Protein AF-0000000083440819 (afdb_homodimer)

Organism: NCBI:txid156630

InterPro domains:
  IPR015590 Aldehyde dehydrogenase domain [PF00171] (24-472)
  IPR016161 Aldehyde/histidinol dehydrogenase [SSF53720] (9-475)
  IPR016162 Aldehyde dehydrogenase, N-terminal [G3DSA:3.40.605.10] (25-472)
  IPR016163 Aldehyde dehydrogenase, C-terminal [G3DSA:3.40.309.10] (253-444)
  IPR029510 Aldehyde dehydrogenase, glutamic acid active site [PS00687] (247-254)
  IPR044086 Aldehyde dehydrogenase LUC3-like [cd07106] (29-475)

pLDDT: mean 97.22, std 5.3, range [25.78, 99.0]

Foldseek 3Di:
DPPPLDLQDAQAWFAQLDRDAAPDWDFAAQQQFRHTGHTYHADDLVSVVRLLVFQQVVLVVLLVDDLLLLLVLLLVLLVLCVVCLVVLLVLLCRLQQAASVVSVVLNVQQSVLSNVLSVDDDDWDFPDDDPFWTKIKDWGFQEEEEEEAESLSRRNRQSLQLSLLSSRRYAYEYEYDSSRQRSVRSSSNSSSVRDGTSRYIYHYHDPVVLLSQLQPLSHQEYEYEEALVVQVVSVVNNVVNVRYYWYQYAFQAEEEEEPAFPLVVQLLQLLLQLQAQQLQDRFGHQEYEYEPVCQVVNLLVSLVSCVVQAAEHGSHDPSHRYTARRDDVLLVLLVVLLVVCVVVVFAWSASWDFDPDPTRSTIGATETEADDLPRCSNQDRSSGRYHYYHYDHDLVVVQCSSQVHQWAFEYEYEHPPQVVRVVSQVSHAHPYYYYSHTDDDDQQDWGHTDGSSIDFTGHHPRNSSSSTDTDMDMGGDPPPD/DPPPLDLQDAQAWQAQLDRDAAPDWDFAAQQQFRHTGHTYHADDLVSVVRLLVFQQVVLVVLLVPDLLLLLVLLLVLLVLCVVCLVVLLVLLCRLQQAASVVSVVLNVQQSVLSNVLSVDDDDWDFPDDDPFWTKIKDWGFQEEEEEEAESLSRRNRQSLQLSLLSSRRYAYEYEYDSSRQRSVRSSSNSSSVRDGTSRYIYHYHDPVVLLSQLQPLSHQEYEYEEALVVQVVSVVNNVVNVRYYWYFYAFQAEEEEEPAFPLVVQLLQLLLQLQAQQLQDRFGHQEYEYEPNCQVVNLLVSLVSCVVQAAEHGSHDPSHRYTFRRDDVLLVLLVVLLVVCVVVVFAWSASWDFDPDPTRRTIGATETEADDLPDCSNQDRSSGRYHYYHYDHDLVVVQCSSQVHQWAFEYEYEHPPQVVRVVSQVSHAHPYYYYSHTDDDDQQDWGHTPGSSIDFTGHHPRNSSSSTDTDMDMGGDPPPD

Secondary structure (DSSP, 8-state):
------TT---SEEETTEEE--S-EE--EETTTTEE---EE---HHHHHHHHHHHHHHHHHHTTS-HHHHHHHHHHHHHHHHTTHHHHHHHHHHHH---HHHHHHHHHHHHHHHHHHTT-----EEEEE-SSEEEEEE--B-SEEEEE--SSSHHHHHHHHHHHHHHTT-EEEEE--TTS-HHHHHHHHHHHTTSPTTTEEE---STTHHHHHHH-TT--EEEEES-HHHHHHHHHHHTTTT-EEEEE----EEEEE-TTS-HHHHHHHHHHHHHGGGG--TTSEEEEEEEGGGHHHHHHHHHHHHHHH-EES-TTSTTEEE---SSHHHHHHHHHHHHHHHHTT--EEE---B---SSS--B--EEEES--TTSHHHHS---SSEEEEEEE--HHHHHHHHH-SSEESEEEEE-S-HHHHHHHHTT--SSEEEES------TTS-B--EETTEES-BSHHHHHHTTB--EEEEEES-TT-/------TT---SEEETTEEE--S-EE--EETTTTEE---EE---HHHHHHHHHHHHHHHHHHTTS-HHHHHHHHHHHHHHHHTTHHHHHHHHHHHH---HHHHHHHHHHHHHHHHHHTT-----EEEEE-SSEEEEEE--B-SEEEEE--SSSHHHHHHHHHHHHHHTT-EEEEE--TTS-HHHHHHHHHHHTTSPTTTEEE---STTHHHHHHH-TT--EEEEES-HHHHHHHHHHHTTTT-EEEEE----EEEEE-TTS-HHHHHHHHHHHHHGGGG--TTSEEEEEEEGGGHHHHHHHHHHHHHHH-EES-TTSTTEEE---SSHHHHHHHHHHHHHHHHTT--EEE---B---SSS--B--EEEES--TTSHHHHS---SSEEEEEEE--HHHHHHHHH-SSEESEEEEE-S-HHHHHHHHTT--SSEEEES------TTS-B--EETTEES-BSHHHHHHTTB--EEEEEES-TT-

Solvent-accessible surface area (backbone atoms only — not comparable to full-atom values): 46918 Å² total; per-residue (Å²): 126,81,79,73,94,55,93,70,65,46,79,29,29,34,43,48,60,35,72,46,62,48,95,47,66,45,60,31,43,19,12,52,57,59,41,72,55,53,58,34,32,35,57,49,73,66,52,53,52,50,39,42,52,34,16,56,60,28,29,67,59,47,50,68,49,53,60,70,59,41,20,50,43,42,44,49,42,39,50,56,47,60,76,44,39,69,63,48,26,53,49,40,19,46,32,34,7,33,15,41,71,53,30,47,48,44,50,52,50,36,46,51,33,37,53,50,42,44,70,62,75,90,69,76,38,79,77,44,74,61,96,53,33,38,31,32,41,39,66,52,45,60,43,31,31,33,35,42,25,38,47,74,50,35,62,36,56,37,47,61,49,46,40,43,31,42,52,50,22,22,12,36,38,36,29,43,21,62,57,30,40,61,63,48,48,53,52,33,57,56,42,47,78,58,48,63,56,12,36,60,28,22,47,37,32,60,86,64,47,59,60,52,58,48,55,36,87,75,44,41,30,39,40,39,40,46,50,45,72,58,44,30,50,48,43,34,40,20,18,78,63,44,36,46,67,34,31,39,30,40,22,60,8,29,30,40,35,46,69,68,45,57,58,85,70,51,42,64,59,55,53,46,40,28,29,44,52,21,16,45,47,54,55,30,48,34,32,39,35,28,22,58,89,40,33,66,62,52,52,53,49,45,45,51,48,41,74,72,62,56,36,65,39,48,20,87,44,84,74,33,43,18,12,20,36,45,43,69,69,60,36,52,54,35,49,50,53,56,50,44,39,62,74,69,62,50,51,56,71,34,73,46,51,71,58,83,52,82,58,22,37,40,53,40,61,24,33,32,49,51,56,61,75,86,34,63,68,64,71,43,62,62,64,24,28,53,32,39,37,35,72,36,88,47,71,68,58,47,49,50,60,60,45,64,54,66,40,8,22,28,33,26,19,33,40,62,52,57,69,61,20,48,58,56,44,73,68,54,63,30,5,33,32,19,22,55,49,70,75,82,82,49,59,74,42,50,40,32,16,28,61,48,2,20,41,59,45,46,33,12,67,66,19,38,50,69,40,29,40,70,23,31,38,37,39,46,72,53,70,82,107,126,84,80,73,92,55,96,71,65,46,77,29,29,35,43,49,61,34,74,45,62,46,97,46,66,46,61,31,44,21,13,52,58,57,41,72,55,52,58,32,33,35,60,49,74,65,52,51,51,51,37,44,53,34,15,57,61,29,29,67,59,46,48,68,51,53,60,70,57,42,20,51,43,42,43,49,42,41,51,56,49,59,76,44,37,69,62,47,26,53,48,42,20,46,34,35,8,33,16,41,70,54,30,48,47,43,50,52,51,37,46,53,34,37,51,49,42,44,69,63,76,90,69,74,40,78,76,46,75,60,94,54,34,39,30,32,42,39,64,52,44,60,45,31,33,34,35,41,24,38,48,72,51,35,63,38,56,37,48,59,48,46,42,43,30,43,52,52,22,22,12,36,39,36,30,42,20,64,59,29,38,61,63,48,47,53,51,33,57,58,41,46,76,57,48,63,56,12,36,59,26,25,48,39,33,60,86,64,47,60,60,52,58,47,54,36,86,75,44,41,31,39,40,37,41,47,52,46,72,57,46,32,50,48,44,34,39,20,18,79,64,45,35,47,67,34,30,38,30,40,21,61,9,30,30,39,35,45,70,66,44,57,60,87,69,50,44,63,58,54,54,48,39,26,30,42,53,21,15,44,48,54,57,30,49,35,34,38,35,28,23,58,89,39,33,67,62,52,51,55,51,46,44,51,48,41,73,72,63,55,35,66,40,49,19,85,43,86,74,33,42,19,11,20,37,45,45,69,69,60,37,51,54,36,48,51,52,56,50,44,39,61,74,69,62,50,52,56,70,33,72,44,50,72,58,82,52,82,58,21,38,43,52,41,61,24,33,32,48,51,57,61,77,86,35,65,67,65,72,43,62,62,62,25,27,53,32,37,38,34,73,36,89,47,71,69,58,49,50,50,60,60,45,65,52,66,43,8,22,25,33,25,19,33,39,61,52,56,70,60,20,49,59,55,41,73,69,54,62,29,6,33,33,19,23,54,49,70,76,82,82,50,60,75,42,49,42,33,16,28,59,47,2,20,41,58,44,44,34,13,69,66,19,40,49,69,42,28,41,69,23,32,39,37,40,46,71,54,70,83,108

Structure (mmCIF, N/CA/C/O backbone):
data_AF-0000000083440819-model_v1
#
loop_
_entity.id
_entity.type
_entity.pdbx_description
1 polymer 'aldehyde dehydrogenase (NAD(+))'
#
loop_
_atom_site.group_PDB
_atom_site.id
_atom_site.type_symbol
_atom_site.label_atom_id
_atom_site.label_alt_id
_atom_site.label_comp_id
_atom_site.label_asym_id
_atom_site.label_entity_id
_atom_site.label_seq_id
_atom_site.pdbx_PDB_ins_code
_atom_site.Cartn_x
_atom_site.Cartn_y
_atom_site.Cartn_z
_atom_site.occupancy
_atom_site.B_iso_or_equiv
_atom_site.auth_seq_id
_atom_site.auth_comp_id
_atom_site.auth_asym_id
_atom_site.auth_atom_id
_atom_site.pdbx_PDB_model_num
ATOM 1 N N . MET A 1 1 ? -37.562 -28.797 -2.783 1 25.78 1 MET A N 1
ATOM 2 C CA . MET A 1 1 ? -36.469 -29.594 -3.307 1 25.78 1 MET A CA 1
ATOM 3 C C . MET A 1 1 ? -35.219 -28.734 -3.58 1 25.78 1 MET A C 1
ATOM 5 O O . MET A 1 1 ? -35.312 -27.734 -4.281 1 25.78 1 MET A O 1
ATOM 9 N N . ALA A 1 2 ? -34.344 -28.656 -2.744 1 42.03 2 ALA A N 1
ATOM 10 C CA . ALA A 1 2 ? -33.094 -27.891 -2.898 1 42.03 2 ALA A CA 1
ATOM 11 C C . ALA A 1 2 ? -32.562 -27.984 -4.324 1 42.03 2 ALA A C 1
ATOM 13 O O . ALA A 1 2 ? -32.406 -29.078 -4.855 1 42.03 2 ALA A O 1
ATOM 14 N N . SER A 1 3 ? -32.719 -27 -5.23 1 50.78 3 SER A N 1
ATOM 15 C CA . SER A 1 3 ? -32.281 -26.953 -6.621 1 50.78 3 SER A CA 1
ATOM 16 C C . SER A 1 3 ? -30.906 -27.578 -6.797 1 50.78 3 SER A C 1
ATOM 18 O O . SER A 1 3 ? -30 -27.344 -5.988 1 50.78 3 SER A O 1
ATOM 20 N N . LYS A 1 4 ? -30.75 -28.734 -7.465 1 65.69 4 LYS A N 1
ATOM 21 C CA . LYS A 1 4 ? -29.562 -29.531 -7.742 1 65.69 4 LYS A CA 1
ATOM 22 C C . LYS A 1 4 ? -28.422 -28.672 -8.266 1 65.69 4 LYS A C 1
ATOM 24 O O . LYS A 1 4 ? -28.625 -27.812 -9.125 1 65.69 4 LYS A O 1
ATOM 29 N N . PHE A 1 5 ? -27.312 -28.672 -7.539 1 85.5 5 PHE A N 1
ATOM 30 C CA . PHE A 1 5 ? -26.078 -28.047 -7.996 1 85.5 5 PHE A CA 1
ATOM 31 C C . PHE A 1 5 ? -25.75 -28.484 -9.422 1 85.5 5 PHE A C 1
ATOM 33 O O . PHE A 1 5 ? -25.406 -29.641 -9.656 1 85.5 5 PHE A O 1
ATOM 40 N N . ASP A 1 6 ? -26.156 -27.625 -10.445 1 93.12 6 ASP A N 1
ATOM 41 C CA . ASP A 1 6 ? -26 -27.906 -11.867 1 93.12 6 ASP A CA 1
ATOM 42 C C . ASP A 1 6 ? -24.812 -27.125 -12.453 1 93.12 6 ASP A C 1
ATOM 44 O O . ASP A 1 6 ? -24.875 -25.906 -12.555 1 93.12 6 ASP A O 1
ATOM 48 N N . THR A 1 7 ? -23.812 -27.859 -12.891 1 96.12 7 THR A N 1
ATOM 49 C CA . THR A 1 7 ? -22.594 -27.188 -13.352 1 96.12 7 THR A CA 1
ATOM 50 C C . THR A 1 7 ? -22.703 -26.828 -14.828 1 96.12 7 THR A C 1
ATOM 52 O O . THR A 1 7 ? -21.766 -26.312 -15.43 1 96.12 7 THR A O 1
ATOM 55 N N . GLU A 1 8 ? -23.859 -27.031 -15.43 1 96.69 8 GLU A N 1
ATOM 56 C CA . GLU A 1 8 ? -23.984 -26.75 -16.859 1 96.69 8 GLU A CA 1
ATOM 57 C C . GLU A 1 8 ? -24.844 -25.516 -17.109 1 96.69 8 GLU A C 1
ATOM 59 O O . GLU A 1 8 ? -24.891 -25 -18.219 1 96.69 8 GLU A O 1
ATOM 64 N N . ILE A 1 9 ? -25.484 -25.031 -16.062 1 96.94 9 ILE A N 1
ATOM 65 C CA . ILE A 1 9 ? -26.438 -23.938 -16.25 1 96.94 9 ILE A CA 1
ATOM 66 C C . ILE A 1 9 ? -25.984 -22.734 -15.43 1 96.94 9 ILE A C 1
ATOM 68 O O . ILE A 1 9 ? -25.703 -22.859 -14.227 1 96.94 9 ILE A O 1
ATOM 72 N N . TYR A 1 10 ? -25.953 -21.609 -16.047 1 97.75 10 TYR A N 1
ATOM 73 C CA . TYR A 1 10 ? -25.562 -20.344 -15.43 1 97.75 10 TYR A CA 1
ATOM 74 C C . TYR A 1 10 ? -26.578 -19.25 -15.766 1 97.75 10 TYR A C 1
ATOM 76 O O . TYR A 1 10 ? -26.344 -18.422 -16.656 1 97.75 10 TYR A O 1
ATOM 84 N N . PRO A 1 11 ? -27.625 -19.188 -15 1 95.56 11 PRO A N 1
ATOM 85 C CA . PRO A 1 11 ? -28.781 -18.359 -15.359 1 95.56 11 PRO A CA 1
ATOM 86 C C . PRO A 1 11 ? -28.5 -16.859 -15.211 1 95.56 11 PRO A C 1
ATOM 88 O O . PRO A 1 11 ? -29.281 -16.031 -15.688 1 95.56 11 PRO A O 1
ATOM 91 N N . GLY A 1 12 ? -27.438 -16.5 -14.461 1 97.69 12 GLY A N 1
ATOM 92 C CA . GLY A 1 12 ? -27.141 -15.078 -14.289 1 97.69 12 GLY A CA 1
ATOM 93 C C . GLY A 1 12 ? -25.969 -14.828 -13.367 1 97.69 12 GLY A C 1
ATOM 94 O O . GLY A 1 12 ? -25.344 -15.773 -12.875 1 97.69 12 GLY A O 1
ATOM 95 N N . ASN A 1 13 ? -25.625 -13.508 -13.188 1 98.5 13 ASN A N 1
ATOM 96 C CA . ASN A 1 13 ? -24.672 -13.086 -12.172 1 98.5 13 ASN A CA 1
ATOM 97 C C . ASN A 1 13 ? -25.234 -13.242 -10.766 1 98.5 13 ASN A C 1
ATOM 99 O O . ASN A 1 13 ? -26.453 -13.336 -10.594 1 98.5 13 ASN A O 1
ATOM 103 N N . ILE A 1 14 ? -24.391 -13.359 -9.82 1 98.75 14 ILE A N 1
ATOM 104 C CA . ILE A 1 14 ? -24.812 -13.406 -8.422 1 98.75 14 ILE A CA 1
ATOM 105 C C . ILE A 1 14 ? -24.828 -11.992 -7.84 1 98.75 14 ILE A C 1
ATOM 107 O O . ILE A 1 14 ? -23.766 -11.422 -7.57 1 98.75 14 ILE A O 1
ATOM 111 N N . ILE A 1 15 ? -25.969 -11.383 -7.652 1 98.81 15 ILE A N 1
ATOM 112 C CA . ILE A 1 15 ? -26.141 -10.039 -7.113 1 98.81 15 ILE A CA 1
ATOM 113 C C . ILE A 1 15 ? -27.156 -10.062 -5.98 1 98.81 15 ILE A C 1
ATOM 115 O O . ILE A 1 15 ? -28.328 -10.391 -6.195 1 98.81 15 ILE A O 1
ATOM 119 N N . ASN A 1 16 ? -26.719 -9.812 -4.777 1 98.75 16 ASN A N 1
ATOM 120 C CA . ASN A 1 16 ? -27.609 -9.695 -3.619 1 98.75 16 ASN A CA 1
ATOM 121 C C . ASN A 1 16 ? -28.375 -10.984 -3.367 1 98.75 16 ASN A C 1
ATOM 123 O O . ASN A 1 16 ? -29.578 -10.953 -3.111 1 98.75 16 ASN A O 1
ATOM 127 N N . ASN A 1 17 ? -27.703 -12.094 -3.484 1 98.56 17 ASN A N 1
ATOM 128 C CA . ASN A 1 17 ? -28.219 -13.438 -3.275 1 98.56 17 ASN A CA 1
ATOM 129 C C . ASN A 1 17 ? -29.344 -13.773 -4.266 1 98.56 17 ASN A C 1
ATOM 131 O O . ASN A 1 17 ? -30.297 -14.469 -3.922 1 98.56 17 ASN A O 1
ATOM 135 N N . GLN A 1 18 ? -29.219 -13.203 -5.465 1 98.38 18 GLN A N 1
ATOM 136 C CA . GLN A 1 18 ? -30.094 -13.516 -6.59 1 98.38 18 GLN A CA 1
ATOM 137 C C . GLN A 1 18 ? -29.281 -13.812 -7.852 1 98.38 18 GLN A C 1
ATOM 139 O O . GLN A 1 18 ? -28.203 -13.25 -8.047 1 98.38 18 GLN A O 1
ATOM 144 N N . LEU A 1 19 ? -29.828 -14.734 -8.602 1 98.19 19 LEU A N 1
ATOM 145 C CA . LEU A 1 19 ? -29.312 -14.938 -9.953 1 98.19 19 LEU A CA 1
ATOM 146 C C . LEU A 1 19 ? -29.922 -13.938 -10.922 1 98.19 19 LEU A C 1
ATOM 148 O O . LEU A 1 19 ? -31.125 -14 -11.211 1 98.19 19 LEU A O 1
ATOM 152 N N . VAL A 1 20 ? -29.094 -12.984 -11.422 1 98.44 20 VAL A N 1
ATOM 153 C CA . VAL A 1 20 ? -29.594 -11.898 -12.258 1 98.44 20 VAL A CA 1
ATOM 154 C C . VAL A 1 20 ? -29.188 -12.133 -13.711 1 98.44 20 VAL A C 1
ATOM 156 O O . VAL A 1 20 ? -28.016 -11.961 -14.062 1 98.44 20 VAL A O 1
ATOM 159 N N . PRO A 1 21 ? -30.109 -12.477 -14.555 1 97.75 21 PRO A N 1
ATOM 160 C CA . PRO A 1 21 ? -29.781 -12.727 -15.961 1 97.75 21 PRO A CA 1
ATOM 161 C C . PRO A 1 21 ? -29.328 -11.461 -16.688 1 97.75 21 PRO A C 1
ATOM 163 O O . PRO A 1 21 ? -29.625 -10.352 -16.25 1 97.75 21 PRO A O 1
ATOM 166 N N . THR A 1 22 ? -28.578 -11.625 -17.656 1 97.69 22 THR A N 1
ATOM 167 C CA . THR A 1 22 ? -28.141 -10.539 -18.547 1 97.69 22 THR A CA 1
ATOM 168 C C . THR A 1 22 ? -28.609 -10.789 -19.969 1 97.69 22 THR A C 1
ATOM 170 O O . THR A 1 22 ? -28.828 -11.938 -20.359 1 97.69 22 THR A O 1
ATOM 173 N N . PRO A 1 23 ? -28.797 -9.734 -20.781 1 96.81 23 PRO A N 1
ATOM 174 C CA . PRO A 1 23 ? -29.25 -9.914 -22.172 1 96.81 23 PRO A CA 1
ATOM 175 C C . PRO A 1 23 ? -28.219 -10.633 -23.047 1 96.81 23 PRO A C 1
ATOM 177 O O . PRO A 1 23 ? -28.578 -11.312 -24 1 96.81 23 PRO A O 1
ATOM 180 N N . GLU A 1 24 ? -26.984 -10.438 -22.781 1 97.56 24 GLU A N 1
ATOM 181 C CA . GLU A 1 24 ? -25.922 -11.039 -23.562 1 97.56 24 GLU A CA 1
ATOM 182 C C . GLU A 1 24 ? -25.172 -12.102 -22.766 1 97.56 24 GLU A C 1
ATOM 184 O O . GLU A 1 24 ? -25.078 -11.992 -21.531 1 97.56 24 GLU A O 1
ATOM 189 N N . THR A 1 25 ? -24.75 -13.172 -23.438 1 97.62 25 THR A N 1
ATOM 190 C CA . THR A 1 25 ? -23.953 -14.227 -22.844 1 97.62 25 THR A CA 1
ATOM 191 C C . THR A 1 25 ? -22.688 -14.484 -23.656 1 97.62 25 THR A C 1
ATOM 193 O O . THR A 1 25 ? -22.547 -13.953 -24.766 1 97.62 25 THR A O 1
ATOM 196 N N . ARG A 1 26 ? -21.812 -15.227 -23.094 1 97.25 26 ARG A N 1
ATOM 197 C CA . ARG A 1 26 ? -20.594 -15.695 -23.75 1 97.25 26 ARG A CA 1
ATOM 198 C C . ARG A 1 26 ? -20.219 -17.094 -23.266 1 97.25 26 ARG A C 1
ATOM 200 O O . ARG A 1 26 ? -20.828 -17.609 -22.328 1 97.25 26 ARG A O 1
ATOM 207 N N . HIS A 1 27 ? -19.281 -17.656 -23.922 1 96.62 27 HIS A N 1
ATOM 208 C CA . HIS A 1 27 ? -18.766 -18.938 -23.469 1 96.62 27 HIS A CA 1
ATOM 209 C C . HIS A 1 27 ? -17.234 -18.969 -23.516 1 96.62 27 HIS A C 1
ATOM 211 O O . HIS A 1 27 ? -16.625 -18.266 -24.328 1 96.62 27 HIS A O 1
ATOM 217 N N . SER A 1 28 ? -16.641 -19.688 -22.641 1 96.62 28 SER A N 1
ATOM 218 C CA . SER A 1 28 ? -15.227 -20.047 -22.75 1 96.62 28 SER A CA 1
ATOM 219 C C . SER A 1 28 ? -15.047 -21.328 -23.562 1 96.62 28 SER A C 1
ATOM 221 O O . SER A 1 28 ? -16.031 -21.984 -23.922 1 96.62 28 SER A O 1
ATOM 223 N N . ILE A 1 29 ? -13.82 -21.578 -23.906 1 97 29 ILE A N 1
ATOM 224 C CA . ILE A 1 29 ? -13.477 -22.75 -24.719 1 97 29 ILE A CA 1
ATOM 225 C C . ILE A 1 29 ? -12.766 -23.781 -23.844 1 97 29 ILE A C 1
ATOM 227 O O . ILE A 1 29 ? -11.891 -23.438 -23.047 1 97 29 ILE A O 1
ATOM 231 N N . ASN A 1 30 ? -13.242 -25.078 -23.875 1 97.5 30 ASN A N 1
ATOM 232 C CA . ASN A 1 30 ? -12.453 -26.156 -23.297 1 97.5 30 ASN A CA 1
ATOM 233 C C . ASN A 1 30 ? -11.117 -26.328 -24.016 1 97.5 30 ASN A C 1
ATOM 235 O O . ASN A 1 30 ? -11.078 -26.719 -25.188 1 97.5 30 ASN A O 1
ATOM 239 N N . PRO A 1 31 ? -10.031 -26.047 -23.312 1 97.25 31 PRO A N 1
ATOM 240 C CA . PRO A 1 31 ? -8.758 -26 -24.016 1 97.25 31 PRO A CA 1
ATOM 241 C C . PRO A 1 31 ? -8.281 -27.375 -24.469 1 97.25 31 PRO A C 1
ATOM 243 O O . PRO A 1 31 ? -7.363 -27.484 -25.281 1 97.25 31 PRO A O 1
ATOM 246 N N . ALA A 1 32 ? -8.836 -28.469 -23.906 1 96.12 32 ALA A N 1
ATOM 247 C CA . ALA A 1 32 ? -8.445 -29.828 -24.281 1 96.12 32 ALA A CA 1
ATOM 248 C C . ALA A 1 32 ? -9.156 -30.266 -25.547 1 96.12 32 ALA A C 1
ATOM 250 O O . ALA A 1 32 ? -8.672 -31.156 -26.266 1 96.12 32 ALA A O 1
ATOM 251 N N . THR A 1 33 ? -10.367 -29.609 -25.875 1 95.19 33 THR A N 1
ATOM 252 C CA . THR A 1 33 ? -11.172 -30.094 -26.984 1 95.19 33 THR A CA 1
ATOM 253 C C . THR A 1 33 ? -11.43 -28.984 -28 1 95.19 33 THR A C 1
ATOM 255 O O . THR A 1 33 ? -11.875 -29.25 -29.125 1 95.19 33 THR A O 1
ATOM 258 N N . SER A 1 34 ? -11.195 -27.781 -27.641 1 95 34 SER A N 1
ATOM 259 C CA . SER A 1 34 ? -11.461 -26.578 -28.453 1 95 34 SER A CA 1
ATOM 260 C C . SER A 1 34 ? -12.953 -26.375 -28.672 1 95 34 SER A C 1
ATOM 262 O O . SER A 1 34 ? -13.359 -25.703 -29.625 1 95 34 SER A O 1
ATOM 264 N N . GLN A 1 35 ? -13.773 -26.969 -27.844 1 96.25 35 GLN A N 1
ATOM 265 C CA . GLN A 1 35 ? -15.227 -26.828 -27.922 1 96.25 35 GLN A CA 1
ATOM 266 C C . GLN A 1 35 ? -15.734 -25.812 -26.922 1 96.25 35 GLN A C 1
ATOM 268 O O . GLN A 1 35 ? -15.203 -25.703 -25.812 1 96.25 35 GLN A O 1
ATOM 273 N N . PRO A 1 36 ? -16.766 -25.109 -27.312 1 97.19 36 PRO A N 1
ATOM 274 C CA . PRO A 1 36 ? -17.344 -24.156 -26.359 1 97.19 36 PRO A CA 1
ATOM 275 C C . PRO A 1 36 ? -17.953 -24.844 -25.141 1 97.19 36 PRO A C 1
ATOM 277 O O . PRO A 1 36 ? -18.531 -25.938 -25.266 1 97.19 36 PRO A O 1
ATOM 280 N N . LEU A 1 37 ? -17.812 -24.203 -24.031 1 97.81 37 LEU A N 1
ATOM 281 C CA . LEU A 1 37 ? -18.516 -24.641 -22.828 1 97.81 37 LEU A CA 1
ATOM 282 C C . LEU A 1 37 ? -19.875 -23.938 -22.719 1 97.81 37 LEU A C 1
ATOM 284 O O . LEU A 1 37 ? -20.516 -23.672 -23.734 1 97.81 37 LEU A O 1
ATOM 288 N N . TYR A 1 38 ? -20.359 -23.781 -21.594 1 97.88 38 TYR A N 1
ATOM 289 C CA . TYR A 1 38 ? -21.734 -23.312 -21.375 1 97.88 38 TYR A CA 1
ATOM 290 C C . TYR A 1 38 ? -21.797 -21.781 -21.469 1 97.88 38 TYR A C 1
ATOM 292 O O . TYR A 1 38 ? -20.781 -21.109 -21.328 1 97.88 38 TYR A O 1
ATOM 300 N N . GLU A 1 39 ? -22.922 -21.297 -21.703 1 97.69 39 GLU A N 1
ATOM 301 C CA . GLU A 1 39 ? -23.125 -19.859 -21.734 1 97.69 39 GLU A CA 1
ATOM 302 C C . GLU A 1 39 ? -23.125 -19.266 -20.328 1 97.69 39 GLU A C 1
ATOM 304 O O . GLU A 1 39 ? -23.734 -19.812 -19.422 1 97.69 39 GLU A O 1
ATOM 309 N N . VAL A 1 40 ? -22.438 -18.172 -20.172 1 98.19 40 VAL A N 1
ATOM 310 C CA . VAL A 1 40 ? -22.406 -17.453 -18.906 1 98.19 40 VAL A CA 1
ATOM 311 C C . VAL A 1 40 ? -22.781 -15.992 -19.141 1 98.19 40 VAL A C 1
ATOM 313 O O . VAL A 1 40 ? -22.609 -15.469 -20.234 1 98.19 40 VAL A O 1
ATOM 316 N N . PRO A 1 41 ? -23.25 -15.266 -18.141 1 98.31 41 PRO A N 1
ATOM 317 C CA . PRO A 1 41 ? -23.719 -13.891 -18.312 1 98.31 41 PRO A CA 1
ATOM 318 C C . PRO A 1 41 ? -22.578 -12.906 -18.594 1 98.31 41 PRO A C 1
ATOM 320 O O . PRO A 1 41 ? -21.453 -13.117 -18.141 1 98.31 41 PRO A O 1
ATOM 323 N N . ILE A 1 42 ? -22.844 -11.859 -19.328 1 98.5 42 ILE A N 1
ATOM 324 C CA . ILE A 1 42 ? -22 -10.68 -19.5 1 98.5 42 ILE A CA 1
ATOM 325 C C . ILE A 1 42 ? -22.594 -9.508 -18.719 1 98.5 42 ILE A C 1
ATOM 327 O O . ILE A 1 42 ? -23.625 -8.961 -19.109 1 98.5 42 ILE A O 1
ATOM 331 N N . ALA A 1 43 ? -21.953 -9.125 -17.641 1 98.62 43 ALA A N 1
ATOM 332 C CA . ALA A 1 43 ? -22.453 -8.062 -16.766 1 98.62 43 ALA A CA 1
ATOM 333 C C . ALA A 1 43 ? -22.5 -6.727 -17.5 1 98.62 43 ALA A C 1
ATOM 335 O O . ALA A 1 43 ? -21.609 -6.418 -18.297 1 98.62 43 ALA A O 1
ATOM 336 N N . ARG A 1 44 ? -23.609 -5.898 -17.234 1 97.38 44 ARG A N 1
ATOM 337 C CA . ARG A 1 44 ? -23.719 -4.504 -17.656 1 97.38 44 ARG A CA 1
ATOM 338 C C . ARG A 1 44 ? -23.266 -3.559 -16.562 1 97.38 44 ARG A C 1
ATOM 340 O O . ARG A 1 44 ? -23.109 -3.969 -15.406 1 97.38 44 ARG A O 1
ATOM 347 N N . GLU A 1 45 ? -22.984 -2.35 -16.906 1 98.06 45 GLU A N 1
ATOM 348 C CA . GLU A 1 45 ? -22.625 -1.337 -15.922 1 98.06 45 GLU A CA 1
ATOM 349 C C . GLU A 1 45 ? -23.672 -1.258 -14.82 1 98.06 45 GLU A C 1
ATOM 351 O O . GLU A 1 45 ? -23.328 -1.056 -13.648 1 98.06 45 GLU A O 1
ATOM 356 N N . GLU A 1 46 ? -24.938 -1.384 -15.211 1 98.25 46 GLU A N 1
ATOM 357 C CA . GLU A 1 46 ? -26.016 -1.311 -14.242 1 98.25 46 GLU A CA 1
ATOM 358 C C . GLU A 1 46 ? -25.969 -2.486 -13.266 1 98.25 46 GLU A C 1
ATOM 360 O O . GLU A 1 46 ? -26.359 -2.352 -12.102 1 98.25 46 GLU A O 1
ATOM 365 N N . ASP A 1 47 ? -25.531 -3.678 -13.75 1 98.75 47 ASP A N 1
ATOM 366 C CA . ASP A 1 47 ? -25.359 -4.824 -12.867 1 98.75 47 ASP A CA 1
ATOM 367 C C . ASP A 1 47 ? -24.281 -4.547 -11.812 1 98.75 47 ASP A C 1
ATOM 369 O O . ASP A 1 47 ? -24.453 -4.898 -10.641 1 98.75 47 ASP A O 1
ATOM 373 N N . LEU A 1 48 ? -23.219 -3.939 -12.242 1 98.81 48 LEU A N 1
ATOM 374 C CA . LEU A 1 48 ? -22.156 -3.543 -11.312 1 98.81 48 LEU A CA 1
ATOM 375 C C . LEU A 1 48 ? -22.688 -2.537 -10.297 1 98.81 48 LEU A C 1
ATOM 377 O O . LEU A 1 48 ? -22.422 -2.664 -9.094 1 98.81 48 LEU A O 1
ATOM 381 N N . ASP A 1 49 ? -23.422 -1.558 -10.758 1 98.81 49 ASP A N 1
ATOM 382 C CA . ASP A 1 49 ? -23.984 -0.561 -9.859 1 98.81 49 ASP A CA 1
ATOM 383 C C . ASP A 1 49 ? -24.891 -1.218 -8.812 1 98.81 49 ASP A C 1
ATOM 385 O O . ASP A 1 49 ? -24.828 -0.859 -7.629 1 98.81 49 ASP A O 1
ATOM 389 N N . ALA A 1 50 ? -25.688 -2.141 -9.281 1 98.88 50 ALA A N 1
ATOM 390 C CA . ALA A 1 50 ? -26.578 -2.859 -8.375 1 98.88 50 ALA A CA 1
ATOM 391 C C . ALA A 1 50 ? -25.797 -3.662 -7.344 1 98.88 50 ALA A C 1
ATOM 393 O O . ALA A 1 50 ? -26.141 -3.68 -6.16 1 98.88 50 ALA A O 1
ATOM 394 N N . ALA A 1 51 ? -24.766 -4.344 -7.801 1 98.94 51 ALA A N 1
ATOM 395 C CA . ALA A 1 51 ? -23.922 -5.141 -6.91 1 98.94 51 ALA A CA 1
ATOM 396 C C . ALA A 1 51 ? -23.25 -4.262 -5.863 1 98.94 51 ALA A C 1
ATOM 398 O O . ALA A 1 51 ? -23.203 -4.609 -4.68 1 98.94 51 ALA A O 1
ATOM 399 N N . VAL A 1 52 ? -22.719 -3.107 -6.285 1 98.94 52 VAL A N 1
ATOM 400 C CA . VAL A 1 52 ? -22.016 -2.199 -5.379 1 98.94 52 VAL A CA 1
ATOM 401 C C . VAL A 1 52 ? -23 -1.628 -4.359 1 98.94 52 VAL A C 1
ATOM 403 O O . VAL A 1 52 ? -22.688 -1.541 -3.17 1 98.94 52 VAL A O 1
ATOM 406 N N . THR A 1 53 ? -24.172 -1.23 -4.812 1 98.81 53 THR A N 1
ATOM 407 C CA . THR A 1 53 ? -25.188 -0.716 -3.914 1 98.81 53 THR A CA 1
ATOM 408 C C . THR A 1 53 ? -25.547 -1.75 -2.85 1 98.81 53 THR A C 1
ATOM 410 O O . THR A 1 53 ? -25.641 -1.424 -1.664 1 98.81 53 THR A O 1
ATOM 413 N N . ALA A 1 54 ? -25.75 -2.971 -3.287 1 98.94 54 ALA A N 1
ATOM 414 C CA . ALA A 1 54 ? -26.078 -4.059 -2.367 1 98.94 54 ALA A CA 1
ATOM 415 C C . ALA A 1 54 ? -24.938 -4.305 -1.387 1 98.94 54 ALA A C 1
ATOM 417 O O . ALA A 1 54 ? -25.172 -4.527 -0.196 1 98.94 54 ALA A O 1
ATOM 418 N N . ALA A 1 55 ? -23.734 -4.324 -1.888 1 98.94 55 ALA A N 1
ATOM 419 C CA . ALA A 1 55 ? -22.562 -4.559 -1.054 1 98.94 55 ALA A CA 1
ATOM 420 C C . ALA A 1 55 ? -22.406 -3.473 0.009 1 98.94 55 ALA A C 1
ATOM 422 O O . ALA A 1 55 ? -22.109 -3.766 1.167 1 98.94 55 ALA A O 1
ATOM 423 N N . ARG A 1 56 ? -22.578 -2.219 -0.365 1 98.56 56 ARG A N 1
ATOM 424 C CA . ARG A 1 56 ? -22.469 -1.095 0.56 1 98.56 56 ARG A CA 1
ATOM 425 C C . ARG A 1 56 ? -23.531 -1.183 1.651 1 98.56 56 ARG A C 1
ATOM 427 O O . ARG A 1 56 ? -23.25 -0.904 2.82 1 98.56 56 ARG A O 1
ATOM 434 N N . LYS A 1 57 ? -24.734 -1.538 1.225 1 98.44 57 LYS A N 1
ATOM 435 C CA . LYS A 1 57 ? -25.797 -1.721 2.201 1 98.44 57 LYS A CA 1
ATOM 436 C C . LYS A 1 57 ? -25.469 -2.85 3.174 1 98.44 57 LYS A C 1
ATOM 438 O O . LYS A 1 57 ? -25.625 -2.695 4.387 1 98.44 57 LYS A O 1
ATOM 443 N N . ALA A 1 58 ? -24.969 -3.951 2.672 1 98.88 58 ALA A N 1
ATOM 444 C CA . ALA A 1 58 ? -24.641 -5.121 3.482 1 98.88 58 ALA A CA 1
ATOM 445 C C . ALA A 1 58 ? -23.469 -4.828 4.426 1 98.88 58 ALA A C 1
ATOM 447 O O . ALA A 1 58 ? -23.406 -5.367 5.531 1 98.88 58 ALA A O 1
ATOM 448 N N . PHE A 1 59 ? -22.594 -3.967 3.986 1 98.62 59 PHE A N 1
ATOM 449 C CA . PHE A 1 59 ? -21.406 -3.654 4.754 1 98.62 59 PHE A CA 1
ATOM 450 C C . PHE A 1 59 ? -21.766 -3.1 6.129 1 98.62 59 PHE A C 1
ATOM 452 O O . PHE A 1 59 ? -21.078 -3.371 7.113 1 98.62 59 PHE A O 1
ATOM 459 N N . LYS A 1 60 ? -22.797 -2.365 6.219 1 96.19 60 LYS A N 1
ATOM 460 C CA . LYS A 1 60 ? -23.203 -1.7 7.453 1 96.19 60 LYS A CA 1
ATOM 461 C C . LYS A 1 60 ? -23.391 -2.705 8.586 1 96.19 60 LYS A C 1
ATOM 463 O O . LYS A 1 60 ? -22.859 -2.514 9.688 1 96.19 60 LYS A O 1
ATOM 468 N N . SER A 1 61 ? -24.031 -3.775 8.289 1 97.19 61 SER A N 1
ATOM 469 C CA . SER A 1 61 ? -24.281 -4.797 9.305 1 97.19 61 SER A CA 1
ATOM 470 C C . SER A 1 61 ? -23.141 -5.82 9.336 1 97.19 61 SER A C 1
ATOM 472 O O . SER A 1 61 ? -22.734 -6.266 10.414 1 97.19 61 SER A O 1
ATOM 474 N N . TRP A 1 62 ? -22.594 -6.18 8.211 1 98.62 62 TRP A N 1
ATOM 475 C CA . TRP A 1 62 ? -21.578 -7.211 8.109 1 98.62 62 TRP A CA 1
ATOM 476 C C . TRP A 1 62 ? -20.297 -6.789 8.844 1 98.62 62 TRP A C 1
ATOM 478 O O . TRP A 1 62 ? -19.672 -7.605 9.523 1 98.62 62 TRP A O 1
ATOM 488 N N . SER A 1 63 ? -19.906 -5.512 8.758 1 97.81 63 SER A N 1
ATOM 489 C CA . SER A 1 63 ? -18.672 -5 9.359 1 97.81 63 SER A CA 1
ATOM 490 C C . SER A 1 63 ? -18.75 -5.047 10.883 1 97.81 63 SER A C 1
ATOM 492 O O . SER A 1 63 ? -17.719 -5.062 11.555 1 97.81 63 SER A O 1
ATOM 494 N N . SER A 1 64 ? -19.953 -5.055 11.383 1 95.75 64 SER A N 1
ATOM 495 C CA . SER A 1 64 ? -20.141 -5.062 12.828 1 95.75 64 SER A CA 1
ATOM 496 C C . SER A 1 64 ? -20.406 -6.473 13.344 1 95.75 64 SER A C 1
ATOM 498 O O . SER A 1 64 ? -20.531 -6.68 14.555 1 95.75 64 SER A O 1
ATOM 500 N N . THR A 1 65 ? -20.547 -7.461 12.414 1 98.12 65 THR A N 1
ATOM 501 C CA . THR A 1 65 ? -20.688 -8.852 12.82 1 98.12 65 THR A CA 1
ATOM 502 C C . THR A 1 65 ? -19.438 -9.336 13.547 1 98.12 65 THR A C 1
ATOM 504 O O . THR A 1 65 ? -18.328 -9.109 13.078 1 98.12 65 THR A O 1
ATOM 507 N N . PRO A 1 66 ? -19.578 -9.984 14.719 1 98 66 PRO A N 1
ATOM 508 C CA . PRO A 1 66 ? -18.422 -10.438 15.469 1 98 66 PRO A CA 1
ATOM 509 C C . PRO A 1 66 ? -17.547 -11.422 14.68 1 98 66 PRO A C 1
ATOM 511 O O . PRO A 1 66 ? -18.062 -12.188 13.867 1 98 66 PRO A O 1
ATOM 514 N N . PHE A 1 67 ? -16.312 -11.461 15.008 1 98.31 67 PHE A N 1
ATOM 515 C CA . PHE A 1 67 ? -15.344 -12.328 14.352 1 98.31 67 PHE A CA 1
ATOM 516 C C . PHE A 1 67 ? -15.805 -13.781 14.375 1 98.31 67 PHE A C 1
ATOM 518 O O . PHE A 1 67 ? -15.727 -14.484 13.367 1 98.31 67 PHE A O 1
ATOM 525 N N . SER A 1 68 ? -16.297 -14.211 15.523 1 98.69 68 SER A N 1
ATOM 526 C CA . SER A 1 68 ? -16.688 -15.602 15.695 1 98.69 68 SER A CA 1
ATOM 527 C C . SER A 1 68 ? -17.812 -15.984 14.734 1 98.69 68 SER A C 1
ATOM 529 O O . SER A 1 68 ? -17.828 -17.109 14.219 1 98.69 68 SER A O 1
ATOM 531 N N . GLU A 1 69 ? -18.719 -15.062 14.469 1 98.75 69 GLU A N 1
ATOM 532 C CA . GLU A 1 69 ? -19.812 -15.336 13.539 1 98.75 69 GLU A CA 1
ATOM 533 C C . GLU A 1 69 ? -19.312 -15.344 12.094 1 98.75 69 GLU A C 1
ATOM 535 O O . GLU A 1 69 ? -19.719 -16.203 11.305 1 98.75 69 GLU A O 1
ATOM 540 N N . ARG A 1 70 ? -18.469 -14.422 11.734 1 98.88 70 ARG A N 1
ATOM 541 C CA . ARG A 1 70 ? -17.891 -14.43 10.398 1 98.88 70 ARG A CA 1
ATOM 542 C C . ARG A 1 70 ? -17.078 -15.703 10.156 1 98.88 70 ARG A C 1
ATOM 544 O O . ARG A 1 70 ? -17.172 -16.297 9.078 1 98.88 70 ARG A O 1
ATOM 551 N N . ALA A 1 71 ? -16.328 -16.109 11.188 1 98.88 71 ALA A N 1
ATOM 552 C CA . ALA A 1 71 ? -15.547 -17.328 11.102 1 98.88 71 ALA A CA 1
ATOM 553 C C . ALA A 1 71 ? -16.438 -18.547 10.898 1 98.88 71 ALA A C 1
ATOM 555 O O . ALA A 1 71 ? -16.141 -19.406 10.07 1 98.88 71 ALA A O 1
ATOM 556 N N . SER A 1 72 ? -17.516 -18.594 11.633 1 98.88 72 SER A N 1
ATOM 557 C CA . SER A 1 72 ? -18.453 -19.703 11.516 1 98.88 72 SER A CA 1
ATOM 558 C C . SER A 1 72 ? -19.047 -19.781 10.109 1 98.88 72 SER A C 1
ATOM 560 O O . SER A 1 72 ? -19.203 -20.875 9.555 1 98.88 72 SER A O 1
ATOM 562 N N . LEU A 1 73 ? -19.391 -18.656 9.523 1 98.88 73 LEU A N 1
ATOM 563 C CA . LEU A 1 73 ? -19.938 -18.625 8.18 1 98.88 73 LEU A CA 1
ATOM 564 C C . LEU A 1 73 ? -18.906 -19.047 7.145 1 98.88 73 LEU A C 1
ATOM 566 O O . LEU A 1 73 ? -19.219 -19.719 6.168 1 98.88 73 LEU A O 1
ATOM 570 N N . LEU A 1 74 ? -17.672 -18.641 7.355 1 98.88 74 LEU A N 1
ATOM 571 C CA . LEU A 1 74 ? -16.594 -19.047 6.449 1 98.88 74 LEU A CA 1
ATOM 572 C C . LEU A 1 74 ? -16.391 -20.562 6.492 1 98.88 74 LEU A C 1
ATOM 574 O O . LEU A 1 74 ? -16.156 -21.188 5.461 1 98.88 74 LEU A O 1
ATOM 578 N N . LEU A 1 75 ? -16.438 -21.125 7.672 1 98.88 75 LEU A N 1
ATOM 579 C CA . LEU A 1 75 ? -16.312 -22.578 7.824 1 98.88 75 LEU A CA 1
ATOM 580 C C . LEU A 1 75 ? -17.5 -23.281 7.18 1 98.88 75 LEU A C 1
ATOM 582 O O . LEU A 1 75 ? -17.328 -24.328 6.535 1 98.88 75 LEU A O 1
ATOM 586 N N . LYS A 1 76 ? -18.703 -22.75 7.359 1 98.94 76 LYS A N 1
ATOM 587 C CA . LYS A 1 76 ? -19.875 -23.312 6.703 1 98.94 76 LYS A CA 1
ATOM 588 C C . LYS A 1 76 ? -19.734 -23.266 5.188 1 98.94 76 LYS A C 1
ATOM 590 O O . LYS A 1 76 ? -20.141 -24.203 4.496 1 98.94 76 LYS A O 1
ATOM 595 N N . TYR A 1 77 ? -19.25 -22.188 4.734 1 98.88 77 TYR A N 1
ATOM 596 C CA . TYR A 1 77 ? -18.984 -22.062 3.305 1 98.88 77 TYR A CA 1
ATOM 597 C C . TYR A 1 77 ? -18.016 -23.141 2.83 1 98.88 77 TYR A C 1
ATOM 599 O O . TYR A 1 77 ? -18.25 -23.781 1.801 1 98.88 77 TYR A O 1
ATOM 607 N N . ALA A 1 78 ? -16.875 -23.359 3.568 1 98.88 78 ALA A N 1
ATOM 608 C CA . ALA A 1 78 ? -15.93 -24.406 3.242 1 98.88 78 ALA A CA 1
ATOM 609 C C . ALA A 1 78 ? -16.609 -25.781 3.193 1 98.88 78 ALA A C 1
ATOM 611 O O . ALA A 1 78 ? -16.375 -26.562 2.277 1 98.88 78 ALA A O 1
ATOM 612 N N . GLU A 1 79 ? -17.469 -26.016 4.098 1 98.75 79 GLU A N 1
ATOM 613 C CA . GLU A 1 79 ? -18.188 -27.266 4.145 1 98.75 79 GLU A CA 1
ATOM 614 C C . GLU A 1 79 ? -19.141 -27.406 2.949 1 98.75 79 GLU A C 1
ATOM 616 O O . GLU A 1 79 ? -19.266 -28.484 2.375 1 98.75 79 GLU A O 1
ATOM 621 N N . THR A 1 80 ? -19.812 -26.312 2.658 1 98.75 80 THR A N 1
ATOM 622 C CA . THR A 1 80 ? -20.719 -26.297 1.518 1 98.75 80 THR A CA 1
ATOM 623 C C . THR A 1 80 ? -19.969 -26.594 0.223 1 98.75 80 THR A C 1
ATOM 625 O O . THR A 1 80 ? -20.422 -27.391 -0.597 1 98.75 80 THR A O 1
ATOM 628 N N . ILE A 1 81 ? -18.844 -26 0.046 1 98.81 81 ILE A N 1
ATOM 629 C CA . ILE A 1 81 ? -18.016 -26.234 -1.128 1 98.81 81 ILE A CA 1
ATOM 630 C C . ILE A 1 81 ? -17.547 -27.688 -1.146 1 98.81 81 ILE A C 1
ATOM 632 O O . ILE A 1 81 ? -17.609 -28.359 -2.184 1 98.81 81 ILE A O 1
ATOM 636 N N . GLU A 1 82 ? -17.094 -28.156 -0.011 1 98.69 82 GLU A N 1
ATOM 637 C CA . GLU A 1 82 ? -16.578 -29.516 0.099 1 98.69 82 GLU A CA 1
ATOM 638 C C . GLU A 1 82 ? -17.641 -30.547 -0.292 1 98.69 82 GLU A C 1
ATOM 640 O O . GLU A 1 82 ? -17.328 -31.578 -0.886 1 98.69 82 GLU A O 1
ATOM 645 N N . SER A 1 83 ? -18.859 -30.281 -0.018 1 98.25 83 SER A N 1
ATOM 646 C CA . SER A 1 83 ? -19.953 -31.188 -0.343 1 98.25 83 SER A CA 1
ATOM 647 C C . SER A 1 83 ? -20.203 -31.234 -1.847 1 98.25 83 SER A C 1
ATOM 649 O O . SER A 1 83 ? -20.859 -32.156 -2.342 1 98.25 83 SER A O 1
ATOM 651 N N . HIS A 1 84 ? -19.656 -30.297 -2.574 1 98 84 HIS A N 1
ATOM 652 C CA . HIS A 1 84 ? -19.828 -30.266 -4.023 1 98 84 HIS A CA 1
ATOM 653 C C . HIS A 1 84 ? -18.5 -30.391 -4.742 1 98 84 HIS A C 1
ATOM 655 O O . HIS A 1 84 ? -18.391 -30.062 -5.926 1 98 84 HIS A O 1
ATOM 661 N N . ARG A 1 85 ? -17.438 -30.781 -4.078 1 97.94 85 ARG A N 1
ATOM 662 C CA . ARG A 1 85 ? -16.078 -30.688 -4.578 1 97.94 85 ARG A CA 1
ATOM 663 C C . ARG A 1 85 ? -15.891 -31.531 -5.836 1 97.94 85 ARG A C 1
ATOM 665 O O . ARG A 1 85 ? -15.172 -31.125 -6.754 1 97.94 85 ARG A O 1
ATOM 672 N N . ASN A 1 86 ? -16.547 -32.719 -5.945 1 97.62 86 ASN A N 1
ATOM 673 C CA . ASN A 1 86 ? -16.344 -33.594 -7.109 1 97.62 86 ASN A CA 1
ATOM 674 C C . ASN A 1 86 ? -16.781 -32.906 -8.398 1 97.62 86 ASN A C 1
ATOM 676 O O . ASN A 1 86 ? -16.062 -32.906 -9.391 1 97.62 86 ASN A O 1
ATOM 680 N N . ASP A 1 87 ? -17.953 -32.312 -8.359 1 97.88 87 ASP A N 1
ATOM 681 C CA . ASP A 1 87 ? -18.469 -31.578 -9.516 1 97.88 87 ASP A CA 1
ATOM 682 C C . ASP A 1 87 ? -17.562 -30.391 -9.859 1 97.88 87 ASP A C 1
ATOM 684 O O . ASP A 1 87 ? -17.297 -30.141 -11.031 1 97.88 87 ASP A O 1
ATOM 688 N N . LEU A 1 88 ? -17.156 -29.734 -8.875 1 98.62 88 LEU A N 1
ATOM 689 C CA . LEU A 1 88 ? -16.344 -28.531 -9.078 1 98.62 88 LEU A CA 1
ATOM 690 C C . LEU A 1 88 ? -14.969 -28.906 -9.641 1 98.62 88 LEU A C 1
ATOM 692 O O . LEU A 1 88 ? -14.445 -28.203 -10.508 1 98.62 88 LEU A O 1
ATOM 696 N N . GLU A 1 89 ? -14.383 -29.984 -9.141 1 98.38 89 GLU A N 1
ATOM 697 C CA . GLU A 1 89 ? -13.078 -30.438 -9.609 1 98.38 89 GLU A CA 1
ATOM 698 C C . GLU A 1 89 ? -13.133 -30.859 -11.078 1 98.38 89 GLU A C 1
ATOM 700 O O . GLU A 1 89 ? -12.234 -30.516 -11.859 1 98.38 89 GLU A O 1
ATOM 705 N N . GLN A 1 90 ? -14.188 -31.531 -11.445 1 98 90 GLN A N 1
ATOM 706 C CA . GLN A 1 90 ? -14.383 -31.891 -12.844 1 98 90 GLN A CA 1
ATOM 707 C C . GLN A 1 90 ? -14.578 -30.656 -13.711 1 98 90 GLN A C 1
ATOM 709 O O . GLN A 1 90 ? -14.016 -30.562 -14.805 1 98 90 GLN A O 1
ATOM 714 N N . LEU A 1 91 ? -15.383 -29.766 -13.227 1 98.44 91 LEU A N 1
ATOM 715 C CA . LEU A 1 91 ? -15.641 -28.516 -13.938 1 98.44 91 LEU A CA 1
ATOM 716 C C . LEU A 1 91 ? -14.352 -27.719 -14.133 1 98.44 91 LEU A C 1
ATOM 718 O O . LEU A 1 91 ? -14.117 -27.141 -15.195 1 98.44 91 LEU A O 1
ATOM 722 N N . LEU A 1 92 ? -13.531 -27.688 -13.086 1 98.69 92 LEU A N 1
ATOM 723 C CA . LEU A 1 92 ? -12.266 -26.953 -13.133 1 98.69 92 LEU A CA 1
ATOM 724 C C . LEU A 1 92 ? -11.359 -27.531 -14.227 1 98.69 92 LEU A C 1
ATOM 726 O O . LEU A 1 92 ? -10.742 -26.766 -14.977 1 98.69 92 LEU A O 1
ATOM 730 N N . THR A 1 93 ? -11.266 -28.828 -14.312 1 98.31 93 THR A N 1
ATOM 731 C CA . THR A 1 93 ? -10.469 -29.453 -15.359 1 98.31 93 THR A CA 1
ATOM 732 C C . THR A 1 93 ? -11.039 -29.125 -16.734 1 98.31 93 THR A C 1
ATOM 734 O O . THR A 1 93 ? -10.289 -28.891 -17.688 1 98.31 93 THR A O 1
ATOM 737 N N . LYS A 1 94 ? -12.312 -29.062 -16.828 1 97.69 94 LYS A N 1
ATOM 738 C CA . LYS A 1 94 ? -12.961 -28.766 -18.094 1 97.69 94 LYS A CA 1
ATOM 739 C C . LYS A 1 94 ? -12.672 -27.328 -18.547 1 97.69 94 LYS A C 1
ATOM 741 O O . LYS A 1 94 ? -12.391 -27.094 -19.719 1 97.69 94 LYS A O 1
ATOM 746 N N . GLU A 1 95 ? -12.75 -26.406 -17.656 1 98.12 95 GLU A N 1
ATOM 747 C CA . GLU A 1 95 ? -12.633 -25 -18.078 1 98.12 95 GLU A CA 1
ATOM 748 C C . GLU A 1 95 ? -11.172 -24.578 -18.141 1 98.12 95 GLU A C 1
ATOM 750 O O . GLU A 1 95 ? -10.797 -23.766 -19 1 98.12 95 GLU A O 1
ATOM 755 N N . GLN A 1 96 ? -10.336 -25.062 -17.234 1 98.19 96 GLN A N 1
ATOM 756 C CA . GLN A 1 96 ? -8.953 -24.609 -17.172 1 98.19 96 GLN A CA 1
ATOM 757 C C . GLN A 1 96 ? -8.031 -25.516 -17.984 1 98.19 96 GLN A C 1
ATOM 759 O O . GLN A 1 96 ? -7.008 -25.062 -18.5 1 98.19 96 GLN A O 1
ATOM 764 N N . GLY A 1 97 ? -8.32 -26.812 -18.047 1 97.5 97 GLY A N 1
ATOM 765 C CA . GLY A 1 97 ? -7.52 -27.75 -18.812 1 97.5 97 GLY A CA 1
ATOM 766 C C . GLY A 1 97 ? -6.535 -28.516 -17.953 1 97.5 97 GLY A C 1
ATOM 767 O O . GLY A 1 97 ? -6 -29.547 -18.375 1 97.5 97 GLY A O 1
ATOM 768 N N . LYS A 1 98 ? -6.305 -28.156 -16.672 1 98.06 98 LYS A N 1
ATOM 769 C CA . LYS A 1 98 ? -5.309 -28.797 -15.82 1 98.06 98 LYS A CA 1
ATOM 770 C C . LYS A 1 98 ? -5.688 -30.25 -15.523 1 98.06 98 LYS A C 1
ATOM 772 O O . LYS A 1 98 ? -6.863 -30.609 -15.578 1 98.06 98 LYS A O 1
ATOM 777 N N . PRO A 1 99 ? -4.715 -31.078 -15.156 1 97.75 99 PRO A N 1
ATOM 778 C CA . PRO A 1 99 ? -5.023 -32.438 -14.758 1 97.75 99 PRO A CA 1
ATOM 779 C C . PRO A 1 99 ? -5.984 -32.531 -13.57 1 97.75 99 PRO A C 1
ATOM 781 O O . PRO A 1 99 ? -5.887 -31.703 -12.648 1 97.75 99 PRO A O 1
ATOM 784 N N . LEU A 1 100 ? -6.879 -33.5 -13.625 1 97.75 100 LEU A N 1
ATOM 785 C CA . LEU A 1 100 ? -7.859 -33.656 -12.555 1 97.75 100 LEU A CA 1
ATOM 786 C C . LEU A 1 100 ? -7.172 -33.75 -11.195 1 97.75 100 LEU A C 1
ATOM 788 O O . LEU A 1 100 ? -7.691 -33.25 -10.195 1 97.75 100 LEU A O 1
ATOM 792 N N . SER A 1 101 ? -6.004 -34.406 -11.172 1 96.62 101 SER A N 1
ATOM 793 C CA . SER A 1 101 ? -5.242 -34.5 -9.93 1 96.62 101 SER A CA 1
ATOM 794 C C . SER A 1 101 ? -4.867 -33.125 -9.398 1 96.62 101 SER A C 1
ATOM 796 O O . SER A 1 101 ? -4.891 -32.875 -8.188 1 96.62 101 SER A O 1
ATOM 798 N N . LEU A 1 102 ? -4.531 -32.188 -10.25 1 97.62 102 LEU A N 1
ATOM 799 C CA . LEU A 1 102 ? -4.188 -30.844 -9.852 1 97.62 102 LEU A CA 1
ATOM 800 C C . LEU A 1 102 ? -5.434 -30.062 -9.461 1 97.62 102 LEU A C 1
ATOM 802 O O . LEU A 1 102 ? -5.379 -29.203 -8.57 1 97.62 102 LEU A O 1
ATOM 806 N N . SER A 1 103 ? -6.551 -30.281 -10.164 1 98.44 103 SER A N 1
ATOM 807 C CA . SER A 1 103 ? -7.816 -29.703 -9.742 1 98.44 103 SER A CA 1
ATOM 808 C C . SER A 1 103 ? -8.156 -30.094 -8.305 1 98.44 103 SER A C 1
ATOM 810 O O . SER A 1 103 ? -8.602 -29.266 -7.516 1 98.44 103 SER A O 1
ATOM 812 N N . LYS A 1 104 ? -7.949 -31.406 -8.023 1 98.12 104 LYS A N 1
ATOM 813 C CA . LYS A 1 104 ? -8.172 -31.891 -6.664 1 98.12 104 LYS A CA 1
ATOM 814 C C . LYS A 1 104 ? -7.242 -31.188 -5.676 1 98.12 104 LYS A C 1
ATOM 816 O O . LYS A 1 104 ? -7.664 -30.828 -4.578 1 98.12 104 LYS A O 1
ATOM 821 N N . SER A 1 105 ? -6 -30.969 -6.074 1 97.88 105 SER A N 1
ATOM 822 C CA . SER A 1 105 ? -5.031 -30.281 -5.227 1 97.88 105 SER A CA 1
ATOM 823 C C . SER A 1 105 ? -5.457 -28.828 -4.973 1 97.88 105 SER A C 1
ATOM 825 O O . SER A 1 105 ? -5.348 -28.344 -3.846 1 97.88 105 SER A O 1
ATOM 827 N N . GLU A 1 106 ? -5.895 -28.141 -6.016 1 98.44 106 GLU A N 1
ATOM 828 C CA . GLU A 1 106 ? -6.363 -26.766 -5.855 1 98.44 106 GLU A CA 1
ATOM 829 C C . GLU A 1 106 ? -7.535 -26.703 -4.879 1 98.44 106 GLU A C 1
ATOM 831 O O . GLU A 1 106 ? -7.582 -25.812 -4.02 1 98.44 106 GLU A O 1
ATOM 836 N N . MET A 1 107 ? -8.453 -27.656 -5.031 1 98.81 107 MET A N 1
ATOM 837 C CA . MET A 1 107 ? -9.602 -27.719 -4.137 1 98.81 107 MET A CA 1
ATOM 838 C C . MET A 1 107 ? -9.156 -27.969 -2.699 1 98.81 107 MET A C 1
ATOM 840 O O . MET A 1 107 ? -9.609 -27.297 -1.775 1 98.81 107 MET A O 1
ATOM 844 N N . ASP A 1 108 ? -8.234 -28.938 -2.525 1 98.69 108 ASP A N 1
ATOM 845 C CA . ASP A 1 108 ? -7.715 -29.234 -1.195 1 98.69 108 ASP A CA 1
ATOM 846 C C . ASP A 1 108 ? -7.094 -28 -0.551 1 98.69 108 ASP A C 1
ATOM 848 O O . ASP A 1 108 ? -7.367 -27.688 0.611 1 98.69 108 ASP A O 1
ATOM 852 N N . MET A 1 109 ? -6.273 -27.344 -1.302 1 98.5 109 MET A N 1
ATOM 853 C CA . MET A 1 109 ? -5.609 -26.141 -0.801 1 98.5 109 MET A CA 1
ATOM 854 C C . MET A 1 109 ? -6.633 -25.078 -0.437 1 98.5 109 MET A C 1
ATOM 856 O O . MET A 1 109 ? -6.523 -24.438 0.612 1 98.5 109 MET A O 1
ATOM 860 N N . THR A 1 110 ? -7.582 -24.891 -1.282 1 98.75 110 THR A N 1
ATOM 861 C CA . THR A 1 110 ? -8.594 -23.859 -1.086 1 98.75 110 THR A CA 1
ATOM 862 C C . THR A 1 110 ? -9.359 -24.094 0.209 1 98.75 110 THR A C 1
ATOM 864 O O . THR A 1 110 ? -9.562 -23.172 0.998 1 98.75 110 THR A O 1
ATOM 867 N N . LEU A 1 111 ? -9.805 -25.359 0.401 1 98.81 111 LEU A N 1
ATOM 868 C CA . LEU A 1 111 ? -10.555 -25.688 1.604 1 98.81 111 LEU A CA 1
ATOM 869 C C . LEU A 1 111 ? -9.695 -25.5 2.852 1 98.81 111 LEU A C 1
ATOM 871 O O . LEU A 1 111 ? -10.172 -24.953 3.854 1 98.81 111 LEU A O 1
ATOM 875 N N . THR A 1 112 ? -8.453 -25.875 2.775 1 98.81 112 THR A N 1
ATOM 876 C CA . THR A 1 112 ? -7.512 -25.672 3.873 1 98.81 112 THR A CA 1
ATOM 877 C C . THR A 1 112 ? -7.344 -24.188 4.176 1 98.81 112 THR A C 1
ATOM 879 O O . THR A 1 112 ? -7.301 -23.781 5.344 1 98.81 112 THR A O 1
ATOM 882 N N . TRP A 1 113 ? -7.27 -23.375 3.174 1 98.69 113 TRP A N 1
ATOM 883 C CA . TRP A 1 113 ? -7.055 -21.938 3.324 1 98.69 113 TRP A CA 1
ATOM 884 C C . TRP A 1 113 ? -8.273 -21.281 3.961 1 98.69 113 TRP A C 1
ATOM 886 O O . TRP A 1 113 ? -8.133 -20.438 4.855 1 98.69 113 TRP A O 1
ATOM 896 N N . LEU A 1 114 ? -9.461 -21.609 3.461 1 98.88 114 LEU A N 1
ATOM 897 C CA . LEU A 1 114 ? -10.664 -21.047 4.055 1 98.88 114 LEU A CA 1
ATOM 898 C C . LEU A 1 114 ? -10.719 -21.344 5.551 1 98.88 114 LEU A C 1
ATOM 900 O O . LEU A 1 114 ? -11.055 -20.469 6.348 1 98.88 114 LEU A O 1
ATOM 904 N N . ARG A 1 115 ? -10.398 -22.547 5.914 1 98.88 115 ARG A N 1
ATOM 905 C CA . ARG A 1 115 ? -10.406 -22.938 7.32 1 98.88 115 ARG A CA 1
ATOM 906 C C . ARG A 1 115 ? -9.336 -22.188 8.102 1 98.88 115 ARG A C 1
ATOM 908 O O . ARG A 1 115 ? -9.547 -21.812 9.258 1 98.88 115 ARG A O 1
ATOM 915 N N . ALA A 1 116 ? -8.164 -21.969 7.508 1 98.81 116 ALA A N 1
ATOM 916 C CA . ALA A 1 116 ? -7.105 -21.188 8.148 1 98.81 116 ALA A CA 1
ATOM 917 C C . ALA A 1 116 ? -7.531 -19.734 8.344 1 98.81 116 ALA A C 1
ATOM 919 O O . ALA A 1 116 ? -7.355 -19.172 9.43 1 98.81 116 ALA A O 1
ATOM 920 N N . PHE A 1 117 ? -8.102 -19.141 7.34 1 98.81 117 PHE A N 1
ATOM 921 C CA . PHE A 1 117 ? -8.539 -17.75 7.426 1 98.81 117 PHE A CA 1
ATOM 922 C C . PHE A 1 117 ? -9.531 -17.562 8.562 1 98.81 117 PHE A C 1
ATOM 924 O O . PHE A 1 117 ? -9.531 -16.516 9.234 1 98.81 117 PHE A O 1
ATOM 931 N N . ALA A 1 118 ? -10.367 -18.531 8.758 1 98.81 118 ALA A N 1
ATOM 932 C CA . ALA A 1 118 ? -11.406 -18.469 9.789 1 98.81 118 ALA A CA 1
ATOM 933 C C . ALA A 1 118 ? -10.797 -18.359 11.18 1 98.81 118 ALA A C 1
ATOM 935 O O . ALA A 1 118 ? -11.484 -18.031 12.141 1 98.81 118 ALA A O 1
ATOM 936 N N . THR A 1 119 ? -9.5 -18.656 11.297 1 98.62 119 THR A N 1
ATOM 937 C CA . THR A 1 119 ? -8.844 -18.609 12.602 1 98.62 119 THR A CA 1
ATOM 938 C C . THR A 1 119 ? -8 -17.344 12.734 1 98.62 119 THR A C 1
ATOM 940 O O . THR A 1 119 ? -7.445 -17.078 13.797 1 98.62 119 THR A O 1
ATOM 943 N N . MET A 1 120 ? -7.812 -16.594 11.719 1 98.5 120 MET A N 1
ATOM 944 C CA . MET A 1 120 ? -6.906 -15.453 11.695 1 98.5 120 MET A CA 1
ATOM 945 C C . MET A 1 120 ? -7.641 -14.172 12.078 1 98.5 120 MET A C 1
ATOM 947 O O . MET A 1 120 ? -8.422 -13.641 11.289 1 98.5 120 MET A O 1
ATOM 951 N N . GLU A 1 121 ? -7.344 -13.734 13.266 1 98.25 121 GLU A N 1
ATOM 952 C CA . GLU A 1 121 ? -8 -12.539 13.781 1 98.25 121 GLU A CA 1
ATOM 953 C C . GLU A 1 121 ? -7 -11.414 14.016 1 98.25 121 GLU A C 1
ATOM 955 O O . GLU A 1 121 ? -5.922 -11.641 14.562 1 98.25 121 GLU A O 1
ATOM 960 N N . ILE A 1 122 ? -7.336 -10.203 13.586 1 97.88 122 ILE A N 1
ATOM 961 C CA . ILE A 1 122 ? -6.551 -9.016 13.883 1 97.88 122 ILE A CA 1
ATOM 962 C C . ILE A 1 122 ? -7.055 -8.375 15.18 1 97.88 122 ILE A C 1
ATOM 964 O O . ILE A 1 122 ? -8.234 -8.023 15.281 1 97.88 122 ILE A O 1
ATOM 968 N N . LYS A 1 123 ? -6.223 -8.25 16.062 1 97.25 123 LYS A N 1
ATOM 969 C CA . LYS A 1 123 ? -6.582 -7.648 17.344 1 97.25 123 LYS A CA 1
ATOM 970 C C . LYS A 1 123 ? -5.934 -6.277 17.516 1 97.25 123 LYS A C 1
ATOM 972 O O . LYS A 1 123 ? -4.906 -5.992 16.891 1 97.25 123 LYS A O 1
ATOM 977 N N . ASP A 1 124 ? -6.559 -5.426 18.328 1 97.38 124 ASP A N 1
ATOM 978 C CA . ASP A 1 124 ? -5.941 -4.156 18.703 1 97.38 124 ASP A CA 1
ATOM 979 C C . ASP A 1 124 ? -4.582 -4.375 19.359 1 97.38 124 ASP A C 1
ATOM 981 O O . ASP A 1 124 ? -4.41 -5.312 20.141 1 97.38 124 ASP A O 1
ATOM 985 N N . GLU A 1 125 ? -3.691 -3.58 18.969 1 97.75 125 GLU A N 1
ATOM 986 C CA . GLU A 1 125 ? -2.375 -3.584 19.609 1 97.75 125 GLU A CA 1
ATOM 987 C C . GLU A 1 125 ? -2.162 -2.322 20.438 1 97.75 125 GLU A C 1
ATOM 989 O O . GLU A 1 125 ? -2.516 -1.222 20.016 1 97.75 125 GLU A O 1
ATOM 994 N N . ILE A 1 126 ? -1.671 -2.479 21.656 1 98.44 126 ILE A N 1
ATOM 995 C CA . ILE A 1 126 ? -1.283 -1.326 22.469 1 98.44 126 ILE A CA 1
ATOM 996 C C . ILE A 1 126 ? 0.106 -0.848 22.047 1 98.44 126 ILE A C 1
ATOM 998 O O . ILE A 1 126 ? 1.092 -1.571 22.203 1 98.44 126 ILE A O 1
ATOM 1002 N N . LEU A 1 127 ? 0.173 0.28 21.484 1 98 127 LEU A N 1
ATOM 1003 C CA . LEU A 1 127 ? 1.448 0.848 21.062 1 98 127 LEU A CA 1
ATOM 1004 C C . LEU A 1 127 ? 2.176 1.49 22.234 1 98 127 LEU A C 1
ATOM 1006 O O . LEU A 1 127 ? 3.398 1.387 22.344 1 98 127 LEU A O 1
ATOM 1010 N N . GLN A 1 128 ? 1.44 2.201 23.031 1 97.62 128 GLN A N 1
ATOM 1011 C CA . GLN A 1 128 ? 1.94 2.885 24.219 1 97.62 128 GLN A CA 1
ATOM 1012 C C . GLN A 1 128 ? 0.861 2.979 25.297 1 97.62 128 GLN A C 1
ATOM 1014 O O . GLN A 1 128 ? -0.319 3.15 24.984 1 97.62 128 GLN A O 1
ATOM 1019 N N . GLU A 1 129 ? 1.328 2.867 26.562 1 97.81 129 GLU A N 1
ATOM 1020 C CA . GLU A 1 129 ? 0.416 3.043 27.688 1 97.81 129 GLU A CA 1
ATOM 1021 C C . GLU A 1 129 ? 1.139 3.629 28.906 1 97.81 129 GLU A C 1
ATOM 1023 O O . GLU A 1 129 ? 2.242 3.193 29.234 1 97.81 129 GLU A O 1
ATOM 1028 N N . ASP A 1 130 ? 0.653 4.656 29.438 1 97.38 130 ASP A N 1
ATOM 1029 C CA . ASP A 1 130 ? 1.079 5.207 30.719 1 97.38 130 ASP A CA 1
ATOM 1030 C C . ASP A 1 130 ? -0.114 5.734 31.516 1 97.38 130 ASP A C 1
ATOM 1032 O O . ASP A 1 130 ? -1.261 5.391 31.234 1 97.38 130 ASP A O 1
ATOM 1036 N N . ASP A 1 131 ? 0.156 6.438 32.625 1 96.81 131 ASP A N 1
ATOM 1037 C CA . ASP A 1 131 ? -0.913 6.879 33.5 1 96.81 131 ASP A CA 1
ATOM 1038 C C . ASP A 1 131 ? -1.795 7.926 32.812 1 96.81 131 ASP A C 1
ATOM 1040 O O . ASP A 1 131 ? -2.969 8.07 33.156 1 96.81 131 ASP A O 1
ATOM 1044 N N . GLU A 1 132 ? -1.365 8.508 31.766 1 97.25 132 GLU A N 1
ATOM 1045 C CA . GLU A 1 132 ? -2.057 9.633 31.141 1 97.25 132 GLU A CA 1
ATOM 1046 C C . GLU A 1 132 ? -2.85 9.195 29.922 1 97.25 132 GLU A C 1
ATOM 1048 O O . GLU A 1 132 ? -3.895 9.773 29.609 1 97.25 132 GLU A O 1
ATOM 1053 N N . LYS A 1 133 ? -2.297 8.156 29.234 1 98.38 133 LYS A N 1
ATOM 1054 C CA . LYS A 1 133 ? -2.949 7.824 27.969 1 98.38 133 LYS A CA 1
ATOM 1055 C C . LYS A 1 133 ? -2.648 6.387 27.562 1 98.38 133 LYS A C 1
ATOM 1057 O O . LYS A 1 133 ? -1.737 5.758 28.094 1 98.38 133 LYS A O 1
ATOM 1062 N N . ILE A 1 134 ? -3.451 5.883 26.766 1 98.56 134 ILE A N 1
ATOM 1063 C CA . ILE A 1 134 ? -3.215 4.641 26.031 1 98.56 134 ILE A CA 1
ATOM 1064 C C . ILE A 1 134 ? -3.373 4.891 24.531 1 98.56 134 ILE A C 1
ATOM 1066 O O . ILE A 1 134 ? -4.277 5.613 24.109 1 98.56 134 ILE A O 1
ATOM 1070 N N . ILE A 1 135 ? -2.453 4.402 23.703 1 98.81 135 ILE A N 1
ATOM 1071 C CA . ILE A 1 135 ? -2.512 4.5 22.25 1 98.81 135 ILE A CA 1
ATOM 1072 C C . ILE A 1 135 ? -2.68 3.105 21.641 1 98.81 135 ILE A C 1
ATOM 1074 O O . ILE A 1 135 ? -1.862 2.215 21.875 1 98.81 135 ILE A O 1
ATOM 1078 N N . TYR A 1 136 ? -3.738 2.928 20.859 1 98.69 136 TYR A N 1
ATOM 1079 C CA . TYR A 1 136 ? -4.008 1.663 20.188 1 98.69 136 TYR A CA 1
ATOM 1080 C C . TYR A 1 136 ? -3.711 1.765 18.703 1 98.69 136 TYR A C 1
ATOM 1082 O O . TYR A 1 136 ? -3.939 2.811 18.094 1 98.69 136 TYR A O 1
ATOM 1090 N N . SER A 1 137 ? -3.178 0.72 18.141 1 98.56 137 SER A N 1
ATOM 1091 C CA . SER A 1 137 ? -3.295 0.452 16.719 1 98.56 137 SER A CA 1
ATOM 1092 C C . SER A 1 137 ? -4.52 -0.406 16.406 1 98.56 137 SER A C 1
ATOM 1094 O O . SER A 1 137 ? -4.629 -1.533 16.906 1 98.56 137 SER A O 1
ATOM 1096 N N . THR A 1 138 ? -5.465 0.111 15.719 1 98.31 138 THR A N 1
ATOM 1097 C CA . THR A 1 138 ? -6.676 -0.621 15.367 1 98.31 138 THR A CA 1
ATOM 1098 C C . THR A 1 138 ? -6.785 -0.794 13.852 1 98.31 138 THR A C 1
ATOM 1100 O O . THR A 1 138 ? -6.148 -0.064 13.094 1 98.31 138 THR A O 1
ATOM 1103 N N . HIS A 1 139 ? -7.605 -1.788 13.406 1 98 139 HIS A N 1
ATOM 1104 C CA . HIS A 1 139 ? -7.656 -2.172 12 1 98 139 HIS A CA 1
ATOM 1105 C C . HIS A 1 139 ? -9.086 -2.48 11.562 1 98 139 HIS A C 1
ATOM 1107 O O . HIS A 1 139 ? -9.391 -3.617 11.203 1 98 139 HIS A O 1
ATOM 1113 N N . PRO A 1 140 ? -9.938 -1.48 11.469 1 97.94 140 PRO A N 1
ATOM 1114 C CA . PRO A 1 140 ? -11.289 -1.732 10.969 1 97.94 140 PRO A CA 1
ATOM 1115 C C . PRO A 1 140 ? -11.312 -2.051 9.477 1 97.94 140 PRO A C 1
ATOM 1117 O O . PRO A 1 140 ? -10.398 -1.67 8.742 1 97.94 140 PRO A O 1
ATOM 1120 N N . PRO A 1 141 ? -12.367 -2.758 9.016 1 98.38 141 PRO A N 1
ATOM 1121 C CA . PRO A 1 141 ? -12.438 -3.139 7.605 1 98.38 141 PRO A CA 1
ATOM 1122 C C . PRO A 1 141 ? -12.5 -1.933 6.672 1 98.38 141 PRO A C 1
ATOM 1124 O O . PRO A 1 141 ? -12.938 -0.854 7.074 1 98.38 141 PRO A O 1
ATOM 1127 N N . ILE A 1 142 ? -12.141 -2.082 5.457 1 97.75 142 ILE A N 1
ATOM 1128 C CA . ILE A 1 142 ? -11.984 -1.001 4.492 1 97.75 142 ILE A CA 1
ATOM 1129 C C . ILE A 1 142 ? -13.336 -0.667 3.863 1 97.75 142 ILE A C 1
ATOM 1131 O O . ILE A 1 142 ? -13.586 0.484 3.5 1 97.75 142 ILE A O 1
ATOM 1135 N N . GLY A 1 143 ? -14.18 -1.671 3.58 1 98.5 143 GLY A N 1
ATOM 1136 C CA . GLY A 1 143 ? -15.469 -1.428 2.951 1 98.5 143 GLY A CA 1
ATOM 1137 C C . GLY A 1 143 ? -15.836 -2.477 1.918 1 98.5 143 GLY A C 1
ATOM 1138 O O . GLY A 1 143 ? -15.844 -3.672 2.215 1 98.5 143 GLY A O 1
ATOM 1139 N N . VAL A 1 144 ? -16.141 -2.029 0.668 1 98.88 144 VAL A N 1
ATOM 1140 C CA . VAL A 1 144 ? -16.453 -2.902 -0.457 1 98.88 144 VAL A CA 1
ATOM 1141 C C . VAL A 1 144 ? -15.18 -3.238 -1.225 1 98.88 144 VAL A C 1
ATOM 1143 O O . VAL A 1 144 ? -14.492 -2.342 -1.728 1 98.88 144 VAL A O 1
ATOM 1146 N N . CYS A 1 145 ? -14.867 -4.52 -1.276 1 98.94 145 CYS A N 1
ATOM 1147 C CA . CYS A 1 145 ? -13.688 -4.992 -1.99 1 98.94 145 CYS A CA 1
ATOM 1148 C C . CYS A 1 145 ? -14.078 -5.746 -3.256 1 98.94 145 CYS A C 1
ATOM 1150 O O . CYS A 1 145 ? -15.148 -6.344 -3.318 1 98.94 145 CYS A O 1
ATOM 1152 N N . ALA A 1 146 ? -13.242 -5.66 -4.238 1 98.94 146 ALA A N 1
ATOM 1153 C CA . ALA A 1 146 ? -13.414 -6.449 -5.453 1 98.94 146 ALA A CA 1
ATOM 1154 C C . ALA A 1 146 ? -12.156 -7.242 -5.781 1 98.94 146 ALA A C 1
ATOM 1156 O O . ALA A 1 146 ? -11.039 -6.758 -5.566 1 98.94 146 ALA A O 1
ATOM 1157 N N . GLY A 1 147 ? -12.344 -8.445 -6.195 1 98.88 147 GLY A N 1
ATOM 1158 C CA . GLY A 1 147 ? -11.258 -9.305 -6.637 1 98.88 147 GLY A CA 1
ATOM 1159 C C . GLY A 1 147 ? -11.328 -9.648 -8.109 1 98.88 147 GLY A C 1
ATOM 1160 O O . GLY A 1 147 ? -12.359 -10.109 -8.594 1 98.88 147 GLY A O 1
ATOM 1161 N N . ILE A 1 148 ? -10.297 -9.391 -8.828 1 98.88 148 ILE A N 1
ATOM 1162 C CA . ILE A 1 148 ? -10.156 -9.773 -10.227 1 98.88 148 ILE A CA 1
ATOM 1163 C C . ILE A 1 148 ? -9.242 -10.992 -10.336 1 98.88 148 ILE A C 1
ATOM 1165 O O . ILE A 1 148 ? -8.047 -10.906 -10.047 1 98.88 148 ILE A O 1
ATOM 1169 N N . VAL A 1 149 ? -9.812 -12.094 -10.758 1 98.62 149 VAL A N 1
ATOM 1170 C CA . VAL A 1 149 ? -9.227 -13.422 -10.578 1 98.62 149 VAL A CA 1
ATOM 1171 C C . VAL A 1 149 ? -8.664 -13.922 -11.906 1 98.62 149 VAL A C 1
ATOM 1173 O O . VAL A 1 149 ? -9.297 -13.789 -12.953 1 98.62 149 VAL A O 1
ATOM 1176 N N . PRO A 1 150 ? -7.473 -14.461 -11.938 1 98.31 150 PRO A N 1
ATOM 1177 C CA . PRO A 1 150 ? -6.871 -15 -13.164 1 98.31 150 PRO A CA 1
ATOM 1178 C C . PRO A 1 150 ? -7.426 -16.375 -13.531 1 98.31 150 PRO A C 1
ATOM 1180 O O . PRO A 1 150 ? -8.18 -16.969 -12.758 1 98.31 150 PRO A O 1
ATOM 1183 N N . TRP A 1 151 ? -7 -16.891 -14.672 1 98.38 151 TRP A N 1
ATOM 1184 C CA . TRP A 1 151 ? -7.617 -18.094 -15.211 1 98.38 151 TRP A CA 1
ATOM 1185 C C . TRP A 1 151 ? -6.84 -19.344 -14.797 1 98.38 151 TRP A C 1
ATOM 1187 O O . TRP A 1 151 ? -7.324 -20.469 -14.953 1 98.38 151 TRP A O 1
ATOM 1197 N N . ASN A 1 152 ? -5.664 -19.172 -14.234 1 97.88 152 ASN A N 1
ATOM 1198 C CA . ASN A 1 152 ? -4.816 -20.344 -14.102 1 97.88 152 ASN A CA 1
ATOM 1199 C C . ASN A 1 152 ? -5.145 -21.141 -12.836 1 97.88 152 ASN A C 1
ATOM 1201 O O . ASN A 1 152 ? -4.996 -22.359 -12.805 1 97.88 152 ASN A O 1
ATOM 1205 N N . TRP A 1 153 ? -5.504 -20.469 -11.758 1 98.31 153 TRP A N 1
ATOM 1206 C CA . TRP A 1 153 ? -5.988 -21.062 -10.523 1 98.31 153 TRP A CA 1
ATOM 1207 C C . TRP A 1 153 ? -7.223 -20.328 -10.008 1 98.31 153 TRP A C 1
ATOM 1209 O O . TRP A 1 153 ? -7.188 -19.719 -8.938 1 98.31 153 TRP A O 1
ATOM 1219 N N . PRO A 1 154 ? -8.305 -20.453 -10.734 1 98.5 154 PRO A N 1
ATOM 1220 C CA . PRO A 1 154 ? -9.453 -19.578 -10.492 1 98.5 154 PRO A CA 1
ATOM 1221 C C . PRO A 1 154 ? -10.086 -19.797 -9.117 1 98.5 154 PRO A C 1
ATOM 1223 O O . PRO A 1 154 ? -10.539 -18.844 -8.477 1 98.5 154 PRO A O 1
ATOM 1226 N N . ILE A 1 155 ? -10.109 -21.047 -8.617 1 98.81 155 ILE A N 1
ATOM 1227 C CA . ILE A 1 155 ? -10.766 -21.328 -7.348 1 98.81 155 ILE A CA 1
ATOM 1228 C C . ILE A 1 155 ? -9.922 -20.797 -6.191 1 98.81 155 ILE A C 1
ATOM 1230 O O . ILE A 1 155 ? -10.383 -19.969 -5.402 1 98.81 155 ILE A O 1
ATOM 1234 N N . LEU A 1 156 ? -8.672 -21.172 -6.164 1 98.75 156 LEU A N 1
ATOM 1235 C CA . LEU A 1 156 ? -7.797 -20.828 -5.047 1 98.75 156 LEU A CA 1
ATOM 1236 C C . LEU A 1 156 ? -7.559 -19.328 -4.984 1 98.75 156 LEU A C 1
ATOM 1238 O O . LEU A 1 156 ? -7.641 -18.719 -3.908 1 98.75 156 LEU A O 1
ATOM 1242 N N . LEU A 1 157 ? -7.27 -18.734 -6.125 1 98.69 157 LEU A N 1
ATOM 1243 C CA . LEU A 1 157 ? -6.918 -17.312 -6.129 1 98.69 157 LEU A CA 1
ATOM 1244 C C . LEU A 1 157 ? -8.156 -16.438 -5.934 1 98.69 157 LEU A C 1
ATOM 1246 O O . LEU A 1 157 ? -8.07 -15.344 -5.391 1 98.69 157 LEU A O 1
ATOM 1250 N N . GLY A 1 158 ? -9.312 -16.953 -6.324 1 98.81 158 GLY A N 1
ATOM 1251 C CA . GLY A 1 158 ? -10.562 -16.266 -6.008 1 98.81 158 GLY A CA 1
ATOM 1252 C C . GLY A 1 158 ? -10.891 -16.297 -4.527 1 98.81 158 GLY A C 1
ATOM 1253 O O . GLY A 1 158 ? -11.109 -15.242 -3.92 1 98.81 158 GLY A O 1
ATOM 1254 N N . LEU A 1 159 ? -10.852 -17.5 -3.988 1 98.88 159 LEU A N 1
ATOM 1255 C CA . LEU A 1 159 ? -11.227 -17.656 -2.588 1 98.88 159 LEU A CA 1
ATOM 1256 C C . LEU A 1 159 ? -10.102 -17.188 -1.671 1 98.88 159 LEU A C 1
ATOM 1258 O O . LEU A 1 159 ? -10.344 -16.812 -0.521 1 98.88 159 LEU A O 1
ATOM 1262 N N . GLY A 1 160 ? -8.875 -17.172 -2.209 1 98.75 160 GLY A N 1
ATOM 1263 C CA . GLY A 1 160 ? -7.758 -16.594 -1.479 1 98.75 160 GLY A CA 1
ATOM 1264 C C . GLY A 1 160 ? -7.891 -15.094 -1.288 1 98.75 160 GLY A C 1
ATOM 1265 O O . GLY A 1 160 ? -7.223 -14.516 -0.43 1 98.75 160 GLY A O 1
ATOM 1266 N N . LYS A 1 161 ? -8.711 -14.445 -2.084 1 98.88 161 LYS A N 1
ATOM 1267 C CA . LYS A 1 161 ? -9.047 -13.031 -1.939 1 98.88 161 LYS A CA 1
ATOM 1268 C C . LYS A 1 161 ? -10.32 -12.852 -1.12 1 98.88 161 LYS A C 1
ATOM 1270 O O . LYS A 1 161 ? -10.406 -11.953 -0.281 1 98.88 161 LYS A O 1
ATOM 1275 N N . LEU A 1 162 ? -11.281 -13.695 -1.393 1 98.94 162 LEU A N 1
ATOM 1276 C CA . LEU A 1 162 ? -12.586 -13.602 -0.751 1 98.94 162 LEU A CA 1
ATOM 1277 C C . LEU A 1 162 ? -12.477 -13.875 0.746 1 98.94 162 LEU A C 1
ATOM 1279 O O . LEU A 1 162 ? -13.039 -13.133 1.557 1 98.94 162 LEU A O 1
ATOM 1283 N N . GLY A 1 163 ? -11.797 -14.93 1.14 1 98.88 163 GLY A N 1
ATOM 1284 C CA . GLY A 1 163 ? -11.672 -15.336 2.531 1 98.88 163 GLY A CA 1
ATOM 1285 C C . GLY A 1 163 ? -11.195 -14.211 3.436 1 98.88 163 GLY A C 1
ATOM 1286 O O . GLY A 1 163 ? -11.883 -13.828 4.379 1 98.88 163 GLY A O 1
ATOM 1287 N N . PRO A 1 164 ? -9.992 -13.617 3.084 1 98.88 164 PRO A N 1
ATOM 1288 C CA . PRO A 1 164 ? -9.461 -12.516 3.889 1 98.88 164 PRO A CA 1
ATOM 1289 C C . PRO A 1 164 ? -10.398 -11.305 3.92 1 98.88 164 PRO A C 1
ATOM 1291 O O . PRO A 1 164 ? -10.539 -10.656 4.961 1 98.88 164 PRO A O 1
ATOM 1294 N N . ALA A 1 165 ? -11.047 -11.016 2.809 1 98.94 165 ALA A N 1
ATOM 1295 C CA . ALA A 1 165 ? -11.984 -9.891 2.768 1 98.94 165 ALA A CA 1
ATOM 1296 C C . ALA A 1 165 ? -13.141 -10.102 3.738 1 98.94 165 ALA A C 1
ATOM 1298 O O . ALA A 1 165 ? -13.469 -9.211 4.523 1 98.94 165 ALA A O 1
ATOM 1299 N N . LEU A 1 166 ? -13.703 -11.305 3.738 1 98.94 166 LEU A N 1
ATOM 1300 C CA . LEU A 1 166 ? -14.891 -11.586 4.543 1 98.94 166 LEU A CA 1
ATOM 1301 C C . LEU A 1 166 ? -14.539 -11.648 6.027 1 98.94 166 LEU A C 1
ATOM 1303 O O . LEU A 1 166 ? -15.258 -11.102 6.863 1 98.94 166 LEU A O 1
ATOM 1307 N N . ILE A 1 167 ? -13.422 -12.297 6.375 1 98.94 167 ILE A N 1
ATOM 1308 C CA . ILE A 1 167 ? -13.094 -12.539 7.777 1 98.94 167 ILE A CA 1
ATOM 1309 C C . ILE A 1 167 ? -12.773 -11.211 8.469 1 98.94 167 ILE A C 1
ATOM 1311 O O . ILE A 1 167 ? -12.945 -11.078 9.68 1 98.94 167 ILE A O 1
ATOM 1315 N N . THR A 1 168 ? -12.344 -10.18 7.688 1 98.81 168 THR A N 1
ATOM 1316 C CA . THR A 1 168 ? -12.008 -8.875 8.25 1 98.81 168 THR A CA 1
ATOM 1317 C C . THR A 1 168 ? -13.227 -7.957 8.25 1 98.81 168 THR A C 1
ATOM 1319 O O . THR A 1 168 ? -13.148 -6.805 8.68 1 98.81 168 THR A O 1
ATOM 1322 N N . GLY A 1 169 ? -14.336 -8.414 7.699 1 98.81 169 GLY A N 1
ATOM 1323 C CA . GLY A 1 169 ? -15.586 -7.691 7.824 1 98.81 169 GLY A CA 1
ATOM 1324 C C . GLY A 1 169 ? -15.945 -6.906 6.582 1 98.81 169 GLY A C 1
ATOM 1325 O O . GLY A 1 169 ? -16.844 -6.055 6.613 1 98.81 169 GLY A O 1
ATOM 1326 N N . ASN A 1 170 ? -15.297 -7.113 5.477 1 98.94 170 ASN A N 1
ATOM 1327 C CA . ASN A 1 170 ? -15.602 -6.461 4.211 1 98.94 170 ASN A CA 1
ATOM 1328 C C . ASN A 1 170 ? -16.609 -7.266 3.396 1 98.94 170 ASN A C 1
ATOM 1330 O O . ASN A 1 170 ? -16.781 -8.461 3.621 1 98.94 170 ASN A O 1
ATOM 1334 N N . THR A 1 171 ? -17.25 -6.586 2.482 1 98.94 171 THR A N 1
ATOM 1335 C CA . THR A 1 171 ? -18 -7.289 1.438 1 98.94 171 THR A CA 1
ATOM 1336 C C . THR A 1 171 ? -17.125 -7.48 0.199 1 98.94 171 THR A C 1
ATOM 1338 O O . THR A 1 171 ? -16.062 -6.863 0.075 1 98.94 171 THR A O 1
ATOM 1341 N N . PHE A 1 172 ? -17.594 -8.391 -0.674 1 98.94 172 PHE A N 1
ATOM 1342 C CA . PHE A 1 172 ? -16.672 -8.789 -1.729 1 98.94 172 PHE A CA 1
ATOM 1343 C C . PHE A 1 172 ? -17.422 -9.047 -3.033 1 98.94 172 PHE A C 1
ATOM 1345 O O . PHE A 1 172 ? -18.406 -9.781 -3.053 1 98.94 172 PHE A O 1
ATOM 1352 N N . ILE A 1 173 ? -16.953 -8.445 -4.121 1 98.94 173 ILE A N 1
ATOM 1353 C CA . ILE A 1 173 ? -17.422 -8.695 -5.48 1 98.94 173 ILE A CA 1
ATOM 1354 C C . ILE A 1 173 ? -16.312 -9.359 -6.297 1 98.94 173 ILE A C 1
ATOM 1356 O O . ILE A 1 173 ? -15.258 -8.758 -6.535 1 98.94 173 ILE A O 1
ATOM 1360 N N . MET A 1 174 ? -16.562 -10.531 -6.723 1 98.88 174 MET A N 1
ATOM 1361 C CA . MET A 1 174 ? -15.586 -11.297 -7.484 1 98.88 174 MET A CA 1
ATOM 1362 C C . MET A 1 174 ? -15.82 -11.148 -8.984 1 98.88 174 MET A C 1
ATOM 1364 O O . MET A 1 174 ? -16.953 -11.258 -9.445 1 98.88 174 MET A O 1
ATOM 1368 N N . LYS A 1 175 ? -14.82 -10.828 -9.711 1 98.88 175 LYS A N 1
ATOM 1369 C CA . LYS A 1 175 ? -14.812 -10.883 -11.164 1 98.88 175 LYS A CA 1
ATOM 1370 C C . LYS A 1 175 ? -13.906 -12 -11.672 1 98.88 175 LYS A C 1
ATOM 1372 O O . LYS A 1 175 ? -12.68 -11.836 -11.719 1 98.88 175 LYS A O 1
ATOM 1377 N N . PRO A 1 176 ? -14.406 -13.117 -12.102 1 98.62 176 PRO A N 1
ATOM 1378 C CA . PRO A 1 176 ? -13.578 -14.188 -12.664 1 98.62 176 PRO A CA 1
ATOM 1379 C C . PRO A 1 176 ? -13 -13.828 -14.031 1 98.62 176 PRO A C 1
ATOM 1381 O O . PRO A 1 176 ? -13.492 -12.906 -14.688 1 98.62 176 PRO A O 1
ATOM 1384 N N . SER A 1 177 ? -11.961 -14.523 -14.398 1 98.44 177 SER A N 1
ATOM 1385 C CA . SER A 1 177 ? -11.453 -14.406 -15.758 1 98.44 177 SER A CA 1
ATOM 1386 C C . SER A 1 177 ? -12.492 -14.852 -16.781 1 98.44 177 SER A C 1
ATOM 1388 O O . SER A 1 177 ? -13.211 -15.828 -16.562 1 98.44 177 SER A O 1
ATOM 1390 N N . PRO A 1 178 ? -12.539 -14.148 -17.922 1 97.44 178 PRO A N 1
ATOM 1391 C CA . PRO A 1 178 ? -13.461 -14.602 -18.969 1 97.44 178 PRO A CA 1
ATOM 1392 C C . PRO A 1 178 ? -13.07 -15.961 -19.547 1 97.44 178 PRO A C 1
ATOM 1394 O O . PRO A 1 178 ? -13.875 -16.609 -20.219 1 97.44 178 PRO A O 1
ATOM 1397 N N . TYR A 1 179 ? -11.891 -16.453 -19.266 1 97.81 179 TYR A N 1
ATOM 1398 C CA . TYR A 1 179 ? -11.43 -17.734 -19.781 1 97.81 179 TYR A CA 1
ATOM 1399 C C . TYR A 1 179 ? -11.828 -18.875 -18.844 1 97.81 179 TYR A C 1
ATOM 1401 O O . TYR A 1 179 ? -11.875 -20.031 -19.266 1 97.81 179 TYR A O 1
ATOM 1409 N N . THR A 1 180 ? -12.055 -18.547 -17.578 1 98.38 180 THR A N 1
ATOM 1410 C CA . THR A 1 180 ? -12.445 -19.562 -16.594 1 98.38 180 THR A CA 1
ATOM 1411 C C . THR A 1 180 ? -13.492 -19 -15.641 1 98.38 180 THR A C 1
ATOM 1413 O O . THR A 1 180 ? -13.281 -18.984 -14.422 1 98.38 180 THR A O 1
ATOM 1416 N N . PRO A 1 181 ? -14.625 -18.641 -16.062 1 98.62 181 PRO A N 1
ATOM 1417 C CA . PRO A 1 181 ? -15.625 -17.984 -15.227 1 98.62 181 PRO A CA 1
ATOM 1418 C C . PRO A 1 181 ? -16.469 -18.984 -14.438 1 98.62 181 PRO A C 1
ATOM 1420 O O . PRO A 1 181 ? -17.188 -18.594 -13.508 1 98.62 181 PRO A O 1
ATOM 1423 N N . TYR A 1 182 ? -16.453 -20.25 -14.773 1 98.69 182 TYR A N 1
ATOM 1424 C CA . TYR A 1 182 ? -17.484 -21.219 -14.414 1 98.69 182 TYR A CA 1
ATOM 1425 C C . TYR A 1 182 ? -17.406 -21.578 -12.938 1 98.69 182 TYR A C 1
ATOM 1427 O O . TYR A 1 182 ? -18.391 -21.422 -12.203 1 98.69 182 TYR A O 1
ATOM 1435 N N . CYS A 1 183 ? -16.219 -22.016 -12.508 1 98.75 183 CYS A N 1
ATOM 1436 C CA . CYS A 1 183 ? -16.094 -22.406 -11.102 1 98.75 183 CYS A CA 1
ATOM 1437 C C . CYS A 1 183 ? -16.406 -21.234 -10.188 1 98.75 183 CYS A C 1
ATOM 1439 O O . CYS A 1 183 ? -17.094 -21.391 -9.18 1 98.75 183 CYS A O 1
ATOM 1441 N N . ASP A 1 184 ? -15.961 -20.047 -10.5 1 98.75 184 ASP A N 1
ATOM 1442 C CA . ASP A 1 184 ? -16.172 -18.875 -9.648 1 98.75 184 ASP A CA 1
ATOM 1443 C C . ASP A 1 184 ? -17.641 -18.5 -9.578 1 98.75 184 ASP A C 1
ATOM 1445 O O . ASP A 1 184 ? -18.141 -18.109 -8.523 1 98.75 184 ASP A O 1
ATOM 1449 N N . LEU A 1 185 ? -18.344 -18.641 -10.688 1 98.75 185 LEU A N 1
ATOM 1450 C CA . LEU A 1 185 ? -19.781 -18.391 -10.68 1 98.75 185 LEU A CA 1
ATOM 1451 C C . LEU A 1 185 ? -20.484 -19.406 -9.789 1 98.75 185 LEU A C 1
ATOM 1453 O O . LEU A 1 185 ? -21.391 -19.031 -9.023 1 98.75 185 LEU A O 1
ATOM 1457 N N . LYS A 1 186 ? -20.109 -20.656 -9.891 1 98.69 186 LYS A N 1
ATOM 1458 C CA . LYS A 1 186 ? -20.734 -21.688 -9.062 1 98.69 186 LYS A CA 1
ATOM 1459 C C . LYS A 1 186 ? -20.391 -21.484 -7.59 1 98.69 186 LYS A C 1
ATOM 1461 O O . LYS A 1 186 ? -21.234 -21.734 -6.719 1 98.69 186 LYS A O 1
ATOM 1466 N N . LEU A 1 187 ? -19.156 -21.031 -7.309 1 98.75 187 LEU A N 1
ATOM 1467 C CA . LEU A 1 187 ? -18.797 -20.703 -5.938 1 98.75 187 LEU A CA 1
ATOM 1468 C C . LEU A 1 187 ? -19.672 -19.562 -5.402 1 98.75 187 LEU A C 1
ATOM 1470 O O . LEU A 1 187 ? -20 -19.547 -4.215 1 98.75 187 LEU A O 1
ATOM 1474 N N . GLY A 1 188 ? -19.984 -18.609 -6.262 1 98.56 188 GLY A N 1
ATOM 1475 C CA . GLY A 1 188 ? -20.922 -17.547 -5.891 1 98.56 188 GLY A CA 1
ATOM 1476 C C . GLY A 1 188 ? -22.297 -18.078 -5.559 1 98.56 188 GLY A C 1
ATOM 1477 O O . GLY A 1 188 ? -22.938 -17.625 -4.602 1 98.56 188 GLY A O 1
ATOM 1478 N N . GLU A 1 189 ? -22.781 -19.031 -6.367 1 98.31 189 GLU A N 1
ATOM 1479 C CA . GLU A 1 189 ? -24.062 -19.656 -6.094 1 98.31 189 GLU A CA 1
ATOM 1480 C C . GLU A 1 189 ? -24.094 -20.328 -4.719 1 98.31 189 GLU A C 1
ATOM 1482 O O . GLU A 1 189 ? -25.047 -20.172 -3.967 1 98.31 189 GLU A O 1
ATOM 1487 N N . LEU A 1 190 ? -23.031 -21.031 -4.434 1 98.56 190 LEU A N 1
ATOM 1488 C CA . LEU A 1 190 ? -22.922 -21.688 -3.137 1 98.56 190 LEU A CA 1
ATOM 1489 C C . LEU A 1 190 ? -22.859 -20.656 -2.012 1 98.56 190 LEU A C 1
ATOM 1491 O O . LEU A 1 190 ? -23.375 -20.891 -0.918 1 98.56 190 LEU A O 1
ATOM 1495 N N . ALA A 1 191 ? -22.234 -19.516 -2.248 1 98.75 191 ALA A N 1
ATOM 1496 C CA . ALA A 1 191 ? -22.125 -18.469 -1.244 1 98.75 191 ALA A CA 1
ATOM 1497 C C . ALA A 1 191 ? -23.5 -17.906 -0.879 1 98.75 191 ALA A C 1
ATOM 1499 O O . ALA A 1 191 ? -23.719 -17.484 0.26 1 98.75 191 ALA A O 1
ATOM 1500 N N . MET A 1 192 ? -24.469 -17.938 -1.794 1 97.88 192 MET A N 1
ATOM 1501 C CA . MET A 1 192 ? -25.812 -17.422 -1.56 1 97.88 192 MET A CA 1
ATOM 1502 C C . MET A 1 192 ? -26.5 -18.203 -0.436 1 97.88 192 MET A C 1
ATOM 1504 O O . MET A 1 192 ? -27.375 -17.656 0.253 1 97.88 192 MET A O 1
ATOM 1508 N N . GLU A 1 193 ? -26.047 -19.391 -0.261 1 96.69 193 GLU A N 1
ATOM 1509 C CA . GLU A 1 193 ? -26.656 -20.25 0.74 1 96.69 193 GLU A CA 1
ATOM 1510 C C . GLU A 1 193 ? -26.094 -19.969 2.133 1 96.69 193 GLU A C 1
ATOM 1512 O O . GLU A 1 193 ? -26.688 -20.391 3.135 1 96.69 193 GLU A O 1
ATOM 1517 N N . VAL A 1 194 ? -25.031 -19.266 2.174 1 98.69 194 VAL A N 1
ATOM 1518 C CA . VAL A 1 194 ? -24.281 -19.219 3.422 1 98.69 194 VAL A CA 1
ATOM 1519 C C . VAL A 1 194 ? -24.25 -17.781 3.951 1 98.69 194 VAL A C 1
ATOM 1521 O O . VAL A 1 194 ? -24.531 -17.547 5.129 1 98.69 194 VAL A O 1
ATOM 1524 N N . PHE A 1 195 ? -23.953 -16.812 3.137 1 98.88 195 PHE A N 1
ATOM 1525 C CA . PHE A 1 195 ? -23.703 -15.438 3.584 1 98.88 195 PHE A CA 1
ATOM 1526 C C . PHE A 1 195 ? -24.938 -14.57 3.385 1 98.88 195 PHE A C 1
ATOM 1528 O O . PHE A 1 195 ? -25.719 -14.805 2.469 1 98.88 195 PHE A O 1
ATOM 1535 N N . PRO A 1 196 ? -25.109 -13.484 4.152 1 98.81 196 PRO A N 1
ATOM 1536 C CA . PRO A 1 196 ? -26.219 -12.547 3.936 1 98.81 196 PRO A CA 1
ATOM 1537 C C . PRO A 1 196 ? -26.172 -11.898 2.553 1 98.81 196 PRO A C 1
ATOM 1539 O O . PRO A 1 196 ? -25.094 -11.789 1.947 1 98.81 196 PRO A O 1
ATOM 1542 N N . PRO A 1 197 ? -27.344 -11.445 2.025 1 98.75 197 PRO A N 1
ATOM 1543 C CA . PRO A 1 197 ? -27.391 -10.789 0.718 1 98.75 197 PRO A CA 1
ATOM 1544 C C . PRO A 1 197 ? -26.438 -9.602 0.621 1 98.75 197 PRO A C 1
ATOM 1546 O O . PRO A 1 197 ? -26.328 -8.805 1.556 1 98.75 197 PRO A O 1
ATOM 1549 N N . GLY A 1 198 ? -25.688 -9.562 -0.439 1 98.81 198 GLY A N 1
ATOM 1550 C CA . GLY A 1 198 ? -24.797 -8.438 -0.715 1 98.81 198 GLY A CA 1
ATOM 1551 C C . GLY A 1 198 ? -23.391 -8.656 -0.214 1 98.81 198 GLY A C 1
ATOM 1552 O O . GLY A 1 198 ? -22.469 -7.922 -0.594 1 98.81 198 GLY A O 1
ATOM 1553 N N . VAL A 1 199 ? -23.078 -9.617 0.657 1 98.94 199 VAL A N 1
ATOM 1554 C CA . VAL A 1 199 ? -21.766 -9.828 1.276 1 98.94 199 VAL A CA 1
ATOM 1555 C C . VAL A 1 199 ? -20.812 -10.453 0.266 1 98.94 199 VAL A C 1
ATOM 1557 O O . VAL A 1 199 ? -19.641 -10.078 0.195 1 98.94 199 VAL A O 1
ATOM 1560 N N . VAL A 1 200 ? -21.312 -11.445 -0.508 1 98.94 200 VAL A N 1
ATOM 1561 C CA . VAL A 1 200 ? -20.547 -12.078 -1.573 1 98.94 200 VAL A CA 1
ATOM 1562 C C . VAL A 1 200 ? -21.312 -11.992 -2.891 1 98.94 200 VAL A C 1
ATOM 1564 O O . VAL A 1 200 ? -22.484 -12.383 -2.961 1 98.94 200 VAL A O 1
ATOM 1567 N N . GLN A 1 201 ? -20.703 -11.453 -3.887 1 98.94 201 GLN A N 1
ATOM 1568 C CA . GLN A 1 201 ? -21.297 -11.328 -5.215 1 98.94 201 GLN A CA 1
ATOM 1569 C C . GLN A 1 201 ? -20.281 -11.68 -6.301 1 98.94 201 GLN A C 1
ATOM 1571 O O . GLN A 1 201 ? -19.062 -11.609 -6.07 1 98.94 201 GLN A O 1
ATOM 1576 N N . VAL A 1 202 ? -20.75 -12.164 -7.441 1 98.94 202 VAL A N 1
ATOM 1577 C CA . VAL A 1 202 ? -19.891 -12.531 -8.562 1 98.94 202 VAL A CA 1
ATOM 1578 C C . VAL A 1 202 ? -20.469 -11.961 -9.859 1 98.94 202 VAL A C 1
ATOM 1580 O O . VAL A 1 202 ? -21.641 -12.18 -10.18 1 98.94 202 VAL A O 1
ATOM 1583 N N . LEU A 1 203 ? -19.656 -11.188 -10.578 1 98.88 203 LEU A N 1
ATOM 1584 C CA . LEU A 1 203 ? -20.016 -10.633 -11.883 1 98.88 203 LEU A CA 1
ATOM 1585 C C . LEU A 1 203 ? -19.062 -11.141 -12.969 1 98.88 203 LEU A C 1
ATOM 1587 O O . LEU A 1 203 ? -17.875 -10.867 -12.922 1 98.88 203 LEU A O 1
ATOM 1591 N N . SER A 1 204 ? -19.578 -11.891 -13.875 1 98.5 204 SER A N 1
ATOM 1592 C CA . SER A 1 204 ? -18.797 -12.258 -15.055 1 98.5 204 SER A CA 1
ATOM 1593 C C . SER A 1 204 ? -19.016 -11.258 -16.188 1 98.5 204 SER A C 1
ATOM 1595 O O . SER A 1 204 ? -20.047 -10.594 -16.25 1 98.5 204 SER A O 1
ATOM 1597 N N . GLY A 1 205 ? -18.016 -11.125 -17.031 1 97.19 205 GLY A N 1
ATOM 1598 C CA . GLY A 1 205 ? -18.156 -10.172 -18.125 1 97.19 205 GLY A CA 1
ATOM 1599 C C . GLY A 1 205 ? -17.016 -10.234 -19.109 1 97.19 205 GLY A C 1
ATOM 1600 O O . GLY A 1 205 ? -16.25 -11.203 -19.125 1 97.19 205 GLY A O 1
ATOM 1601 N N . ASP A 1 206 ? -17.031 -9.312 -20.031 1 94.69 206 ASP A N 1
ATOM 1602 C CA . ASP A 1 206 ? -15.961 -9.188 -21.031 1 94.69 206 ASP A CA 1
ATOM 1603 C C . ASP A 1 206 ? -14.938 -8.133 -20.594 1 94.69 206 ASP A C 1
ATOM 1605 O O . ASP A 1 206 ? -14.758 -7.875 -19.406 1 94.69 206 ASP A O 1
ATOM 1609 N N . TYR A 1 207 ? -14.188 -7.688 -21.562 1 93.31 207 TYR A N 1
ATOM 1610 C CA . TYR A 1 207 ? -13.023 -6.844 -21.297 1 93.31 207 TYR A CA 1
ATOM 1611 C C . TYR A 1 207 ? -13.445 -5.52 -20.688 1 93.31 207 TYR A C 1
ATOM 1613 O O . TYR A 1 207 ? -12.609 -4.793 -20.125 1 93.31 207 TYR A O 1
ATOM 1621 N N . ARG A 1 208 ? -14.789 -5.137 -20.688 1 96.25 208 ARG A N 1
ATOM 1622 C CA . ARG A 1 208 ? -15.266 -3.855 -20.172 1 96.25 208 ARG A CA 1
ATOM 1623 C C . ARG A 1 208 ? -15.414 -3.9 -18.641 1 96.25 208 ARG A C 1
ATOM 1625 O O . ARG A 1 208 ? -15.297 -2.873 -17.984 1 96.25 208 ARG A O 1
ATOM 1632 N N . LEU A 1 209 ? -15.633 -4.996 -18.062 1 98.44 209 LEU A N 1
ATOM 1633 C CA . LEU A 1 209 ? -16.016 -5.117 -16.656 1 98.44 209 LEU A CA 1
ATOM 1634 C C . LEU A 1 209 ? -14.844 -4.75 -15.742 1 98.44 209 LEU A C 1
ATOM 1636 O O . LEU A 1 209 ? -15.039 -4.098 -14.711 1 98.44 209 LEU A O 1
ATOM 1640 N N . GLY A 1 210 ? -13.609 -5.168 -16.125 1 98 210 GLY A N 1
ATOM 1641 C CA . GLY A 1 210 ? -12.43 -4.848 -15.336 1 98 210 GLY A CA 1
ATOM 1642 C C . GLY A 1 210 ? -12.266 -3.361 -15.086 1 98 210 GLY A C 1
ATOM 1643 O O . GLY A 1 210 ? -12.266 -2.92 -13.93 1 98 210 GLY A O 1
ATOM 1644 N N . PRO A 1 211 ? -12.211 -2.562 -16.125 1 97.75 211 PRO A N 1
ATOM 1645 C CA . PRO A 1 211 ? -12.102 -1.109 -15.992 1 97.75 211 PRO A CA 1
ATOM 1646 C C . PRO A 1 211 ? -13.281 -0.503 -15.227 1 97.75 211 PRO A C 1
ATOM 1648 O O . PRO A 1 211 ? -13.086 0.388 -14.391 1 97.75 211 PRO A O 1
ATOM 1651 N N . TRP A 1 212 ? -14.539 -1.04 -15.453 1 98.44 212 TRP A N 1
ATOM 1652 C CA . TRP A 1 212 ? -15.695 -0.53 -14.719 1 98.44 212 TRP A CA 1
ATOM 1653 C C . TRP A 1 212 ? -15.523 -0.736 -13.219 1 98.44 212 TRP A C 1
ATOM 1655 O O . TRP A 1 212 ? -15.789 0.172 -12.43 1 98.44 212 TRP A O 1
ATOM 1665 N N . ILE A 1 213 ? -15.047 -1.891 -12.836 1 98.75 213 ILE A N 1
ATOM 1666 C CA . ILE A 1 213 ? -14.875 -2.256 -11.438 1 98.75 213 ILE A CA 1
ATOM 1667 C C . ILE A 1 213 ? -13.797 -1.381 -10.805 1 98.75 213 ILE A C 1
ATOM 1669 O O . ILE A 1 213 ? -14 -0.813 -9.727 1 98.75 213 ILE A O 1
ATOM 1673 N N . THR A 1 214 ? -12.633 -1.192 -11.453 1 98.44 214 THR A N 1
ATOM 1674 C CA . THR A 1 214 ? -11.484 -0.516 -10.867 1 98.44 214 THR A CA 1
ATOM 1675 C C . THR A 1 214 ? -11.703 0.994 -10.836 1 98.44 214 THR A C 1
ATOM 1677 O O . THR A 1 214 ? -11.047 1.706 -10.07 1 98.44 214 THR A O 1
ATOM 1680 N N . GLU A 1 215 ? -12.609 1.468 -11.578 1 97.31 215 GLU A N 1
ATOM 1681 C CA . GLU A 1 215 ? -12.883 2.9 -11.617 1 97.31 215 GLU A CA 1
ATOM 1682 C C . GLU A 1 215 ? -14.07 3.26 -10.727 1 97.31 215 GLU A C 1
ATOM 1684 O O . GLU A 1 215 ? -14.297 4.434 -10.422 1 97.31 215 GLU A O 1
ATOM 1689 N N . HIS A 1 216 ? -14.883 2.301 -10.391 1 98.31 216 HIS A N 1
ATOM 1690 C CA . HIS A 1 216 ? -16.141 2.559 -9.703 1 98.31 216 HIS A CA 1
ATOM 1691 C C . HIS A 1 216 ? -15.906 3.266 -8.367 1 98.31 216 HIS A C 1
ATOM 1693 O O . HIS A 1 216 ? -15.141 2.783 -7.531 1 98.31 216 HIS A O 1
ATOM 1699 N N . PRO A 1 217 ? -16.547 4.32 -8.07 1 96.94 217 PRO A N 1
ATOM 1700 C CA . PRO A 1 217 ? -16.281 5.09 -6.852 1 96.94 217 PRO A CA 1
ATOM 1701 C C . PRO A 1 217 ? -16.781 4.391 -5.59 1 96.94 217 PRO A C 1
ATOM 1703 O O . PRO A 1 217 ? -16.375 4.754 -4.477 1 96.94 217 PRO A O 1
ATOM 1706 N N . GLY A 1 218 ? -17.656 3.393 -5.762 1 97.81 218 GLY A N 1
ATOM 1707 C CA . GLY A 1 218 ? -18.219 2.729 -4.602 1 97.81 218 GLY A CA 1
ATOM 1708 C C . GLY A 1 218 ? -17.406 1.548 -4.125 1 97.81 218 GLY A C 1
ATOM 1709 O O . GLY A 1 218 ? -17.766 0.889 -3.146 1 97.81 218 GLY A O 1
ATOM 1710 N N . ILE A 1 219 ? -16.328 1.219 -4.777 1 98.75 219 ILE A N 1
ATOM 1711 C CA . ILE A 1 219 ? -15.43 0.133 -4.391 1 98.75 219 ILE A CA 1
ATOM 1712 C C . ILE A 1 219 ? -14.188 0.704 -3.713 1 98.75 219 ILE A C 1
ATOM 1714 O O . ILE A 1 219 ? -13.562 1.637 -4.227 1 98.75 219 ILE A O 1
ATOM 1718 N N . ASN A 1 220 ? -13.797 0.109 -2.604 1 98.56 220 ASN A N 1
ATOM 1719 C CA . ASN A 1 220 ? -12.758 0.696 -1.765 1 98.56 220 ASN A CA 1
ATOM 1720 C C . ASN A 1 220 ? -11.414 0.01 -1.979 1 98.56 220 ASN A C 1
ATOM 1722 O O . ASN A 1 220 ? -10.367 0.566 -1.639 1 98.56 220 ASN A O 1
ATOM 1726 N N . LYS A 1 221 ? -11.422 -1.204 -2.479 1 98.81 221 LYS A N 1
ATOM 1727 C CA . LYS A 1 221 ? -10.18 -1.957 -2.646 1 98.81 221 LYS A CA 1
ATOM 1728 C C . LYS A 1 221 ? -10.281 -2.924 -3.822 1 98.81 221 LYS A C 1
ATOM 1730 O O . LYS A 1 221 ? -11.328 -3.531 -4.047 1 98.81 221 LYS A O 1
ATOM 1735 N N . ILE A 1 222 ? -9.172 -3.041 -4.539 1 98.94 222 ILE A N 1
ATOM 1736 C CA . ILE A 1 222 ? -9.047 -4.02 -5.609 1 98.94 222 ILE A CA 1
ATOM 1737 C C . ILE A 1 222 ? -7.941 -5.016 -5.27 1 98.94 222 ILE A C 1
ATOM 1739 O O . ILE A 1 222 ? -6.84 -4.625 -4.871 1 98.94 222 ILE A O 1
ATOM 1743 N N . ALA A 1 223 ? -8.227 -6.277 -5.277 1 98.88 223 ALA A N 1
ATOM 1744 C CA . ALA A 1 223 ? -7.219 -7.336 -5.305 1 98.88 223 ALA A CA 1
ATOM 1745 C C . ALA A 1 223 ? -7.117 -7.957 -6.695 1 98.88 223 ALA A C 1
ATOM 1747 O O . ALA A 1 223 ? -8.086 -8.523 -7.199 1 98.88 223 ALA A O 1
ATOM 1748 N N . PHE A 1 224 ? -5.969 -7.805 -7.301 1 98.88 224 PHE A N 1
ATOM 1749 C CA . PHE A 1 224 ? -5.797 -8.25 -8.68 1 98.88 224 PHE A CA 1
ATOM 1750 C C . PHE A 1 224 ? -4.66 -9.258 -8.789 1 98.88 224 PHE A C 1
ATOM 1752 O O . PHE A 1 224 ? -3.586 -9.055 -8.219 1 98.88 224 PHE A O 1
ATOM 1759 N N . THR A 1 225 ? -4.867 -10.32 -9.445 1 98.75 225 THR A N 1
ATOM 1760 C CA . THR A 1 225 ? -3.82 -11.227 -9.898 1 98.75 225 THR A CA 1
ATOM 1761 C C . THR A 1 225 ? -3.848 -11.375 -11.414 1 98.75 225 THR A C 1
ATOM 1763 O O . THR A 1 225 ? -4.898 -11.648 -12 1 98.75 225 THR A O 1
ATOM 1766 N N . GLY A 1 226 ? -2.736 -11.141 -12.078 1 97.88 226 GLY A N 1
ATOM 1767 C CA . GLY A 1 226 ? -2.67 -11.25 -13.523 1 97.88 226 GLY A CA 1
ATOM 1768 C C . GLY A 1 226 ? -1.369 -10.719 -14.102 1 97.88 226 GLY A C 1
ATOM 1769 O O . GLY A 1 226 ? -0.317 -10.82 -13.469 1 97.88 226 GLY A O 1
ATOM 1770 N N . SER A 1 227 ? -1.393 -10.258 -15.32 1 97.12 227 SER A N 1
ATOM 1771 C CA . SER A 1 227 ? -0.191 -9.82 -16.016 1 97.12 227 SER A CA 1
ATOM 1772 C C . SER A 1 227 ? 0.294 -8.469 -15.5 1 97.12 227 SER A C 1
ATOM 1774 O O . SER A 1 227 ? -0.487 -7.695 -14.938 1 97.12 227 SER A O 1
ATOM 1776 N N . ILE A 1 228 ? 1.556 -8.203 -15.688 1 97.75 228 ILE A N 1
ATOM 1777 C CA . ILE A 1 228 ? 2.166 -6.938 -15.289 1 97.75 228 ILE A CA 1
ATOM 1778 C C . ILE A 1 228 ? 1.518 -5.785 -16.047 1 97.75 228 ILE A C 1
ATOM 1780 O O . ILE A 1 228 ? 1.17 -4.758 -15.453 1 97.75 228 ILE A O 1
ATOM 1784 N N . ALA A 1 229 ? 1.282 -5.957 -17.297 1 97.5 229 ALA A N 1
ATOM 1785 C CA . ALA A 1 229 ? 0.685 -4.91 -18.125 1 97.5 229 ALA A CA 1
ATOM 1786 C C . ALA A 1 229 ? -0.694 -4.52 -17.609 1 97.5 229 ALA A C 1
ATOM 1788 O O . ALA A 1 229 ? -0.996 -3.332 -17.453 1 97.5 229 ALA A O 1
ATOM 1789 N N . THR A 1 230 ? -1.514 -5.52 -17.344 1 97.94 230 THR A N 1
ATOM 1790 C CA . THR A 1 230 ? -2.85 -5.246 -16.828 1 97.94 230 THR A CA 1
ATOM 1791 C C . THR A 1 230 ? -2.771 -4.656 -15.422 1 97.94 230 THR A C 1
ATOM 1793 O O . THR A 1 230 ? -3.564 -3.781 -15.062 1 97.94 230 THR A O 1
ATOM 1796 N N . GLY A 1 231 ? -1.824 -5.188 -14.617 1 98.44 231 GLY A N 1
ATOM 1797 C CA . GLY A 1 231 ? -1.627 -4.637 -13.281 1 98.44 231 GLY A CA 1
ATOM 1798 C C . GLY A 1 231 ? -1.354 -3.145 -13.289 1 98.44 231 GLY A C 1
ATOM 1799 O O . GLY A 1 231 ? -1.879 -2.408 -12.453 1 98.44 231 GLY A O 1
ATOM 1800 N N . LYS A 1 232 ? -0.533 -2.68 -14.211 1 98.31 232 LYS A N 1
ATOM 1801 C CA . LYS A 1 232 ? -0.232 -1.258 -14.344 1 98.31 232 LYS A CA 1
ATOM 1802 C C . LYS A 1 232 ? -1.487 -0.459 -14.68 1 98.31 232 LYS A C 1
ATOM 1804 O O . LYS A 1 232 ? -1.688 0.642 -14.164 1 98.31 232 LYS A O 1
ATOM 1809 N N . LEU A 1 233 ? -2.34 -1.005 -15.469 1 98.31 233 LEU A N 1
ATOM 1810 C CA . LEU A 1 233 ? -3.596 -0.35 -15.82 1 98.31 233 LEU A CA 1
ATOM 1811 C C . LEU A 1 233 ? -4.523 -0.271 -14.609 1 98.31 233 LEU A C 1
ATOM 1813 O O . LEU A 1 233 ? -5.188 0.748 -14.398 1 98.31 233 LEU A O 1
ATOM 1817 N N . VAL A 1 234 ? -4.605 -1.378 -13.875 1 98.62 234 VAL A N 1
ATOM 1818 C CA . VAL A 1 234 ? -5.422 -1.412 -12.664 1 98.62 234 VAL A CA 1
ATOM 1819 C C . VAL A 1 234 ? -4.953 -0.333 -11.688 1 98.62 234 VAL A C 1
ATOM 1821 O O . VAL A 1 234 ? -5.766 0.433 -11.164 1 98.62 234 VAL A O 1
ATOM 1824 N N . ALA A 1 235 ? -3.633 -0.247 -11.477 1 98.56 235 ALA A N 1
ATOM 1825 C CA . ALA A 1 235 ? -3.062 0.75 -10.578 1 98.56 235 ALA A CA 1
ATOM 1826 C C . ALA A 1 235 ? -3.424 2.164 -11.023 1 98.56 235 ALA A C 1
ATOM 1828 O O . ALA A 1 235 ? -3.84 2.992 -10.203 1 98.56 235 ALA A O 1
ATOM 1829 N N . ALA A 1 236 ? -3.252 2.432 -12.258 1 98.25 236 ALA A N 1
ATOM 1830 C CA . ALA A 1 236 ? -3.559 3.752 -12.805 1 98.25 236 ALA A CA 1
ATOM 1831 C C . ALA A 1 236 ? -5.035 4.09 -12.617 1 98.25 236 ALA A C 1
ATOM 1833 O O . ALA A 1 236 ? -5.379 5.23 -12.289 1 98.25 236 ALA A O 1
ATOM 1834 N N . SER A 1 237 ? -5.863 3.1 -12.859 1 97.94 237 SER A N 1
ATOM 1835 C CA . SER A 1 237 ? -7.301 3.287 -12.711 1 97.94 237 SER A CA 1
ATOM 1836 C C . SER A 1 237 ? -7.672 3.594 -11.258 1 97.94 237 SER A C 1
ATOM 1838 O O . SER A 1 237 ? -8.516 4.457 -11 1 97.94 237 SER A O 1
ATOM 1840 N N . CYS A 1 238 ? -7.078 2.914 -10.32 1 98.12 238 CYS A N 1
ATOM 1841 C CA . CYS A 1 238 ? -7.363 3.059 -8.898 1 98.12 238 CYS A CA 1
ATOM 1842 C C . CYS A 1 238 ? -6.961 4.441 -8.398 1 98.12 238 CYS A C 1
ATOM 1844 O O . CYS A 1 238 ? -7.496 4.926 -7.406 1 98.12 238 CYS A O 1
ATOM 1846 N N . ALA A 1 239 ? -5.996 5.117 -9.086 1 97.62 239 ALA A N 1
ATOM 1847 C CA . ALA A 1 239 ? -5.473 6.414 -8.672 1 97.62 239 ALA A CA 1
ATOM 1848 C C . ALA A 1 239 ? -6.574 7.473 -8.664 1 97.62 239 ALA A C 1
ATOM 1850 O O . ALA A 1 239 ? -6.52 8.43 -7.891 1 97.62 239 ALA A O 1
ATOM 1851 N N . LYS A 1 240 ? -7.602 7.289 -9.391 1 95.75 240 LYS A N 1
ATOM 1852 C CA . LYS A 1 240 ? -8.664 8.281 -9.555 1 95.75 240 LYS A CA 1
ATOM 1853 C C . LYS A 1 240 ? -9.422 8.492 -8.242 1 95.75 240 LYS A C 1
ATOM 1855 O O . LYS A 1 240 ? -9.914 9.586 -7.977 1 95.75 240 LYS A O 1
ATOM 1860 N N . THR A 1 241 ? -9.562 7.438 -7.484 1 96 241 THR A N 1
ATOM 1861 C CA . THR A 1 241 ? -10.312 7.52 -6.234 1 96 241 THR A CA 1
ATOM 1862 C C . THR A 1 241 ? -9.414 7.168 -5.047 1 96 241 THR A C 1
ATOM 1864 O O . THR A 1 241 ? -9.891 7.043 -3.918 1 96 241 THR A O 1
ATOM 1867 N N . LEU A 1 242 ? -8.203 6.891 -5.32 1 97.75 242 LEU A N 1
ATOM 1868 C CA . LEU A 1 242 ? -7.203 6.496 -4.336 1 97.75 242 LEU A CA 1
ATOM 1869 C C . LEU A 1 242 ? -7.645 5.246 -3.58 1 97.75 242 LEU A C 1
ATOM 1871 O O . LEU A 1 242 ? -7.363 5.105 -2.389 1 97.75 242 LEU A O 1
ATOM 1875 N N . LYS A 1 243 ? -8.539 4.414 -4.254 1 97.94 243 LYS A N 1
ATOM 1876 C CA . LYS A 1 243 ? -8.828 3.129 -3.629 1 97.94 243 LYS A CA 1
ATOM 1877 C C . LYS A 1 243 ? -7.566 2.279 -3.512 1 97.94 243 LYS A C 1
ATOM 1879 O O . LYS A 1 243 ? -6.656 2.391 -4.336 1 97.94 243 LYS A O 1
ATOM 1884 N N . ARG A 1 244 ? -7.566 1.436 -2.492 1 97.88 244 ARG A N 1
ATOM 1885 C CA . ARG A 1 244 ? -6.414 0.576 -2.236 1 97.88 244 ARG A CA 1
ATOM 1886 C C . ARG A 1 244 ? -6.371 -0.591 -3.215 1 97.88 244 ARG A C 1
ATOM 1888 O O . ARG A 1 244 ? -7.406 -0.997 -3.75 1 97.88 244 ARG A O 1
ATOM 1895 N N . TYR A 1 245 ? -5.172 -1.053 -3.449 1 98.56 245 TYR A N 1
ATOM 1896 C CA . TYR A 1 245 ? -5.078 -2.256 -4.27 1 98.56 245 TYR A CA 1
ATOM 1897 C C . TYR A 1 245 ? -3.912 -3.129 -3.82 1 98.56 245 TYR A C 1
ATOM 1899 O O . TYR A 1 245 ? -2.977 -2.645 -3.18 1 98.56 245 TYR A O 1
ATOM 1907 N N . VAL A 1 246 ? -4.031 -4.398 -4.023 1 98.69 246 VAL A N 1
ATOM 1908 C CA . VAL A 1 246 ? -2.955 -5.383 -4.039 1 98.69 246 VAL A CA 1
ATOM 1909 C C . VAL A 1 246 ? -2.84 -6.004 -5.43 1 98.69 246 VAL A C 1
ATOM 1911 O O . VAL A 1 246 ? -3.846 -6.391 -6.027 1 98.69 246 VAL A O 1
ATOM 1914 N N . LEU A 1 247 ? -1.64 -5.961 -5.934 1 98.81 247 LEU A N 1
ATOM 1915 C CA . LEU A 1 247 ? -1.347 -6.531 -7.242 1 98.81 247 LEU A CA 1
ATOM 1916 C C . LEU A 1 247 ? -0.412 -7.73 -7.117 1 98.81 247 LEU A C 1
ATOM 1918 O O . LEU A 1 247 ? 0.729 -7.586 -6.672 1 98.81 247 LEU A O 1
ATOM 1922 N N . GLU A 1 248 ? -0.916 -8.852 -7.367 1 98.56 248 GLU A N 1
ATOM 1923 C CA . GLU A 1 248 ? -0.094 -10.047 -7.551 1 98.56 248 GLU A CA 1
ATOM 1924 C C . GLU A 1 248 ? 0.143 -10.328 -9.031 1 98.56 248 GLU A C 1
ATOM 1926 O O . GLU A 1 248 ? -0.787 -10.695 -9.75 1 98.56 248 GLU A O 1
ATOM 1931 N N . LEU A 1 249 ? 1.381 -10.156 -9.469 1 98.44 249 LEU A N 1
ATOM 1932 C CA . LEU A 1 249 ? 1.642 -10.164 -10.898 1 98.44 249 LEU A CA 1
ATOM 1933 C C . LEU A 1 249 ? 2.676 -11.227 -11.258 1 98.44 249 LEU A C 1
ATOM 1935 O O . LEU A 1 249 ? 3.008 -12.078 -10.438 1 98.44 249 LEU A O 1
ATOM 1939 N N . GLY A 1 250 ? 3.047 -11.281 -12.477 1 96.69 250 GLY A N 1
ATOM 1940 C CA . GLY A 1 250 ? 3.885 -12.352 -12.992 1 96.69 250 GLY A CA 1
ATOM 1941 C C . GLY A 1 250 ? 5.281 -12.352 -12.391 1 96.69 250 GLY A C 1
ATOM 1942 O O . GLY A 1 250 ? 5.723 -11.344 -11.828 1 96.69 250 GLY A O 1
ATOM 1943 N N . GLY A 1 251 ? 5.902 -13.484 -12.445 1 96.12 251 GLY A N 1
ATOM 1944 C CA . GLY A 1 251 ? 7.285 -13.695 -12.047 1 96.12 251 GLY A CA 1
ATOM 1945 C C . GLY A 1 251 ? 8.102 -14.422 -13.102 1 96.12 251 GLY A C 1
ATOM 1946 O O . GLY A 1 251 ? 7.543 -14.945 -14.07 1 96.12 251 GLY A O 1
ATOM 1947 N N . ASN A 1 252 ? 9.336 -14.32 -13.078 1 98.06 252 ASN A N 1
ATOM 1948 C CA . ASN A 1 252 ? 10.328 -15.117 -13.789 1 98.06 252 ASN A CA 1
ATOM 1949 C C . ASN A 1 252 ? 11.391 -15.672 -12.836 1 98.06 252 ASN A C 1
ATOM 1951 O O . ASN A 1 252 ? 12.547 -15.258 -12.875 1 98.06 252 ASN A O 1
ATOM 1955 N N . ASP A 1 253 ? 10.922 -16.656 -12.102 1 98.62 253 ASP A N 1
ATOM 1956 C CA . ASP A 1 253 ? 11.547 -17.047 -10.844 1 98.62 253 ASP A CA 1
ATOM 1957 C C . ASP A 1 253 ? 12.82 -17.859 -11.086 1 98.62 253 ASP A C 1
ATOM 1959 O O . ASP A 1 253 ? 12.812 -18.828 -11.844 1 98.62 253 ASP A O 1
ATOM 1963 N N . ALA A 1 254 ? 13.906 -17.484 -10.391 1 98.81 254 ALA A N 1
ATOM 1964 C CA . ALA A 1 254 ? 15.203 -18.141 -10.516 1 98.81 254 ALA A CA 1
ATOM 1965 C C . ALA A 1 254 ? 15.359 -19.25 -9.477 1 98.81 254 ALA A C 1
ATOM 1967 O O . ALA A 1 254 ? 14.938 -19.094 -8.328 1 98.81 254 ALA A O 1
ATOM 1968 N N . ALA A 1 255 ? 15.859 -20.359 -9.891 1 98.94 255 ALA A N 1
ATOM 1969 C CA . ALA A 1 255 ? 16.359 -21.406 -9 1 98.94 255 ALA A CA 1
ATOM 1970 C C . ALA A 1 255 ? 17.859 -21.594 -9.156 1 98.94 255 ALA A C 1
ATOM 1972 O O . ALA A 1 255 ? 18.359 -21.859 -10.25 1 98.94 255 ALA A O 1
ATOM 1973 N N . ILE A 1 256 ? 18.578 -21.375 -8.117 1 98.94 256 ILE A N 1
ATOM 1974 C CA . ILE A 1 256 ? 20.031 -21.531 -8.133 1 98.94 256 ILE A CA 1
ATOM 1975 C C . ILE A 1 256 ? 20.406 -22.859 -7.484 1 98.94 256 ILE A C 1
ATOM 1977 O O . ILE A 1 256 ? 20.109 -23.094 -6.312 1 98.94 256 ILE A O 1
ATOM 1981 N N . VAL A 1 257 ? 21.094 -23.734 -8.234 1 98.94 257 VAL A N 1
ATOM 1982 C CA . VAL A 1 257 ? 21.484 -25.047 -7.766 1 98.94 257 VAL A CA 1
ATOM 1983 C C . VAL A 1 257 ? 23 -25.109 -7.609 1 98.94 257 VAL A C 1
ATOM 1985 O O . VAL A 1 257 ? 23.734 -25.016 -8.594 1 98.94 257 VAL A O 1
ATOM 1988 N N . CYS A 1 258 ? 23.469 -25.312 -6.41 1 98.88 258 CYS A N 1
ATOM 1989 C CA . CYS A 1 258 ? 24.906 -25.375 -6.113 1 98.88 258 CYS A CA 1
ATOM 1990 C C . CYS A 1 258 ? 25.469 -26.766 -6.414 1 98.88 258 CYS A C 1
ATOM 1992 O O . CYS A 1 258 ? 24.703 -27.719 -6.617 1 98.88 258 CYS A O 1
ATOM 1994 N N . GLU A 1 259 ? 26.812 -26.875 -6.383 1 98.69 259 GLU A N 1
ATOM 1995 C CA . GLU A 1 259 ? 27.484 -28.094 -6.824 1 98.69 259 GLU A CA 1
ATOM 1996 C C . GLU A 1 259 ? 27.422 -29.188 -5.762 1 98.69 259 GLU A C 1
ATOM 1998 O O . GLU A 1 259 ? 27.703 -30.344 -6.047 1 98.69 259 GLU A O 1
ATOM 2003 N N . ASP A 1 260 ? 27.062 -28.844 -4.574 1 98.56 260 ASP A N 1
ATOM 2004 C CA . ASP A 1 260 ? 27.156 -29.812 -3.48 1 98.56 260 ASP A CA 1
ATOM 2005 C C . ASP A 1 260 ? 25.812 -30.516 -3.268 1 98.56 260 ASP A C 1
ATOM 2007 O O . ASP A 1 260 ? 25.688 -31.344 -2.357 1 98.56 260 ASP A O 1
ATOM 2011 N N . VAL A 1 261 ? 24.828 -30.281 -4.129 1 98.69 261 VAL A N 1
ATOM 2012 C CA . VAL A 1 261 ? 23.516 -30.875 -3.936 1 98.69 261 VAL A CA 1
ATOM 2013 C C . VAL A 1 261 ? 23.578 -32.375 -4.207 1 98.69 261 VAL A C 1
ATOM 2015 O O . VAL A 1 261 ? 24.5 -32.844 -4.875 1 98.69 261 VAL A O 1
ATOM 2018 N N . ASP A 1 262 ? 22.641 -33.094 -3.568 1 98.62 262 ASP A N 1
ATOM 2019 C CA . ASP A 1 262 ? 22.266 -34.406 -4.043 1 98.62 262 ASP A CA 1
ATOM 2020 C C . ASP A 1 262 ? 21.234 -34.312 -5.172 1 98.62 262 ASP A C 1
ATOM 2022 O O . ASP A 1 262 ? 20.047 -34.094 -4.922 1 98.62 262 ASP A O 1
ATOM 2026 N N . ILE A 1 263 ? 21.672 -34.5 -6.371 1 98.69 263 ILE A N 1
ATOM 2027 C CA . ILE A 1 263 ? 20.859 -34.25 -7.555 1 98.69 263 ILE A CA 1
ATOM 2028 C C . ILE A 1 263 ? 19.594 -35.094 -7.516 1 98.69 263 ILE A C 1
ATOM 2030 O O . ILE A 1 263 ? 18.484 -34.594 -7.773 1 98.69 263 ILE A O 1
ATOM 2034 N N . ASP A 1 264 ? 19.703 -36.344 -7.172 1 97.94 264 ASP A N 1
ATOM 2035 C CA . ASP A 1 264 ? 18.562 -37.281 -7.195 1 97.94 264 ASP A CA 1
ATOM 2036 C C . ASP A 1 264 ? 17.5 -36.844 -6.195 1 97.94 264 ASP A C 1
ATOM 2038 O O . ASP A 1 264 ? 16.312 -37.188 -6.363 1 97.94 264 ASP A O 1
ATOM 2042 N N . LYS A 1 265 ? 17.891 -36.125 -5.191 1 98.06 265 LYS A N 1
ATOM 2043 C CA . LYS A 1 265 ? 16.938 -35.719 -4.152 1 98.06 265 LYS A CA 1
ATOM 2044 C C . LYS A 1 265 ? 16.234 -34.406 -4.52 1 98.06 265 LYS A C 1
ATOM 2046 O O . LYS A 1 265 ? 15.078 -34.219 -4.137 1 98.06 265 LYS A O 1
ATOM 2051 N N . CYS A 1 266 ? 16.891 -33.5 -5.203 1 98.12 266 CYS A N 1
ATOM 2052 C CA . CYS A 1 266 ? 16.281 -32.188 -5.445 1 98.12 266 CYS A CA 1
ATOM 2053 C C . CYS A 1 266 ? 15.68 -32.125 -6.848 1 98.12 266 CYS A C 1
ATOM 2055 O O . CYS A 1 266 ? 14.703 -31.406 -7.074 1 98.12 266 CYS A O 1
ATOM 2057 N N . LEU A 1 267 ? 16.141 -32.906 -7.781 1 98.44 267 LEU A N 1
ATOM 2058 C CA . LEU A 1 267 ? 15.828 -32.812 -9.195 1 98.44 267 LEU A CA 1
ATOM 2059 C C . LEU A 1 267 ? 14.344 -33.062 -9.445 1 98.44 267 LEU A C 1
ATOM 2061 O O . LEU A 1 267 ? 13.695 -32.344 -10.195 1 98.44 267 LEU A O 1
ATOM 2065 N N . PRO A 1 268 ? 13.742 -34.125 -8.852 1 98.19 268 PRO A N 1
ATOM 2066 C CA . PRO A 1 268 ? 12.336 -34.406 -9.148 1 98.19 268 PRO A CA 1
ATOM 2067 C C . PRO A 1 268 ? 11.43 -33.188 -8.859 1 98.19 268 PRO A C 1
ATOM 2069 O O . PRO A 1 268 ? 10.539 -32.875 -9.648 1 98.19 268 PRO A O 1
ATOM 2072 N N . LYS A 1 269 ? 11.648 -32.531 -7.758 1 98.19 269 LYS A N 1
ATOM 2073 C CA . LYS A 1 269 ? 10.828 -31.359 -7.426 1 98.19 269 LYS A CA 1
ATOM 2074 C C . LYS A 1 269 ? 11.078 -30.203 -8.398 1 98.19 269 LYS A C 1
ATOM 2076 O O . LYS A 1 269 ? 10.141 -29.609 -8.906 1 98.19 269 LYS A O 1
ATOM 2081 N N . ILE A 1 270 ? 12.336 -29.922 -8.695 1 98.62 270 ILE A N 1
ATOM 2082 C CA . ILE A 1 270 ? 12.703 -28.828 -9.586 1 98.62 270 ILE A CA 1
ATOM 2083 C C . ILE A 1 270 ? 12.117 -29.062 -10.977 1 98.62 270 ILE A C 1
ATOM 2085 O O . ILE A 1 270 ? 11.5 -28.172 -11.562 1 98.62 270 ILE A O 1
ATOM 2089 N N . ALA A 1 271 ? 12.258 -30.328 -11.438 1 98.31 271 ALA A N 1
ATOM 2090 C CA . ALA A 1 271 ? 11.75 -30.672 -12.766 1 98.31 271 ALA A CA 1
ATOM 2091 C C . ALA A 1 271 ? 10.234 -30.578 -12.812 1 98.31 271 ALA A C 1
ATOM 2093 O O . ALA A 1 271 ? 9.664 -30.016 -13.75 1 98.31 271 ALA A O 1
ATOM 2094 N N . THR A 1 272 ? 9.617 -31.141 -11.836 1 97.94 272 THR A N 1
ATOM 2095 C CA . THR A 1 272 ? 8.164 -31.109 -11.789 1 97.94 272 THR A CA 1
ATOM 2096 C C . THR A 1 272 ? 7.648 -29.672 -11.766 1 97.94 272 THR A C 1
ATOM 2098 O O . THR A 1 272 ? 6.715 -29.328 -12.492 1 97.94 272 THR A O 1
ATOM 2101 N N . LEU A 1 273 ? 8.273 -28.797 -10.984 1 98 273 LEU A N 1
ATOM 2102 C CA . LEU A 1 273 ? 7.84 -27.422 -10.812 1 98 273 LEU A CA 1
ATOM 2103 C C . LEU A 1 273 ? 8.195 -26.578 -12.039 1 98 273 LEU A C 1
ATOM 2105 O O . LEU A 1 273 ? 7.785 -25.422 -12.148 1 98 273 LEU A O 1
ATOM 2109 N N . SER A 1 274 ? 8.859 -27.094 -12.945 1 97.81 274 SER A N 1
ATOM 2110 C CA . SER A 1 274 ? 9.133 -26.391 -14.195 1 97.81 274 SER A CA 1
ATOM 2111 C C . SER A 1 274 ? 7.969 -26.531 -15.172 1 97.81 274 SER A C 1
ATOM 2113 O O . SER A 1 274 ? 7.824 -25.719 -16.078 1 97.81 274 SER A O 1
ATOM 2115 N N . PHE A 1 275 ? 7.133 -27.578 -14.922 1 98 275 PHE A N 1
ATOM 2116 C CA . PHE A 1 275 ? 6.18 -27.906 -15.977 1 98 275 PHE A CA 1
ATOM 2117 C C . PHE A 1 275 ? 4.773 -28.078 -15.406 1 98 275 PHE A C 1
ATOM 2119 O O . PHE A 1 275 ? 3.807 -28.203 -16.156 1 98 275 PHE A O 1
ATOM 2126 N N . LEU A 1 276 ? 4.691 -28 -14.039 1 96.44 276 LEU A N 1
ATOM 2127 C CA . LEU A 1 276 ? 3.4 -28.172 -13.383 1 96.44 276 LEU A CA 1
ATOM 2128 C C . LEU A 1 276 ? 2.359 -27.234 -13.969 1 96.44 276 LEU A C 1
ATOM 2130 O O . LEU A 1 276 ? 2.645 -26.047 -14.203 1 96.44 276 LEU A O 1
ATOM 2134 N N . ASN A 1 277 ? 1.132 -27.75 -14.297 1 95.69 277 ASN A N 1
ATOM 2135 C CA . ASN A 1 277 ? 0.047 -26.984 -14.906 1 95.69 277 ASN A CA 1
ATOM 2136 C C . ASN A 1 277 ? 0.474 -26.375 -16.234 1 95.69 277 ASN A C 1
ATOM 2138 O O . ASN A 1 277 ? 0.111 -25.234 -16.547 1 95.69 277 ASN A O 1
ATOM 2142 N N . SER A 1 278 ? 1.304 -27.094 -17 1 96.88 278 SER A N 1
ATOM 2143 C CA . SER A 1 278 ? 1.826 -26.641 -18.281 1 96.88 278 SER A CA 1
ATOM 2144 C C . SER A 1 278 ? 2.633 -25.359 -18.125 1 96.88 278 SER A C 1
ATOM 2146 O O . SER A 1 278 ? 2.598 -24.484 -19 1 96.88 278 SER A O 1
ATOM 2148 N N . GLY A 1 279 ? 3.221 -25.188 -16.938 1 97.19 279 GLY A N 1
ATOM 2149 C CA . GLY A 1 279 ? 4.02 -24 -16.672 1 97.19 279 GLY A CA 1
ATOM 2150 C C . GLY A 1 279 ? 3.186 -22.781 -16.359 1 97.19 279 GLY A C 1
ATOM 2151 O O . GLY A 1 279 ? 3.721 -21.672 -16.203 1 97.19 279 GLY A O 1
ATOM 2152 N N . GLN A 1 280 ? 1.859 -22.938 -16.203 1 97.75 280 GLN A N 1
ATOM 2153 C CA . GLN A 1 280 ? 0.945 -21.812 -16.047 1 97.75 280 GLN A CA 1
ATOM 2154 C C . GLN A 1 280 ? 0.707 -21.5 -14.57 1 97.75 280 GLN A C 1
ATOM 2156 O O . GLN A 1 280 ? -0.44 -21.375 -14.133 1 97.75 280 GLN A O 1
ATOM 2161 N N . ILE A 1 281 ? 1.748 -21.391 -13.812 1 97.5 281 ILE A N 1
ATOM 2162 C CA . ILE A 1 281 ? 1.803 -20.922 -12.438 1 97.5 281 ILE A CA 1
ATOM 2163 C C . ILE A 1 281 ? 2.896 -19.859 -12.289 1 97.5 281 ILE A C 1
ATOM 2165 O O . ILE A 1 281 ? 4.035 -20.078 -12.711 1 97.5 281 ILE A O 1
ATOM 2169 N N . CYS A 1 282 ? 2.613 -18.781 -11.75 1 96.69 282 CYS A N 1
ATOM 2170 C CA . CYS A 1 282 ? 3.506 -17.625 -11.734 1 96.69 282 CYS A CA 1
ATOM 2171 C C . CYS A 1 282 ? 4.766 -17.922 -10.93 1 96.69 282 CYS A C 1
ATOM 2173 O O . CYS A 1 282 ? 5.84 -17.406 -11.234 1 96.69 282 CYS A O 1
ATOM 2175 N N . MET A 1 283 ? 4.688 -18.844 -9.922 1 96.88 283 MET A N 1
ATOM 2176 C CA . MET A 1 283 ? 5.785 -19.031 -8.977 1 96.88 283 MET A CA 1
ATOM 2177 C C . MET A 1 283 ? 6.625 -20.25 -9.352 1 96.88 283 MET A C 1
ATOM 2179 O O . MET A 1 283 ? 7.418 -20.734 -8.539 1 96.88 283 MET A O 1
ATOM 2183 N N . LEU A 1 284 ? 6.516 -20.766 -10.445 1 97.88 284 LEU A N 1
ATOM 2184 C CA . LEU A 1 284 ? 7.281 -21.953 -10.82 1 97.88 284 LEU A CA 1
ATOM 2185 C C . LEU A 1 284 ? 8.727 -21.578 -11.133 1 97.88 284 LEU A C 1
ATOM 2187 O O . LEU A 1 284 ? 9.055 -20.406 -11.289 1 97.88 284 LEU A O 1
ATOM 2191 N N . THR A 1 285 ? 9.602 -22.625 -11.141 1 97.81 285 THR A N 1
ATOM 2192 C CA . THR A 1 285 ? 10.969 -22.438 -11.609 1 97.81 285 THR A CA 1
ATOM 2193 C C . THR A 1 285 ? 10.992 -22.078 -13.094 1 97.81 285 THR A C 1
ATOM 2195 O O . THR A 1 285 ? 10.625 -22.906 -13.938 1 97.81 285 THR A O 1
ATOM 2198 N N . LYS A 1 286 ? 11.453 -20.859 -13.383 1 98 286 LYS A N 1
ATOM 2199 C CA . LYS A 1 286 ? 11.406 -20.359 -14.758 1 98 286 LYS A CA 1
ATOM 2200 C C . LYS A 1 286 ? 12.805 -20.25 -15.352 1 98 286 LYS A C 1
ATOM 2202 O O . LYS A 1 286 ? 12.977 -20.312 -16.562 1 98 286 LYS A O 1
ATOM 2207 N N . ARG A 1 287 ? 13.773 -19.969 -14.555 1 98.56 287 ARG A N 1
ATOM 2208 C CA . ARG A 1 287 ? 15.195 -19.938 -14.883 1 98.56 287 ARG A CA 1
ATOM 2209 C C . ARG A 1 287 ? 16 -20.781 -13.891 1 98.56 287 ARG A C 1
ATOM 2211 O O . ARG A 1 287 ? 16.109 -20.422 -12.719 1 98.56 287 ARG A O 1
ATOM 2218 N N . ILE A 1 288 ? 16.609 -21.844 -14.398 1 98.94 288 ILE A N 1
ATOM 2219 C CA . ILE A 1 288 ? 17.344 -22.719 -13.492 1 98.94 288 ILE A CA 1
ATOM 2220 C C . ILE A 1 288 ? 18.844 -22.547 -13.719 1 98.94 288 ILE A C 1
ATOM 2222 O O . ILE A 1 288 ? 19.375 -22.906 -14.781 1 98.94 288 ILE A O 1
ATOM 2226 N N . TYR A 1 289 ? 19.484 -21.938 -12.75 1 98.94 289 TYR A N 1
ATOM 2227 C CA . TYR A 1 289 ? 20.938 -21.781 -12.758 1 98.94 289 TYR A CA 1
ATOM 2228 C C . TYR A 1 289 ? 21.625 -22.953 -12.07 1 98.94 289 TYR A C 1
ATOM 2230 O O . TYR A 1 289 ? 21.484 -23.141 -10.859 1 98.94 289 TYR A O 1
ATOM 2238 N N . ILE A 1 290 ? 22.406 -23.719 -12.789 1 98.94 290 ILE A N 1
ATOM 2239 C CA . ILE A 1 290 ? 23.078 -24.906 -12.273 1 98.94 290 ILE A CA 1
ATOM 2240 C C . ILE A 1 290 ? 24.594 -24.688 -12.289 1 98.94 290 ILE A C 1
ATOM 2242 O O . ILE A 1 290 ? 25.156 -24.25 -13.297 1 98.94 290 ILE A O 1
ATOM 2246 N N . HIS A 1 291 ? 25.234 -24.984 -11.172 1 98.88 291 HIS A N 1
ATOM 2247 C CA . HIS A 1 291 ? 26.688 -24.844 -11.125 1 98.88 291 HIS A CA 1
ATOM 2248 C C . HIS A 1 291 ? 27.359 -25.641 -12.227 1 98.88 291 HIS A C 1
ATOM 2250 O O . HIS A 1 291 ? 26.969 -26.781 -12.492 1 98.88 291 HIS A O 1
ATOM 2256 N N . GLU A 1 292 ? 28.406 -25.156 -12.789 1 98.69 292 GLU A N 1
ATOM 2257 C CA . GLU A 1 292 ? 29.047 -25.719 -13.977 1 98.69 292 GLU A CA 1
ATOM 2258 C C . GLU A 1 292 ? 29.594 -27.125 -13.695 1 98.69 292 GLU A C 1
ATOM 2260 O O . GLU A 1 292 ? 29.594 -27.984 -14.586 1 98.69 292 GLU A O 1
ATOM 2265 N N . LYS A 1 293 ? 29.938 -27.406 -12.5 1 98.75 293 LYS A N 1
ATOM 2266 C CA . LYS A 1 293 ? 30.562 -28.672 -12.133 1 98.75 293 LYS A CA 1
ATOM 2267 C C . LYS A 1 293 ? 29.562 -29.828 -12.219 1 98.75 293 LYS A C 1
ATOM 2269 O O . LYS A 1 293 ? 29.953 -30.984 -12.344 1 98.75 293 LYS A O 1
ATOM 2274 N N . ILE A 1 294 ? 28.312 -29.516 -12.109 1 98.81 294 ILE A N 1
ATOM 2275 C CA . ILE A 1 294 ? 27.328 -30.578 -12.117 1 98.81 294 ILE A CA 1
ATOM 2276 C C . ILE A 1 294 ? 26.328 -30.344 -13.25 1 98.81 294 ILE A C 1
ATOM 2278 O O . ILE A 1 294 ? 25.312 -31.047 -13.344 1 98.81 294 ILE A O 1
ATOM 2282 N N . TYR A 1 295 ? 26.531 -29.406 -14.117 1 98.81 295 TYR A N 1
ATOM 2283 C CA . TYR A 1 295 ? 25.562 -28.938 -15.109 1 98.81 295 TYR A CA 1
ATOM 2284 C C . TYR A 1 295 ? 25.125 -30.078 -16.031 1 98.81 295 TYR A C 1
ATOM 2286 O O . TYR A 1 295 ? 23.938 -30.328 -16.188 1 98.81 295 TYR A O 1
ATOM 2294 N N . ASP A 1 296 ? 26.125 -30.797 -16.609 1 98.75 296 ASP A N 1
ATOM 2295 C CA . ASP A 1 296 ? 25.812 -31.812 -17.609 1 98.75 296 ASP A CA 1
ATOM 2296 C C . ASP A 1 296 ? 25.016 -32.969 -16.984 1 98.75 296 ASP A C 1
ATOM 2298 O O . ASP A 1 296 ? 24.031 -33.438 -17.562 1 98.75 296 ASP A O 1
ATOM 2302 N N . THR A 1 297 ? 25.469 -33.375 -15.844 1 98.81 297 THR A N 1
ATOM 2303 C CA . THR A 1 297 ? 24.781 -34.469 -15.156 1 98.81 297 THR A CA 1
ATOM 2304 C C . THR A 1 297 ? 23.359 -34.062 -14.789 1 98.81 297 THR A C 1
ATOM 2306 O O . THR A 1 297 ? 22.422 -34.844 -15 1 98.81 297 THR A O 1
ATOM 2309 N N . PHE A 1 298 ? 23.188 -32.875 -14.219 1 98.88 298 PHE A N 1
ATOM 2310 C CA . PHE A 1 298 ? 21.875 -32.375 -13.828 1 98.88 298 PHE A CA 1
ATOM 2311 C C . PHE A 1 298 ? 20.953 -32.281 -15.039 1 98.88 298 PHE A C 1
ATOM 2313 O O . PHE A 1 298 ? 19.812 -32.75 -15 1 98.88 298 PHE A O 1
ATOM 2320 N N . ARG A 1 299 ? 21.438 -31.641 -16.125 1 98.81 299 ARG A N 1
ATOM 2321 C CA . ARG A 1 299 ? 20.688 -31.484 -17.359 1 98.81 299 ARG A CA 1
ATOM 2322 C C . ARG A 1 299 ? 20.188 -32.844 -17.891 1 98.81 299 ARG A C 1
ATOM 2324 O O . ARG A 1 299 ? 19 -33 -18.156 1 98.81 299 ARG A O 1
ATOM 2331 N N . ASP A 1 300 ? 21.125 -33.844 -18.016 1 98.81 300 ASP A N 1
ATOM 2332 C CA . ASP A 1 300 ? 20.781 -35.125 -18.594 1 98.81 300 ASP A CA 1
ATOM 2333 C C . ASP A 1 300 ? 19.766 -35.875 -17.719 1 98.81 300 ASP A C 1
ATOM 2335 O O . ASP A 1 300 ? 18.812 -36.469 -18.234 1 98.81 300 ASP A O 1
ATOM 2339 N N . LYS A 1 301 ? 19.938 -35.75 -16.438 1 98.81 301 LYS A N 1
ATOM 2340 C CA . LYS A 1 301 ? 19 -36.406 -15.508 1 98.81 301 LYS A CA 1
ATOM 2341 C C . LYS A 1 301 ? 17.625 -35.719 -15.555 1 98.81 301 LYS A C 1
ATOM 2343 O O . LYS A 1 301 ? 16.594 -36.375 -15.414 1 98.81 301 LYS A O 1
ATOM 2348 N N . MET A 1 302 ? 17.594 -34.406 -15.719 1 98.81 302 MET A N 1
ATOM 2349 C CA . MET A 1 302 ? 16.328 -33.688 -15.805 1 98.81 302 MET A CA 1
ATOM 2350 C C . MET A 1 302 ? 15.57 -34.094 -17.062 1 98.81 302 MET A C 1
ATOM 2352 O O . MET A 1 302 ? 14.352 -34.25 -17.031 1 98.81 302 MET A O 1
ATOM 2356 N N . VAL A 1 303 ? 16.328 -34.219 -18.172 1 98.75 303 VAL A N 1
ATOM 2357 C CA . VAL A 1 303 ? 15.727 -34.656 -19.422 1 98.75 303 VAL A CA 1
ATOM 2358 C C . VAL A 1 303 ? 15.117 -36.062 -19.234 1 98.75 303 VAL A C 1
ATOM 2360 O O . VAL A 1 303 ? 13.961 -36.281 -19.609 1 98.75 303 VAL A O 1
ATOM 2363 N N . GLU A 1 304 ? 15.914 -36.906 -18.641 1 98.69 304 GLU A N 1
ATOM 2364 C CA . GLU A 1 304 ? 15.453 -38.281 -18.422 1 98.69 304 GLU A CA 1
ATOM 2365 C C . GLU A 1 304 ? 14.227 -38.281 -17.516 1 98.69 304 GLU A C 1
ATOM 2367 O O . GLU A 1 304 ? 13.242 -38.969 -17.812 1 98.69 304 GLU A O 1
ATOM 2372 N N . PHE A 1 305 ? 14.289 -37.594 -16.453 1 98.62 305 PHE A N 1
ATOM 2373 C CA . PHE A 1 305 ? 13.164 -37.531 -15.539 1 98.62 305 PHE A CA 1
ATOM 2374 C C . PHE A 1 305 ? 11.922 -37 -16.234 1 98.62 305 PHE A C 1
ATOM 2376 O O . PHE A 1 305 ? 10.828 -37.531 -16.078 1 98.62 305 PHE A O 1
ATOM 2383 N N . THR A 1 306 ? 12.062 -35.938 -17.016 1 98.38 306 THR A N 1
ATOM 2384 C CA . THR A 1 306 ? 10.945 -35.281 -17.703 1 98.38 306 THR A CA 1
ATOM 2385 C C . THR A 1 306 ? 10.297 -36.25 -18.688 1 98.38 306 THR A C 1
ATOM 2387 O O . THR A 1 306 ? 9.078 -36.406 -18.703 1 98.38 306 THR A O 1
ATOM 2390 N N . LYS A 1 307 ? 11.094 -37 -19.453 1 97.56 307 LYS A N 1
ATOM 2391 C CA . LYS A 1 307 ? 10.594 -37.938 -20.438 1 97.56 307 LYS A CA 1
ATOM 2392 C C . LYS A 1 307 ? 9.805 -39.062 -19.75 1 97.56 307 LYS A C 1
ATOM 2394 O O . LYS A 1 307 ? 8.781 -39.531 -20.281 1 97.56 307 LYS A O 1
ATOM 2399 N N . ASN A 1 308 ? 10.242 -39.375 -18.578 1 97.44 308 ASN A N 1
ATOM 2400 C CA . ASN A 1 308 ? 9.703 -40.562 -17.938 1 97.44 308 ASN A CA 1
ATOM 2401 C C . ASN A 1 308 ? 8.523 -40.219 -17.031 1 97.44 308 ASN A C 1
ATOM 2403 O O . ASN A 1 308 ? 7.695 -41.094 -16.75 1 97.44 308 ASN A O 1
ATOM 2407 N N . ASN A 1 309 ? 8.453 -38.969 -16.594 1 96.81 309 ASN A N 1
ATOM 2408 C CA . ASN A 1 309 ? 7.52 -38.719 -15.5 1 96.81 309 ASN A CA 1
ATOM 2409 C C . ASN A 1 309 ? 6.559 -37.594 -15.836 1 96.81 309 ASN A C 1
ATOM 2411 O O . ASN A 1 309 ? 5.574 -37.375 -15.125 1 96.81 309 ASN A O 1
ATOM 2415 N N . ILE A 1 310 ? 6.789 -36.844 -16.828 1 96.81 310 ILE A N 1
ATOM 2416 C CA . ILE A 1 310 ? 5.973 -35.656 -17.156 1 96.81 310 ILE A CA 1
ATOM 2417 C C . ILE A 1 310 ? 5.23 -35.906 -18.469 1 96.81 310 ILE A C 1
ATOM 2419 O O . ILE A 1 310 ? 5.719 -35.531 -19.531 1 96.81 310 ILE A O 1
ATOM 2423 N N . LYS A 1 311 ? 4.035 -36.438 -18.312 1 95.56 311 LYS A N 1
ATOM 2424 C CA . LYS A 1 311 ? 3.203 -36.781 -19.469 1 95.56 311 LYS A CA 1
ATOM 2425 C C . LYS A 1 311 ? 2.26 -35.625 -19.828 1 95.56 311 LYS A C 1
ATOM 2427 O O . LYS A 1 311 ? 1.646 -35.031 -18.938 1 95.56 311 LYS A O 1
ATOM 2432 N N . THR A 1 312 ? 2.16 -35.281 -21.141 1 96 312 THR A N 1
ATOM 2433 C CA . THR A 1 312 ? 1.229 -34.281 -21.656 1 96 312 THR A CA 1
ATOM 2434 C C . THR A 1 312 ? -0.038 -34.969 -22.188 1 96 312 THR A C 1
ATOM 2436 O O . THR A 1 312 ? 0.029 -36 -22.859 1 96 312 THR A O 1
ATOM 2439 N N . GLY A 1 313 ? -1.154 -34.438 -21.828 1 95.19 313 GLY A N 1
ATOM 2440 C CA . GLY A 1 313 ? -2.424 -34.938 -22.312 1 95.19 313 GLY A CA 1
ATOM 2441 C C . GLY A 1 313 ? -3.623 -34.219 -21.734 1 95.19 313 GLY A C 1
ATOM 2442 O O . GLY A 1 313 ? -3.475 -33.156 -21.094 1 95.19 313 GLY A O 1
ATOM 2443 N N . ALA A 1 314 ? -4.773 -34.75 -22.078 1 94.5 314 ALA A N 1
ATOM 2444 C CA . ALA A 1 314 ? -5.992 -34.188 -21.5 1 94.5 314 ALA A CA 1
ATOM 2445 C C . ALA A 1 314 ? -6.031 -34.375 -19.984 1 94.5 314 ALA A C 1
ATOM 2447 O O . ALA A 1 314 ? -5.559 -35.375 -19.469 1 94.5 314 ALA A O 1
ATOM 2448 N N . GLY A 1 315 ? -6.566 -33.469 -19.312 1 93.75 315 GLY A N 1
ATOM 2449 C CA . GLY A 1 315 ? -6.574 -33.438 -17.859 1 93.75 315 GLY A CA 1
ATOM 2450 C C . GLY A 1 315 ? -7.266 -34.656 -17.25 1 93.75 315 GLY A C 1
ATOM 2451 O O . GLY A 1 315 ? -7 -35.031 -16.109 1 93.75 315 GLY A O 1
ATOM 2452 N N . THR A 1 316 ? -8.094 -35.281 -17.984 1 92.88 316 THR A N 1
ATOM 2453 C CA . THR A 1 316 ? -8.875 -36.406 -17.469 1 92.88 316 THR A CA 1
ATOM 2454 C C . THR A 1 316 ? -8.133 -37.719 -17.688 1 92.88 316 THR A C 1
ATOM 2456 O O . THR A 1 316 ? -8.57 -38.781 -17.203 1 92.88 316 THR A O 1
ATOM 2459 N N . GLU A 1 317 ? -7.039 -37.625 -18.359 1 93 317 GLU A N 1
ATOM 2460 C CA . GLU A 1 317 ? -6.266 -38.812 -18.625 1 93 317 GLU A CA 1
ATOM 2461 C C . GLU A 1 317 ? -5.375 -39.156 -17.422 1 93 317 GLU A C 1
ATOM 2463 O O . GLU A 1 317 ? -4.871 -38.281 -16.734 1 93 317 GLU A O 1
ATOM 2468 N N . ASP A 1 318 ? -5.164 -40.406 -17.25 1 91.62 318 ASP A N 1
ATOM 2469 C CA . ASP A 1 318 ? -4.367 -40.875 -16.141 1 91.62 318 ASP A CA 1
ATOM 2470 C C . ASP A 1 318 ? -2.898 -40.5 -16.297 1 91.62 318 ASP A C 1
ATOM 2472 O O . ASP A 1 318 ? -2.338 -40.594 -17.391 1 91.62 318 ASP A O 1
ATOM 2476 N N . GLY A 1 319 ? -2.383 -40.031 -15.219 1 92.12 319 GLY A N 1
ATOM 2477 C CA . GLY A 1 319 ? -0.944 -39.812 -15.148 1 92.12 319 GLY A CA 1
ATOM 2478 C C . GLY A 1 319 ? -0.495 -38.531 -15.797 1 92.12 319 GLY A C 1
ATOM 2479 O O . GLY A 1 319 ? 0.699 -38.219 -15.82 1 92.12 319 GLY A O 1
ATOM 2480 N N . VAL A 1 320 ? -1.398 -37.781 -16.359 1 94.94 320 VAL A N 1
ATOM 2481 C CA . VAL A 1 320 ? -1.063 -36.531 -17.031 1 94.94 320 VAL A CA 1
ATOM 2482 C C . VAL A 1 320 ? -0.608 -35.5 -16 1 94.94 320 VAL A C 1
ATOM 2484 O O . VAL A 1 320 ? -1.225 -35.344 -14.938 1 94.94 320 VAL A O 1
ATOM 2487 N N . VAL A 1 321 ? 0.532 -34.812 -16.297 1 93.94 321 VAL A N 1
ATOM 2488 C CA . VAL A 1 321 ? 1.097 -33.75 -15.461 1 93.94 321 VAL A CA 1
ATOM 2489 C C . VAL A 1 321 ? 0.939 -32.406 -16.156 1 93.94 321 VAL A C 1
ATOM 2491 O O . VAL A 1 321 ? 0.732 -31.391 -15.5 1 93.94 321 VAL A O 1
ATOM 2494 N N . VAL A 1 322 ? 1.007 -32.438 -17.453 1 96.31 322 VAL A N 1
ATOM 2495 C CA . VAL A 1 322 ? 0.917 -31.25 -18.281 1 96.31 322 VAL A CA 1
ATOM 2496 C C . VAL A 1 322 ? -0.353 -31.312 -19.141 1 96.31 322 VAL A C 1
ATOM 2498 O O . VAL A 1 322 ? -0.493 -32.188 -20 1 96.31 322 VAL A O 1
ATOM 2501 N N . GLY A 1 323 ? -1.304 -30.438 -18.781 1 96.94 323 GLY A N 1
ATOM 2502 C CA . GLY A 1 323 ? -2.502 -30.281 -19.594 1 96.94 323 GLY A CA 1
ATOM 2503 C C . GLY A 1 323 ? -2.33 -29.312 -20.75 1 96.94 323 GLY A C 1
ATOM 2504 O O . GLY A 1 323 ? -1.206 -28.953 -21.094 1 96.94 323 GLY A O 1
ATOM 2505 N N . PRO A 1 324 ? -3.41 -29 -21.391 1 97.5 324 PRO A N 1
ATOM 2506 C CA . PRO A 1 324 ? -3.336 -27.984 -22.438 1 97.5 324 PRO A CA 1
ATOM 2507 C C . PRO A 1 324 ? -3.074 -26.594 -21.891 1 97.5 324 PRO A C 1
ATOM 2509 O O . PRO A 1 324 ? -3.287 -26.328 -20.703 1 97.5 324 PRO A O 1
ATOM 2512 N N . ILE A 1 325 ? -2.535 -25.75 -22.766 1 97.56 325 ILE A N 1
ATOM 2513 C CA . ILE A 1 325 ? -2.525 -24.312 -22.469 1 97.56 325 ILE A CA 1
ATOM 2514 C C . ILE A 1 325 ? -3.957 -23.781 -22.453 1 97.56 325 ILE A C 1
ATOM 2516 O O . ILE A 1 325 ? -4.785 -24.172 -23.281 1 97.56 325 ILE A O 1
ATOM 2520 N N . GLN A 1 326 ? -4.34 -22.969 -21.531 1 97.12 326 GLN A N 1
ATOM 2521 C CA . GLN A 1 326 ? -5.723 -22.688 -21.172 1 97.12 326 GLN A CA 1
ATOM 2522 C C . GLN A 1 326 ? -6.438 -21.906 -22.266 1 97.12 326 GLN A C 1
ATOM 2524 O O . GLN A 1 326 ? -7.621 -22.141 -22.516 1 97.12 326 GLN A O 1
ATOM 2529 N N . ASN A 1 327 ? -5.805 -21.016 -22.984 1 96.5 327 ASN A N 1
ATOM 2530 C CA . ASN A 1 327 ? -6.512 -20.25 -24 1 96.5 327 ASN A CA 1
ATOM 2531 C C . ASN A 1 327 ? -5.652 -20.047 -25.25 1 96.5 327 ASN A C 1
ATOM 2533 O O . ASN A 1 327 ? -4.438 -20.234 -25.203 1 96.5 327 ASN A O 1
ATOM 2537 N N . LYS A 1 328 ? -6.332 -19.594 -26.281 1 95.44 328 LYS A N 1
ATOM 2538 C CA . LYS A 1 328 ? -5.711 -19.469 -27.594 1 95.44 328 LYS A CA 1
ATOM 2539 C C . LYS A 1 328 ? -4.617 -18.406 -27.594 1 95.44 328 LYS A C 1
ATOM 2541 O O . LYS A 1 328 ? -3.564 -18.594 -28.219 1 95.44 328 LYS A O 1
ATOM 2546 N N . MET A 1 329 ? -4.883 -17.359 -26.969 1 95 329 MET A N 1
ATOM 2547 C CA . MET A 1 329 ? -3.92 -16.266 -26.922 1 95 329 MET A CA 1
ATOM 2548 C C . MET A 1 329 ? -2.611 -16.719 -26.281 1 95 329 MET A C 1
ATOM 2550 O O . MET A 1 329 ? -1.536 -16.516 -26.844 1 95 329 MET A O 1
ATOM 2554 N N . GLN A 1 330 ? -2.695 -17.328 -25.109 1 96.94 330 GLN A N 1
ATOM 2555 C CA . GLN A 1 330 ? -1.51 -17.812 -24.422 1 96.94 330 GLN A CA 1
ATOM 2556 C C . GLN A 1 330 ? -0.829 -18.922 -25.203 1 96.94 330 GLN A C 1
ATOM 2558 O O . GLN A 1 330 ? 0.401 -19 -25.25 1 96.94 330 GLN A O 1
ATOM 2563 N N . PHE A 1 331 ? -1.635 -19.766 -25.844 1 96.94 331 PHE A N 1
ATOM 2564 C CA . PHE A 1 331 ? -1.102 -20.828 -26.688 1 96.94 331 PHE A CA 1
ATOM 2565 C C . PHE A 1 331 ? -0.214 -20.25 -27.781 1 96.94 331 PHE A C 1
ATOM 2567 O O . PHE A 1 331 ? 0.899 -20.734 -28 1 96.94 331 PHE A O 1
ATOM 2574 N N . HIS A 1 332 ? -0.653 -19.234 -28.391 1 96.38 332 HIS A N 1
ATOM 2575 C CA . HIS A 1 332 ? 0.095 -18.625 -29.484 1 96.38 332 HIS A CA 1
ATOM 2576 C C . HIS A 1 332 ? 1.358 -17.953 -28.984 1 96.38 332 HIS A C 1
ATOM 2578 O O . HIS A 1 332 ? 2.393 -17.969 -29.656 1 96.38 332 HIS A O 1
ATOM 2584 N N . LYS A 1 333 ? 1.264 -17.391 -27.828 1 95.81 333 LYS A N 1
ATOM 2585 C CA . LYS A 1 333 ? 2.449 -16.781 -27.219 1 95.81 333 LYS A CA 1
ATOM 2586 C C . LYS A 1 333 ? 3.527 -17.828 -26.969 1 95.81 333 LYS A C 1
ATOM 2588 O O . LYS A 1 333 ? 4.699 -17.625 -27.281 1 95.81 333 LYS A O 1
ATOM 2593 N N . VAL A 1 334 ? 3.135 -18.953 -26.375 1 97.06 334 VAL A N 1
ATOM 2594 C CA . VAL A 1 334 ? 4.074 -20.016 -26.047 1 97.06 334 VAL A CA 1
ATOM 2595 C C . VAL A 1 334 ? 4.605 -20.641 -27.344 1 97.06 334 VAL A C 1
ATOM 2597 O O . VAL A 1 334 ? 5.805 -20.906 -27.453 1 97.06 334 VAL A O 1
ATOM 2600 N N . LYS A 1 335 ? 3.707 -20.828 -28.297 1 96.56 335 LYS A N 1
ATOM 2601 C CA . LYS A 1 335 ? 4.121 -21.344 -29.594 1 96.56 335 LYS A CA 1
ATOM 2602 C C . LYS A 1 335 ? 5.199 -20.469 -30.219 1 96.56 335 LYS A C 1
ATOM 2604 O O . LYS A 1 335 ? 6.168 -20.984 -30.797 1 96.56 335 LYS A O 1
ATOM 2609 N N . ASN A 1 336 ? 5.004 -19.219 -30.156 1 97 336 ASN A N 1
ATOM 2610 C CA . ASN A 1 336 ? 5.98 -18.281 -30.688 1 97 336 ASN A CA 1
ATOM 2611 C C . ASN A 1 336 ? 7.336 -18.438 -30.016 1 97 336 ASN A C 1
ATOM 2613 O O . ASN A 1 336 ? 8.375 -18.297 -30.656 1 97 336 ASN A O 1
ATOM 2617 N N . MET A 1 337 ? 7.371 -18.703 -28.734 1 95.69 337 MET A N 1
ATOM 2618 C CA . MET A 1 337 ? 8.625 -18.906 -28.016 1 95.69 337 MET A CA 1
ATOM 2619 C C . MET A 1 337 ? 9.32 -20.172 -28.5 1 95.69 337 MET A C 1
ATOM 2621 O O . MET A 1 337 ? 10.547 -20.203 -28.641 1 95.69 337 MET A O 1
ATOM 2625 N N . TYR A 1 338 ? 8.539 -21.188 -28.688 1 96 338 TYR A N 1
ATOM 2626 C CA . TYR A 1 338 ? 9.086 -22.422 -29.234 1 96 338 TYR A CA 1
ATOM 2627 C C . TYR A 1 338 ? 9.68 -22.188 -30.609 1 96 338 TYR A C 1
ATOM 2629 O O . TYR A 1 338 ? 10.773 -22.688 -30.922 1 96 338 TYR A O 1
ATOM 2637 N N . ASP A 1 339 ? 8.992 -21.438 -31.422 1 96 339 ASP A N 1
ATOM 2638 C CA . ASP A 1 339 ? 9.477 -21.094 -32.75 1 96 339 ASP A CA 1
ATOM 2639 C C . ASP A 1 339 ? 10.805 -20.344 -32.688 1 96 339 ASP A C 1
ATOM 2641 O O . ASP A 1 339 ? 11.688 -20.562 -33.5 1 96 339 ASP A O 1
ATOM 2645 N N . GLN A 1 340 ? 10.922 -19.531 -31.766 1 95.5 340 GLN A N 1
ATOM 2646 C CA . GLN A 1 340 ? 12.133 -18.719 -31.609 1 95.5 340 GLN A CA 1
ATOM 2647 C C . GLN A 1 340 ? 13.328 -19.609 -31.25 1 95.5 340 GLN A C 1
ATOM 2649 O O . GLN A 1 340 ? 14.461 -19.312 -31.656 1 95.5 340 GLN A O 1
ATOM 2654 N N . VAL A 1 341 ? 13.125 -20.625 -30.406 1 94.5 341 VAL A N 1
ATOM 2655 C CA . VAL A 1 341 ? 14.195 -21.547 -30.062 1 94.5 341 VAL A CA 1
ATOM 2656 C C . VAL A 1 341 ? 14.805 -22.141 -31.328 1 94.5 341 VAL A C 1
ATOM 2658 O O . VAL A 1 341 ? 16.031 -22.234 -31.469 1 94.5 341 VAL A O 1
ATOM 2661 N N . THR A 1 342 ? 13.953 -22.484 -32.219 1 93.31 342 THR A N 1
ATOM 2662 C CA . THR A 1 342 ? 14.375 -23.078 -33.5 1 93.31 342 THR A CA 1
ATOM 2663 C C . THR A 1 342 ? 15.039 -22.031 -34.375 1 93.31 342 THR A C 1
ATOM 2665 O O . THR A 1 342 ? 16.109 -22.266 -34.938 1 93.31 342 THR A O 1
ATOM 2668 N N . THR A 1 343 ? 14.383 -20.844 -34.5 1 96 343 THR A N 1
ATOM 2669 C CA . THR A 1 343 ? 14.844 -19.797 -35.375 1 96 343 THR A CA 1
ATOM 2670 C C . THR A 1 343 ? 16.203 -19.266 -34.938 1 96 343 THR A C 1
ATOM 2672 O O . THR A 1 343 ? 17.062 -18.953 -35.781 1 96 343 THR A O 1
ATOM 2675 N N . GLN A 1 344 ? 16.406 -19.203 -33.688 1 95.69 344 GLN A N 1
ATOM 2676 C CA . GLN A 1 344 ? 17.656 -18.656 -33.125 1 95.69 344 GLN A CA 1
ATOM 2677 C C . GLN A 1 344 ? 18.703 -19.766 -32.969 1 95.69 344 GLN A C 1
ATOM 2679 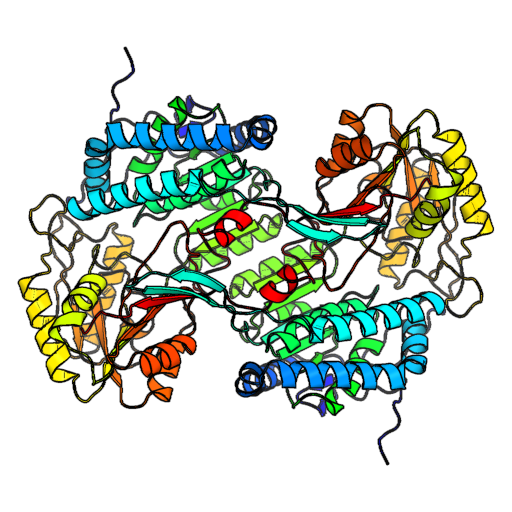O O . GLN A 1 344 ? 19.844 -19.484 -32.594 1 95.69 344 GLN A O 1
ATOM 2684 N N . GLN A 1 345 ? 18.328 -20.969 -33.188 1 95.06 345 GLN A N 1
ATOM 2685 C CA . GLN A 1 345 ? 19.188 -22.141 -33.125 1 95.06 345 GLN A CA 1
ATOM 2686 C C . GLN A 1 345 ? 19.781 -22.344 -31.734 1 95.06 345 GLN A C 1
ATOM 2688 O O . GLN A 1 345 ? 20.984 -22.578 -31.594 1 95.06 345 GLN A O 1
ATOM 2693 N N . TRP A 1 346 ? 18.969 -22.125 -30.781 1 95.88 346 TRP A N 1
ATOM 2694 C CA . TRP A 1 346 ? 19.391 -22.453 -29.422 1 95.88 346 TRP A CA 1
ATOM 2695 C C . TRP A 1 346 ? 19.469 -23.969 -29.234 1 95.88 346 TRP A C 1
ATOM 2697 O O . TRP A 1 346 ? 18.656 -24.719 -29.781 1 95.88 346 TRP A O 1
ATOM 2707 N N . THR A 1 347 ? 20.438 -24.375 -28.484 1 97 347 THR A N 1
ATOM 2708 C CA . THR A 1 347 ? 20.578 -25.797 -28.188 1 97 347 THR A CA 1
ATOM 2709 C C . THR A 1 347 ? 19.453 -26.281 -27.281 1 97 347 THR A C 1
ATOM 2711 O O . THR A 1 347 ? 19.188 -25.656 -26.25 1 97 347 THR A O 1
ATOM 2714 N N . THR A 1 348 ? 18.797 -27.391 -27.672 1 97.31 348 THR A N 1
ATOM 2715 C CA . THR A 1 348 ? 17.734 -27.969 -26.859 1 97.31 348 THR A CA 1
ATOM 2716 C C . THR A 1 348 ? 18.188 -29.266 -26.219 1 97.31 348 THR A C 1
ATOM 2718 O O . THR A 1 348 ? 18.812 -30.109 -26.875 1 97.31 348 THR A O 1
ATOM 2721 N N . ALA A 1 349 ? 18 -29.375 -24.953 1 98.31 349 ALA A N 1
ATOM 2722 C CA . ALA A 1 349 ? 18.203 -30.656 -24.281 1 98.31 349 ALA A CA 1
ATOM 2723 C C . ALA A 1 349 ? 16.984 -31.562 -24.453 1 98.31 349 ALA A C 1
ATOM 2725 O O . ALA A 1 349 ? 17.109 -32.781 -24.5 1 98.31 349 ALA A O 1
ATOM 2726 N N . LEU A 1 350 ? 15.891 -30.969 -24.422 1 97.88 350 LEU A N 1
ATOM 2727 C CA . LEU A 1 350 ? 14.609 -31.578 -24.75 1 97.88 350 LEU A CA 1
ATOM 2728 C C . LEU A 1 350 ? 13.766 -30.656 -25.609 1 97.88 350 LEU A C 1
ATOM 2730 O O . LEU A 1 350 ? 13.383 -29.562 -25.172 1 97.88 350 LEU A O 1
ATOM 2734 N N . ALA A 1 351 ? 13.492 -30.828 -26.859 1 93.38 351 ALA A N 1
ATOM 2735 C CA . ALA A 1 351 ? 12.945 -29.906 -27.844 1 93.38 351 ALA A CA 1
ATOM 2736 C C . ALA A 1 351 ? 11.461 -29.656 -27.594 1 93.38 351 ALA A C 1
ATOM 2738 O O . ALA A 1 351 ? 10.953 -28.578 -27.891 1 93.38 351 ALA A O 1
ATOM 2739 N N . GLY A 1 352 ? 10.664 -30.484 -26.953 1 93.25 352 GLY A N 1
ATOM 2740 C CA . GLY A 1 352 ? 9.211 -30.375 -26.859 1 93.25 352 GLY A CA 1
ATOM 2741 C C . GLY A 1 352 ? 8.539 -30.203 -28.203 1 93.25 352 GLY A C 1
ATOM 2742 O O . GLY A 1 352 ? 9.211 -30.016 -29.219 1 93.25 352 GLY A O 1
ATOM 2743 N N . THR A 1 353 ? 7.203 -30.25 -28.297 1 93.88 353 THR A N 1
ATOM 2744 C CA . THR A 1 353 ? 6.441 -30.125 -29.531 1 93.88 353 THR A CA 1
ATOM 2745 C C . THR A 1 353 ? 5.129 -29.375 -29.297 1 93.88 353 THR A C 1
ATOM 2747 O O . THR A 1 353 ? 4.527 -29.5 -28.234 1 93.88 353 THR A O 1
ATOM 2750 N N . VAL A 1 354 ? 4.809 -28.562 -30.25 1 93.69 354 VAL A N 1
ATOM 2751 C CA . VAL A 1 354 ? 3.5 -27.922 -30.266 1 93.69 354 VAL A CA 1
ATOM 2752 C C . VAL A 1 354 ? 2.539 -28.734 -31.141 1 93.69 354 VAL A C 1
ATOM 2754 O O . VAL A 1 354 ? 2.814 -28.984 -32.312 1 93.69 354 VAL A O 1
ATOM 2757 N N . SER A 1 355 ? 1.483 -29.094 -30.484 1 88.06 355 SER A N 1
ATOM 2758 C CA . SER A 1 355 ? 0.52 -29.906 -31.219 1 88.06 355 SER A CA 1
ATOM 2759 C C . SER A 1 355 ? -0.054 -29.156 -32.406 1 88.06 355 SER A C 1
ATOM 2761 O O . SER A 1 355 ? -0.325 -27.953 -32.312 1 88.06 355 SER A O 1
ATOM 2763 N N . SER A 1 356 ? -0.242 -29.859 -33.469 1 81.38 356 SER A N 1
ATOM 2764 C CA . SER A 1 356 ? -0.873 -29.297 -34.656 1 81.38 356 SER A CA 1
ATOM 2765 C C . SER A 1 356 ? -2.365 -29.609 -34.688 1 81.38 356 SER A C 1
ATOM 2767 O O . SER A 1 356 ? -3.082 -29.125 -35.562 1 81.38 356 SER A O 1
ATOM 2769 N N . SER A 1 357 ? -2.732 -30.359 -33.75 1 79.25 357 SER A N 1
ATOM 2770 C CA . SER A 1 357 ? -4.137 -30.75 -33.688 1 79.25 357 SER A CA 1
ATOM 2771 C C . SER A 1 357 ? -5.043 -29.547 -33.438 1 79.25 357 SER A C 1
ATOM 2773 O O . SER A 1 357 ? -4.738 -28.703 -32.625 1 79.25 357 SER A O 1
ATOM 2775 N N . PRO A 1 358 ? -6.051 -29.516 -34.312 1 79.25 358 PRO A N 1
ATOM 2776 C CA . PRO A 1 358 ? -7.027 -28.453 -34.031 1 79.25 358 PRO A CA 1
ATOM 2777 C C . PRO A 1 358 ? -7.805 -28.672 -32.75 1 79.25 358 PRO A C 1
ATOM 2779 O O . PRO A 1 358 ? -8.5 -27.75 -32.281 1 79.25 358 PRO A O 1
ATOM 2782 N N . ASN A 1 359 ? -7.613 -29.891 -32.375 1 85.75 359 ASN A N 1
ATOM 2783 C CA . ASN A 1 359 ? -8.367 -30.203 -31.156 1 85.75 359 ASN A CA 1
ATOM 2784 C C . ASN A 1 359 ? -7.496 -30.109 -29.906 1 85.75 359 ASN A C 1
ATOM 2786 O O . ASN A 1 359 ? -6.797 -31.062 -29.562 1 85.75 359 ASN A O 1
ATOM 2790 N N . GLY A 1 360 ? -7.465 -28.844 -29.297 1 93 360 GLY A N 1
ATOM 2791 C CA . GLY A 1 360 ? -6.832 -28.656 -28 1 93 360 GLY A CA 1
ATOM 2792 C C . GLY A 1 360 ? -5.527 -27.875 -28.078 1 93 360 GLY A C 1
ATOM 2793 O O . GLY A 1 360 ? -4.816 -27.953 -29.094 1 93 360 GLY A O 1
ATOM 2794 N N . TYR A 1 361 ? -5.121 -27.234 -27.125 1 96.19 361 TYR A N 1
ATOM 2795 C CA . TYR A 1 361 ? -3.943 -26.375 -27.047 1 96.19 361 TYR A CA 1
ATOM 2796 C C . TYR A 1 361 ? -2.799 -27.078 -26.328 1 96.19 361 TYR A C 1
ATOM 2798 O O . TYR A 1 361 ? -2.35 -26.625 -25.281 1 96.19 361 TYR A O 1
ATOM 2806 N N . PHE A 1 362 ? -2.293 -28.188 -26.938 1 97.12 362 PHE A N 1
ATOM 2807 C CA . PHE A 1 362 ? -1.297 -29 -26.266 1 97.12 362 PHE A CA 1
ATOM 2808 C C . PHE A 1 362 ? 0.109 -28.641 -26.719 1 97.12 362 PHE A C 1
ATOM 2810 O O . PHE A 1 362 ? 0.352 -28.469 -27.922 1 97.12 362 PHE A O 1
ATOM 2817 N N . ILE A 1 363 ? 0.974 -28.453 -25.797 1 97.06 363 ILE A N 1
ATOM 2818 C CA . ILE A 1 363 ? 2.404 -28.25 -26 1 97.06 363 ILE A CA 1
ATOM 2819 C C . ILE A 1 363 ? 3.189 -29.125 -25.016 1 97.06 363 ILE A C 1
ATOM 2821 O O . ILE A 1 363 ? 2.859 -29.188 -23.828 1 97.06 363 ILE A O 1
ATOM 2825 N N . THR A 1 364 ? 4.184 -29.891 -25.453 1 97.38 364 THR A N 1
ATOM 2826 C CA . THR A 1 364 ? 4.953 -30.766 -24.578 1 97.38 364 THR A CA 1
ATOM 2827 C C . THR A 1 364 ? 6.16 -30.031 -24 1 97.38 364 THR A C 1
ATOM 2829 O O . THR A 1 364 ? 6.59 -29.016 -24.547 1 97.38 364 THR A O 1
ATOM 2832 N N . PRO A 1 365 ? 6.773 -30.5 -22.906 1 98.12 365 PRO A N 1
ATOM 2833 C CA . PRO A 1 365 ? 7.875 -29.844 -22.203 1 98.12 365 PRO A CA 1
ATOM 2834 C C . PRO A 1 365 ? 9.117 -29.656 -23.078 1 98.12 365 PRO A C 1
ATOM 2836 O O . PRO A 1 365 ? 9.469 -30.547 -23.844 1 98.12 365 PRO A O 1
ATOM 2839 N N . ALA A 1 366 ? 9.695 -28.516 -22.969 1 98.38 366 ALA A N 1
ATOM 2840 C CA . ALA A 1 366 ? 10.984 -28.234 -23.594 1 98.38 366 ALA A CA 1
ATOM 2841 C C . ALA A 1 366 ? 12.008 -27.75 -22.578 1 98.38 366 ALA A C 1
ATOM 2843 O O . ALA A 1 366 ? 11.664 -27.016 -21.656 1 98.38 366 ALA A O 1
ATOM 2844 N N . ILE A 1 367 ? 13.219 -28.219 -22.688 1 98.75 367 ILE A N 1
ATOM 2845 C CA . ILE A 1 367 ? 14.359 -27.797 -21.875 1 98.75 367 ILE A CA 1
ATOM 2846 C C . ILE A 1 367 ? 15.445 -27.234 -22.781 1 98.75 367 ILE A C 1
ATOM 2848 O O . ILE A 1 367 ? 15.977 -27.938 -23.641 1 98.75 367 ILE A O 1
ATOM 2852 N N . ILE A 1 368 ? 15.727 -25.938 -22.656 1 98.69 368 ILE A N 1
ATOM 2853 C CA . ILE A 1 368 ? 16.703 -25.266 -23.5 1 98.69 368 ILE A CA 1
ATOM 2854 C C . ILE A 1 368 ? 18.062 -25.234 -22.797 1 98.69 368 ILE A C 1
ATOM 2856 O O . ILE A 1 368 ? 18.156 -24.797 -21.641 1 98.69 368 ILE A O 1
ATOM 2860 N N . ASP A 1 369 ? 19.062 -25.688 -23.484 1 98.62 369 ASP A N 1
ATOM 2861 C CA . ASP A 1 369 ? 20.391 -25.906 -22.938 1 98.62 369 ASP A CA 1
ATOM 2862 C C . ASP A 1 369 ? 21.25 -24.641 -23.047 1 98.62 369 ASP A C 1
ATOM 2864 O O . ASP A 1 369 ? 21.828 -24.375 -24.109 1 98.62 369 ASP A O 1
ATOM 2868 N N . ASN A 1 370 ? 21.312 -23.906 -21.938 1 98.38 370 ASN A N 1
ATOM 2869 C CA . ASN A 1 370 ? 22.203 -22.766 -21.703 1 98.38 370 ASN A CA 1
ATOM 2870 C C . ASN A 1 370 ? 22.062 -21.719 -22.797 1 98.38 370 ASN A C 1
ATOM 2872 O O . ASN A 1 370 ? 23.047 -21.312 -23.422 1 98.38 370 ASN A O 1
ATOM 2876 N N . PRO A 1 371 ? 20.875 -21.234 -23.062 1 98.12 371 PRO A N 1
ATOM 2877 C CA . PRO A 1 371 ? 20.688 -20.141 -24.031 1 98.12 371 PRO A CA 1
ATOM 2878 C C . PRO A 1 371 ? 21.359 -18.844 -23.578 1 98.12 371 PRO A C 1
ATOM 2880 O O . PRO A 1 371 ? 21.75 -18.719 -22.422 1 98.12 371 PRO A O 1
ATOM 2883 N N . PRO A 1 372 ? 21.453 -17.875 -24.516 1 97.38 372 PRO A N 1
ATOM 2884 C CA . PRO A 1 372 ? 22 -16.578 -24.125 1 97.38 372 PRO A CA 1
ATOM 2885 C C . PRO A 1 372 ? 21.156 -15.898 -23.047 1 97.38 372 PRO A C 1
ATOM 2887 O O . PRO A 1 372 ? 19.922 -15.992 -23.062 1 97.38 372 PRO A O 1
ATOM 2890 N N . GLU A 1 373 ? 21.875 -15.188 -22.203 1 97.19 373 GLU A N 1
ATOM 2891 C CA . GLU A 1 373 ? 21.234 -14.531 -21.078 1 97.19 373 GLU A CA 1
ATOM 2892 C C . GLU A 1 373 ? 20.172 -13.539 -21.547 1 97.19 373 GLU A C 1
ATOM 2894 O O . GLU A 1 373 ? 19.172 -13.328 -20.859 1 97.19 373 GLU A O 1
ATOM 2899 N N . ASP A 1 374 ? 20.328 -12.938 -22.641 1 96.62 374 ASP A N 1
ATOM 2900 C CA . ASP A 1 374 ? 19.438 -11.891 -23.125 1 96.62 374 ASP A CA 1
ATOM 2901 C C . ASP A 1 374 ? 18.344 -12.477 -24.016 1 96.62 374 ASP A C 1
ATOM 2903 O O . ASP A 1 374 ? 17.578 -11.742 -24.641 1 96.62 374 ASP A O 1
ATOM 2907 N N . SER A 1 375 ? 18.328 -13.836 -24.156 1 97 375 SER A N 1
ATOM 2908 C CA . SER A 1 375 ? 17.297 -14.492 -24.938 1 97 375 SER A CA 1
ATOM 2909 C C . SER A 1 375 ? 15.914 -14.281 -24.312 1 97 375 SER A C 1
ATOM 2911 O O . SER A 1 375 ? 15.797 -14.117 -23.094 1 97 375 SER A O 1
ATOM 2913 N N . ARG A 1 376 ? 14.867 -14.336 -25.125 1 95.69 376 ARG A N 1
ATOM 2914 C CA . ARG A 1 376 ? 13.492 -14.117 -24.688 1 95.69 376 ARG A CA 1
ATOM 2915 C C . ARG A 1 376 ? 13.086 -15.133 -23.641 1 95.69 376 ARG A C 1
ATOM 2917 O O . ARG A 1 376 ? 12.406 -14.797 -22.672 1 95.69 376 ARG A O 1
ATOM 2924 N N . ILE A 1 377 ? 13.547 -16.344 -23.766 1 96.19 377 ILE A N 1
ATOM 2925 C CA . ILE A 1 377 ? 13.141 -17.422 -22.875 1 96.19 377 ILE A CA 1
ATOM 2926 C C . ILE A 1 377 ? 13.75 -17.219 -21.484 1 96.19 377 ILE A C 1
ATOM 2928 O O . ILE A 1 377 ? 13.266 -17.766 -20.5 1 96.19 377 ILE A O 1
ATOM 2932 N N . VAL A 1 378 ? 14.812 -16.422 -21.406 1 97.88 378 VAL A N 1
ATOM 2933 C CA . VAL A 1 378 ? 15.43 -16.109 -20.125 1 97.88 378 VAL A CA 1
ATOM 2934 C C . VAL A 1 378 ? 14.828 -14.812 -19.562 1 97.88 378 VAL A C 1
ATOM 2936 O O . VAL A 1 378 ? 14.641 -14.688 -18.359 1 97.88 378 VAL A O 1
ATOM 2939 N N . GLN A 1 379 ? 14.414 -13.906 -20.422 1 97.44 379 GLN A N 1
ATOM 2940 C CA . GLN A 1 379 ? 14.055 -12.547 -20.016 1 97.44 379 GLN A CA 1
ATOM 2941 C C . GLN A 1 379 ? 12.562 -12.438 -19.719 1 97.44 379 GLN A C 1
ATOM 2943 O O . GLN A 1 379 ? 12.133 -11.586 -18.938 1 97.44 379 GLN A O 1
ATOM 2948 N N . GLU A 1 380 ? 11.75 -13.289 -20.312 1 96.88 380 GLU A N 1
ATOM 2949 C CA . GLU A 1 380 ? 10.297 -13.18 -20.203 1 96.88 380 GLU A CA 1
ATOM 2950 C C . GLU A 1 380 ? 9.695 -14.414 -19.547 1 96.88 380 GLU A C 1
ATOM 2952 O O . GLU A 1 380 ? 10.242 -15.516 -19.656 1 96.88 380 GLU A O 1
ATOM 2957 N N . GLU A 1 381 ? 8.633 -14.211 -18.828 1 96.88 381 GLU A N 1
ATOM 2958 C CA . GLU A 1 381 ? 7.867 -15.352 -18.328 1 96.88 381 GLU A CA 1
ATOM 2959 C C . GLU A 1 381 ? 7.133 -16.062 -19.469 1 96.88 381 GLU A C 1
ATOM 2961 O O . GLU A 1 381 ? 6.266 -15.477 -20.109 1 96.88 381 GLU A O 1
ATOM 2966 N N . PRO A 1 382 ? 7.445 -17.281 -19.641 1 96.19 382 PRO A N 1
ATOM 2967 C CA . PRO A 1 382 ? 6.766 -18 -20.734 1 96.19 382 PRO A CA 1
ATOM 2968 C C . PRO A 1 382 ? 5.312 -18.328 -20.391 1 96.19 382 PRO A C 1
ATOM 2970 O O . PRO A 1 382 ? 4.441 -18.25 -21.266 1 96.19 382 PRO A O 1
ATOM 2973 N N . PHE A 1 383 ? 5.094 -18.656 -19.125 1 97.5 383 PHE A N 1
ATOM 2974 C CA . PHE A 1 383 ? 3.797 -19.188 -18.719 1 97.5 383 PHE A CA 1
ATOM 2975 C C . PHE A 1 383 ? 3.367 -20.344 -19.609 1 97.5 383 PHE A C 1
ATOM 2977 O O . PHE A 1 383 ? 2.252 -20.344 -20.141 1 97.5 383 PHE A O 1
ATOM 2984 N N . GLY A 1 384 ? 4.25 -21.219 -19.891 1 97.75 384 GLY A N 1
ATOM 2985 C CA . GLY A 1 384 ? 4.23 -22.406 -20.719 1 97.75 384 GLY A CA 1
ATOM 2986 C C . GLY A 1 384 ? 5.273 -23.438 -20.312 1 97.75 384 GLY A C 1
ATOM 2987 O O . GLY A 1 384 ? 6.133 -23.156 -19.469 1 97.75 384 GLY A O 1
ATOM 2988 N N . PRO A 1 385 ? 5.164 -24.625 -20.875 1 98.12 385 PRO A N 1
ATOM 2989 C CA . PRO A 1 385 ? 6.023 -25.719 -20.391 1 98.12 385 PRO A CA 1
ATOM 2990 C C . PRO A 1 385 ? 7.398 -25.719 -21.047 1 98.12 385 PRO A C 1
ATOM 2992 O O . PRO A 1 385 ? 7.82 -26.734 -21.609 1 98.12 385 PRO A O 1
ATOM 2995 N N . ILE A 1 386 ? 8.125 -24.625 -20.938 1 98.19 386 ILE A N 1
ATOM 2996 C CA . ILE A 1 386 ? 9.469 -24.453 -21.484 1 98.19 386 ILE A CA 1
ATOM 2997 C C . ILE A 1 386 ? 10.367 -23.812 -20.422 1 98.19 386 ILE A C 1
ATOM 2999 O O . ILE A 1 386 ? 9.953 -22.875 -19.734 1 98.19 386 ILE A O 1
ATOM 3003 N N . VAL A 1 387 ? 11.602 -24.359 -20.203 1 98.44 387 VAL A N 1
ATOM 3004 C CA . VAL A 1 387 ? 12.461 -23.844 -19.156 1 98.44 387 VAL A CA 1
ATOM 3005 C C . VAL A 1 387 ? 13.906 -23.797 -19.641 1 98.44 387 VAL A C 1
ATOM 3007 O O . VAL A 1 387 ? 14.375 -24.719 -20.312 1 98.44 387 VAL A O 1
ATOM 3010 N N . PRO A 1 388 ? 14.594 -22.688 -19.484 1 98.75 388 PRO A N 1
ATOM 3011 C CA . PRO A 1 388 ? 16.031 -22.641 -19.75 1 98.75 388 PRO A CA 1
ATOM 3012 C C . PRO A 1 388 ? 16.875 -23.125 -18.578 1 98.75 388 PRO A C 1
ATOM 3014 O O . PRO A 1 388 ? 16.531 -22.859 -17.422 1 98.75 388 PRO A O 1
ATOM 3017 N N . LEU A 1 389 ? 17.859 -23.906 -18.844 1 98.81 389 LEU A N 1
ATOM 3018 C CA . LEU A 1 389 ? 18.953 -24.188 -17.922 1 98.81 389 LEU A CA 1
ATOM 3019 C C . LEU A 1 389 ? 20.156 -23.312 -18.219 1 98.81 389 LEU A C 1
ATOM 3021 O O . LEU A 1 389 ? 20.547 -23.141 -19.375 1 98.81 389 LEU A O 1
ATOM 3025 N N . LEU A 1 390 ? 20.688 -22.719 -17.203 1 98.88 390 LEU A N 1
ATOM 3026 C CA . LEU A 1 390 ? 21.828 -21.812 -17.344 1 98.88 390 LEU A CA 1
ATOM 3027 C C . LEU A 1 390 ? 22.984 -22.25 -16.453 1 98.88 390 LEU A C 1
ATOM 3029 O O . LEU A 1 390 ? 22.781 -22.75 -15.344 1 98.88 390 LEU A O 1
ATOM 3033 N N . LYS A 1 391 ? 24.188 -22.031 -16.922 1 98.62 391 LYS A N 1
ATOM 3034 C CA . LYS A 1 391 ? 25.406 -22.359 -16.172 1 98.62 391 LYS A CA 1
ATOM 3035 C C . LYS A 1 391 ? 25.844 -21.188 -15.305 1 98.62 391 LYS A C 1
ATOM 3037 O O . LYS A 1 391 ? 25.641 -20.031 -15.664 1 98.62 391 LYS A O 1
ATOM 3042 N N . TRP A 1 392 ? 26.422 -21.531 -14.164 1 98.69 392 TRP A N 1
ATOM 3043 C CA . TRP A 1 392 ? 27.078 -20.516 -13.359 1 98.69 392 TRP A CA 1
ATOM 3044 C C . TRP A 1 392 ? 28.25 -21.109 -12.594 1 98.69 392 TRP A C 1
ATOM 3046 O O . TRP A 1 392 ? 28.375 -22.328 -12.469 1 98.69 392 TRP A O 1
ATOM 3056 N N . SER A 1 393 ? 29.281 -20.266 -12.117 1 98.38 393 SER A N 1
ATOM 3057 C CA . SER A 1 393 ? 30.422 -20.75 -11.344 1 98.38 393 SER A CA 1
ATOM 3058 C C . SER A 1 393 ? 30.766 -19.797 -10.211 1 98.38 393 SER A C 1
ATOM 3060 O O . SER A 1 393 ? 31.469 -20.172 -9.266 1 98.38 393 SER A O 1
ATOM 3062 N N . ASP A 1 394 ? 30.25 -18.562 -10.336 1 98.38 394 ASP A N 1
ATOM 3063 C CA . ASP A 1 394 ? 30.547 -17.531 -9.344 1 98.38 394 ASP A CA 1
ATOM 3064 C C . ASP A 1 394 ? 29.281 -17.109 -8.609 1 98.38 394 ASP A C 1
ATOM 3066 O O . ASP A 1 394 ? 28.281 -16.766 -9.242 1 98.38 394 ASP A O 1
ATOM 3070 N N . GLU A 1 395 ? 29.328 -17.094 -7.301 1 98.25 395 GLU A N 1
ATOM 3071 C CA . GLU A 1 395 ? 28.141 -16.812 -6.484 1 98.25 395 GLU A CA 1
ATOM 3072 C C . GLU A 1 395 ? 27.625 -15.398 -6.707 1 98.25 395 GLU A C 1
ATOM 3074 O O . GLU A 1 395 ? 26.422 -15.18 -6.848 1 98.25 395 GLU A O 1
ATOM 3079 N N . ASP A 1 396 ? 28.5 -14.422 -6.73 1 98.06 396 ASP A N 1
ATOM 3080 C CA . ASP A 1 396 ? 28.078 -13.039 -6.914 1 98.06 396 ASP A CA 1
ATOM 3081 C C . ASP A 1 396 ? 27.453 -12.836 -8.289 1 98.06 396 ASP A C 1
ATOM 3083 O O . ASP A 1 396 ? 26.438 -12.141 -8.414 1 98.06 396 ASP A O 1
ATOM 3087 N N . ASP A 1 397 ? 28.062 -13.453 -9.211 1 98.44 397 ASP A N 1
ATOM 3088 C CA . ASP A 1 397 ? 27.578 -13.336 -10.586 1 98.44 397 ASP A CA 1
ATOM 3089 C C . ASP A 1 397 ? 26.172 -13.93 -10.719 1 98.44 397 ASP A C 1
ATOM 3091 O O . ASP A 1 397 ? 25.297 -13.32 -11.328 1 98.44 397 ASP A O 1
ATOM 3095 N N . VAL A 1 398 ? 25.906 -15.148 -10.203 1 98.81 398 VAL A N 1
ATOM 3096 C CA . VAL A 1 398 ? 24.609 -15.82 -10.383 1 98.81 398 VAL A CA 1
ATOM 3097 C C . VAL A 1 398 ? 23.531 -15.07 -9.625 1 98.81 398 VAL A C 1
ATOM 3099 O O . VAL A 1 398 ? 22.375 -15 -10.07 1 98.81 398 VAL A O 1
ATOM 3102 N N . ILE A 1 399 ? 23.891 -14.516 -8.5 1 98.56 399 ILE A N 1
ATOM 3103 C CA . ILE A 1 399 ? 22.922 -13.719 -7.742 1 98.56 399 ILE A CA 1
ATOM 3104 C C . ILE A 1 399 ? 22.547 -12.477 -8.539 1 98.56 399 ILE A C 1
ATOM 3106 O O . ILE A 1 399 ? 21.375 -12.117 -8.633 1 98.56 399 ILE A O 1
ATOM 3110 N N . ASP A 1 400 ? 23.578 -11.797 -9.133 1 98 400 ASP A N 1
ATOM 3111 C CA . ASP A 1 400 ? 23.312 -10.625 -9.961 1 98 400 ASP A CA 1
ATOM 3112 C C . ASP A 1 400 ? 22.406 -10.969 -11.133 1 98 400 ASP A C 1
ATOM 3114 O O . ASP A 1 400 ? 21.5 -10.211 -11.461 1 98 400 ASP A O 1
ATOM 3118 N N . ARG A 1 401 ? 22.641 -12.094 -11.742 1 98.5 401 ARG A N 1
ATOM 3119 C CA . ARG A 1 401 ? 21.844 -12.539 -12.875 1 98.5 401 ARG A CA 1
ATOM 3120 C C . ARG A 1 401 ? 20.422 -12.867 -12.438 1 98.5 401 ARG A C 1
ATOM 3122 O O . ARG A 1 401 ? 19.453 -12.508 -13.125 1 98.5 401 ARG A O 1
ATOM 3129 N N . ALA A 1 402 ? 20.266 -13.516 -11.305 1 98.69 402 ALA A N 1
ATOM 3130 C CA . ALA A 1 402 ? 18.953 -13.852 -10.766 1 98.69 402 ALA A CA 1
ATOM 3131 C C . ALA A 1 402 ? 18.141 -12.586 -10.461 1 98.69 402 ALA A C 1
ATOM 3133 O O . ALA A 1 402 ? 16.922 -12.562 -10.633 1 98.69 402 ALA A O 1
ATOM 3134 N N . ASN A 1 403 ? 18.812 -11.531 -10.047 1 97.62 403 ASN A N 1
ATOM 3135 C CA . ASN A 1 403 ? 18.172 -10.297 -9.609 1 97.62 403 ASN A CA 1
ATOM 3136 C C . ASN A 1 403 ? 18.016 -9.312 -10.758 1 97.62 403 ASN A C 1
ATOM 3138 O O . ASN A 1 403 ? 17.422 -8.242 -10.594 1 97.62 403 ASN A O 1
ATOM 3142 N N . ALA A 1 404 ? 18.469 -9.594 -11.922 1 97.06 404 ALA A N 1
ATOM 3143 C CA . ALA A 1 404 ? 18.688 -8.617 -12.992 1 97.06 404 ALA A CA 1
ATOM 3144 C C . ALA A 1 404 ? 17.375 -8.219 -13.656 1 97.06 404 ALA A C 1
ATOM 3146 O O . ALA A 1 404 ? 17.297 -7.172 -14.305 1 97.06 404 ALA A O 1
ATOM 3147 N N . LEU A 1 405 ? 16.344 -9 -13.492 1 97.19 405 LEU A N 1
ATOM 3148 C CA . LEU A 1 405 ? 15.109 -8.742 -14.219 1 97.19 405 LEU A CA 1
ATOM 3149 C C . LEU A 1 405 ? 14.242 -7.738 -13.477 1 97.19 405 LEU A C 1
ATOM 3151 O O . LEU A 1 405 ? 14.523 -7.391 -12.328 1 97.19 405 LEU A O 1
ATOM 3155 N N . LYS A 1 406 ? 13.156 -7.281 -14.164 1 95.88 406 LYS A N 1
ATOM 3156 C CA . LYS A 1 406 ? 12.203 -6.359 -13.562 1 95.88 406 LYS A CA 1
ATOM 3157 C C . LYS A 1 406 ? 11.195 -7.105 -12.688 1 95.88 406 LYS A C 1
ATOM 3159 O O . LYS A 1 406 ? 10.375 -6.484 -12.008 1 95.88 406 LYS A O 1
ATOM 3164 N N . THR A 1 407 ? 11.281 -8.352 -12.672 1 97.5 407 THR A N 1
ATOM 3165 C CA . THR A 1 407 ? 10.383 -9.172 -11.867 1 97.5 407 THR A CA 1
ATOM 3166 C C . THR A 1 407 ? 11.086 -9.656 -10.602 1 97.5 407 THR A C 1
ATOM 3168 O O . THR A 1 407 ? 12.312 -9.727 -10.547 1 97.5 407 THR A O 1
ATOM 3171 N N . GLY A 1 408 ? 10.375 -9.906 -9.555 1 98.19 408 GLY A N 1
ATOM 3172 C CA . GLY A 1 408 ? 10.852 -10.422 -8.281 1 98.19 408 GLY A CA 1
ATOM 3173 C C . GLY A 1 408 ? 9.766 -11.102 -7.469 1 98.19 408 GLY A C 1
ATOM 3174 O O . GLY A 1 408 ? 9.484 -10.711 -6.336 1 98.19 408 GLY A O 1
ATOM 3175 N N . LEU A 1 409 ? 9.18 -12.195 -8.031 1 98.44 409 LEU A N 1
ATOM 3176 C CA . LEU A 1 409 ? 8.094 -12.891 -7.352 1 98.44 409 LEU A CA 1
ATOM 3177 C C . LEU A 1 409 ? 8.641 -13.992 -6.445 1 98.44 409 LEU A C 1
ATOM 3179 O O . LEU A 1 409 ? 8.422 -13.961 -5.23 1 98.44 409 LEU A O 1
ATOM 3183 N N . GLY A 1 410 ? 9.312 -14.898 -7.023 1 98.5 410 GLY A N 1
ATOM 3184 C CA . GLY A 1 410 ? 9.914 -16 -6.277 1 98.5 410 GLY A CA 1
ATOM 3185 C C . GLY A 1 410 ? 11.336 -16.297 -6.703 1 98.5 410 GLY A C 1
ATOM 3186 O O . GLY A 1 410 ? 11.773 -15.883 -7.781 1 98.5 410 GLY A O 1
ATOM 3187 N N . ALA A 1 411 ? 12.062 -16.953 -5.883 1 98.81 411 ALA A N 1
ATOM 3188 C CA . ALA A 1 411 ? 13.406 -17.469 -6.176 1 98.81 411 ALA A CA 1
ATOM 3189 C C . ALA A 1 411 ? 13.812 -18.547 -5.176 1 98.81 411 ALA A C 1
ATOM 3191 O O . ALA A 1 411 ? 13.219 -18.656 -4.098 1 98.81 411 ALA A O 1
ATOM 3192 N N . SER A 1 412 ? 14.789 -19.359 -5.512 1 98.94 412 SER A N 1
ATOM 3193 C CA . SER A 1 412 ? 15.227 -20.391 -4.574 1 98.94 412 SER A CA 1
ATOM 3194 C C . SER A 1 412 ? 16.719 -20.672 -4.719 1 98.94 412 SER A C 1
ATOM 3196 O O . SER A 1 412 ? 17.312 -20.391 -5.758 1 98.94 412 SER A O 1
ATOM 3198 N N . VAL A 1 413 ? 17.266 -21.156 -3.674 1 98.94 413 VAL A N 1
ATOM 3199 C CA . VAL A 1 413 ? 18.641 -21.656 -3.635 1 98.94 413 VAL A CA 1
ATOM 3200 C C . VAL A 1 413 ? 18.656 -23.078 -3.105 1 98.94 413 VAL A C 1
ATOM 3202 O O . VAL A 1 413 ? 17.984 -23.391 -2.117 1 98.94 413 VAL A O 1
ATOM 3205 N N . TRP A 1 414 ? 19.406 -23.922 -3.773 1 98.94 414 TRP A N 1
ATOM 3206 C CA . TRP A 1 414 ? 19.562 -25.328 -3.387 1 98.94 414 TRP A CA 1
ATOM 3207 C C . TRP A 1 414 ? 21.016 -25.656 -3.082 1 98.94 414 TRP A C 1
ATOM 3209 O O . TRP A 1 414 ? 21.891 -25.484 -3.938 1 98.94 414 TRP A O 1
ATOM 3219 N N . SER A 1 415 ? 21.312 -26.094 -1.901 1 98.81 415 SER A N 1
ATOM 3220 C CA . SER A 1 415 ? 22.656 -26.469 -1.455 1 98.81 415 SER A CA 1
ATOM 3221 C C . SER A 1 415 ? 22.594 -27.375 -0.223 1 98.81 415 SER A C 1
ATOM 3223 O O . SER A 1 415 ? 21.703 -27.219 0.618 1 98.81 415 SER A O 1
ATOM 3225 N N . LYS A 1 416 ? 23.5 -28.328 -0.092 1 98.25 416 LYS A N 1
ATOM 3226 C CA . LYS A 1 416 ? 23.641 -29.125 1.119 1 98.25 416 LYS A CA 1
ATOM 3227 C C . LYS A 1 416 ? 24.141 -28.266 2.287 1 98.25 416 LYS A C 1
ATOM 3229 O O . LYS A 1 416 ? 23.781 -28.531 3.439 1 98.25 416 LYS A O 1
ATOM 3234 N N . ASP A 1 417 ? 25 -27.359 2.004 1 98.38 417 ASP A N 1
ATOM 3235 C CA . ASP A 1 417 ? 25.453 -26.391 3.002 1 98.38 417 ASP A CA 1
ATOM 3236 C C . ASP A 1 417 ? 24.359 -25.375 3.316 1 98.38 417 ASP A C 1
ATOM 3238 O O . ASP A 1 417 ? 24.234 -24.344 2.637 1 98.38 417 ASP A O 1
ATOM 3242 N N . LEU A 1 418 ? 23.672 -25.625 4.371 1 98.19 418 LEU A N 1
ATOM 3243 C CA . LEU A 1 418 ? 22.5 -24.828 4.719 1 98.19 418 LEU A CA 1
ATOM 3244 C C . LEU A 1 418 ? 22.891 -23.375 4.965 1 98.19 418 LEU A C 1
ATOM 3246 O O . LEU A 1 418 ? 22.156 -22.453 4.586 1 98.19 418 LEU A O 1
ATOM 3250 N N . GLY A 1 419 ? 24 -23.141 5.652 1 98.38 419 GLY A N 1
ATOM 3251 C CA . GLY A 1 419 ? 24.469 -21.781 5.883 1 98.38 419 GLY A CA 1
ATOM 3252 C C . GLY A 1 419 ? 24.75 -21.031 4.602 1 98.38 419 GLY A C 1
ATOM 3253 O O . GLY A 1 419 ? 24.375 -19.859 4.48 1 98.38 419 GLY A O 1
ATOM 3254 N N . ARG A 1 420 ? 25.406 -21.703 3.629 1 98.38 420 ARG A N 1
ATOM 3255 C CA . ARG A 1 420 ? 25.672 -21.125 2.318 1 98.38 420 ARG A CA 1
ATOM 3256 C C . ARG A 1 420 ? 24.375 -20.812 1.586 1 98.38 420 ARG A C 1
ATOM 3258 O O . ARG A 1 420 ? 24.219 -19.719 1.037 1 98.38 420 ARG A O 1
ATOM 3265 N N . ALA A 1 421 ? 23.453 -21.781 1.614 1 98.69 421 ALA A N 1
ATOM 3266 C CA . ALA A 1 421 ? 22.188 -21.609 0.908 1 98.69 421 ALA A CA 1
ATOM 3267 C C . ALA A 1 421 ? 21.391 -20.422 1.447 1 98.69 421 ALA A C 1
ATOM 3269 O O . ALA A 1 421 ? 20.859 -19.625 0.676 1 98.69 421 ALA A O 1
ATOM 3270 N N . GLU A 1 422 ? 21.328 -20.297 2.713 1 98.69 422 GLU A N 1
ATOM 3271 C CA . GLU A 1 422 ? 20.562 -19.203 3.314 1 98.69 422 GLU A CA 1
ATOM 3272 C C . GLU A 1 422 ? 21.25 -17.859 3.057 1 98.69 422 GLU A C 1
ATOM 3274 O O . GLU A 1 422 ? 20.578 -16.859 2.807 1 98.69 422 GLU A O 1
ATOM 3279 N N . ARG A 1 423 ? 22.594 -17.844 3.189 1 98.38 423 ARG A N 1
ATOM 3280 C CA . ARG A 1 423 ? 23.328 -16.609 2.895 1 98.38 423 ARG A CA 1
ATOM 3281 C C . ARG A 1 423 ? 23.031 -16.125 1.479 1 98.38 423 ARG A C 1
ATOM 3283 O O . ARG A 1 423 ? 22.812 -14.938 1.261 1 98.38 423 ARG A O 1
ATOM 3290 N N . MET A 1 424 ? 23.031 -17.016 0.511 1 98.75 424 MET A N 1
ATOM 3291 C CA . MET A 1 424 ? 22.734 -16.672 -0.876 1 98.75 424 MET A CA 1
ATOM 3292 C C . MET A 1 424 ? 21.281 -16.25 -1.026 1 98.75 424 MET A C 1
ATOM 3294 O O . MET A 1 424 ? 20.984 -15.266 -1.71 1 98.75 424 MET A O 1
ATOM 3298 N N . ALA A 1 425 ? 20.391 -16.984 -0.383 1 98.88 425 ALA A N 1
ATOM 3299 C CA . ALA A 1 425 ? 18.953 -16.703 -0.466 1 98.88 425 ALA A CA 1
ATOM 3300 C C . ALA A 1 425 ? 18.625 -15.297 0.018 1 98.88 425 ALA A C 1
ATOM 3302 O O . ALA A 1 425 ? 17.781 -14.617 -0.563 1 98.88 425 ALA A O 1
ATOM 3303 N N . ARG A 1 426 ? 19.266 -14.844 1.013 1 98.25 426 ARG A N 1
ATOM 3304 C CA . ARG A 1 426 ? 19 -13.539 1.621 1 98.25 426 ARG A CA 1
ATOM 3305 C C . ARG A 1 426 ? 19.453 -12.414 0.704 1 98.25 426 ARG A C 1
ATOM 3307 O O . ARG A 1 426 ? 19.109 -11.25 0.924 1 98.25 426 ARG A O 1
ATOM 3314 N N . ARG A 1 427 ? 20.172 -12.742 -0.36 1 97.81 427 ARG A N 1
ATOM 3315 C CA . ARG A 1 427 ? 20.625 -11.742 -1.319 1 97.81 427 ARG A CA 1
ATOM 3316 C C . ARG A 1 427 ? 19.719 -11.695 -2.539 1 97.81 427 ARG A C 1
ATOM 3318 O O . ARG A 1 427 ? 19.875 -10.836 -3.406 1 97.81 427 ARG A O 1
ATOM 3325 N N . LEU A 1 428 ? 18.75 -12.586 -2.602 1 98.62 428 LEU A N 1
ATOM 3326 C CA . LEU A 1 428 ? 17.828 -12.633 -3.74 1 98.62 428 LEU A CA 1
ATOM 3327 C C . LEU A 1 428 ? 16.719 -11.602 -3.582 1 98.62 428 LEU A C 1
ATOM 3329 O O . LEU A 1 428 ? 16.203 -11.406 -2.48 1 98.62 428 LEU A O 1
ATOM 3333 N N . GLU A 1 429 ? 16.344 -10.93 -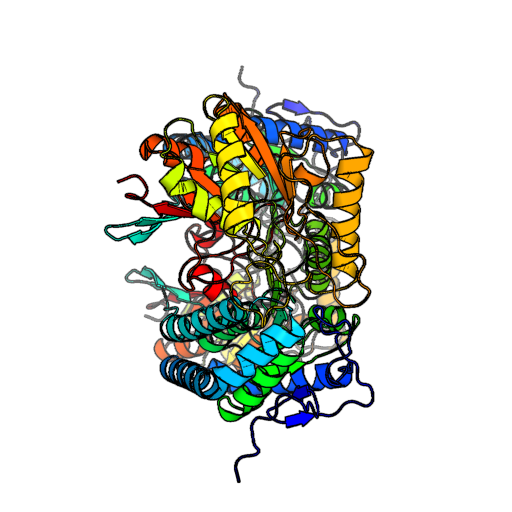4.664 1 97.88 429 GLU A N 1
ATOM 3334 C CA . GLU A 1 429 ? 15.32 -9.883 -4.68 1 97.88 429 GLU A CA 1
ATOM 3335 C C . GLU A 1 429 ? 13.977 -10.422 -5.168 1 97.88 429 GLU A C 1
ATOM 3337 O O . GLU A 1 429 ? 13.578 -10.164 -6.305 1 97.88 429 GLU A O 1
ATOM 3342 N N . ALA A 1 430 ? 13.234 -11.047 -4.273 1 98.56 430 ALA A N 1
ATOM 3343 C CA . ALA A 1 430 ? 11.922 -11.617 -4.559 1 98.56 430 ALA A CA 1
ATOM 3344 C C . ALA A 1 430 ? 11.055 -11.656 -3.307 1 98.56 430 ALA A C 1
ATOM 3346 O O . ALA A 1 430 ? 11.57 -11.609 -2.186 1 98.56 430 ALA A O 1
ATOM 3347 N N . GLY A 1 431 ? 9.766 -11.703 -3.549 1 98.44 431 GLY A N 1
ATOM 3348 C CA . GLY A 1 431 ? 8.836 -11.68 -2.428 1 98.44 431 GLY A CA 1
ATOM 3349 C C . GLY A 1 431 ? 8.781 -12.992 -1.674 1 98.44 431 GLY A C 1
ATOM 3350 O O . GLY A 1 431 ? 8.469 -13.016 -0.48 1 98.44 431 GLY A O 1
ATOM 3351 N N . SER A 1 432 ? 9.016 -14.086 -2.32 1 98.75 432 SER A N 1
ATOM 3352 C CA . SER A 1 432 ? 9.117 -15.414 -1.717 1 98.75 432 SER A CA 1
ATOM 3353 C C . SER A 1 432 ? 10.43 -16.094 -2.105 1 98.75 432 SER A C 1
ATOM 3355 O O . SER A 1 432 ? 10.711 -16.266 -3.293 1 98.75 432 SER A O 1
ATOM 3357 N N . VAL A 1 433 ? 11.172 -16.422 -1.139 1 98.88 433 VAL A N 1
ATOM 3358 C CA . VAL A 1 433 ? 12.453 -17.078 -1.384 1 98.88 433 VAL A CA 1
ATOM 3359 C C . VAL A 1 433 ? 12.523 -18.391 -0.612 1 98.88 433 VAL A C 1
ATOM 3361 O O . VAL A 1 433 ? 12.102 -18.469 0.545 1 98.88 433 VAL A O 1
ATOM 3364 N N . TRP A 1 434 ? 13.023 -19.438 -1.24 1 98.94 434 TRP A N 1
ATOM 3365 C CA . TRP A 1 434 ? 13.102 -20.766 -0.632 1 98.94 434 TRP A CA 1
ATOM 3366 C C . TRP A 1 434 ? 14.539 -21.281 -0.641 1 98.94 434 TRP A C 1
ATOM 3368 O O . TRP A 1 434 ? 15.266 -21.109 -1.62 1 98.94 434 TRP A O 1
ATOM 3378 N N . VAL A 1 435 ? 14.898 -21.828 0.439 1 98.94 435 VAL A N 1
ATOM 3379 C CA . VAL A 1 435 ? 16.109 -22.641 0.53 1 98.94 435 VAL A CA 1
ATOM 3380 C C . VAL A 1 435 ? 15.734 -24.125 0.502 1 98.94 435 VAL A C 1
ATOM 3382 O O . VAL A 1 435 ? 14.945 -24.578 1.327 1 98.94 435 VAL A O 1
ATOM 3385 N N . ASN A 1 436 ? 16.25 -24.828 -0.472 1 98.88 436 ASN A N 1
ATOM 3386 C CA . ASN A 1 436 ? 16.078 -26.266 -0.656 1 98.88 436 ASN A CA 1
ATOM 3387 C C . ASN A 1 436 ? 14.609 -26.641 -0.86 1 98.88 436 ASN A C 1
ATOM 3389 O O . ASN A 1 436 ? 14.141 -27.656 -0.358 1 98.88 436 ASN A O 1
ATOM 3393 N N . SER A 1 437 ? 13.961 -25.797 -1.472 1 98.75 437 SER A N 1
ATOM 3394 C CA . SER A 1 437 ? 12.594 -25.969 -1.97 1 98.75 437 SER A CA 1
ATOM 3395 C C . SER A 1 437 ? 12.227 -24.859 -2.961 1 98.75 437 SER A C 1
ATOM 3397 O O . SER A 1 437 ? 13.07 -24.031 -3.307 1 98.75 437 SER A O 1
ATOM 3399 N N . HIS A 1 438 ? 11.094 -24.938 -3.416 1 98.44 438 HIS A N 1
ATOM 3400 C CA . HIS A 1 438 ? 10.508 -23.922 -4.289 1 98.44 438 HIS A CA 1
ATOM 3401 C C . HIS A 1 438 ? 8.984 -24.016 -4.297 1 98.44 438 HIS A C 1
ATOM 3403 O O . HIS A 1 438 ? 8.43 -25.125 -4.223 1 98.44 438 HIS A O 1
ATOM 3409 N N . PHE A 1 439 ? 8.297 -22.891 -4.309 1 97.44 439 PHE A N 1
ATOM 3410 C CA . PHE A 1 439 ? 6.855 -22.797 -4.539 1 97.44 439 PHE A CA 1
ATOM 3411 C C . PHE A 1 439 ? 6.078 -23.328 -3.34 1 97.44 439 PHE A C 1
ATOM 3413 O O . PHE A 1 439 ? 5.105 -24.062 -3.5 1 97.44 439 PHE A O 1
ATOM 3420 N N . ASP A 1 440 ? 6.598 -23.234 -2.133 1 97.38 440 ASP A N 1
ATOM 3421 C CA . ASP A 1 440 ? 5.801 -23.469 -0.933 1 97.38 440 ASP A CA 1
ATOM 3422 C C . ASP A 1 440 ? 4.922 -22.266 -0.615 1 97.38 440 ASP A C 1
ATOM 3424 O O . ASP A 1 440 ? 5.398 -21.125 -0.602 1 97.38 440 ASP A O 1
ATOM 3428 N N . VAL A 1 441 ? 3.664 -22.5 -0.429 1 97.12 441 VAL A N 1
ATOM 3429 C CA . VAL A 1 441 ? 2.73 -21.438 -0.065 1 97.12 441 VAL A CA 1
ATOM 3430 C C . VAL A 1 441 ? 1.891 -21.875 1.133 1 97.12 441 VAL A C 1
ATOM 3432 O O . VAL A 1 441 ? 1.731 -23.078 1.383 1 97.12 441 VAL A O 1
ATOM 3435 N N . ASP A 1 442 ? 1.431 -21 1.846 1 97.75 442 ASP A N 1
ATOM 3436 C CA . ASP A 1 442 ? 0.572 -21.188 3.012 1 97.75 442 ASP A CA 1
ATOM 3437 C C . ASP A 1 442 ? -0.317 -19.969 3.242 1 97.75 442 ASP A C 1
ATOM 3439 O O . ASP A 1 442 ? 0.118 -18.828 3.049 1 97.75 442 ASP A O 1
ATOM 3443 N N . ALA A 1 443 ? -1.564 -20.219 3.688 1 98 443 ALA A N 1
ATOM 3444 C CA . ALA A 1 443 ? -2.512 -19.141 3.941 1 98 443 ALA A CA 1
ATOM 3445 C C . ALA A 1 443 ? -1.982 -18.188 5.008 1 98 443 ALA A C 1
ATOM 3447 O O . ALA A 1 443 ? -2.371 -17.016 5.055 1 98 443 ALA A O 1
ATOM 3448 N N . ARG A 1 444 ? -1.091 -18.656 5.863 1 98.06 444 ARG A N 1
ATOM 3449 C CA . ARG A 1 444 ? -0.616 -17.891 7.008 1 98.06 444 ARG A CA 1
ATOM 3450 C C . ARG A 1 444 ? 0.724 -17.219 6.699 1 98.06 444 ARG A C 1
ATOM 3452 O O . ARG A 1 444 ? 1.323 -16.594 7.57 1 98.06 444 ARG A O 1
ATOM 3459 N N . VAL A 1 445 ? 1.251 -17.328 5.512 1 98.62 445 VAL A N 1
ATOM 3460 C CA . VAL A 1 445 ? 2.525 -16.75 5.086 1 98.62 445 VAL A CA 1
ATOM 3461 C C . VAL A 1 445 ? 2.291 -15.75 3.961 1 98.62 445 VAL A C 1
ATOM 3463 O O . VAL A 1 445 ? 1.683 -16.078 2.941 1 98.62 445 VAL A O 1
ATOM 3466 N N . PRO A 1 446 ? 2.781 -14.539 4.168 1 98.38 446 PRO A N 1
ATOM 3467 C CA . PRO A 1 446 ? 2.572 -13.523 3.129 1 98.38 446 PRO A CA 1
ATOM 3468 C C . PRO A 1 446 ? 3.154 -13.938 1.778 1 98.38 446 PRO A C 1
ATOM 3470 O O . PRO A 1 446 ? 4.23 -14.539 1.722 1 98.38 446 PRO A O 1
ATOM 3473 N N . PHE A 1 447 ? 2.387 -13.594 0.767 1 97.75 447 PHE A N 1
ATOM 3474 C CA . PHE A 1 447 ? 2.754 -13.898 -0.611 1 97.75 447 PHE A CA 1
ATOM 3475 C C . PHE A 1 447 ? 2.557 -12.68 -1.506 1 97.75 447 PHE A C 1
ATOM 3477 O O . PHE A 1 447 ? 1.507 -12.039 -1.463 1 97.75 447 PHE A O 1
ATOM 3484 N N . GLY A 1 448 ? 3.555 -12.273 -2.283 1 96.69 448 GLY A N 1
ATOM 3485 C CA . GLY A 1 448 ? 3.512 -11.156 -3.215 1 96.69 448 GLY A CA 1
ATOM 3486 C C . GLY A 1 448 ? 4.855 -10.867 -3.861 1 96.69 448 GLY A C 1
ATOM 3487 O O . GLY A 1 448 ? 5.836 -11.562 -3.602 1 96.69 448 GLY A O 1
ATOM 3488 N N . GLY A 1 449 ? 4.898 -9.945 -4.758 1 96.69 449 GLY A N 1
ATOM 3489 C CA . GLY A 1 449 ? 6.094 -9.734 -5.559 1 96.69 449 GLY A CA 1
ATOM 3490 C C . GLY A 1 449 ? 6.777 -8.406 -5.277 1 96.69 449 GLY A C 1
ATOM 3491 O O . GLY A 1 449 ? 6.152 -7.477 -4.77 1 96.69 449 GLY A O 1
ATOM 3492 N N . TRP A 1 450 ? 8.086 -8.43 -5.57 1 97.5 450 TRP A N 1
ATOM 3493 C CA . TRP A 1 450 ? 8.906 -7.219 -5.602 1 97.5 450 TRP A CA 1
ATOM 3494 C C . TRP A 1 450 ? 8.914 -6.605 -7 1 97.5 450 TRP A C 1
ATOM 3496 O O . TRP A 1 450 ? 8.477 -7.234 -7.961 1 97.5 450 TRP A O 1
ATOM 3506 N N . LYS A 1 451 ? 9.461 -5.375 -7.141 1 97.5 451 LYS A N 1
ATOM 3507 C CA . LYS A 1 451 ? 9.625 -4.727 -8.438 1 97.5 451 LYS A CA 1
ATOM 3508 C C . LYS A 1 451 ? 8.32 -4.719 -9.227 1 97.5 451 LYS A C 1
ATOM 3510 O O . LYS A 1 451 ? 7.285 -4.277 -8.719 1 97.5 451 LYS A O 1
ATOM 3515 N N . GLU A 1 452 ? 8.289 -5.238 -10.453 1 97.81 452 GLU A N 1
ATOM 3516 C CA . GLU A 1 452 ? 7.062 -5.172 -11.242 1 97.81 452 GLU A CA 1
ATOM 3517 C C . GLU A 1 452 ? 6.227 -6.434 -11.062 1 97.81 452 GLU A C 1
ATOM 3519 O O . GLU A 1 452 ? 5.184 -6.59 -11.703 1 97.81 452 GLU A O 1
ATOM 3524 N N . SER A 1 453 ? 6.641 -7.312 -10.133 1 98.31 453 SER A N 1
ATOM 3525 C CA . SER A 1 453 ? 5.867 -8.523 -9.875 1 98.31 453 SER A CA 1
ATOM 3526 C C . SER A 1 453 ? 4.703 -8.234 -8.93 1 98.31 453 SER A C 1
ATOM 3528 O O . SER A 1 453 ? 3.895 -9.125 -8.648 1 98.31 453 SER A O 1
ATOM 3530 N N . GLY A 1 454 ? 4.68 -7.031 -8.43 1 97.5 454 GLY A N 1
ATOM 3531 C CA . GLY A 1 454 ? 3.449 -6.73 -7.715 1 97.5 454 GLY A CA 1
ATOM 3532 C C . GLY A 1 454 ? 3.607 -5.613 -6.699 1 97.5 454 GLY A C 1
ATOM 3533 O O . GLY A 1 454 ? 4.684 -5.023 -6.582 1 97.5 454 GLY A O 1
ATOM 3534 N N . VAL A 1 455 ? 2.521 -5.246 -6.051 1 98.12 455 VAL A N 1
ATOM 3535 C CA . VAL A 1 455 ? 2.42 -4.281 -4.961 1 98.12 455 VAL A CA 1
ATOM 3536 C C . VAL A 1 455 ? 1.569 -4.859 -3.834 1 98.12 455 VAL A C 1
ATOM 3538 O O . VAL A 1 455 ? 0.431 -5.277 -4.059 1 98.12 455 VAL A O 1
ATOM 3541 N N . GLY A 1 456 ? 2.127 -4.871 -2.625 1 97.44 456 GLY A N 1
ATOM 3542 C CA . GLY A 1 456 ? 1.429 -5.461 -1.496 1 97.44 456 GLY A CA 1
ATOM 3543 C C . GLY A 1 456 ? 1.568 -6.973 -1.433 1 97.44 456 GLY A C 1
ATOM 3544 O O . GLY A 1 456 ? 2.221 -7.574 -2.285 1 97.44 456 GLY A O 1
ATOM 3545 N N . MET A 1 457 ? 1.027 -7.543 -0.387 1 97.94 457 MET A N 1
ATOM 3546 C CA . MET A 1 457 ? 1.085 -8.984 -0.182 1 97.94 457 MET A CA 1
ATOM 3547 C C . MET A 1 457 ? -0.315 -9.57 -0.028 1 97.94 457 MET A C 1
ATOM 3549 O O . MET A 1 457 ? -1.204 -8.922 0.529 1 97.94 457 MET A O 1
ATOM 3553 N N . GLU A 1 458 ? -0.464 -10.734 -0.573 1 98.06 458 GLU A N 1
ATOM 3554 C CA . GLU A 1 458 ? -1.615 -11.578 -0.266 1 98.06 458 GLU A CA 1
ATOM 3555 C C . GLU A 1 458 ? -1.301 -12.547 0.866 1 98.06 458 GLU A C 1
ATOM 3557 O O . GLU A 1 458 ? -0.138 -12.891 1.098 1 98.06 458 GLU A O 1
ATOM 3562 N N . TRP A 1 459 ? -2.324 -12.891 1.642 1 98.25 459 TRP A N 1
ATOM 3563 C CA . TRP A 1 459 ? -2.307 -13.945 2.652 1 98.25 459 TRP A CA 1
ATOM 3564 C C . TRP A 1 459 ? -1.436 -13.547 3.838 1 98.25 459 TRP A C 1
ATOM 3566 O O . TRP A 1 459 ? -0.941 -12.422 3.904 1 98.25 459 TRP A O 1
ATOM 3576 N N . GLY A 1 460 ? -1.325 -14.477 4.82 1 98.06 460 GLY A N 1
ATOM 3577 C CA . GLY A 1 460 ? -0.684 -14.102 6.07 1 98.06 460 GLY A CA 1
ATOM 3578 C C . GLY A 1 460 ? -1.361 -12.938 6.766 1 98.06 460 GLY A C 1
ATOM 3579 O O . GLY A 1 460 ? -2.357 -12.406 6.266 1 98.06 460 GLY A O 1
ATOM 3580 N N . MET A 1 461 ? -0.833 -12.539 7.855 1 97.81 461 MET A N 1
ATOM 3581 C CA . MET A 1 461 ? -1.392 -11.406 8.586 1 97.81 461 MET A CA 1
ATOM 3582 C C . MET A 1 461 ? -1.221 -10.109 7.805 1 97.81 461 MET A C 1
ATOM 3584 O O . MET A 1 461 ? -2.08 -9.234 7.855 1 97.81 461 MET A O 1
ATOM 3588 N N . GLU A 1 462 ? -0.108 -10.047 7.078 1 97.19 462 GLU A N 1
ATOM 3589 C CA . GLU A 1 462 ? 0.129 -8.867 6.246 1 97.19 462 GLU A CA 1
ATOM 3590 C C . GLU A 1 462 ? -0.948 -8.727 5.176 1 97.19 462 GLU A C 1
ATOM 3592 O O . GLU A 1 462 ? -1.477 -7.633 4.961 1 97.19 462 GLU A O 1
ATOM 3597 N N . GLY A 1 463 ? -1.22 -9.859 4.496 1 98.06 463 GLY A N 1
ATOM 3598 C CA . GLY A 1 463 ? -2.283 -9.828 3.508 1 98.06 463 GLY A CA 1
ATOM 3599 C C . GLY A 1 463 ? -3.648 -9.539 4.105 1 98.06 463 GLY A C 1
ATOM 3600 O O . GLY A 1 463 ? -4.465 -8.844 3.5 1 98.06 463 GLY A O 1
ATOM 3601 N N . LEU A 1 464 ? -3.887 -10.055 5.305 1 98.5 464 LEU A N 1
ATOM 3602 C CA . LEU A 1 464 ? -5.148 -9.82 5.996 1 98.5 464 LEU A CA 1
ATOM 3603 C C . LEU A 1 464 ? -5.324 -8.344 6.32 1 98.5 464 LEU A C 1
ATOM 3605 O O . LEU A 1 464 ? -6.402 -7.781 6.113 1 98.5 464 LEU A O 1
ATOM 3609 N N . LYS A 1 465 ? -4.305 -7.719 6.773 1 98.12 465 LYS A N 1
ATOM 3610 C CA . LYS A 1 465 ? -4.352 -6.312 7.168 1 98.12 465 LYS A CA 1
ATOM 3611 C C . LYS A 1 465 ? -4.57 -5.41 5.961 1 98.12 465 LYS A C 1
ATOM 3613 O O . LYS A 1 465 ? -5.07 -4.289 6.098 1 98.12 465 LYS A O 1
ATOM 3618 N N . SER A 1 466 ? -4.211 -5.906 4.777 1 98 466 SER A N 1
ATOM 3619 C CA . SER A 1 466 ? -4.418 -5.109 3.57 1 98 466 SER A CA 1
ATOM 3620 C C . SER A 1 466 ? -5.902 -4.891 3.303 1 98 466 SER A C 1
ATOM 3622 O O . SER A 1 466 ? -6.273 -4.031 2.498 1 98 466 SER A O 1
ATOM 3624 N N . TYR A 1 467 ? -6.773 -5.598 4.012 1 98.75 467 TYR A N 1
ATOM 3625 C CA . TYR A 1 467 ? -8.219 -5.441 3.883 1 98.75 467 TYR A CA 1
ATOM 3626 C C . TYR A 1 467 ? -8.773 -4.559 4.996 1 98.75 467 TYR A C 1
ATOM 3628 O O . TYR A 1 467 ? -9.984 -4.523 5.219 1 98.75 467 TYR A O 1
ATOM 3636 N N . THR A 1 468 ? -7.891 -3.867 5.695 1 98.44 468 THR A N 1
ATOM 3637 C CA . THR A 1 468 ? -8.289 -3.008 6.805 1 98.44 468 THR A CA 1
ATOM 3638 C C . THR A 1 468 ? -7.652 -1.627 6.672 1 98.44 468 THR A C 1
ATOM 3640 O O . THR A 1 468 ? -6.727 -1.436 5.879 1 98.44 468 THR A O 1
ATOM 3643 N N . ASN A 1 469 ? -8.203 -0.646 7.391 1 97.75 469 ASN A N 1
ATOM 3644 C CA . ASN A 1 469 ? -7.602 0.669 7.566 1 97.75 469 ASN A CA 1
ATOM 3645 C C . ASN A 1 469 ? -6.777 0.74 8.852 1 97.75 469 ASN A C 1
ATOM 3647 O O . ASN A 1 469 ? -7.27 0.399 9.93 1 97.75 469 ASN A O 1
ATOM 3651 N N . SER A 1 470 ? -5.551 1.159 8.703 1 97.94 470 SER A N 1
ATOM 3652 C CA . SER A 1 470 ? -4.742 1.42 9.883 1 97.94 470 SER A CA 1
ATOM 3653 C C . SER A 1 470 ? -5.211 2.672 10.617 1 97.94 470 SER A C 1
ATOM 3655 O O . SER A 1 470 ? -5.402 3.723 10 1 97.94 470 SER A O 1
ATOM 3657 N N . ARG A 1 471 ? -5.434 2.547 11.906 1 98.5 471 ARG A N 1
ATOM 3658 C CA . ARG A 1 471 ? -5.859 3.697 12.695 1 98.5 471 ARG A CA 1
ATOM 3659 C C . ARG A 1 471 ? -5.113 3.75 14.031 1 98.5 471 ARG A C 1
ATOM 3661 O O . ARG A 1 471 ? -5.074 2.76 14.766 1 98.5 471 ARG A O 1
ATOM 3668 N N . SER A 1 472 ? -4.531 4.844 14.312 1 98.81 472 SER A N 1
ATOM 3669 C CA . SER A 1 472 ? -4.016 5.137 15.648 1 98.81 472 SER A CA 1
ATOM 3670 C C . SER A 1 472 ? -5.082 5.785 16.516 1 98.81 472 SER A C 1
ATOM 3672 O O . SER A 1 472 ? -5.613 6.844 16.172 1 98.81 472 SER A O 1
ATOM 3674 N N . LEU A 1 473 ? -5.457 5.172 17.594 1 98.88 473 LEU A N 1
ATOM 3675 C CA . LEU A 1 473 ? -6.449 5.668 18.531 1 98.88 473 LEU A CA 1
ATOM 3676 C C . LEU A 1 473 ? -5.793 6.082 19.844 1 98.88 473 LEU A C 1
ATOM 3678 O O . LEU A 1 473 ? -5.285 5.23 20.594 1 98.88 473 LEU A O 1
ATOM 3682 N N . TRP A 1 474 ? -5.746 7.348 20.094 1 98.88 474 T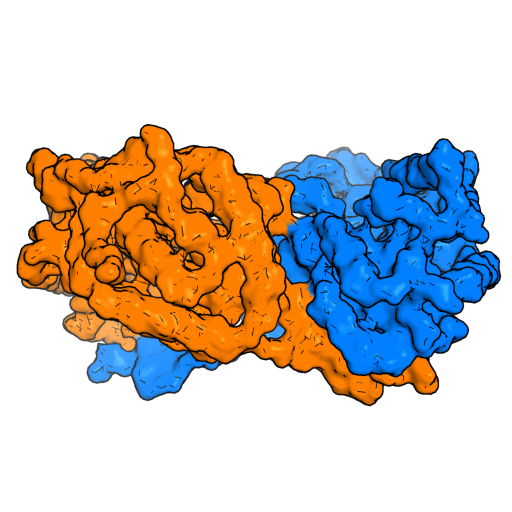RP A N 1
ATOM 3683 C CA . TRP A 1 474 ? -5.203 7.93 21.312 1 98.88 474 TRP A CA 1
ATOM 3684 C C . TRP A 1 474 ? -6.309 8.164 22.344 1 98.88 474 TRP A C 1
ATOM 3686 O O . TRP A 1 474 ? -7.281 8.867 22.062 1 98.88 474 TRP A O 1
ATOM 3696 N N . VAL A 1 475 ? -6.176 7.602 23.484 1 98.88 475 VAL A N 1
ATOM 3697 C CA . VAL A 1 475 ? -7.168 7.793 24.547 1 98.88 475 VAL A CA 1
ATOM 3698 C C . VAL A 1 475 ? -6.523 8.469 25.75 1 98.88 475 VAL A C 1
ATOM 3700 O O . VAL A 1 475 ? -5.793 7.832 26.516 1 98.88 475 VAL A O 1
ATOM 3703 N N . TRP A 1 476 ? -6.723 9.742 25.922 1 98.69 476 TRP A N 1
ATOM 3704 C CA . TRP A 1 476 ? -6.25 10.477 27.094 1 98.69 476 TRP A CA 1
ATOM 3705 C C . TRP A 1 476 ? -7.203 10.305 28.266 1 98.69 476 TRP A C 1
ATOM 3707 O O . TRP A 1 476 ? -8.375 10.68 28.188 1 98.69 476 TRP A O 1
ATOM 3717 N N . LYS A 1 477 ? -6.734 9.914 29.438 1 97.25 477 LYS A N 1
ATOM 3718 C CA . LYS A 1 477 ? -7.539 9.359 30.516 1 97.25 477 LYS A CA 1
ATOM 3719 C C . LYS A 1 477 ? -7.922 10.43 31.531 1 97.25 477 LYS A C 1
ATOM 3721 O O . LYS A 1 477 ? -8.93 10.312 32.219 1 97.25 477 LYS A O 1
ATOM 3726 N N . LYS A 1 478 ? -7.156 11.547 31.641 1 95.94 478 LYS A N 1
ATOM 3727 C CA . LYS A 1 478 ? -7.25 12.375 32.844 1 95.94 478 LYS A CA 1
ATOM 3728 C C . LYS A 1 478 ? -7.465 13.844 32.5 1 95.94 478 LYS A C 1
ATOM 3730 O O . LYS A 1 478 ? -7.125 14.734 33.281 1 95.94 478 LYS A O 1
ATOM 3735 N N . VAL A 1 479 ? -7.969 14.094 31.359 1 95.31 479 VAL A N 1
ATOM 3736 C CA . VAL A 1 479 ? -8.055 15.461 30.859 1 95.31 479 VAL A CA 1
ATOM 3737 C C . VAL A 1 479 ? -9.055 16.25 31.703 1 95.31 479 VAL A C 1
ATOM 3739 O O . VAL A 1 479 ? -8.883 17.453 31.906 1 95.31 479 VAL A O 1
ATOM 3742 N N . PHE A 1 480 ? -10.078 15.68 32.25 1 94.94 480 PHE A N 1
ATOM 3743 C CA . PHE A 1 480 ? -11.133 16.406 32.969 1 94.94 480 PHE A CA 1
ATOM 3744 C C . PHE A 1 480 ? -11.031 16.172 34.469 1 94.94 480 PHE A C 1
ATOM 3746 O O . PHE A 1 480 ? -11.945 16.516 35.219 1 94.94 480 PHE A O 1
ATOM 3753 N N . GLU A 1 481 ? -9.898 15.562 34.906 1 90.19 481 GLU A N 1
ATOM 3754 C CA . GLU A 1 481 ? -9.633 15.438 36.344 1 90.19 481 GLU A CA 1
ATOM 3755 C C . GLU A 1 481 ? -8.875 16.656 36.875 1 90.19 481 GLU A C 1
ATOM 3757 O O . GLU A 1 481 ? -8.148 17.312 36.125 1 90.19 481 GLU A O 1
ATOM 3762 N N . MET B 1 1 ? 39.219 26.25 6.73 1 25.81 1 MET B N 1
ATOM 3763 C CA . MET B 1 1 ? 38.188 26.969 7.477 1 25.81 1 MET B CA 1
ATOM 3764 C C . MET B 1 1 ? 36.812 26.438 7.121 1 25.81 1 MET B C 1
ATOM 3766 O O . MET B 1 1 ? 36.438 26.375 5.945 1 25.81 1 MET B O 1
ATOM 3770 N N . ALA B 1 2 ? 36.25 25.609 7.824 1 42.16 2 ALA B N 1
ATOM 3771 C CA . ALA B 1 2 ? 34.906 25.047 7.609 1 42.16 2 ALA B CA 1
ATOM 3772 C C . ALA B 1 2 ? 33.938 26.094 7.113 1 42.16 2 ALA B C 1
ATOM 3774 O O . ALA B 1 2 ? 33.781 27.156 7.746 1 42.16 2 ALA B O 1
ATOM 3775 N N . SER B 1 3 ? 33.594 26.219 5.816 1 51.19 3 SER B N 1
ATOM 3776 C CA . SER B 1 3 ? 32.719 27.188 5.195 1 51.19 3 SER B CA 1
ATOM 3777 C C . SER B 1 3 ? 31.5 27.469 6.078 1 51.19 3 SER B C 1
ATOM 3779 O O . SER B 1 3 ? 30.906 26.547 6.656 1 51.19 3 SER B O 1
ATOM 3781 N N . LYS B 1 4 ? 31.312 28.672 6.676 1 66.5 4 LYS B N 1
ATOM 3782 C CA . LYS B 1 4 ? 30.266 29.172 7.562 1 66.5 4 LYS B CA 1
ATOM 3783 C C . LYS B 1 4 ? 28.875 28.844 7.012 1 66.5 4 LYS B C 1
ATOM 3785 O O . LYS B 1 4 ? 28.609 29.031 5.82 1 66.5 4 LYS B O 1
ATOM 3790 N N . PHE B 1 5 ? 28.094 28.094 7.789 1 85.31 5 PHE B N 1
ATOM 3791 C CA . PHE B 1 5 ? 26.703 27.844 7.484 1 85.31 5 PHE B CA 1
ATOM 3792 C C . PHE B 1 5 ? 25.969 29.141 7.156 1 85.31 5 PHE B C 1
ATOM 3794 O O . PHE B 1 5 ? 25.797 30 8.031 1 85.31 5 PHE B O 1
ATOM 3801 N N . ASP B 1 6 ? 25.844 29.469 5.809 1 93.12 6 ASP B N 1
ATOM 3802 C CA . ASP B 1 6 ? 25.25 30.703 5.301 1 93.12 6 ASP B CA 1
ATOM 3803 C C . ASP B 1 6 ? 23.828 30.453 4.797 1 93.12 6 ASP B C 1
ATOM 3805 O O . ASP B 1 6 ? 23.625 29.781 3.785 1 93.12 6 ASP B O 1
ATOM 3809 N N . THR B 1 7 ? 22.859 31.062 5.461 1 96.06 7 THR B N 1
ATOM 3810 C CA . THR B 1 7 ? 21.469 30.797 5.117 1 96.06 7 THR B CA 1
ATOM 3811 C C . THR B 1 7 ? 21 31.703 3.988 1 96.06 7 THR B C 1
ATOM 3813 O O . THR B 1 7 ? 19.828 31.672 3.602 1 96.06 7 THR B O 1
ATOM 3816 N N . GLU B 1 8 ? 21.875 32.469 3.42 1 96.56 8 GLU B N 1
ATOM 3817 C CA . GLU B 1 8 ? 21.469 33.406 2.379 1 96.56 8 GLU B CA 1
ATOM 3818 C C . GLU B 1 8 ? 21.969 32.969 1.008 1 96.56 8 GLU B C 1
ATOM 3820 O O . GLU B 1 8 ? 21.547 33.5 -0.018 1 96.56 8 GLU B O 1
ATOM 3825 N N . ILE B 1 9 ? 22.828 32 0.993 1 96.81 9 ILE B N 1
ATOM 3826 C CA . ILE B 1 9 ? 23.469 31.594 -0.261 1 96.81 9 ILE B CA 1
ATOM 3827 C C . ILE B 1 9 ? 23.125 30.141 -0.572 1 96.81 9 ILE B C 1
ATOM 3829 O O . ILE B 1 9 ? 23.297 29.266 0.272 1 96.81 9 ILE B O 1
ATOM 3833 N N . TYR B 1 10 ? 22.688 29.891 -1.772 1 97.69 10 TYR B N 1
ATOM 3834 C CA . TYR B 1 10 ? 22.328 28.562 -2.264 1 97.69 10 TYR B CA 1
ATOM 3835 C C . TYR B 1 10 ? 22.953 28.297 -3.627 1 97.69 10 TYR B C 1
ATOM 3837 O O . TYR B 1 10 ? 22.281 28.422 -4.66 1 97.69 10 TYR B O 1
ATOM 3845 N N . PRO B 1 11 ? 24.188 27.859 -3.602 1 95.56 11 PRO B N 1
ATOM 3846 C CA . PRO B 1 11 ? 24.984 27.812 -4.828 1 95.56 11 PRO B CA 1
ATOM 3847 C C . PRO B 1 11 ? 24.516 26.703 -5.781 1 95.56 11 PRO B C 1
ATOM 3849 O O . PRO B 1 11 ? 24.922 26.688 -6.949 1 95.56 11 PRO B O 1
ATOM 3852 N N . GLY B 1 12 ? 23.734 25.734 -5.289 1 97.62 12 GLY B N 1
ATOM 3853 C CA . GLY B 1 12 ? 23.281 24.656 -6.16 1 97.62 12 GLY B CA 1
ATOM 3854 C C . GLY B 1 12 ? 22.469 23.594 -5.434 1 97.62 12 GLY B C 1
ATOM 3855 O O . GLY B 1 12 ? 22.234 23.719 -4.23 1 97.62 12 GLY B O 1
ATOM 3856 N N . ASN B 1 13 ? 22 22.562 -6.219 1 98.56 13 ASN B N 1
ATOM 3857 C CA . ASN B 1 13 ? 21.406 21.359 -5.648 1 98.56 13 ASN B CA 1
ATOM 3858 C C . ASN B 1 13 ? 22.438 20.5 -4.945 1 98.56 13 ASN B C 1
ATOM 3860 O O . ASN B 1 13 ? 23.641 20.625 -5.199 1 98.56 13 ASN B O 1
ATOM 3864 N N . ILE B 1 14 ? 22 19.703 -4.047 1 98.75 14 ILE B N 1
ATOM 3865 C CA . ILE B 1 14 ? 22.891 18.75 -3.389 1 98.75 14 ILE B CA 1
ATOM 3866 C C . ILE B 1 14 ? 22.859 17.422 -4.141 1 98.75 14 ILE B C 1
ATOM 3868 O O . ILE B 1 14 ? 21.875 16.688 -4.074 1 98.75 14 ILE B O 1
ATOM 3872 N N . ILE B 1 15 ? 23.875 17.094 -4.891 1 98.81 15 ILE B N 1
ATOM 3873 C CA . ILE B 1 15 ? 23.984 15.867 -5.676 1 98.81 15 ILE B CA 1
ATOM 3874 C C . ILE B 1 15 ? 25.328 15.195 -5.391 1 98.81 15 ILE B C 1
ATOM 3876 O O . ILE B 1 15 ? 26.391 15.766 -5.664 1 98.81 15 ILE B O 1
ATOM 3880 N N . ASN B 1 16 ? 25.297 14.055 -4.77 1 98.75 16 ASN B N 1
ATOM 3881 C CA . ASN B 1 16 ? 26.5 13.25 -4.523 1 98.75 16 ASN B CA 1
ATOM 3882 C C . ASN B 1 16 ? 27.516 14.008 -3.672 1 98.75 16 ASN B C 1
ATOM 3884 O O . ASN B 1 16 ? 28.703 13.992 -3.973 1 98.75 16 ASN B O 1
ATOM 3888 N N . ASN B 1 17 ? 27.047 14.672 -2.668 1 98.5 17 ASN B N 1
ATOM 3889 C CA . ASN B 1 17 ? 27.828 15.453 -1.71 1 98.5 17 ASN B CA 1
ATOM 3890 C C . ASN B 1 17 ? 28.562 16.594 -2.389 1 98.5 17 ASN B C 1
ATOM 3892 O O . ASN B 1 17 ? 29.688 16.938 -1.999 1 98.5 17 ASN B O 1
ATOM 3896 N N . GLN B 1 18 ? 27.938 17.125 -3.432 1 98.31 18 GLN B N 1
ATOM 3897 C CA . GLN B 1 18 ? 28.406 18.328 -4.121 1 98.31 18 GLN B CA 1
ATOM 3898 C C . GLN B 1 18 ? 27.281 19.328 -4.312 1 98.31 18 GLN B C 1
ATOM 3900 O O . GLN B 1 18 ? 26.125 18.953 -4.469 1 98.31 18 GLN B O 1
ATOM 3905 N N . LEU B 1 19 ? 27.672 20.578 -4.23 1 98.12 19 LEU B N 1
ATOM 3906 C CA . LEU B 1 19 ? 26.766 21.625 -4.641 1 98.12 19 LEU B CA 1
ATOM 3907 C C . LEU B 1 19 ? 26.812 21.844 -6.148 1 98.12 19 LEU B C 1
ATOM 3909 O O . LEU B 1 19 ? 27.828 22.312 -6.676 1 98.12 19 LEU B O 1
ATOM 3913 N N . VAL B 1 20 ? 25.719 21.484 -6.848 1 98.44 20 VAL B N 1
ATOM 3914 C CA . VAL B 1 20 ? 25.703 21.516 -8.305 1 98.44 20 VAL B CA 1
ATOM 3915 C C . VAL B 1 20 ? 24.859 22.703 -8.781 1 98.44 20 VAL B C 1
ATOM 3917 O O . VAL B 1 20 ? 23.625 22.672 -8.703 1 98.44 20 VAL B O 1
ATOM 3920 N N . PRO B 1 21 ? 25.469 23.703 -9.32 1 97.75 21 PRO B N 1
ATOM 3921 C CA . PRO B 1 21 ? 24.734 24.875 -9.789 1 97.75 21 PRO B CA 1
ATOM 3922 C C . PRO B 1 21 ? 23.844 24.562 -11 1 97.75 21 PRO B C 1
ATOM 3924 O O . PRO B 1 21 ? 24.078 23.578 -11.695 1 97.75 21 PRO B O 1
ATOM 3927 N N . THR B 1 22 ? 22.844 25.281 -11.156 1 97.69 22 THR B N 1
ATOM 3928 C CA . THR B 1 22 ? 21.969 25.188 -12.32 1 97.69 22 THR B CA 1
ATOM 3929 C C . THR B 1 22 ? 21.922 26.516 -13.07 1 97.69 22 THR B C 1
ATOM 3931 O O . THR B 1 22 ? 22.188 27.578 -12.484 1 97.69 22 THR B O 1
ATOM 3934 N N . PRO B 1 23 ? 21.656 26.516 -14.383 1 96.88 23 PRO B N 1
ATOM 3935 C CA . PRO B 1 23 ? 21.625 27.766 -15.164 1 96.88 23 PRO B CA 1
ATOM 3936 C C . PRO B 1 23 ? 20.484 28.688 -14.742 1 96.88 23 PRO B C 1
ATOM 3938 O O . PRO B 1 23 ? 20.594 29.906 -14.875 1 96.88 23 PRO B O 1
ATOM 3941 N N . GLU B 1 24 ? 19.406 28.156 -14.336 1 97.62 24 GLU B N 1
ATOM 3942 C CA . GLU B 1 24 ? 18.25 28.938 -13.938 1 97.62 24 GLU B CA 1
ATOM 3943 C C . GLU B 1 24 ? 18.016 28.859 -12.43 1 97.62 24 GLU B C 1
ATOM 3945 O O . GLU B 1 24 ? 18.328 27.844 -11.805 1 97.62 24 GLU B O 1
ATOM 3950 N N . THR B 1 25 ? 17.578 29.984 -11.836 1 97.62 25 THR B N 1
ATOM 3951 C CA . THR B 1 25 ? 17.234 30.047 -10.422 1 97.62 25 THR B CA 1
ATOM 3952 C C . THR B 1 25 ? 15.828 30.625 -10.242 1 97.62 25 THR B C 1
ATOM 3954 O O . THR B 1 25 ? 15.219 31.094 -11.203 1 97.62 25 THR B O 1
ATOM 3957 N N . ARG B 1 26 ? 15.344 30.5 -9.062 1 97.25 26 ARG B N 1
ATOM 3958 C CA . ARG B 1 26 ? 14.07 31.094 -8.641 1 97.25 26 ARG B CA 1
ATOM 3959 C C . ARG B 1 26 ? 14.125 31.531 -7.184 1 97.25 26 ARG B C 1
ATOM 3961 O O . ARG B 1 26 ? 15.102 31.25 -6.48 1 97.25 26 ARG B O 1
ATOM 3968 N N . HIS B 1 27 ? 13.141 32.219 -6.789 1 96.69 27 HIS B N 1
ATOM 3969 C CA . HIS B 1 27 ? 13.039 32.594 -5.387 1 96.69 27 HIS B CA 1
ATOM 3970 C C . HIS B 1 27 ? 11.617 32.438 -4.871 1 96.69 27 HIS B C 1
ATOM 3972 O O . HIS B 1 27 ? 10.656 32.5 -5.641 1 96.69 27 HIS B O 1
ATOM 3978 N N . SER B 1 28 ? 11.484 32.094 -3.631 1 96.62 28 SER B N 1
ATOM 3979 C CA . SER B 1 28 ? 10.203 32.188 -2.938 1 96.62 28 SER B CA 1
ATOM 3980 C C . SER B 1 28 ? 9.969 33.562 -2.35 1 96.62 28 SER B C 1
ATOM 3982 O O . SER B 1 28 ? 10.867 34.438 -2.393 1 96.62 28 SER B O 1
ATOM 3984 N N . ILE B 1 29 ? 8.758 33.781 -1.928 1 97 29 ILE B N 1
ATOM 3985 C CA . ILE B 1 29 ? 8.367 35.094 -1.368 1 97 29 ILE B CA 1
ATOM 3986 C C . ILE B 1 29 ? 8.188 34.969 0.143 1 97 29 ILE B C 1
ATOM 3988 O O . ILE B 1 29 ? 7.586 34 0.624 1 97 29 ILE B O 1
ATOM 3992 N N . ASN B 1 30 ? 8.828 35.875 0.938 1 97.5 30 ASN B N 1
ATOM 3993 C CA . ASN B 1 30 ? 8.484 35.969 2.352 1 97.5 30 ASN B CA 1
ATOM 3994 C C . ASN B 1 30 ? 7.031 36.406 2.545 1 97.5 30 ASN B C 1
ATOM 3996 O O . ASN B 1 30 ? 6.664 37.531 2.229 1 97.5 30 ASN B O 1
ATOM 4000 N N . PRO B 1 31 ? 6.238 35.5 3.105 1 97.25 31 PRO B N 1
ATOM 4001 C CA . PRO B 1 31 ? 4.805 35.812 3.121 1 97.25 31 PRO B CA 1
ATOM 4002 C C . PRO B 1 31 ? 4.445 36.938 4.094 1 97.25 31 PRO B C 1
ATOM 4004 O O . PRO B 1 31 ? 3.338 37.469 4.043 1 97.25 31 PRO B O 1
ATOM 4007 N N . ALA B 1 32 ? 5.328 37.281 5.023 1 96.12 32 ALA B N 1
ATOM 4008 C CA . ALA B 1 32 ? 5.078 38.344 5.988 1 96.12 32 ALA B CA 1
ATOM 4009 C C . ALA B 1 32 ? 5.367 39.719 5.383 1 96.12 32 ALA B C 1
ATOM 4011 O O . ALA B 1 32 ? 4.816 40.719 5.828 1 96.12 32 ALA B O 1
ATOM 4012 N N . THR B 1 33 ? 6.258 39.75 4.289 1 95.19 33 THR B N 1
ATOM 4013 C CA . THR B 1 33 ? 6.695 41.062 3.77 1 95.19 33 THR B CA 1
ATOM 4014 C C . THR B 1 33 ? 6.395 41.156 2.277 1 95.19 33 THR B C 1
ATOM 4016 O O . THR B 1 33 ? 6.469 42.25 1.703 1 95.19 33 THR B O 1
ATOM 4019 N N . SER B 1 34 ? 6.105 40.094 1.625 1 94.94 34 SER B N 1
ATOM 4020 C CA . SER B 1 34 ? 5.867 40 0.189 1 94.94 34 SER B CA 1
ATOM 4021 C C . SER B 1 34 ? 7.133 40.281 -0.604 1 94.94 34 SER B C 1
ATOM 4023 O O . SER B 1 34 ? 7.066 40.656 -1.778 1 94.94 34 SER B O 1
ATOM 4025 N N . GLN B 1 35 ? 8.273 40.188 0.019 1 96.25 35 GLN B N 1
ATOM 4026 C CA . GLN B 1 35 ? 9.562 40.375 -0.638 1 96.25 35 GLN B CA 1
ATOM 4027 C C . GLN B 1 35 ? 10.203 39.062 -1.035 1 96.25 35 GLN B C 1
ATOM 4029 O O . GLN B 1 35 ? 10.078 38.062 -0.322 1 96.25 35 GLN B O 1
ATOM 4034 N N . PRO B 1 36 ? 10.906 39.094 -2.141 1 97.19 36 PRO B N 1
ATOM 4035 C CA . PRO B 1 36 ? 11.609 37.875 -2.541 1 97.19 36 PRO B CA 1
ATOM 4036 C C . PRO B 1 36 ? 12.711 37.469 -1.564 1 97.19 36 PRO B C 1
ATOM 4038 O O . PRO B 1 36 ? 13.383 38.344 -1 1 97.19 36 PRO B O 1
ATOM 4041 N N . LEU B 1 37 ? 12.852 36.219 -1.391 1 97.81 37 LEU B N 1
ATOM 4042 C CA . LEU B 1 37 ? 13.992 35.688 -0.65 1 97.81 37 LEU B CA 1
ATOM 4043 C C . LEU B 1 37 ? 15.156 35.406 -1.586 1 97.81 37 LEU B C 1
ATOM 4045 O O . LEU B 1 37 ? 15.359 36.094 -2.58 1 97.81 37 LEU B O 1
ATOM 4049 N N . TYR B 1 38 ? 15.984 34.531 -1.251 1 97.81 38 TYR B N 1
ATOM 4050 C CA . TYR B 1 38 ? 17.234 34.281 -1.967 1 97.81 38 TYR B CA 1
ATOM 4051 C C . TYR B 1 38 ? 17 33.406 -3.188 1 97.81 38 TYR B C 1
ATOM 4053 O O . TYR B 1 38 ? 15.992 32.688 -3.275 1 97.81 38 TYR B O 1
ATOM 4061 N N . GLU B 1 39 ? 17.891 33.469 -4.086 1 97.69 39 GLU B N 1
ATOM 4062 C CA . GLU B 1 39 ? 17.812 32.625 -5.273 1 97.69 39 GLU B CA 1
ATOM 4063 C C . GLU B 1 39 ? 18.203 31.172 -4.949 1 97.69 39 GLU B C 1
ATOM 4065 O O . GLU B 1 39 ? 19.188 30.938 -4.234 1 97.69 39 GLU B O 1
ATOM 4070 N N . VAL B 1 40 ? 17.422 30.25 -5.441 1 98.19 40 VAL B N 1
ATOM 4071 C CA . VAL B 1 40 ? 17.719 28.828 -5.281 1 98.19 40 VAL B CA 1
ATOM 4072 C C . VAL B 1 40 ? 17.734 28.156 -6.645 1 98.19 40 VAL B C 1
ATOM 4074 O O . VAL B 1 40 ? 17.094 28.625 -7.59 1 98.19 40 VAL B O 1
ATOM 4077 N N . PRO B 1 41 ? 18.391 27.016 -6.812 1 98.31 41 PRO B N 1
ATOM 4078 C CA . PRO B 1 41 ? 18.531 26.359 -8.117 1 98.31 41 PRO B CA 1
ATOM 4079 C C . PRO B 1 41 ? 17.219 25.766 -8.617 1 98.31 41 PRO B C 1
ATOM 4081 O O . PRO B 1 41 ? 16.375 25.359 -7.816 1 98.31 41 PRO B O 1
ATOM 4084 N N . ILE B 1 42 ? 17.016 25.703 -9.906 1 98.5 42 ILE B N 1
ATOM 4085 C CA . ILE B 1 42 ? 15.984 24.953 -10.602 1 98.5 42 ILE B CA 1
ATOM 4086 C C . ILE B 1 42 ? 16.594 23.719 -11.266 1 98.5 42 ILE B C 1
ATOM 4088 O O . ILE B 1 42 ? 17.328 23.844 -12.258 1 98.5 42 ILE B O 1
ATOM 4092 N N . ALA B 1 43 ? 16.312 22.547 -10.727 1 98.62 43 ALA B N 1
ATOM 4093 C CA . ALA B 1 43 ? 16.906 21.312 -11.219 1 98.62 43 ALA B CA 1
ATOM 4094 C C . ALA B 1 43 ? 16.453 21.031 -12.656 1 98.62 43 ALA B C 1
ATOM 4096 O O . ALA B 1 43 ? 15.312 21.297 -13.023 1 98.62 43 ALA B O 1
ATOM 4097 N N . ARG B 1 44 ? 17.438 20.484 -13.531 1 97.44 44 ARG B N 1
ATOM 4098 C CA . ARG B 1 44 ? 17.156 19.953 -14.859 1 97.44 44 ARG B CA 1
ATOM 4099 C C . ARG B 1 44 ? 16.953 18.438 -14.812 1 97.44 44 ARG B C 1
ATOM 4101 O O . ARG B 1 44 ? 17.281 17.797 -13.812 1 97.44 44 ARG B O 1
ATOM 4108 N N . GLU B 1 45 ? 16.359 17.906 -15.828 1 98.06 45 GLU B N 1
ATOM 4109 C CA . GLU B 1 45 ? 16.219 16.453 -15.922 1 98.06 45 GLU B CA 1
ATOM 4110 C C . GLU B 1 45 ? 17.547 15.75 -15.734 1 98.06 45 GLU B C 1
ATOM 4112 O O . GLU B 1 45 ? 17.609 14.68 -15.125 1 98.06 45 GLU B O 1
ATOM 4117 N N . GLU B 1 46 ? 18.594 16.344 -16.297 1 98.25 46 GLU B N 1
ATOM 4118 C CA . GLU B 1 46 ? 19.922 15.75 -16.203 1 98.25 46 GLU B CA 1
ATOM 4119 C C . GLU B 1 46 ? 20.422 15.75 -14.75 1 98.25 46 GLU B C 1
ATOM 4121 O O . GLU B 1 46 ? 21.156 14.844 -14.344 1 98.25 46 GLU B O 1
ATOM 4126 N N . ASP B 1 47 ? 20.047 16.781 -13.953 1 98.75 47 ASP B N 1
ATOM 4127 C CA . ASP B 1 47 ? 20.391 16.812 -12.539 1 98.75 47 ASP B CA 1
ATOM 4128 C C . ASP B 1 47 ? 19.719 15.656 -11.789 1 98.75 47 ASP B C 1
ATOM 4130 O O . ASP B 1 47 ? 20.344 15.023 -10.938 1 98.75 47 ASP B O 1
ATOM 4134 N N . LEU B 1 48 ? 18.484 15.422 -12.125 1 98.88 48 LEU B N 1
ATOM 4135 C CA . LEU B 1 48 ? 17.766 14.289 -11.547 1 98.88 48 LEU B CA 1
ATOM 4136 C C . LEU B 1 48 ? 18.422 12.969 -11.922 1 98.88 48 LEU B C 1
ATOM 4138 O O . LEU B 1 48 ? 18.625 12.102 -11.07 1 98.88 48 LEU B O 1
ATOM 4142 N N . ASP B 1 49 ? 18.781 12.828 -13.172 1 98.81 49 ASP B N 1
ATOM 4143 C CA . ASP B 1 49 ? 19.453 11.617 -13.625 1 98.81 49 ASP B CA 1
ATOM 4144 C C . ASP B 1 49 ? 20.75 11.391 -12.859 1 98.81 49 ASP B C 1
ATOM 4146 O O . ASP B 1 49 ? 21.062 10.258 -12.461 1 98.81 49 ASP B O 1
ATOM 4150 N N . ALA B 1 50 ? 21.484 12.461 -12.703 1 98.88 50 ALA B N 1
ATOM 4151 C CA . ALA B 1 50 ? 22.75 12.383 -11.969 1 98.88 50 ALA B CA 1
ATOM 4152 C C . ALA B 1 50 ? 22.516 11.977 -10.516 1 98.88 50 ALA B C 1
ATOM 4154 O O . ALA B 1 50 ? 23.25 11.156 -9.969 1 98.88 50 ALA B O 1
ATOM 4155 N N . ALA B 1 51 ? 21.516 12.57 -9.891 1 98.94 51 ALA B N 1
ATOM 4156 C CA . ALA B 1 51 ? 21.188 12.258 -8.508 1 98.94 51 ALA B CA 1
ATOM 4157 C C . ALA B 1 51 ? 20.766 10.797 -8.359 1 98.94 51 ALA B C 1
ATOM 4159 O O . ALA B 1 51 ? 21.203 10.117 -7.426 1 98.94 51 ALA B O 1
ATOM 4160 N N . VAL B 1 52 ? 19.938 10.297 -9.281 1 98.94 52 VAL B N 1
ATOM 4161 C CA . VAL B 1 52 ? 19.453 8.922 -9.227 1 98.94 52 VAL B CA 1
ATOM 4162 C C . VAL B 1 52 ? 20.625 7.953 -9.438 1 98.94 52 VAL B C 1
ATOM 4164 O O . VAL B 1 52 ? 20.734 6.941 -8.742 1 98.94 52 VAL B O 1
ATOM 4167 N N . THR B 1 53 ? 21.469 8.242 -10.391 1 98.81 53 THR B N 1
ATOM 4168 C CA . THR B 1 53 ? 22.641 7.414 -10.641 1 98.81 53 THR B CA 1
ATOM 4169 C C . THR B 1 53 ? 23.516 7.32 -9.398 1 98.81 53 THR B C 1
ATOM 4171 O O . THR B 1 53 ? 23.953 6.23 -9.016 1 98.81 53 THR B O 1
ATOM 4174 N N . ALA B 1 54 ? 23.766 8.461 -8.781 1 98.94 54 ALA B N 1
ATOM 4175 C CA . ALA B 1 54 ? 24.578 8.5 -7.562 1 98.94 54 ALA B CA 1
ATOM 4176 C C . ALA B 1 54 ? 23.891 7.719 -6.438 1 98.94 54 ALA B C 1
ATOM 4178 O O . ALA B 1 54 ? 24.562 6.996 -5.691 1 98.94 54 ALA B O 1
ATOM 4179 N N . ALA B 1 55 ? 22.625 7.906 -6.281 1 98.94 55 ALA B N 1
ATOM 4180 C CA . ALA B 1 55 ? 21.859 7.219 -5.238 1 98.94 55 ALA B CA 1
ATOM 4181 C C . ALA B 1 55 ? 21.922 5.707 -5.426 1 98.94 55 ALA B C 1
ATOM 4183 O O . ALA B 1 55 ? 22.078 4.961 -4.461 1 98.94 55 ALA B O 1
ATOM 4184 N N . ARG B 1 56 ? 21.719 5.23 -6.641 1 98.56 56 ARG B N 1
ATOM 4185 C CA . ARG B 1 56 ? 21.75 3.805 -6.949 1 98.56 56 ARG B CA 1
ATOM 4186 C C . ARG B 1 56 ? 23.125 3.211 -6.645 1 98.56 56 ARG B C 1
ATOM 4188 O O . ARG B 1 56 ? 23.219 2.104 -6.113 1 98.56 56 ARG B O 1
ATOM 4195 N N . LYS B 1 57 ? 24.141 3.959 -7.023 1 98.44 57 LYS B N 1
ATOM 4196 C CA . LYS B 1 57 ? 25.5 3.516 -6.719 1 98.44 57 LYS B CA 1
ATOM 4197 C C . LYS B 1 57 ? 25.719 3.434 -5.211 1 98.44 57 LYS B C 1
ATOM 4199 O O . LYS B 1 57 ? 26.266 2.445 -4.711 1 98.44 57 LYS B O 1
ATOM 4204 N N . ALA B 1 58 ? 25.266 4.426 -4.48 1 98.88 58 ALA B N 1
ATOM 4205 C CA . ALA B 1 58 ? 25.453 4.496 -3.031 1 98.88 58 ALA B CA 1
ATOM 4206 C C . ALA B 1 58 ? 24.656 3.4 -2.328 1 98.88 58 ALA B C 1
ATOM 4208 O O . ALA B 1 58 ? 25.078 2.889 -1.287 1 98.88 58 ALA B O 1
ATOM 4209 N N . PHE B 1 59 ? 23.547 3.035 -2.92 1 98.62 59 PHE B N 1
ATOM 4210 C CA . PHE B 1 59 ? 22.656 2.055 -2.316 1 98.62 59 PHE B CA 1
ATOM 4211 C C . PHE B 1 59 ? 23.375 0.727 -2.102 1 98.62 59 PHE B C 1
ATOM 4213 O O . PHE B 1 59 ? 23.125 0.035 -1.111 1 98.62 59 PHE B O 1
ATOM 4220 N N . LYS B 1 60 ? 24.234 0.369 -2.967 1 96.19 60 LYS B N 1
ATOM 4221 C CA . LYS B 1 60 ? 24.922 -0.919 -2.928 1 96.19 60 LYS B CA 1
ATOM 4222 C C . LYS B 1 60 ? 25.656 -1.109 -1.604 1 96.19 60 LYS B C 1
ATOM 4224 O O . LYS B 1 60 ? 25.516 -2.15 -0.957 1 96.19 60 LYS B O 1
ATOM 4229 N N . SER B 1 61 ? 26.344 -0.101 -1.187 1 97.25 61 SER B N 1
ATOM 4230 C CA . SER B 1 61 ? 27.078 -0.185 0.065 1 97.25 61 SER B CA 1
ATOM 4231 C C . SER B 1 61 ? 26.219 0.238 1.251 1 97.25 61 SER B C 1
ATOM 4233 O O . SER B 1 61 ? 26.297 -0.364 2.324 1 97.25 61 SER B O 1
ATOM 4235 N N . TRP B 1 62 ? 25.391 1.219 1.096 1 98.62 62 TRP B N 1
ATOM 4236 C CA . TRP B 1 62 ? 24.578 1.769 2.178 1 98.62 62 TRP B CA 1
ATOM 4237 C C . TRP B 1 62 ? 23.594 0.729 2.707 1 98.62 62 TRP B C 1
ATOM 4239 O O . TRP B 1 62 ? 23.391 0.618 3.918 1 98.62 62 TRP B O 1
ATOM 4249 N N . SER B 1 63 ? 22.969 -0.072 1.823 1 97.81 63 SER B N 1
ATOM 4250 C CA . SER B 1 63 ? 21.969 -1.06 2.197 1 97.81 63 SER B CA 1
ATOM 4251 C C . SER B 1 63 ? 22.562 -2.172 3.045 1 97.81 63 SER B C 1
ATOM 4253 O O . SER B 1 63 ? 21.859 -2.85 3.789 1 97.81 63 SER B O 1
ATOM 4255 N N . SER B 1 64 ? 23.859 -2.342 2.914 1 95.81 64 SER B N 1
ATOM 4256 C CA . SER B 1 64 ? 24.531 -3.404 3.654 1 95.81 64 SER B CA 1
ATOM 4257 C C . SER B 1 64 ? 25.188 -2.865 4.922 1 95.81 64 SER B C 1
ATOM 4259 O O . SER B 1 64 ? 25.766 -3.627 5.703 1 95.81 64 SER B O 1
ATOM 4261 N N . THR B 1 65 ? 25.172 -1.506 5.102 1 98.12 65 THR B N 1
ATOM 4262 C CA . THR B 1 65 ? 25.672 -0.908 6.332 1 98.12 65 THR B CA 1
ATOM 4263 C C . THR B 1 65 ? 24.859 -1.367 7.531 1 98.12 65 THR B C 1
ATOM 4265 O O . THR B 1 65 ? 23.625 -1.35 7.492 1 98.12 65 THR B O 1
ATOM 4268 N N . PRO B 1 66 ? 25.5 -1.825 8.617 1 98 66 PRO B N 1
ATOM 4269 C CA . PRO B 1 66 ? 24.766 -2.309 9.789 1 98 66 PRO B CA 1
ATOM 4270 C C . PRO B 1 66 ? 23.859 -1.241 10.398 1 98 66 PRO B C 1
ATOM 4272 O O . PRO B 1 66 ? 24.188 -0.052 10.352 1 98 66 PRO B O 1
ATOM 4275 N N . PHE B 1 67 ? 22.844 -1.682 11.031 1 98.31 67 PHE B N 1
ATOM 4276 C CA . PHE B 1 67 ? 21.859 -0.8 11.656 1 98.31 67 PHE B CA 1
ATOM 4277 C C . PHE B 1 67 ? 22.547 0.171 12.617 1 98.31 67 PHE B C 1
ATOM 4279 O O . PHE B 1 67 ? 22.234 1.365 12.617 1 98.31 67 PHE B O 1
ATOM 4286 N N . SER B 1 68 ? 23.469 -0.334 13.414 1 98.69 68 SER B N 1
ATOM 4287 C CA . SER B 1 68 ? 24.125 0.477 14.43 1 98.69 68 SER B CA 1
ATOM 4288 C C . SER B 1 68 ? 24.891 1.639 13.797 1 98.69 68 SER B C 1
ATOM 4290 O O . SER B 1 68 ? 24.922 2.738 14.352 1 98.69 68 SER B O 1
ATOM 4292 N N . GLU B 1 69 ? 25.469 1.414 12.641 1 98.75 69 GLU B N 1
ATOM 4293 C CA . GLU B 1 69 ? 26.203 2.473 11.953 1 98.75 69 GLU B CA 1
ATOM 4294 C C . GLU B 1 69 ? 25.25 3.49 11.328 1 98.75 69 GLU B C 1
ATOM 4296 O O . GLU B 1 69 ? 25.5 4.699 11.406 1 98.75 69 GLU B O 1
ATOM 4301 N N . ARG B 1 70 ? 24.188 3.035 10.727 1 98.88 70 ARG B N 1
ATOM 4302 C CA . ARG B 1 70 ? 23.188 3.951 10.195 1 98.88 70 ARG B CA 1
ATOM 4303 C C . ARG B 1 70 ? 22.578 4.805 11.297 1 98.88 70 ARG B C 1
ATOM 4305 O O . ARG B 1 70 ? 22.406 6.012 11.133 1 98.88 70 ARG B O 1
ATOM 4312 N N . ALA B 1 71 ? 22.312 4.152 12.438 1 98.88 71 ALA B N 1
ATOM 4313 C CA . ALA B 1 71 ? 21.766 4.855 13.594 1 98.88 71 ALA B CA 1
ATOM 4314 C C . ALA B 1 71 ? 22.734 5.926 14.094 1 98.88 71 ALA B C 1
ATOM 4316 O O . ALA B 1 71 ? 22.328 7.051 14.398 1 98.88 71 ALA B O 1
ATOM 4317 N N . SER B 1 72 ? 23.984 5.586 14.164 1 98.88 72 SER B N 1
ATOM 4318 C CA . SER B 1 72 ? 25 6.531 14.609 1 98.88 72 SER B CA 1
ATOM 4319 C C . SER B 1 72 ? 25.078 7.746 13.695 1 98.88 72 SER B C 1
ATOM 4321 O O . SER B 1 72 ? 25.203 8.883 14.164 1 98.88 72 SER B O 1
ATOM 4323 N N . LEU B 1 73 ? 24.984 7.543 12.398 1 98.88 73 LEU B N 1
ATOM 4324 C CA . LEU B 1 73 ? 25.031 8.641 11.438 1 98.88 73 LEU B CA 1
ATOM 4325 C C . LEU B 1 73 ? 23.781 9.5 11.547 1 98.88 73 LEU B C 1
ATOM 4327 O O . LEU B 1 73 ? 23.859 10.727 11.406 1 98.88 73 LEU B O 1
ATOM 4331 N N . LEU B 1 74 ? 22.656 8.875 11.781 1 98.88 74 LEU B N 1
ATOM 4332 C CA . LEU B 1 74 ? 21.422 9.641 11.953 1 98.88 74 LEU B CA 1
ATOM 4333 C C . LEU B 1 74 ? 21.5 10.516 13.195 1 98.88 74 LEU B C 1
ATOM 4335 O O . LEU B 1 74 ? 21.031 11.656 13.188 1 98.88 74 LEU B O 1
ATOM 4339 N N . LEU B 1 75 ? 22.031 9.992 14.266 1 98.88 75 LEU B N 1
ATOM 4340 C CA . LEU B 1 75 ? 22.234 10.766 15.492 1 98.88 75 LEU B CA 1
ATOM 4341 C C . LEU B 1 75 ? 23.219 11.906 15.266 1 98.88 75 LEU B C 1
ATOM 4343 O O . LEU B 1 75 ? 23.016 13.016 15.758 1 98.88 75 LEU B O 1
ATOM 4347 N N . LYS B 1 76 ? 24.297 11.633 14.547 1 98.94 76 LYS B N 1
ATOM 4348 C CA . LYS B 1 76 ? 25.25 12.688 14.195 1 98.94 76 LYS B CA 1
ATOM 4349 C C . LYS B 1 76 ? 24.594 13.789 13.383 1 98.94 76 LYS B C 1
ATOM 4351 O O . LYS B 1 76 ? 24.891 14.969 13.57 1 98.94 76 LYS B O 1
ATOM 4356 N N . TYR B 1 77 ? 23.797 13.359 12.477 1 98.88 77 TYR B N 1
ATOM 4357 C CA . TYR B 1 77 ? 23.031 14.32 11.688 1 98.88 77 TYR B CA 1
ATOM 4358 C C . TYR B 1 77 ? 22.156 15.195 12.578 1 98.88 77 TYR B C 1
ATOM 4360 O O . TYR B 1 77 ? 22.125 16.422 12.414 1 98.88 77 TYR B O 1
ATOM 4368 N N . ALA B 1 78 ? 21.406 14.578 13.531 1 98.88 78 ALA B N 1
ATOM 4369 C CA . ALA B 1 78 ? 20.594 15.328 14.484 1 98.88 78 ALA B CA 1
ATOM 4370 C C . ALA B 1 78 ? 21.438 16.344 15.258 1 98.88 78 ALA B C 1
ATOM 4372 O O . ALA B 1 78 ? 21.031 17.5 15.43 1 98.88 78 ALA B O 1
ATOM 4373 N N . GLU B 1 79 ? 22.578 15.953 15.641 1 98.75 79 GLU B N 1
ATOM 4374 C CA . GLU B 1 79 ? 23.484 16.844 16.375 1 98.75 79 GLU B CA 1
ATOM 4375 C C . GLU B 1 79 ? 23.953 17.984 15.484 1 98.75 79 GLU B C 1
ATOM 4377 O O . GLU B 1 79 ? 24.062 19.125 15.945 1 98.75 79 GLU B O 1
ATOM 4382 N N . THR B 1 80 ? 24.297 17.641 14.258 1 98.75 80 THR B N 1
ATOM 4383 C CA . THR B 1 80 ? 24.734 18.641 13.305 1 98.75 80 THR B CA 1
ATOM 4384 C C . THR B 1 80 ? 23.641 19.688 13.07 1 98.75 80 THR B C 1
ATOM 4386 O O . THR B 1 80 ? 23.906 20.891 13.07 1 98.75 80 THR B O 1
ATOM 4389 N N . ILE B 1 81 ? 22.438 19.25 12.906 1 98.81 81 ILE B N 1
ATOM 4390 C CA . ILE B 1 81 ? 21.312 20.141 12.727 1 98.81 81 ILE B CA 1
ATOM 4391 C C . ILE B 1 81 ? 21.125 21 13.977 1 98.81 81 ILE B C 1
ATOM 4393 O O . ILE B 1 81 ? 20.938 22.219 13.883 1 98.81 81 ILE B O 1
ATOM 4397 N N . GLU B 1 82 ? 21.172 20.359 15.125 1 98.69 82 GLU B N 1
ATOM 4398 C CA . GLU B 1 82 ? 20.969 21.047 16.391 1 98.69 82 GLU B CA 1
ATOM 4399 C C . GLU B 1 82 ? 21.984 22.172 16.578 1 98.69 82 GLU B C 1
ATOM 4401 O O . GLU B 1 82 ? 21.656 23.219 17.156 1 98.69 82 GLU B O 1
ATOM 4406 N N . SER B 1 83 ? 23.156 22 16.125 1 98.25 83 SER B N 1
ATOM 4407 C CA . SER B 1 83 ? 24.203 23.016 16.25 1 98.25 83 SER B CA 1
ATOM 4408 C C . SER B 1 83 ? 23.922 24.219 15.375 1 98.25 83 SER B C 1
ATOM 4410 O O . SER B 1 83 ? 24.5 25.297 15.57 1 98.25 83 SER B O 1
ATOM 4412 N N . HIS B 1 84 ? 23.016 24.094 14.445 1 98 84 HIS B N 1
ATOM 4413 C CA . HIS B 1 84 ? 22.672 25.188 13.555 1 98 84 HIS B CA 1
ATOM 4414 C C . HIS B 1 84 ? 21.203 25.594 13.719 1 98 84 HIS B C 1
ATOM 4416 O O . HIS B 1 84 ? 20.641 26.25 12.844 1 98 84 HIS B O 1
ATOM 4422 N N . ARG B 1 85 ? 20.531 25.156 14.75 1 97.94 85 ARG B N 1
ATOM 4423 C CA . ARG B 1 85 ? 19.078 25.234 14.867 1 97.94 85 ARG B CA 1
ATOM 4424 C C . ARG B 1 85 ? 18.609 26.688 14.875 1 97.94 85 ARG B C 1
ATOM 4426 O O . ARG B 1 85 ? 17.562 27.016 14.305 1 97.94 85 ARG B O 1
ATOM 4433 N N . ASN B 1 86 ? 19.375 27.641 15.5 1 97.62 86 ASN B N 1
ATOM 4434 C CA . ASN B 1 86 ? 18.938 29.031 15.578 1 97.62 86 ASN B CA 1
ATOM 4435 C C . ASN B 1 86 ? 18.781 29.656 14.188 1 97.62 86 ASN B C 1
ATOM 4437 O O . ASN B 1 86 ? 17.766 30.281 13.898 1 97.62 86 ASN B O 1
ATOM 4441 N N . ASP B 1 87 ? 19.766 29.453 13.359 1 97.81 87 ASP B N 1
ATOM 4442 C CA . ASP B 1 87 ? 19.719 29.953 11.992 1 97.81 87 ASP B CA 1
ATOM 4443 C C . ASP B 1 87 ? 18.578 29.312 11.211 1 97.81 87 ASP B C 1
ATOM 4445 O O . ASP B 1 87 ? 17.875 30 10.469 1 97.81 87 ASP B O 1
ATOM 4449 N N . LEU B 1 88 ? 18.438 28.078 11.398 1 98.62 88 LEU B N 1
ATOM 4450 C CA . LEU B 1 88 ? 17.406 27.344 10.664 1 98.62 88 LEU B CA 1
ATOM 4451 C C . LEU B 1 88 ? 16.016 27.766 11.109 1 98.62 88 LEU B C 1
ATOM 4453 O O . LEU B 1 88 ? 15.109 27.906 10.281 1 98.62 88 LEU B O 1
ATOM 4457 N N . GLU B 1 89 ? 15.82 27.984 12.406 1 98.38 89 GLU B N 1
ATOM 4458 C CA . GLU B 1 89 ? 14.531 28.391 12.938 1 98.38 89 GLU B CA 1
ATOM 4459 C C . GLU B 1 89 ? 14.141 29.781 12.422 1 98.38 89 GLU B C 1
ATOM 4461 O O . GLU B 1 89 ? 12.984 30.016 12.047 1 98.38 89 GLU B O 1
ATOM 4466 N N . GLN B 1 90 ? 15.102 30.656 12.367 1 98 90 GLN B N 1
ATOM 4467 C CA . GLN B 1 90 ? 14.859 31.984 11.805 1 98 90 GLN B CA 1
ATOM 4468 C C . GLN B 1 90 ? 14.523 31.906 10.32 1 98 90 GLN B C 1
ATOM 4470 O O . GLN B 1 90 ? 13.609 32.562 9.844 1 98 90 GLN B O 1
ATOM 4475 N N . LEU B 1 91 ? 15.281 31.109 9.633 1 98.5 91 LEU B N 1
ATOM 4476 C CA . LEU B 1 91 ? 15.062 30.906 8.203 1 98.5 91 LEU B CA 1
ATOM 4477 C C . LEU B 1 91 ? 13.672 30.328 7.945 1 98.5 91 LEU B C 1
ATOM 4479 O O . LEU B 1 91 ? 13 30.734 6.996 1 98.5 91 LEU B O 1
ATOM 4483 N N . LEU B 1 92 ? 13.273 29.359 8.781 1 98.69 92 LEU B N 1
ATOM 4484 C CA . LEU B 1 92 ? 11.969 28.734 8.641 1 98.69 92 LEU B CA 1
ATOM 4485 C C . LEU B 1 92 ? 10.852 29.766 8.781 1 98.69 92 LEU B C 1
ATOM 4487 O O . LEU B 1 92 ? 9.891 29.75 8.008 1 98.69 92 LEU B O 1
ATOM 4491 N N . THR B 1 93 ? 10.945 30.625 9.75 1 98.31 93 THR B N 1
ATOM 4492 C CA . THR B 1 93 ? 9.961 31.688 9.922 1 98.31 93 THR B CA 1
ATOM 4493 C C . THR B 1 93 ? 9.945 32.625 8.719 1 98.31 93 THR B C 1
ATOM 4495 O O . THR B 1 93 ? 8.883 33.062 8.273 1 98.31 93 THR B O 1
ATOM 4498 N N . LYS B 1 94 ? 11.078 32.875 8.18 1 97.69 94 LYS B N 1
ATOM 4499 C CA . LYS B 1 94 ? 11.18 33.75 7.027 1 97.69 94 LYS B CA 1
ATOM 4500 C C . LYS B 1 94 ? 10.523 33.125 5.797 1 97.69 94 LYS B C 1
ATOM 4502 O O . LYS B 1 94 ? 9.82 33.812 5.055 1 97.69 94 LYS B O 1
ATOM 4507 N N . GLU B 1 95 ? 10.758 31.891 5.547 1 98.12 95 GLU B N 1
ATOM 4508 C CA . GLU B 1 95 ? 10.266 31.297 4.301 1 98.12 95 GLU B CA 1
ATOM 4509 C C . GLU B 1 95 ? 8.82 30.844 4.441 1 98.12 95 GLU B C 1
ATOM 4511 O O . GLU B 1 95 ? 8.047 30.906 3.484 1 98.12 95 GLU B O 1
ATOM 4516 N N . GLN B 1 96 ? 8.445 30.328 5.609 1 98.19 96 GLN B N 1
ATOM 4517 C CA . GLN B 1 96 ? 7.117 29.75 5.777 1 98.19 96 GLN B CA 1
ATOM 4518 C C . GLN B 1 96 ? 6.141 30.781 6.332 1 98.19 96 GLN B C 1
ATOM 4520 O O . GLN B 1 96 ? 4.938 30.719 6.059 1 98.19 96 GLN B O 1
ATOM 4525 N N . GLY B 1 97 ? 6.605 31.703 7.172 1 97.5 97 GLY B N 1
ATOM 4526 C CA . GLY B 1 97 ? 5.762 32.719 7.75 1 97.5 97 GLY B CA 1
ATOM 4527 C C . GLY B 1 97 ? 5.285 32.406 9.148 1 97.5 97 GLY B C 1
ATOM 4528 O O . GLY B 1 97 ? 4.82 33.281 9.883 1 97.5 97 GLY B O 1
ATOM 4529 N N . LYS B 1 98 ? 5.438 31.156 9.656 1 98.06 98 LYS B N 1
ATOM 4530 C CA . LYS B 1 98 ? 4.922 30.75 10.961 1 98.06 98 LYS B CA 1
ATOM 4531 C C . LYS B 1 98 ? 5.617 31.5 12.094 1 98.06 98 LYS B C 1
ATOM 4533 O O . LYS B 1 98 ? 6.75 31.953 11.93 1 98.06 98 LYS B O 1
ATOM 4538 N N . PRO B 1 99 ? 4.988 31.578 13.25 1 97.75 99 PRO B N 1
ATOM 4539 C CA . PRO B 1 99 ? 5.641 32.188 14.406 1 97.75 99 PRO B CA 1
ATOM 4540 C C . PRO B 1 99 ? 6.949 31.5 14.781 1 97.75 99 PRO B C 1
ATOM 4542 O O . PRO B 1 99 ? 7.043 30.266 14.711 1 97.75 99 PRO B O 1
ATOM 4545 N N . LEU B 1 100 ? 7.93 32.312 15.18 1 97.81 100 LEU B N 1
ATOM 4546 C CA . LEU B 1 100 ? 9.234 31.766 15.547 1 97.81 100 LEU B CA 1
ATOM 4547 C C . LEU B 1 100 ? 9.086 30.688 16.625 1 97.81 100 LEU B C 1
ATOM 4549 O O . LEU B 1 100 ? 9.836 29.703 16.625 1 97.81 100 LEU B O 1
ATOM 4553 N N . SER B 1 101 ? 8.125 30.875 17.531 1 96.62 101 SER B N 1
ATOM 4554 C CA . SER B 1 101 ? 7.875 29.859 18.547 1 96.62 101 SER B CA 1
ATOM 4555 C C . SER B 1 101 ? 7.477 28.531 17.922 1 96.62 101 SER B C 1
ATOM 4557 O O . SER B 1 101 ? 7.879 27.469 18.406 1 96.62 101 SER B O 1
ATOM 4559 N N . LEU B 1 102 ? 6.711 28.547 16.875 1 97.69 102 LEU B N 1
ATOM 4560 C CA . LEU B 1 102 ? 6.301 27.328 16.188 1 97.69 102 LEU B CA 1
ATOM 4561 C C . LEU B 1 102 ? 7.453 26.75 15.375 1 97.69 102 LEU B C 1
ATOM 4563 O O . LEU B 1 102 ? 7.566 25.531 15.234 1 97.69 102 LEU B O 1
ATOM 4567 N N . SER B 1 103 ? 8.281 27.609 14.773 1 98.5 103 SER B N 1
ATOM 4568 C CA . SER B 1 103 ? 9.492 27.141 14.117 1 98.5 103 SER B CA 1
ATOM 4569 C C . SER B 1 103 ? 10.375 26.359 15.094 1 98.5 103 SER B C 1
ATOM 4571 O O . SER B 1 103 ? 10.922 25.312 14.742 1 98.5 103 SER B O 1
ATOM 4573 N N . LYS B 1 104 ? 10.508 26.938 16.328 1 98.19 104 LYS B N 1
ATOM 4574 C CA . LYS B 1 104 ? 11.266 26.25 17.359 1 98.19 104 LYS B CA 1
ATOM 4575 C C . LYS B 1 104 ? 10.633 24.906 17.703 1 98.19 104 LYS B C 1
ATOM 4577 O O . LYS B 1 104 ? 11.336 23.906 17.891 1 98.19 104 LYS B O 1
ATOM 4582 N N . SER B 1 105 ? 9.305 24.844 17.75 1 97.94 105 SER B N 1
ATOM 4583 C CA . SER B 1 105 ? 8.586 23.609 18.031 1 97.94 105 SER B CA 1
ATOM 4584 C C . SER B 1 105 ? 8.828 22.578 16.922 1 97.94 105 SER B C 1
ATOM 4586 O O . SER B 1 105 ? 9.031 21.391 17.219 1 97.94 105 SER B O 1
ATOM 4588 N N . GLU B 1 106 ? 8.75 23 15.68 1 98.44 106 GLU B N 1
ATOM 4589 C CA . GLU B 1 106 ? 9.008 22.094 14.562 1 98.44 106 GLU B CA 1
ATOM 4590 C C . GLU B 1 106 ? 10.414 21.5 14.648 1 98.44 106 GLU B C 1
ATOM 4592 O O . GLU B 1 106 ? 10.602 20.312 14.43 1 98.44 106 GLU B O 1
ATOM 4597 N N . MET B 1 107 ? 11.367 22.391 14.969 1 98.81 107 ME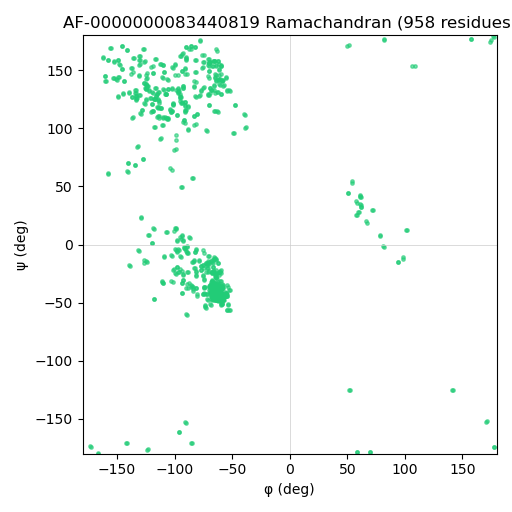T B N 1
ATOM 4598 C CA . MET B 1 107 ? 12.75 21.938 15.109 1 98.81 107 MET B CA 1
ATOM 4599 C C . MET B 1 107 ? 12.883 20.938 16.25 1 98.81 107 MET B C 1
ATOM 4601 O O . MET B 1 107 ? 13.5 19.891 16.094 1 98.81 107 MET B O 1
ATOM 4605 N N . ASP B 1 108 ? 12.25 21.25 17.391 1 98.69 108 ASP B N 1
ATOM 4606 C CA . ASP B 1 108 ? 12.281 20.344 18.531 1 98.69 108 ASP B CA 1
ATOM 4607 C C . ASP B 1 108 ? 11.719 18.969 18.172 1 98.69 108 ASP B C 1
ATOM 4609 O O . ASP B 1 108 ? 12.32 17.953 18.484 1 98.69 108 ASP B O 1
ATOM 4613 N N . MET B 1 109 ? 10.602 19 17.547 1 98.5 109 MET B N 1
ATOM 4614 C CA . MET B 1 109 ? 9.961 17.75 17.141 1 98.5 109 MET B CA 1
ATOM 4615 C C . MET B 1 109 ? 10.844 16.969 16.172 1 98.5 109 MET B C 1
ATOM 4617 O O . MET B 1 109 ? 11 15.758 16.312 1 98.5 109 MET B O 1
ATOM 4621 N N . THR B 1 110 ? 11.398 17.656 15.242 1 98.75 110 THR B N 1
ATOM 4622 C CA . THR B 1 110 ? 12.227 17.031 14.219 1 98.75 110 THR B CA 1
ATOM 4623 C C . THR B 1 110 ? 13.43 16.328 14.844 1 98.75 110 THR B C 1
ATOM 4625 O O . THR B 1 110 ? 13.727 15.18 14.508 1 98.75 110 THR B O 1
ATOM 4628 N N . LEU B 1 111 ? 14.117 17.047 15.75 1 98.81 111 LEU B N 1
ATOM 4629 C CA . LEU B 1 111 ? 15.281 16.469 16.406 1 98.81 111 LEU B CA 1
ATOM 4630 C C . LEU B 1 111 ? 14.891 15.258 17.25 1 98.81 111 LEU B C 1
ATOM 4632 O O . LEU B 1 111 ? 15.586 14.242 17.219 1 98.81 111 LEU B O 1
ATOM 4636 N N . THR B 1 112 ? 13.773 15.336 17.922 1 98.81 112 THR B N 1
ATOM 4637 C CA . THR B 1 112 ? 13.25 14.219 18.703 1 98.81 112 THR B CA 1
ATOM 4638 C C . THR B 1 112 ? 12.953 13.031 17.797 1 98.81 112 THR B C 1
ATOM 4640 O O . THR B 1 112 ? 13.242 11.883 18.156 1 98.81 112 THR B O 1
ATOM 4643 N N . TRP B 1 113 ? 12.398 13.266 16.656 1 98.69 113 TRP B N 1
ATOM 4644 C CA . TRP B 1 113 ? 12.016 12.211 15.719 1 98.69 113 TRP B CA 1
ATOM 4645 C C . TRP B 1 113 ? 13.25 11.516 15.156 1 98.69 113 TRP B C 1
ATOM 4647 O O . TRP B 1 113 ? 13.281 10.281 15.062 1 98.69 113 TRP B O 1
ATOM 4657 N N . LEU B 1 114 ? 14.227 12.312 14.719 1 98.88 114 LEU B N 1
ATOM 4658 C CA . LEU B 1 114 ? 15.445 11.703 14.203 1 98.88 114 LEU B CA 1
ATOM 4659 C C . LEU B 1 114 ? 16.062 10.766 15.227 1 98.88 114 LEU B C 1
ATOM 4661 O O . LEU B 1 114 ? 16.5 9.664 14.891 1 98.88 114 LEU B O 1
ATOM 4665 N N . ARG B 1 115 ? 16.109 11.203 16.469 1 98.88 115 ARG B N 1
ATOM 4666 C CA . ARG B 1 115 ? 16.656 10.383 17.531 1 98.88 115 ARG B CA 1
ATOM 4667 C C . ARG B 1 115 ? 15.82 9.133 17.766 1 98.88 115 ARG B C 1
ATOM 4669 O O . ARG B 1 115 ? 16.359 8.062 18.047 1 98.88 115 ARG B O 1
ATOM 4676 N N . ALA B 1 116 ? 14.5 9.25 17.672 1 98.81 116 ALA B N 1
ATOM 4677 C CA . ALA B 1 116 ? 13.617 8.094 17.797 1 98.81 116 ALA B CA 1
ATOM 4678 C C . ALA B 1 116 ? 13.836 7.102 16.672 1 98.81 116 ALA B C 1
ATOM 4680 O O . ALA B 1 116 ? 13.953 5.895 16.906 1 98.81 116 ALA B O 1
ATOM 4681 N N . PHE B 1 117 ? 13.906 7.574 15.461 1 98.81 117 PHE B N 1
ATOM 4682 C CA . PHE B 1 117 ? 14.102 6.707 14.305 1 98.81 117 PHE B CA 1
ATOM 4683 C C . PHE B 1 117 ? 15.391 5.895 14.445 1 98.81 117 PHE B C 1
ATOM 4685 O O . PHE B 1 117 ? 15.445 4.734 14.031 1 98.81 117 PHE B O 1
ATOM 4692 N N . ALA B 1 118 ? 16.391 6.512 15.008 1 98.81 118 ALA B N 1
ATOM 4693 C CA . ALA B 1 118 ? 17.688 5.871 15.164 1 98.81 118 ALA B CA 1
ATOM 4694 C C . ALA B 1 118 ? 17.594 4.641 16.062 1 98.81 118 ALA B C 1
ATOM 4696 O O . ALA B 1 118 ? 18.516 3.816 16.094 1 98.81 118 ALA B O 1
ATOM 4697 N N . THR B 1 119 ? 16.5 4.52 16.797 1 98.62 119 THR B N 1
ATOM 4698 C CA . THR B 1 119 ? 16.328 3.393 17.719 1 98.62 119 THR B CA 1
ATOM 4699 C C . THR B 1 119 ? 15.391 2.35 17.125 1 98.62 119 THR B C 1
ATOM 4701 O O . THR B 1 119 ? 15.195 1.28 17.703 1 98.62 119 THR B O 1
ATOM 4704 N N . MET B 1 120 ? 14.734 2.609 16.062 1 98.5 120 MET B N 1
ATOM 4705 C CA . MET B 1 120 ? 13.695 1.75 15.5 1 98.5 120 MET B CA 1
ATOM 4706 C C . MET B 1 120 ? 14.289 0.777 14.484 1 98.5 120 MET B C 1
ATOM 4708 O O . MET B 1 120 ? 14.648 1.175 13.375 1 98.5 120 MET B O 1
ATOM 4712 N N . GLU B 1 121 ? 14.344 -0.439 14.906 1 98.25 121 GLU B N 1
ATOM 4713 C CA . GLU B 1 121 ? 14.93 -1.473 14.055 1 98.25 121 GLU B CA 1
ATOM 4714 C C . GLU B 1 121 ? 13.898 -2.527 13.68 1 98.25 121 GLU B C 1
ATOM 4716 O O . GLU B 1 121 ? 13.133 -2.986 14.523 1 98.25 121 GLU B O 1
ATOM 4721 N N . ILE B 1 122 ? 13.852 -2.902 12.406 1 97.88 122 ILE B N 1
ATOM 4722 C CA . ILE B 1 122 ? 13.023 -4.012 11.945 1 97.88 122 ILE B CA 1
ATOM 4723 C C . ILE B 1 122 ? 13.828 -5.309 11.992 1 97.88 122 ILE B C 1
ATOM 4725 O O . ILE B 1 122 ? 14.891 -5.418 11.375 1 97.88 122 ILE B O 1
ATOM 4729 N N . LYS B 1 123 ? 13.344 -6.211 12.68 1 97.25 123 LYS B N 1
ATOM 4730 C CA . LYS B 1 123 ? 14.016 -7.5 12.812 1 97.25 123 LYS B CA 1
ATOM 4731 C C . LYS B 1 123 ? 13.25 -8.602 12.086 1 97.25 123 LYS B C 1
ATOM 4733 O O . LYS B 1 123 ? 12.039 -8.484 11.875 1 97.25 123 LYS B O 1
ATOM 4738 N N . ASP B 1 124 ? 13.969 -9.656 11.68 1 97.31 124 ASP B N 1
ATOM 4739 C CA . ASP B 1 124 ? 13.312 -10.836 11.133 1 97.31 124 ASP B CA 1
ATOM 4740 C C . ASP B 1 124 ? 12.32 -11.43 12.133 1 97.31 124 ASP B C 1
ATOM 4742 O O . ASP B 1 124 ? 12.594 -11.453 13.336 1 97.31 124 ASP B O 1
ATOM 4746 N N . GLU B 1 125 ? 11.234 -11.773 11.633 1 97.75 125 GLU B N 1
ATOM 4747 C CA . GLU B 1 125 ? 10.242 -12.477 12.445 1 97.75 125 GLU B CA 1
ATOM 4748 C C . GLU B 1 125 ? 10.117 -13.938 12.023 1 97.75 125 GLU B C 1
ATOM 4750 O O . GLU B 1 125 ? 10.102 -14.25 10.836 1 97.75 125 GLU B O 1
ATOM 4755 N N . ILE B 1 126 ? 10.117 -14.844 12.984 1 98.44 126 ILE B N 1
ATOM 4756 C CA . ILE B 1 126 ? 9.844 -16.25 12.695 1 98.44 126 ILE B CA 1
ATOM 4757 C C . ILE B 1 126 ? 8.336 -16.469 12.586 1 98.44 126 ILE B C 1
ATOM 4759 O O . ILE B 1 126 ? 7.602 -16.297 13.562 1 98.44 126 ILE B O 1
ATOM 4763 N N . LEU B 1 127 ? 7.891 -16.766 11.445 1 97.94 127 LEU B N 1
ATOM 4764 C CA . LEU B 1 127 ? 6.469 -17.016 11.219 1 97.94 127 LEU B CA 1
ATOM 4765 C C . LEU B 1 127 ? 6.098 -18.438 11.633 1 97.94 127 LEU B C 1
ATOM 4767 O O . LEU B 1 127 ? 5.027 -18.656 12.211 1 97.94 127 LEU B O 1
ATOM 4771 N N . GLN B 1 128 ? 6.918 -19.359 11.266 1 97.62 128 GLN B N 1
ATOM 4772 C CA . GLN B 1 128 ? 6.754 -20.781 11.57 1 97.62 128 GLN B CA 1
ATOM 4773 C C . GLN B 1 128 ? 8.109 -21.469 11.727 1 97.62 128 GLN B C 1
ATOM 4775 O O . GLN B 1 128 ? 9.062 -21.141 11.023 1 97.62 128 GLN B O 1
ATOM 4780 N N . GLU B 1 129 ? 8.133 -22.438 12.672 1 97.81 129 GLU B N 1
ATOM 4781 C CA . GLU B 1 129 ? 9.336 -23.25 12.852 1 97.81 129 GLU B CA 1
ATOM 4782 C C . GLU B 1 129 ? 8.984 -24.656 13.32 1 97.81 129 GLU B C 1
ATOM 4784 O O . GLU B 1 129 ? 8.148 -24.828 14.219 1 97.81 129 GLU B O 1
ATOM 4789 N N . ASP B 1 130 ? 9.453 -25.625 12.672 1 97.31 130 ASP B N 1
ATOM 4790 C CA . ASP B 1 130 ? 9.406 -27.016 13.102 1 97.31 130 ASP B CA 1
ATOM 4791 C C . ASP B 1 130 ? 10.695 -27.75 12.734 1 97.31 130 ASP B C 1
ATOM 4793 O O . ASP B 1 130 ? 11.711 -27.125 12.438 1 97.31 130 ASP B O 1
ATOM 4797 N N . ASP B 1 131 ? 10.695 -29.078 12.898 1 96.81 131 ASP B N 1
ATOM 4798 C CA . ASP B 1 131 ? 11.914 -29.844 12.688 1 96.81 131 ASP B CA 1
ATOM 4799 C C . ASP B 1 131 ? 12.328 -29.844 11.219 1 96.81 131 ASP B C 1
ATOM 4801 O O . ASP B 1 131 ? 13.508 -30 10.898 1 96.81 131 ASP B O 1
ATOM 4805 N N . GLU B 1 132 ? 11.469 -29.469 10.328 1 97.25 132 GLU B N 1
ATOM 4806 C CA . GLU B 1 132 ? 11.719 -29.594 8.898 1 97.25 132 GLU B CA 1
ATOM 4807 C C . GLU B 1 132 ? 12.094 -28.25 8.281 1 97.25 132 GLU B C 1
ATOM 4809 O O . GLU B 1 132 ? 12.859 -28.203 7.312 1 97.25 132 GLU B O 1
ATOM 4814 N N . LYS B 1 133 ? 11.523 -27.172 8.883 1 98.38 133 LYS B N 1
ATOM 4815 C CA . LYS B 1 133 ? 11.742 -25.906 8.219 1 98.38 133 LYS B CA 1
ATOM 4816 C C . LYS B 1 133 ? 11.562 -24.734 9.188 1 98.38 133 LYS B C 1
ATOM 4818 O O . LYS B 1 133 ? 11.023 -24.906 10.281 1 98.38 133 LYS B O 1
ATOM 4823 N N . ILE B 1 134 ? 12.117 -23.672 8.852 1 98.56 134 ILE B N 1
ATOM 4824 C CA . ILE B 1 134 ? 11.852 -22.391 9.469 1 98.56 134 ILE B CA 1
ATOM 4825 C C . ILE B 1 134 ? 11.438 -21.375 8.398 1 98.56 134 ILE B C 1
ATOM 4827 O O . ILE B 1 134 ? 12 -21.359 7.305 1 98.56 134 ILE B O 1
ATOM 4831 N N . ILE B 1 135 ? 10.375 -20.594 8.625 1 98.81 135 ILE B N 1
ATOM 4832 C CA . ILE B 1 135 ? 9.906 -19.547 7.73 1 98.81 135 ILE B CA 1
ATOM 4833 C C . ILE B 1 135 ? 10.086 -18.172 8.391 1 98.81 135 ILE B C 1
ATOM 4835 O O . ILE B 1 135 ? 9.57 -17.938 9.484 1 98.81 135 ILE B O 1
ATOM 4839 N N . TYR B 1 136 ? 10.836 -17.297 7.734 1 98.69 136 TYR B N 1
ATOM 4840 C CA . TYR B 1 136 ? 11.062 -15.953 8.227 1 98.69 136 TYR B CA 1
ATOM 4841 C C . TYR B 1 136 ? 10.258 -14.93 7.43 1 98.69 136 TYR B C 1
ATOM 4843 O O . TYR B 1 136 ? 10.078 -15.086 6.219 1 98.69 136 TYR B O 1
ATOM 4851 N N . SER B 1 137 ? 9.742 -13.945 8.094 1 98.5 137 SER B N 1
ATOM 4852 C CA . SER B 1 137 ? 9.398 -12.672 7.461 1 98.5 137 SER B CA 1
ATOM 4853 C C . SER B 1 137 ? 10.57 -11.695 7.52 1 98.5 137 SER B C 1
ATOM 4855 O O . SER B 1 137 ? 11.031 -11.336 8.602 1 98.5 137 SER B O 1
ATOM 4857 N N . THR B 1 138 ? 11.109 -11.328 6.418 1 98.31 138 THR B N 1
ATOM 4858 C CA . THR B 1 138 ? 12.234 -10.398 6.355 1 98.31 138 THR B CA 1
ATOM 4859 C C . THR B 1 138 ? 11.844 -9.125 5.613 1 98.31 138 THR B C 1
ATOM 4861 O O . THR B 1 138 ? 10.867 -9.117 4.863 1 98.31 138 THR B O 1
ATOM 4864 N N . HIS B 1 139 ? 12.609 -8.023 5.836 1 98 139 HIS B N 1
ATOM 4865 C CA . HIS B 1 139 ? 12.234 -6.711 5.328 1 98 139 HIS B CA 1
ATOM 4866 C C . HIS B 1 139 ? 13.453 -5.945 4.824 1 98 139 HIS B C 1
ATOM 4868 O O . HIS B 1 139 ? 13.805 -4.902 5.379 1 98 139 HIS B O 1
ATOM 4874 N N . PRO B 1 140 ? 14.039 -6.359 3.727 1 97.94 140 PRO B N 1
ATOM 4875 C CA . PRO B 1 140 ? 15.156 -5.594 3.166 1 97.94 140 PRO B CA 1
ATOM 4876 C C . PRO B 1 140 ? 14.719 -4.258 2.572 1 97.94 140 PRO B C 1
ATOM 4878 O O . PRO B 1 140 ? 13.555 -4.098 2.203 1 97.94 140 PRO B O 1
ATOM 4881 N N . PRO B 1 141 ? 15.648 -3.289 2.488 1 98.38 141 PRO B N 1
ATOM 4882 C CA . PRO B 1 141 ? 15.297 -1.967 1.969 1 98.38 141 PRO B CA 1
ATOM 4883 C C . PRO B 1 141 ? 14.82 -2.01 0.519 1 98.38 141 PRO B C 1
ATOM 4885 O O . PRO B 1 141 ? 15.18 -2.924 -0.227 1 98.38 141 PRO B O 1
ATOM 4888 N N . ILE B 1 142 ? 14.102 -1.051 0.091 1 97.81 142 ILE B N 1
ATOM 4889 C CA . ILE B 1 142 ? 13.438 -1.021 -1.207 1 97.81 142 ILE B CA 1
ATOM 4890 C C . ILE B 1 142 ? 14.414 -0.536 -2.275 1 97.81 142 ILE B C 1
ATOM 4892 O O . ILE B 1 142 ? 14.328 -0.945 -3.436 1 97.81 142 ILE B O 1
ATOM 4896 N N . GLY B 1 143 ? 15.258 0.469 -1.965 1 98.5 143 GLY B N 1
ATOM 4897 C CA . GLY B 1 143 ? 16.188 1.013 -2.941 1 98.5 143 GLY B CA 1
ATOM 4898 C C . GLY B 1 143 ? 16.344 2.52 -2.844 1 98.5 143 GLY B C 1
ATOM 4899 O O . GLY B 1 143 ? 16.641 3.049 -1.771 1 98.5 143 GLY B O 1
ATOM 4900 N N . VAL B 1 144 ? 16.125 3.229 -3.977 1 98.88 144 VAL B N 1
ATOM 4901 C CA . VAL B 1 144 ? 16.172 4.684 -4.043 1 98.88 144 VAL B CA 1
ATOM 4902 C C . VAL B 1 144 ? 14.773 5.258 -3.771 1 98.88 144 VAL B C 1
ATOM 4904 O O . VAL B 1 144 ? 13.82 4.957 -4.488 1 98.88 144 VAL B O 1
ATOM 4907 N N . CYS B 1 145 ? 14.688 6.055 -2.721 1 98.94 145 CYS B N 1
ATOM 4908 C CA . CYS B 1 145 ? 13.43 6.695 -2.348 1 98.94 145 CYS B CA 1
ATOM 4909 C C . CYS B 1 145 ? 13.484 8.195 -2.611 1 98.94 145 CYS B C 1
ATOM 4911 O O . CYS B 1 145 ? 14.555 8.805 -2.566 1 98.94 145 CYS B O 1
ATOM 4913 N N . ALA B 1 146 ? 12.359 8.742 -2.928 1 98.94 146 ALA B N 1
ATOM 4914 C CA . ALA B 1 146 ? 12.234 10.188 -3.061 1 98.94 146 ALA B CA 1
ATOM 4915 C C . ALA B 1 146 ? 11.086 10.727 -2.203 1 98.94 146 ALA B C 1
ATOM 4917 O O . ALA B 1 146 ? 10.055 10.07 -2.061 1 98.94 146 ALA B O 1
ATOM 4918 N N . GLY B 1 147 ? 11.312 11.82 -1.589 1 98.88 147 GLY B N 1
ATOM 4919 C CA . GLY B 1 147 ? 10.305 12.516 -0.804 1 98.88 147 GLY B CA 1
ATOM 4920 C C . GLY B 1 147 ? 9.914 13.859 -1.384 1 98.88 147 GLY B C 1
ATOM 4921 O O . GLY B 1 147 ? 10.781 14.703 -1.653 1 98.88 147 GLY B O 1
ATOM 4922 N N . ILE B 1 148 ? 8.68 14.07 -1.624 1 98.88 148 ILE B N 1
ATOM 4923 C CA . ILE B 1 148 ? 8.133 15.352 -2.055 1 98.88 148 ILE B CA 1
ATOM 4924 C C . ILE B 1 148 ? 7.449 16.047 -0.875 1 98.88 148 ILE B C 1
ATOM 4926 O O . ILE B 1 148 ? 6.43 15.57 -0.371 1 98.88 148 ILE B O 1
ATOM 4930 N N . VAL B 1 149 ? 8.008 17.156 -0.466 1 98.62 149 VAL B N 1
ATOM 4931 C CA . VAL B 1 149 ? 7.762 17.75 0.84 1 98.62 149 VAL B CA 1
ATOM 4932 C C . VAL B 1 149 ? 6.859 18.969 0.683 1 98.62 149 VAL B C 1
ATOM 4934 O O . VAL B 1 149 ? 7.066 19.797 -0.215 1 98.62 149 VAL B O 1
ATOM 4937 N N . PRO B 1 150 ? 5.84 19.141 1.48 1 98.31 150 PRO B N 1
ATOM 4938 C CA . PRO B 1 150 ? 4.953 20.312 1.423 1 98.31 150 PRO B CA 1
ATOM 4939 C C . PRO B 1 150 ? 5.566 21.547 2.068 1 98.31 150 PRO B C 1
ATOM 4941 O O . PRO B 1 150 ? 6.633 21.469 2.688 1 98.31 150 PRO B O 1
ATOM 4944 N N . TRP B 1 151 ? 4.871 22.672 1.977 1 98.38 151 TRP B N 1
ATOM 4945 C CA . TRP B 1 151 ? 5.461 23.938 2.379 1 98.38 151 TRP B CA 1
ATOM 4946 C C . TRP B 1 151 ? 5.094 24.281 3.822 1 98.38 151 TRP B C 1
ATOM 4948 O O . TRP B 1 151 ? 5.68 25.172 4.422 1 98.38 151 TRP B O 1
ATOM 4958 N N . ASN B 1 152 ? 4.176 23.531 4.414 1 97.94 152 ASN B N 1
ATOM 4959 C CA . ASN B 1 152 ? 3.641 24.031 5.676 1 97.94 152 ASN B CA 1
ATOM 4960 C C . ASN B 1 152 ? 4.512 23.625 6.855 1 97.94 152 ASN B C 1
ATOM 4962 O O . ASN B 1 152 ? 4.594 24.344 7.855 1 97.94 152 ASN B O 1
ATOM 4966 N N . TRP B 1 153 ? 5.105 22.453 6.82 1 98.31 153 TRP B N 1
ATOM 4967 C CA . TRP B 1 153 ? 6.086 21.969 7.793 1 98.31 153 TRP B CA 1
ATOM 4968 C C . TRP B 1 153 ? 7.277 21.328 7.094 1 98.31 153 TRP B C 1
ATOM 4970 O O . TRP B 1 153 ? 7.516 20.125 7.23 1 98.31 153 TRP B O 1
ATOM 4980 N N . PRO B 1 154 ? 8.047 22.141 6.414 1 98.5 154 PRO B N 1
ATOM 4981 C CA . PRO B 1 154 ? 9.039 21.594 5.484 1 98.5 154 PRO B CA 1
ATOM 4982 C C . PRO B 1 154 ? 10.141 20.812 6.191 1 98.5 154 PRO B C 1
ATOM 4984 O O . PRO B 1 154 ? 10.617 19.797 5.668 1 98.5 154 PRO B O 1
ATOM 4987 N N . ILE B 1 155 ? 10.547 21.219 7.402 1 98.81 155 ILE B N 1
ATOM 4988 C CA . ILE B 1 155 ? 11.641 20.547 8.094 1 98.81 155 ILE B CA 1
ATOM 4989 C C . ILE B 1 155 ? 11.172 19.188 8.625 1 98.81 155 ILE B C 1
ATOM 4991 O O . ILE B 1 155 ? 11.727 18.156 8.266 1 98.81 155 ILE B O 1
ATOM 4995 N N . LEU B 1 156 ? 10.086 19.188 9.352 1 98.75 156 LEU B N 1
ATOM 4996 C CA . LEU B 1 156 ? 9.609 17.984 10.016 1 98.75 156 LEU B CA 1
ATOM 4997 C C . LEU B 1 156 ? 9.164 16.938 8.992 1 98.75 156 LEU B C 1
ATOM 4999 O O . LEU B 1 156 ? 9.5 15.766 9.102 1 98.75 156 LEU B O 1
ATOM 5003 N N . LEU B 1 157 ? 8.398 17.375 8 1 98.69 157 LEU B N 1
ATOM 5004 C CA . LEU B 1 157 ? 7.836 16.438 7.051 1 98.69 157 LEU B CA 1
ATOM 5005 C C . LEU B 1 157 ? 8.898 15.953 6.066 1 98.69 157 LEU B C 1
ATOM 5007 O O . LEU B 1 157 ? 8.82 14.828 5.562 1 98.69 157 LEU B O 1
ATOM 5011 N N . GLY B 1 158 ? 9.914 16.766 5.832 1 98.81 158 GLY B N 1
ATOM 5012 C CA . GLY B 1 158 ? 11.055 16.312 5.059 1 98.81 158 GLY B CA 1
ATOM 5013 C C . GLY B 1 158 ? 11.883 15.266 5.773 1 98.81 158 GLY B C 1
ATOM 5014 O O . GLY B 1 158 ? 12.117 14.18 5.234 1 98.81 158 GLY B O 1
ATOM 5015 N N . LEU B 1 159 ? 12.25 15.617 7.004 1 98.88 159 LEU B N 1
ATOM 5016 C CA . LEU B 1 159 ? 13.109 14.703 7.754 1 98.88 159 LEU B CA 1
ATOM 5017 C C . LEU B 1 159 ? 12.305 13.531 8.305 1 98.88 159 LEU B C 1
ATOM 5019 O O . LEU B 1 159 ? 12.859 12.461 8.57 1 98.88 159 LEU B O 1
ATOM 5023 N N . GLY B 1 160 ? 10.984 13.719 8.43 1 98.75 160 GLY B N 1
ATOM 5024 C CA . GLY B 1 160 ? 10.117 12.609 8.781 1 98.75 160 GLY B CA 1
ATOM 5025 C C . GLY B 1 160 ? 10.047 11.547 7.703 1 98.75 160 GLY B C 1
ATOM 5026 O O . GLY B 1 160 ? 9.633 10.414 7.969 1 98.75 160 GLY B O 1
ATOM 5027 N N . LYS B 1 161 ? 10.406 11.875 6.492 1 98.88 161 LYS B N 1
ATOM 5028 C CA . LYS B 1 161 ? 10.523 10.93 5.383 1 98.88 161 LYS B CA 1
ATOM 5029 C C . LYS B 1 161 ? 11.953 10.414 5.258 1 98.88 161 LYS B C 1
ATOM 5031 O O . LYS B 1 161 ? 12.172 9.227 5.004 1 98.88 161 LYS B O 1
ATOM 5036 N N . LEU B 1 162 ? 12.898 11.312 5.406 1 98.94 162 LEU B N 1
ATOM 5037 C CA . LEU B 1 162 ? 14.305 10.992 5.238 1 98.94 162 LEU B CA 1
ATOM 5038 C C . LEU B 1 162 ? 14.766 10.008 6.309 1 98.94 162 LEU B C 1
ATOM 5040 O O . LEU B 1 162 ? 15.445 9.023 6 1 98.94 162 LEU B O 1
ATOM 5044 N N . GLY B 1 163 ? 14.453 10.25 7.562 1 98.88 163 GLY B N 1
ATOM 5045 C CA . GLY B 1 163 ? 14.891 9.43 8.68 1 98.88 163 GLY B CA 1
ATOM 5046 C C . GLY B 1 163 ? 14.562 7.957 8.492 1 98.88 163 GLY B C 1
ATOM 5047 O O . GLY B 1 163 ? 15.469 7.113 8.484 1 98.88 163 GLY B O 1
ATOM 5048 N N . PRO B 1 164 ? 13.234 7.648 8.266 1 98.88 164 PRO B N 1
ATOM 5049 C CA . PRO B 1 164 ? 12.836 6.254 8.047 1 98.88 164 PRO B CA 1
ATOM 5050 C C . PRO B 1 164 ? 13.516 5.625 6.832 1 98.88 164 PRO B C 1
ATOM 5052 O O . PRO B 1 164 ? 13.891 4.453 6.863 1 98.88 164 PRO B O 1
ATOM 5055 N N . ALA B 1 165 ? 13.672 6.395 5.773 1 98.94 165 ALA B N 1
ATOM 5056 C CA . ALA B 1 165 ? 14.336 5.875 4.574 1 98.94 165 ALA B CA 1
ATOM 5057 C C . ALA B 1 165 ? 15.773 5.469 4.875 1 98.94 165 ALA B C 1
ATOM 5059 O O . ALA B 1 165 ? 16.203 4.367 4.52 1 98.94 165 ALA B O 1
ATOM 5060 N N . LEU B 1 166 ? 16.5 6.324 5.586 1 98.94 166 LEU B N 1
ATOM 5061 C CA . LEU B 1 166 ? 17.922 6.09 5.828 1 98.94 166 LEU B CA 1
ATOM 5062 C C . LEU B 1 166 ? 18.125 4.945 6.82 1 98.94 166 LEU B C 1
ATOM 5064 O O . LEU B 1 166 ? 18.984 4.09 6.621 1 98.94 166 LEU B O 1
ATOM 5068 N N . ILE B 1 167 ? 17.328 4.902 7.898 1 98.94 167 ILE B N 1
ATOM 5069 C CA . ILE B 1 167 ? 17.547 3.934 8.969 1 98.94 167 ILE B CA 1
ATOM 5070 C C . ILE B 1 167 ? 17.266 2.523 8.453 1 98.94 167 ILE B C 1
ATOM 5072 O O . ILE B 1 167 ? 17.828 1.547 8.961 1 98.94 167 ILE B O 1
ATOM 5076 N N . THR B 1 168 ? 16.422 2.389 7.391 1 98.81 168 THR B N 1
ATOM 5077 C CA . THR B 1 168 ? 16.094 1.085 6.828 1 98.81 168 THR B CA 1
ATOM 5078 C C . THR B 1 168 ? 17.062 0.717 5.707 1 98.81 168 THR B C 1
ATOM 5080 O O . THR B 1 168 ? 16.938 -0.347 5.098 1 98.81 168 THR B O 1
ATOM 5083 N N . GLY B 1 169 ? 17.969 1.606 5.371 1 98.81 169 GLY B N 1
ATOM 5084 C CA . GLY B 1 169 ? 19.047 1.265 4.453 1 98.81 169 GLY B CA 1
ATOM 5085 C C . GLY B 1 169 ? 18.812 1.772 3.043 1 98.81 169 GLY B C 1
ATOM 5086 O O . GLY B 1 169 ? 19.5 1.357 2.107 1 98.81 169 GLY B O 1
ATOM 5087 N N . ASN B 1 170 ? 17.859 2.635 2.822 1 98.94 170 ASN B N 1
ATOM 5088 C CA . ASN B 1 170 ? 17.594 3.236 1.521 1 98.94 170 ASN B CA 1
ATOM 5089 C C . ASN B 1 170 ? 18.375 4.535 1.33 1 98.94 170 ASN B C 1
ATOM 5091 O O . ASN B 1 170 ? 18.828 5.145 2.305 1 98.94 170 ASN B O 1
ATOM 5095 N N . THR B 1 171 ? 18.547 4.914 0.092 1 98.94 171 THR B N 1
ATOM 5096 C CA . THR B 1 171 ? 18.984 6.273 -0.208 1 98.94 171 THR B CA 1
ATOM 5097 C C . THR B 1 171 ? 17.781 7.188 -0.444 1 98.94 171 THR B C 1
ATOM 5099 O O . THR B 1 171 ? 16.656 6.711 -0.614 1 98.94 171 THR B O 1
ATOM 5102 N N . PHE B 1 172 ? 18.062 8.5 -0.409 1 98.94 172 PHE B N 1
ATOM 5103 C CA . PHE B 1 172 ? 16.922 9.391 -0.368 1 98.94 172 PHE B CA 1
ATOM 5104 C C . PHE B 1 172 ? 17.203 10.672 -1.151 1 98.94 172 PHE B C 1
ATOM 5106 O O . PHE B 1 172 ? 18.219 11.312 -0.949 1 98.94 172 PHE B O 1
ATOM 5113 N N . ILE B 1 173 ? 16.281 11.047 -2.033 1 99 173 ILE B N 1
ATOM 5114 C CA . ILE B 1 173 ? 16.297 12.312 -2.762 1 99 173 ILE B CA 1
ATOM 5115 C C . ILE B 1 173 ? 15.102 13.156 -2.324 1 99 173 ILE B C 1
ATOM 5117 O O . ILE B 1 173 ? 13.945 12.789 -2.551 1 99 173 ILE B O 1
ATOM 5121 N N . MET B 1 174 ? 15.383 14.266 -1.767 1 98.94 174 MET B N 1
ATOM 5122 C CA . MET B 1 174 ? 14.336 15.156 -1.268 1 98.94 174 MET B CA 1
ATOM 5123 C C . MET B 1 174 ? 14.016 16.234 -2.289 1 98.94 174 MET B C 1
ATOM 5125 O O . MET B 1 174 ? 14.922 16.859 -2.857 1 98.94 174 MET B O 1
ATOM 5129 N N . LYS B 1 175 ? 12.789 16.422 -2.582 1 98.88 175 LYS B N 1
ATOM 5130 C CA . LYS B 1 175 ? 12.289 17.562 -3.34 1 98.88 175 LYS B CA 1
ATOM 5131 C C . LYS B 1 175 ? 11.461 18.484 -2.457 1 98.88 175 LYS B C 1
ATOM 5133 O O . LYS B 1 175 ? 10.289 18.219 -2.193 1 98.88 175 LYS B O 1
ATOM 5138 N N . PRO B 1 176 ? 11.961 19.609 -2.016 1 98.62 176 PRO B N 1
ATOM 5139 C CA . PRO B 1 176 ? 11.18 20.562 -1.229 1 98.62 176 PRO B CA 1
ATOM 5140 C C . PRO B 1 176 ? 10.117 21.281 -2.059 1 98.62 176 PRO B C 1
ATOM 5142 O O . PRO B 1 176 ? 10.18 21.281 -3.291 1 98.62 176 PRO B O 1
ATOM 5145 N N . SER B 1 177 ? 9.141 21.812 -1.381 1 98.44 177 SER B N 1
ATOM 5146 C CA . SER B 1 177 ? 8.18 22.688 -2.045 1 98.44 177 SER B CA 1
ATOM 5147 C C . SER B 1 177 ? 8.859 23.922 -2.639 1 98.44 177 SER B C 1
ATOM 5149 O O . SER B 1 177 ? 9.758 24.484 -2.023 1 98.44 177 SER B O 1
ATOM 5151 N N . PRO B 1 178 ? 8.391 24.344 -3.811 1 97.44 178 PRO B N 1
ATOM 5152 C CA . PRO B 1 178 ? 8.953 25.578 -4.363 1 97.44 178 PRO B CA 1
ATOM 5153 C C . PRO B 1 178 ? 8.625 26.812 -3.52 1 97.44 178 PRO B C 1
ATOM 5155 O O . PRO B 1 178 ? 9.25 27.859 -3.682 1 97.44 178 PRO B O 1
ATOM 5158 N N . TYR B 1 179 ? 7.719 26.703 -2.586 1 97.81 179 TYR B N 1
ATOM 5159 C CA . TYR B 1 179 ? 7.332 27.812 -1.738 1 97.81 179 TYR B CA 1
ATOM 5160 C C . TYR B 1 179 ? 8.211 27.891 -0.498 1 97.81 179 TYR B C 1
ATOM 5162 O O . TYR B 1 179 ? 8.305 28.953 0.144 1 97.81 179 TYR B O 1
ATOM 5170 N N . THR B 1 180 ? 8.805 26.766 -0.123 1 98.38 180 THR B N 1
ATOM 5171 C CA . THR B 1 180 ? 9.672 26.719 1.047 1 98.38 180 THR B CA 1
ATOM 5172 C C . THR B 1 180 ? 10.883 25.828 0.787 1 98.38 180 THR B C 1
ATOM 5174 O O . THR B 1 180 ? 11.109 24.859 1.514 1 98.38 180 THR B O 1
ATOM 5177 N N . PRO B 1 181 ? 11.711 26.125 -0.117 1 98.62 181 PRO B N 1
ATOM 5178 C CA . PRO B 1 181 ? 12.82 25.25 -0.493 1 98.62 181 PRO B CA 1
ATOM 5179 C C . PRO B 1 181 ? 14.039 25.422 0.408 1 98.62 181 PRO B C 1
ATOM 5181 O O . PRO B 1 181 ? 14.961 24.594 0.375 1 98.62 181 PRO B O 1
ATOM 5184 N N . TYR B 1 182 ? 14.117 26.484 1.196 1 98.69 182 TYR B N 1
ATOM 5185 C CA . TYR B 1 182 ? 15.367 26.984 1.758 1 98.69 182 TYR B CA 1
ATOM 5186 C C . TYR B 1 182 ? 15.867 26.078 2.877 1 98.69 182 TYR B C 1
ATOM 5188 O O . TYR B 1 182 ? 17 25.594 2.832 1 98.69 182 TYR B O 1
ATOM 5196 N N . CYS B 1 183 ? 15.008 25.828 3.869 1 98.75 183 CYS B N 1
ATOM 5197 C CA . CYS B 1 183 ? 15.43 24.984 4.98 1 98.75 183 CYS B CA 1
ATOM 5198 C C . CYS B 1 183 ? 15.836 23.594 4.488 1 98.75 183 CYS B C 1
ATOM 5200 O O . CYS B 1 183 ? 16.844 23.047 4.934 1 98.75 183 CYS B O 1
ATOM 5202 N N . ASP B 1 184 ? 15.117 23.016 3.572 1 98.75 184 ASP B N 1
ATOM 5203 C CA . ASP B 1 184 ? 15.406 21.672 3.08 1 98.75 184 ASP B CA 1
ATOM 5204 C C . ASP B 1 184 ? 16.734 21.625 2.326 1 98.75 184 ASP B C 1
ATOM 5206 O O . ASP B 1 184 ? 17.484 20.656 2.439 1 98.75 184 ASP B O 1
ATOM 5210 N N . LEU B 1 185 ? 17 22.672 1.569 1 98.75 185 LEU B N 1
ATOM 5211 C CA . LEU B 1 185 ? 18.297 22.75 0.894 1 98.75 185 LEU B CA 1
ATOM 5212 C C . LEU B 1 185 ? 19.438 22.828 1.905 1 98.75 185 LEU B C 1
ATOM 5214 O O . LEU B 1 185 ? 20.469 22.172 1.739 1 98.75 185 LEU B O 1
ATOM 5218 N N . LYS B 1 186 ? 19.266 23.641 2.939 1 98.69 186 LYS B N 1
ATOM 5219 C CA . LYS B 1 186 ? 20.297 23.766 3.963 1 98.69 186 LYS B CA 1
ATOM 5220 C C . LYS B 1 186 ? 20.453 22.469 4.738 1 98.69 186 LYS B C 1
ATOM 5222 O O . LYS B 1 186 ? 21.578 22.109 5.121 1 98.69 186 LYS B O 1
ATOM 5227 N N . LEU B 1 187 ? 19.344 21.75 4.977 1 98.75 187 LEU B N 1
ATOM 5228 C CA . LEU B 1 187 ? 19.422 20.438 5.609 1 98.75 187 LEU B CA 1
ATOM 5229 C C . LEU B 1 187 ? 20.219 19.469 4.746 1 98.75 187 LEU B C 1
ATOM 5231 O O . LEU B 1 187 ? 20.938 18.609 5.266 1 98.75 187 LEU B O 1
ATOM 5235 N N . GLY B 1 188 ? 20.047 19.578 3.43 1 98.56 188 GLY B N 1
ATOM 5236 C CA . GLY B 1 188 ? 20.859 18.797 2.518 1 98.56 188 GLY B CA 1
ATOM 5237 C C . GLY B 1 188 ? 22.344 19.109 2.621 1 98.56 188 GLY B C 1
ATOM 5238 O O . GLY B 1 188 ? 23.188 18.203 2.588 1 98.56 188 GLY B O 1
ATOM 5239 N N . GLU B 1 189 ? 22.672 20.391 2.729 1 98.31 189 GLU B N 1
ATOM 5240 C CA . GLU B 1 189 ? 24.062 20.797 2.906 1 98.31 189 GLU B CA 1
ATOM 5241 C C . GLU B 1 189 ? 24.672 20.172 4.16 1 98.31 189 GLU B C 1
ATOM 5243 O O . GLU B 1 189 ? 25.797 19.672 4.133 1 98.31 189 GLU B O 1
ATOM 5248 N N . LEU B 1 190 ? 23.906 20.234 5.219 1 98.56 190 LEU B N 1
ATOM 5249 C CA . LEU B 1 190 ? 24.375 19.641 6.469 1 98.56 190 LEU B CA 1
ATOM 5250 C C . LEU B 1 190 ? 24.531 18.125 6.332 1 98.56 190 LEU B C 1
ATOM 5252 O O . LEU B 1 190 ? 25.422 17.531 6.934 1 98.56 190 LEU B O 1
ATOM 5256 N N . ALA B 1 191 ? 23.672 17.484 5.562 1 98.75 191 ALA B N 1
ATOM 5257 C CA . ALA B 1 191 ? 23.734 16.031 5.355 1 98.75 191 ALA B CA 1
ATOM 5258 C C . ALA B 1 191 ? 25.031 15.641 4.656 1 98.75 191 ALA B C 1
ATOM 5260 O O . ALA B 1 191 ? 25.562 14.547 4.895 1 98.75 191 ALA B O 1
ATOM 5261 N N . MET B 1 192 ? 25.609 16.516 3.828 1 97.81 192 MET B N 1
ATOM 5262 C CA . MET B 1 192 ? 26.859 16.25 3.104 1 97.81 192 MET B CA 1
ATOM 5263 C C . MET B 1 192 ? 28 16 4.07 1 97.81 192 MET B C 1
ATOM 5265 O O . MET B 1 192 ? 28.953 15.297 3.74 1 97.81 192 MET B O 1
ATOM 5269 N N . GLU B 1 193 ? 27.859 16.547 5.23 1 96.62 193 GLU B N 1
ATOM 5270 C CA . GLU B 1 193 ? 28.922 16.438 6.223 1 96.62 193 GLU B CA 1
ATOM 5271 C C . GLU B 1 193 ? 28.844 15.117 6.977 1 96.62 193 GLU B C 1
ATOM 5273 O O . GLU B 1 193 ? 29.797 14.719 7.648 1 96.62 193 GLU B O 1
ATOM 5278 N N . VAL B 1 194 ? 27.75 14.445 6.836 1 98.69 194 VAL B N 1
ATOM 5279 C CA . VAL B 1 194 ? 27.484 13.344 7.75 1 98.69 19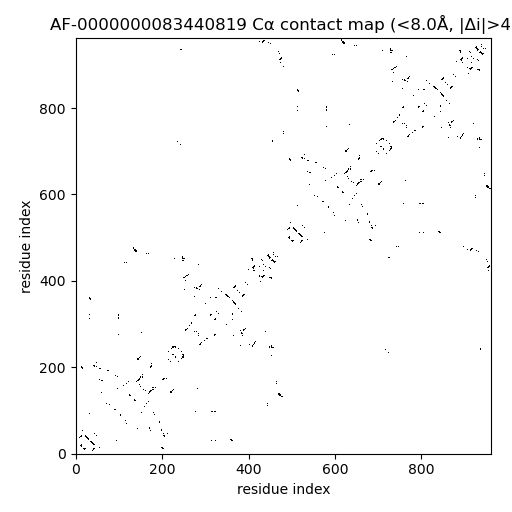4 VAL B CA 1
ATOM 5280 C C . VAL B 1 194 ? 27.391 12.039 6.969 1 98.69 194 VAL B C 1
ATOM 5282 O O . VAL B 1 194 ? 28.016 11.039 7.34 1 98.69 194 VAL B O 1
ATOM 5285 N N . PHE B 1 195 ? 26.672 11.984 5.879 1 98.88 195 PHE B N 1
ATOM 5286 C CA . PHE B 1 195 ? 26.375 10.742 5.176 1 98.88 195 PHE B CA 1
ATOM 5287 C C . PHE B 1 195 ? 27.297 10.555 3.979 1 98.88 195 PHE B C 1
ATOM 5289 O O . PHE B 1 195 ? 27.75 11.531 3.377 1 98.88 195 PHE B O 1
ATOM 5296 N N . PRO B 1 196 ? 27.547 9.32 3.514 1 98.81 196 PRO B N 1
ATOM 5297 C CA . PRO B 1 196 ? 28.312 9.078 2.295 1 98.81 196 PRO B CA 1
ATOM 5298 C C . PRO B 1 196 ? 27.688 9.719 1.058 1 98.81 196 PRO B C 1
ATOM 5300 O O . PRO B 1 196 ? 26.469 9.922 1.016 1 98.81 196 PRO B O 1
ATOM 5303 N N . PRO B 1 197 ? 28.516 10.031 0.02 1 98.75 197 PRO B N 1
ATOM 5304 C CA . PRO B 1 197 ? 27.984 10.617 -1.215 1 98.75 197 PRO B CA 1
ATOM 5305 C C . PRO B 1 197 ? 26.875 9.781 -1.831 1 98.75 197 PRO B C 1
ATOM 5307 O O . PRO B 1 197 ? 26.969 8.555 -1.887 1 98.75 197 PRO B O 1
ATOM 5310 N N . GLY B 1 198 ? 25.812 10.43 -2.189 1 98.81 198 GLY B N 1
ATOM 5311 C CA . GLY B 1 198 ? 24.703 9.781 -2.887 1 98.81 198 GLY B CA 1
ATOM 5312 C C . GLY B 1 198 ? 23.609 9.297 -1.957 1 98.81 198 GLY B C 1
ATOM 5313 O O . GLY B 1 198 ? 22.516 8.961 -2.404 1 98.81 198 GLY B O 1
ATOM 5314 N N . VAL B 1 199 ? 23.797 9.188 -0.637 1 98.94 199 VAL B N 1
ATOM 5315 C CA . VAL B 1 199 ? 22.844 8.633 0.312 1 98.94 199 VAL B CA 1
ATOM 5316 C C . VAL B 1 199 ? 21.703 9.633 0.563 1 98.94 199 VAL B C 1
ATOM 5318 O O . VAL B 1 199 ? 20.547 9.25 0.647 1 98.94 199 VAL B O 1
ATOM 5321 N N . VAL B 1 200 ? 22.078 10.93 0.71 1 98.94 200 VAL B N 1
ATOM 5322 C CA . VAL B 1 200 ? 21.109 12.008 0.868 1 98.94 200 VAL B CA 1
ATOM 5323 C C . VAL B 1 200 ? 21.344 13.078 -0.192 1 98.94 200 VAL B C 1
ATOM 5325 O O . VAL B 1 200 ? 22.469 13.57 -0.343 1 98.94 200 VAL B O 1
ATOM 5328 N N . GLN B 1 201 ? 20.344 13.391 -0.935 1 98.94 201 GLN B N 1
ATOM 5329 C CA . GLN B 1 201 ? 20.406 14.422 -1.964 1 98.94 201 GLN B CA 1
ATOM 5330 C C . GLN B 1 201 ? 19.141 15.289 -1.952 1 98.94 201 GLN B C 1
ATOM 5332 O O . GLN B 1 201 ? 18.094 14.867 -1.457 1 98.94 201 GLN B O 1
ATOM 5337 N N . VAL B 1 202 ? 19.266 16.531 -2.379 1 98.94 202 VAL B N 1
ATOM 5338 C CA . VAL B 1 202 ? 18.156 17.469 -2.424 1 98.94 202 VAL B CA 1
ATOM 5339 C C . VAL B 1 202 ? 18.141 18.188 -3.77 1 98.94 202 VAL B C 1
ATOM 5341 O O . VAL B 1 202 ? 19.141 18.766 -4.184 1 98.94 202 VAL B O 1
ATOM 5344 N N . LEU B 1 203 ? 17.016 18.125 -4.465 1 98.88 203 LEU B N 1
ATOM 5345 C CA . LEU B 1 203 ? 16.797 18.828 -5.73 1 98.88 203 LEU B CA 1
ATOM 5346 C C . LEU B 1 203 ? 15.633 19.812 -5.617 1 98.88 203 LEU B C 1
ATOM 5348 O O . LEU B 1 203 ? 14.492 19.406 -5.379 1 98.88 203 LEU B O 1
ATOM 5352 N N . SER B 1 204 ? 15.914 21.047 -5.73 1 98.56 204 SER B N 1
ATOM 5353 C CA . SER B 1 204 ? 14.852 22.047 -5.832 1 98.56 204 SER B CA 1
ATOM 5354 C C . SER B 1 204 ? 14.477 22.312 -7.289 1 98.56 204 SER B C 1
ATOM 5356 O O . SER B 1 204 ? 15.297 22.094 -8.188 1 98.56 204 SER B O 1
ATOM 5358 N N . GLY B 1 205 ? 13.242 22.688 -7.512 1 97.19 205 GLY B N 1
ATOM 5359 C CA . GLY B 1 205 ? 12.82 22.938 -8.883 1 97.19 205 GLY B CA 1
ATOM 5360 C C . GLY B 1 205 ? 11.43 23.531 -8.984 1 97.19 205 GLY B C 1
ATOM 5361 O O . GLY B 1 205 ? 10.883 24.016 -7.988 1 97.19 205 GLY B O 1
ATOM 5362 N N . ASP B 1 206 ? 10.977 23.656 -10.195 1 94.69 206 ASP B N 1
ATOM 5363 C CA . ASP B 1 206 ? 9.633 24.156 -10.469 1 94.69 206 ASP B CA 1
ATOM 5364 C C . ASP B 1 206 ? 8.656 23 -10.68 1 94.69 206 ASP B C 1
ATOM 5366 O O . ASP B 1 206 ? 8.859 21.906 -10.156 1 94.69 206 ASP B O 1
ATOM 5370 N N . TYR B 1 207 ? 7.555 23.312 -11.289 1 93.25 207 TYR B N 1
ATOM 5371 C CA . TYR B 1 207 ? 6.43 22.391 -11.383 1 93.25 207 TYR B CA 1
ATOM 5372 C C . TYR B 1 207 ? 6.809 21.156 -12.188 1 93.25 207 TYR B C 1
ATOM 5374 O O . TYR B 1 207 ? 6.105 20.141 -12.148 1 93.25 207 TYR B O 1
ATOM 5382 N N . ARG B 1 208 ? 7.977 21.141 -12.945 1 96.25 208 ARG B N 1
ATOM 5383 C CA . ARG B 1 208 ? 8.375 20.031 -13.797 1 96.25 208 ARG B CA 1
ATOM 5384 C C . ARG B 1 208 ? 9.047 18.938 -12.977 1 96.25 208 ARG B C 1
ATOM 5386 O O . ARG B 1 208 ? 9 17.75 -13.344 1 96.25 208 ARG B O 1
ATOM 5393 N N . LEU B 1 209 ? 9.641 19.219 -11.898 1 98.44 209 LEU B N 1
ATOM 5394 C CA . LEU B 1 209 ? 10.5 18.297 -11.164 1 98.44 209 LEU B CA 1
ATOM 5395 C C . LEU B 1 209 ? 9.68 17.172 -10.539 1 98.44 209 LEU B C 1
ATOM 5397 O O . LEU B 1 209 ? 10.102 16.016 -10.523 1 98.44 209 LEU B O 1
ATOM 5401 N N . GLY B 1 210 ? 8.477 17.516 -10 1 97.94 210 GLY B N 1
ATOM 5402 C CA . GLY B 1 210 ? 7.609 16.516 -9.391 1 97.94 210 GLY B CA 1
ATOM 5403 C C . GLY B 1 210 ? 7.293 15.352 -10.328 1 97.94 210 GLY B C 1
ATOM 5404 O O . GLY B 1 210 ? 7.617 14.203 -10.023 1 97.94 210 GLY B O 1
ATOM 5405 N N . PRO B 1 211 ? 6.746 15.641 -11.484 1 97.69 211 PRO B N 1
ATOM 5406 C CA . PRO B 1 211 ? 6.449 14.594 -12.469 1 97.69 211 PRO B CA 1
ATOM 5407 C C . PRO B 1 211 ? 7.695 13.836 -12.914 1 97.69 211 PRO B C 1
ATOM 5409 O O . PRO B 1 211 ? 7.652 12.609 -13.062 1 97.69 211 PRO B O 1
ATOM 5412 N N . TRP B 1 212 ? 8.867 14.555 -13.078 1 98.44 212 TRP B N 1
ATOM 5413 C CA . TRP B 1 212 ? 10.102 13.875 -13.461 1 98.44 212 TRP B CA 1
ATOM 5414 C C . TRP B 1 212 ? 10.5 12.836 -12.414 1 98.44 212 TRP B C 1
ATOM 5416 O O . TRP B 1 212 ? 10.859 11.711 -12.75 1 98.44 212 TRP B O 1
ATOM 5426 N N . ILE B 1 213 ? 10.391 13.195 -11.164 1 98.75 213 ILE B N 1
ATOM 5427 C CA . ILE B 1 213 ? 10.781 12.336 -10.047 1 98.75 213 ILE B CA 1
ATOM 5428 C C . ILE B 1 213 ? 9.852 11.125 -9.992 1 98.75 213 ILE B C 1
ATOM 5430 O O . ILE B 1 213 ? 10.32 9.984 -9.891 1 98.75 213 ILE B O 1
ATOM 5434 N N . THR B 1 214 ? 8.539 11.297 -10.086 1 98.44 214 THR B N 1
ATOM 5435 C CA . THR B 1 214 ? 7.562 10.234 -9.883 1 98.44 214 THR B CA 1
ATOM 5436 C C . THR B 1 214 ? 7.516 9.297 -11.086 1 98.44 214 THR B C 1
ATOM 5438 O O . THR B 1 214 ? 7.062 8.156 -10.969 1 98.44 214 THR B O 1
ATOM 5441 N N . GLU B 1 215 ? 8.008 9.711 -12.164 1 97.31 215 GLU B N 1
ATOM 5442 C CA . GLU B 1 215 ? 8.008 8.883 -13.367 1 97.31 215 GLU B CA 1
ATOM 5443 C C . GLU B 1 215 ? 9.352 8.188 -13.555 1 97.31 215 GLU B C 1
ATOM 5445 O O . GLU B 1 215 ? 9.461 7.25 -14.352 1 97.31 215 GLU B O 1
ATOM 5450 N N . HIS B 1 216 ? 10.375 8.672 -12.922 1 98.31 216 HIS B N 1
ATOM 5451 C CA . HIS B 1 216 ? 11.734 8.203 -13.18 1 98.31 216 HIS B CA 1
ATOM 5452 C C . HIS B 1 216 ? 11.859 6.707 -12.891 1 98.31 216 HIS B C 1
ATOM 5454 O O . HIS B 1 216 ? 11.531 6.246 -11.797 1 98.31 216 HIS B O 1
ATOM 5460 N N . PRO B 1 217 ? 12.375 5.914 -13.75 1 96.94 217 PRO B N 1
ATOM 5461 C CA . PRO B 1 217 ? 12.422 4.461 -13.562 1 96.94 217 PRO B CA 1
ATOM 5462 C C . PRO B 1 217 ? 13.438 4.035 -12.516 1 96.94 217 PRO B C 1
ATOM 5464 O O . PRO B 1 217 ? 13.398 2.896 -12.039 1 96.94 217 PRO B O 1
ATOM 5467 N N . GLY B 1 218 ? 14.352 4.941 -12.164 1 97.88 218 GLY B N 1
ATOM 5468 C CA . GLY B 1 218 ? 15.398 4.578 -11.219 1 97.88 218 GLY B CA 1
ATOM 5469 C C . GLY B 1 218 ? 15.008 4.816 -9.773 1 97.88 218 GLY B C 1
ATOM 5470 O O . GLY B 1 218 ? 15.789 4.551 -8.859 1 97.88 218 GLY B O 1
ATOM 5471 N N . ILE B 1 219 ? 13.844 5.34 -9.508 1 98.75 219 ILE B N 1
ATOM 5472 C CA . ILE B 1 219 ? 13.336 5.578 -8.164 1 98.75 219 ILE B CA 1
ATOM 5473 C C . ILE B 1 219 ? 12.328 4.492 -7.789 1 98.75 219 ILE B C 1
ATOM 5475 O O . ILE B 1 219 ? 11.422 4.188 -8.562 1 98.75 219 ILE B O 1
ATOM 5479 N N . ASN B 1 220 ? 12.461 3.955 -6.59 1 98.56 220 ASN B N 1
ATOM 5480 C CA . ASN B 1 220 ? 11.695 2.773 -6.207 1 98.56 220 ASN B CA 1
ATOM 5481 C C . ASN B 1 220 ? 10.492 3.141 -5.336 1 98.56 220 ASN B C 1
ATOM 5483 O O . ASN B 1 220 ? 9.555 2.354 -5.203 1 98.56 220 ASN B O 1
ATOM 5487 N N . LYS B 1 221 ? 10.531 4.293 -4.703 1 98.81 221 LYS B N 1
ATOM 5488 C CA . LYS B 1 221 ? 9.461 4.684 -3.797 1 98.81 221 LYS B CA 1
ATOM 5489 C C . LYS B 1 221 ? 9.305 6.203 -3.75 1 98.81 221 LYS B C 1
ATOM 5491 O O . LYS B 1 221 ? 10.297 6.934 -3.779 1 98.81 221 LYS B O 1
ATOM 5496 N N . ILE B 1 222 ? 8.055 6.633 -3.668 1 98.94 222 ILE B N 1
ATOM 5497 C CA . ILE B 1 222 ? 7.73 8.039 -3.475 1 98.94 222 ILE B CA 1
ATOM 5498 C C . ILE B 1 222 ? 7 8.227 -2.146 1 98.94 222 ILE B C 1
ATOM 5500 O O . ILE B 1 222 ? 6.059 7.488 -1.843 1 98.94 222 ILE B O 1
ATOM 5504 N N . ALA B 1 223 ? 7.465 9.062 -1.3 1 98.88 223 ALA B N 1
ATOM 5505 C CA . ALA B 1 223 ? 6.707 9.586 -0.164 1 98.88 223 ALA B CA 1
ATOM 5506 C C . ALA B 1 223 ? 6.234 11.008 -0.423 1 98.88 223 ALA B C 1
ATOM 5508 O O . ALA B 1 223 ? 7.051 11.914 -0.609 1 98.88 223 ALA B O 1
ATOM 5509 N N . PHE B 1 224 ? 4.949 11.188 -0.48 1 98.88 224 PHE B N 1
ATOM 5510 C CA . PHE B 1 224 ? 4.387 12.484 -0.848 1 98.88 224 PHE B CA 1
ATOM 5511 C C . PHE B 1 224 ? 3.471 13.008 0.251 1 98.88 224 PHE B C 1
ATOM 5513 O O . PHE B 1 224 ? 2.643 12.266 0.784 1 98.88 224 PHE B O 1
ATOM 5520 N N . THR B 1 225 ? 3.617 14.203 0.631 1 98.75 225 THR B N 1
ATOM 5521 C CA . THR B 1 225 ? 2.646 14.945 1.432 1 98.75 225 THR B CA 1
ATOM 5522 C C . THR B 1 225 ? 2.168 16.188 0.688 1 98.75 225 THR B C 1
ATOM 5524 O O . THR B 1 225 ? 2.98 16.984 0.209 1 98.75 225 THR B O 1
ATOM 5527 N N . GLY B 1 226 ? 0.882 16.344 0.534 1 97.94 226 GLY B N 1
ATOM 5528 C CA . GLY B 1 226 ? 0.333 17.5 -0.163 1 97.94 226 GLY B CA 1
ATOM 5529 C C . GLY B 1 226 ? -1.157 17.391 -0.426 1 97.94 226 GLY B C 1
ATOM 5530 O O . GLY B 1 226 ? -1.889 16.797 0.369 1 97.94 226 GLY B O 1
ATOM 5531 N N . SER B 1 227 ? -1.639 18.016 -1.463 1 97.12 227 SER B N 1
ATOM 5532 C CA . SER B 1 227 ? -3.066 18.062 -1.765 1 97.12 227 SER B CA 1
ATOM 5533 C C . SER B 1 227 ? -3.562 16.734 -2.328 1 97.12 227 SER B C 1
ATOM 5535 O O . SER B 1 227 ? -2.779 15.961 -2.879 1 97.12 227 SER B O 1
ATOM 5537 N N . ILE B 1 228 ? -4.844 16.5 -2.195 1 97.75 228 ILE B N 1
ATOM 5538 C CA . ILE B 1 228 ? -5.484 15.305 -2.719 1 97.75 228 ILE B CA 1
ATOM 5539 C C . ILE B 1 228 ? -5.344 15.266 -4.238 1 97.75 228 ILE B C 1
ATOM 5541 O O . ILE B 1 228 ? -4.992 14.227 -4.809 1 97.75 228 ILE B O 1
ATOM 5545 N N . ALA B 1 229 ? -5.531 16.359 -4.883 1 97.5 229 ALA B N 1
ATOM 5546 C CA . ALA B 1 229 ? -5.445 16.438 -6.34 1 97.5 229 ALA B CA 1
ATOM 5547 C C . ALA B 1 229 ? -4.059 16.031 -6.828 1 97.5 229 ALA B C 1
ATOM 5549 O O . ALA B 1 229 ? -3.932 15.219 -7.75 1 97.5 229 ALA B O 1
ATOM 5550 N N . THR B 1 230 ? -3.043 16.594 -6.211 1 97.94 230 THR B N 1
ATOM 5551 C CA . THR B 1 230 ? -1.678 16.25 -6.594 1 97.94 230 THR B CA 1
ATOM 5552 C C . THR B 1 230 ? -1.361 14.805 -6.238 1 97.94 230 THR B C 1
ATOM 5554 O O . THR B 1 230 ? -0.656 14.117 -6.98 1 97.94 230 THR B O 1
ATOM 5557 N N . GLY B 1 231 ? -1.858 14.375 -5.07 1 98.44 231 GLY B N 1
ATOM 5558 C CA . GLY B 1 231 ? -1.671 12.984 -4.684 1 98.44 231 GLY B CA 1
ATOM 5559 C C . GLY B 1 231 ? -2.178 12 -5.723 1 98.44 231 GLY B C 1
ATOM 5560 O O . GLY B 1 231 ? -1.527 10.992 -6 1 98.44 231 GLY B O 1
ATOM 5561 N N . LYS B 1 232 ? -3.336 12.266 -6.289 1 98.25 232 LYS B N 1
ATOM 5562 C CA . LYS B 1 232 ? -3.9 11.414 -7.336 1 98.25 232 LYS B CA 1
ATOM 5563 C C . LYS B 1 232 ? -2.994 11.375 -8.562 1 98.25 232 LYS B C 1
ATOM 5565 O O . LYS B 1 232 ? -2.812 10.328 -9.18 1 98.25 232 LYS B O 1
ATOM 5570 N N . LEU B 1 233 ? -2.387 12.461 -8.883 1 98.31 233 LEU B N 1
ATOM 5571 C CA . LEU B 1 233 ? -1.461 12.531 -10.008 1 98.31 233 LEU B CA 1
ATOM 5572 C C . LEU B 1 233 ? -0.199 11.719 -9.727 1 98.31 233 LEU B C 1
ATOM 5574 O O . LEU B 1 233 ? 0.314 11.031 -10.609 1 98.31 233 LEU B O 1
ATOM 5578 N N . VAL B 1 234 ? 0.319 11.875 -8.508 1 98.62 234 VAL B N 1
ATOM 5579 C CA . VAL B 1 234 ? 1.497 11.117 -8.094 1 98.62 234 VAL B CA 1
ATOM 5580 C C . VAL B 1 234 ? 1.216 9.625 -8.211 1 98.62 234 VAL B C 1
ATOM 5582 O O . VAL B 1 234 ? 2.016 8.875 -8.781 1 98.62 234 VAL B O 1
ATOM 5585 N N . ALA B 1 235 ? 0.06 9.18 -7.699 1 98.56 235 ALA B N 1
ATOM 5586 C CA . ALA B 1 235 ? -0.323 7.773 -7.758 1 98.56 235 ALA B CA 1
ATOM 5587 C C . ALA B 1 235 ? -0.38 7.281 -9.203 1 98.56 235 ALA B C 1
ATOM 5589 O O . ALA B 1 235 ? 0.145 6.211 -9.516 1 98.56 235 ALA B O 1
ATOM 5590 N N . ALA B 1 236 ? -1.014 8.023 -10.023 1 98.19 236 ALA B N 1
ATOM 5591 C CA . ALA B 1 236 ? -1.139 7.652 -11.43 1 98.19 236 ALA B CA 1
ATOM 5592 C C . ALA B 1 236 ? 0.232 7.547 -12.094 1 98.19 236 ALA B C 1
ATOM 5594 O O . ALA B 1 236 ? 0.473 6.637 -12.891 1 98.19 236 ALA B O 1
ATOM 5595 N N . SER B 1 237 ? 1.076 8.492 -11.773 1 97.94 237 SER B N 1
ATOM 5596 C CA . SER B 1 237 ? 2.426 8.5 -12.328 1 97.94 237 SER B CA 1
ATOM 5597 C C . SER B 1 237 ? 3.215 7.273 -11.883 1 97.94 237 SER B C 1
ATOM 5599 O O . SER B 1 237 ? 3.938 6.668 -12.672 1 97.94 237 SER B O 1
ATOM 5601 N N . CYS B 1 238 ? 3.109 6.895 -10.641 1 98.12 238 CYS B N 1
ATOM 5602 C CA . CYS B 1 238 ? 3.838 5.773 -10.055 1 98.12 238 CYS B CA 1
ATOM 5603 C C . CYS B 1 238 ? 3.404 4.457 -10.688 1 98.12 238 CYS B C 1
ATOM 5605 O O . CYS B 1 238 ? 4.164 3.486 -10.688 1 98.12 238 CYS B O 1
ATOM 5607 N N . ALA B 1 239 ? 2.17 4.391 -11.242 1 97.62 239 ALA B N 1
ATOM 5608 C CA . ALA B 1 239 ? 1.613 3.17 -11.82 1 97.62 239 ALA B CA 1
ATOM 5609 C C . ALA B 1 239 ? 2.453 2.688 -13 1 97.62 239 ALA B C 1
ATOM 5611 O O . ALA B 1 239 ? 2.512 1.486 -13.273 1 97.62 239 ALA B O 1
ATOM 5612 N N . LYS B 1 240 ? 3.17 3.529 -13.617 1 95.81 240 LYS B N 1
ATOM 5613 C CA . LYS B 1 240 ? 3.926 3.211 -14.828 1 95.81 240 LYS B CA 1
ATOM 5614 C C . LYS B 1 240 ? 5.047 2.219 -14.531 1 95.81 240 LYS B C 1
ATOM 5616 O O . LYS B 1 240 ? 5.402 1.403 -15.383 1 95.81 240 LYS B O 1
ATOM 5621 N N . THR B 1 241 ? 5.617 2.32 -13.367 1 96.06 241 THR B N 1
ATOM 5622 C CA . THR B 1 241 ? 6.727 1.448 -12.992 1 96.06 241 THR B CA 1
ATOM 5623 C C . THR B 1 241 ? 6.375 0.618 -11.766 1 96.06 241 THR B C 1
ATOM 5625 O O . THR B 1 241 ? 7.23 -0.078 -11.211 1 96.06 241 THR B O 1
ATOM 5628 N N . LEU B 1 242 ? 5.207 0.787 -11.289 1 97.81 242 LEU B N 1
ATOM 5629 C CA . LEU B 1 242 ? 4.695 0.118 -10.102 1 97.81 242 LEU B CA 1
ATOM 5630 C C . LEU B 1 242 ? 5.574 0.411 -8.891 1 97.81 242 LEU B C 1
ATOM 5632 O O . LEU B 1 242 ? 5.754 -0.449 -8.023 1 97.81 242 LEU B O 1
ATOM 5636 N N . LYS B 1 243 ? 6.305 1.603 -8.938 1 97.94 243 LYS B N 1
ATOM 5637 C CA . LYS B 1 243 ? 7.008 1.99 -7.719 1 97.94 243 LYS B CA 1
ATOM 5638 C C . LYS B 1 243 ? 6.031 2.221 -6.566 1 97.94 243 LYS B C 1
ATOM 5640 O O . LYS B 1 243 ? 4.891 2.633 -6.789 1 97.94 243 LYS B O 1
ATOM 5645 N N . ARG B 1 244 ? 6.523 1.969 -5.371 1 97.88 244 ARG B N 1
ATOM 5646 C CA . ARG B 1 244 ? 5.699 2.123 -4.176 1 97.88 244 ARG B CA 1
ATOM 5647 C C . ARG B 1 244 ? 5.516 3.596 -3.826 1 97.88 244 ARG B C 1
ATOM 5649 O O . ARG B 1 244 ? 6.348 4.434 -4.18 1 97.88 244 ARG B O 1
ATOM 5656 N N . TYR B 1 245 ? 4.418 3.871 -3.188 1 98.56 245 TYR B N 1
ATOM 5657 C CA . TYR B 1 245 ? 4.246 5.234 -2.697 1 98.56 245 TYR B CA 1
ATOM 5658 C C . TYR B 1 245 ? 3.475 5.246 -1.383 1 98.56 245 TYR B C 1
ATOM 5660 O O . TYR B 1 245 ? 2.754 4.297 -1.068 1 98.56 245 TYR B O 1
ATOM 5668 N N . VAL B 1 246 ? 3.729 6.219 -0.579 1 98.69 246 VAL B N 1
ATOM 5669 C CA . VAL B 1 246 ? 2.895 6.664 0.533 1 98.69 246 VAL B CA 1
ATOM 5670 C C . VAL B 1 246 ? 2.41 8.094 0.276 1 98.69 246 VAL B C 1
ATOM 5672 O O . VAL B 1 246 ? 3.195 8.961 -0.107 1 98.69 246 VAL B O 1
ATOM 5675 N N . LEU B 1 247 ? 1.126 8.242 0.391 1 98.81 247 LEU B N 1
ATOM 5676 C CA . LEU B 1 247 ? 0.498 9.547 0.201 1 98.81 247 LEU B CA 1
ATOM 5677 C C . LEU B 1 247 ? -0.118 10.047 1.504 1 98.81 247 LEU B C 1
ATOM 5679 O O . LEU B 1 247 ? -1.035 9.422 2.043 1 98.81 247 LEU B O 1
ATOM 5683 N N . GLU B 1 248 ? 0.443 11.031 2.037 1 98.56 248 GLU B N 1
ATOM 5684 C CA . GLU B 1 248 ? -0.177 11.781 3.125 1 98.56 248 GLU B CA 1
ATOM 5685 C C . GLU B 1 248 ? -0.863 13.039 2.604 1 98.56 248 GLU B C 1
ATOM 5687 O O . GLU B 1 248 ? -0.196 13.977 2.154 1 98.56 248 GLU B O 1
ATOM 5692 N N . LEU B 1 249 ? -2.184 13.055 2.67 1 98.5 249 LEU B N 1
ATOM 5693 C CA . LEU B 1 249 ? -2.924 14.102 1.973 1 98.5 249 LEU B CA 1
ATOM 5694 C C . LEU B 1 249 ? -3.824 14.867 2.939 1 98.5 249 LEU B C 1
ATOM 5696 O O . LEU B 1 249 ? -3.713 14.703 4.156 1 98.5 249 LEU B O 1
ATOM 5700 N N . GLY B 1 250 ? -4.57 15.766 2.439 1 96.81 250 GLY B N 1
ATOM 5701 C CA . GLY B 1 250 ? -5.336 16.688 3.262 1 96.81 250 GLY B CA 1
ATOM 5702 C C . GLY B 1 250 ? -6.426 16 4.07 1 96.81 250 GLY B C 1
ATOM 5703 O O . GLY B 1 250 ? -6.812 14.875 3.77 1 96.81 250 GLY B O 1
ATOM 5704 N N . GLY B 1 251 ? -6.828 16.656 5.109 1 96.31 251 GLY B N 1
ATOM 5705 C CA . GLY B 1 251 ? -7.938 16.25 5.965 1 96.31 251 GLY B CA 1
ATOM 5706 C C . GLY B 1 251 ? -8.922 17.375 6.219 1 96.31 251 GLY B C 1
ATOM 5707 O O . GLY B 1 251 ? -8.648 18.531 5.887 1 96.31 251 GLY B O 1
ATOM 5708 N N . ASN B 1 252 ? -10.078 17.094 6.582 1 98.12 252 ASN B N 1
ATOM 5709 C CA . ASN B 1 252 ? -11.102 17.969 7.141 1 98.12 252 ASN B CA 1
ATOM 5710 C C . ASN B 1 252 ? -11.656 17.422 8.453 1 98.12 252 ASN B C 1
ATOM 5712 O O . ASN B 1 252 ? -12.812 16.984 8.516 1 98.12 252 ASN B O 1
ATOM 5716 N N . ASP B 1 253 ? -10.805 17.562 9.445 1 98.69 253 ASP B N 1
ATOM 5717 C CA . ASP B 1 253 ? -10.883 16.734 10.648 1 98.69 253 ASP B CA 1
ATOM 5718 C C . ASP B 1 253 ? -12.008 17.203 11.562 1 98.69 253 ASP B C 1
ATOM 5720 O O . ASP B 1 253 ? -12.094 18.391 11.883 1 98.69 253 ASP B O 1
ATOM 5724 N N . ALA B 1 254 ? -12.82 16.266 12.039 1 98.81 254 ALA B N 1
ATOM 5725 C CA . ALA B 1 254 ? -13.953 16.547 12.922 1 98.81 254 ALA B CA 1
ATOM 5726 C C . ALA B 1 254 ? -13.547 16.438 14.391 1 98.81 254 ALA B C 1
ATOM 5728 O O . ALA B 1 254 ? -12.789 15.539 14.766 1 98.81 254 ALA B O 1
ATOM 5729 N N . ALA B 1 255 ? -13.969 17.359 15.172 1 98.94 255 ALA B N 1
ATOM 5730 C CA . ALA B 1 255 ? -13.945 17.266 16.625 1 98.94 255 ALA B CA 1
ATOM 5731 C C . ALA B 1 255 ? -15.359 17.25 17.203 1 98.94 255 ALA B C 1
ATOM 5733 O O . ALA B 1 255 ? -16.141 18.172 16.969 1 98.94 255 ALA B O 1
ATOM 5734 N N . ILE B 1 256 ? -15.695 16.203 17.859 1 98.94 256 ILE B N 1
ATOM 5735 C CA . ILE B 1 256 ? -17.016 16.078 18.469 1 98.94 256 ILE B CA 1
ATOM 5736 C C . ILE B 1 256 ? -16.906 16.359 19.969 1 98.94 256 ILE B C 1
ATOM 5738 O O . ILE B 1 256 ? -16.188 15.672 20.688 1 98.94 256 ILE B O 1
ATOM 5742 N N . VAL B 1 257 ? -17.656 17.359 20.453 1 98.94 257 VAL B N 1
ATOM 5743 C CA . VAL B 1 257 ? -17.625 17.766 21.859 1 98.94 257 VAL B CA 1
ATOM 5744 C C . VAL B 1 257 ? -18.969 17.422 22.516 1 98.94 257 VAL B C 1
ATOM 5746 O O . VAL B 1 257 ? -20 17.984 22.141 1 98.94 257 VAL B O 1
ATOM 5749 N N . CYS B 1 258 ? -18.953 16.562 23.484 1 98.88 258 CYS B N 1
ATOM 5750 C CA . CYS B 1 258 ? -20.156 16.141 24.188 1 98.88 258 CYS B CA 1
ATOM 5751 C C . CYS B 1 258 ? -20.547 17.141 25.266 1 98.88 258 CYS B C 1
ATOM 5753 O O . CYS B 1 258 ? -19.766 18.031 25.609 1 98.88 258 CYS B O 1
ATOM 5755 N N . GLU B 1 259 ? -21.75 16.969 25.844 1 98.69 259 GLU B N 1
ATOM 5756 C CA . GLU B 1 259 ? -22.328 17.953 26.75 1 98.69 259 GLU B CA 1
ATOM 5757 C C . GLU B 1 259 ? -21.719 17.859 28.156 1 98.69 259 GLU B C 1
ATOM 5759 O O . GLU B 1 259 ? -21.875 18.766 28.969 1 98.69 259 GLU B O 1
ATOM 5764 N N . ASP B 1 260 ? -21.031 16.797 28.422 1 98.56 260 ASP B N 1
ATOM 5765 C CA . ASP B 1 260 ? -20.578 16.562 29.781 1 98.56 260 ASP B CA 1
ATOM 5766 C C . ASP B 1 260 ? -19.156 17.078 29.984 1 98.56 260 ASP B C 1
ATOM 5768 O O . ASP B 1 260 ? -18.578 16.938 31.062 1 98.56 260 ASP B O 1
ATOM 5772 N N . VAL B 1 261 ? -18.578 17.734 28.984 1 98.69 261 VAL B N 1
ATOM 5773 C CA . VAL B 1 261 ? -17.188 18.188 29.078 1 98.69 261 VAL B CA 1
ATOM 5774 C C . VAL B 1 261 ? -17.094 19.328 30.094 1 98.69 261 VAL B C 1
ATOM 5776 O O . VAL B 1 261 ? -18.094 19.984 30.391 1 98.69 261 VAL B O 1
ATOM 5779 N N . ASP B 1 262 ? -15.891 19.453 30.688 1 98.62 262 ASP B N 1
ATOM 5780 C CA . ASP B 1 262 ? -15.477 20.719 31.281 1 98.62 262 ASP B CA 1
ATOM 5781 C C . ASP B 1 262 ? -14.938 21.672 30.234 1 98.62 262 ASP B C 1
ATOM 5783 O O . ASP B 1 262 ? -13.789 21.562 29.812 1 98.62 262 ASP B O 1
ATOM 5787 N N . ILE B 1 263 ? -15.719 22.641 29.859 1 98.69 263 ILE B N 1
ATOM 5788 C CA . ILE B 1 263 ? -15.422 23.5 28.719 1 98.69 263 ILE B CA 1
ATOM 5789 C C . ILE B 1 263 ? -14.094 24.219 28.953 1 98.69 263 ILE B C 1
ATOM 5791 O O . ILE B 1 263 ? -13.258 24.281 28.047 1 98.69 263 ILE B O 1
ATOM 5795 N N . ASP B 1 264 ? -13.867 24.734 30.125 1 97.94 264 ASP B N 1
ATOM 5796 C CA . ASP B 1 264 ? -12.68 25.531 30.422 1 97.94 264 ASP B CA 1
ATOM 5797 C C . ASP B 1 264 ? -11.414 24.688 30.297 1 97.94 264 ASP B C 1
ATOM 5799 O O . ASP B 1 264 ? -10.328 25.219 30.047 1 97.94 264 ASP B O 1
ATOM 5803 N N . LYS B 1 265 ? -11.555 23.391 30.406 1 98.12 265 LYS B N 1
ATOM 5804 C CA . LYS B 1 265 ? -10.391 22.516 30.359 1 98.12 265 LYS B CA 1
ATOM 5805 C C . LYS B 1 265 ? -10.078 22.094 28.938 1 98.12 265 LYS B C 1
ATOM 5807 O O . LYS B 1 265 ? -8.922 21.859 28.578 1 98.12 265 LYS B O 1
ATOM 5812 N N . CYS B 1 266 ? -11.07 21.922 28.094 1 98.19 266 CYS B N 1
ATOM 5813 C CA . CYS B 1 266 ? -10.82 21.391 26.75 1 98.19 266 CYS B CA 1
ATOM 5814 C C . CYS B 1 266 ? -10.758 22.5 25.719 1 98.19 266 CYS B C 1
ATOM 5816 O O . CYS B 1 266 ? -10.062 22.391 24.719 1 98.19 266 CYS B O 1
ATOM 5818 N N . LEU B 1 267 ? -11.383 23.625 25.953 1 98.5 267 LEU B N 1
ATOM 5819 C CA . LEU B 1 267 ? -11.602 24.688 24.969 1 98.5 267 LEU B CA 1
ATOM 5820 C C . LEU B 1 267 ? -10.273 25.297 24.531 1 98.5 267 LEU B C 1
ATOM 5822 O O . LEU B 1 267 ? -10.055 25.516 23.344 1 98.5 267 LEU B O 1
ATOM 5826 N N . PRO B 1 268 ? -9.336 25.609 25.453 1 98.19 268 PRO B N 1
ATOM 5827 C CA . PRO B 1 268 ? -8.094 26.25 25.016 1 98.19 268 PRO B CA 1
ATOM 5828 C C . PRO B 1 268 ? -7.355 25.422 23.953 1 98.19 268 PRO B C 1
ATOM 5830 O O . PRO B 1 268 ? -6.867 25.984 22.969 1 98.19 268 PRO B O 1
ATOM 5833 N N . LYS B 1 269 ? -7.289 24.125 24.125 1 98.25 269 LYS B N 1
ATOM 5834 C CA . LYS B 1 269 ? -6.613 23.281 23.141 1 98.25 269 LYS B CA 1
ATOM 5835 C C . LYS B 1 269 ? -7.379 23.25 21.812 1 98.25 269 LYS B C 1
ATOM 5837 O O . LYS B 1 269 ? -6.789 23.422 20.75 1 98.25 269 LYS B O 1
ATOM 5842 N N . ILE B 1 270 ? -8.688 23.078 21.859 1 98.69 270 ILE B N 1
ATOM 5843 C CA . ILE B 1 270 ? -9.516 23 20.672 1 98.69 270 ILE B CA 1
ATOM 5844 C C . ILE B 1 270 ? -9.414 24.312 19.891 1 98.69 270 ILE B C 1
ATOM 5846 O O . ILE B 1 270 ? -9.211 24.297 18.672 1 98.69 270 ILE B O 1
ATOM 5850 N N . ALA B 1 271 ? -9.5 25.422 20.625 1 98.31 271 ALA B N 1
ATOM 5851 C CA . ALA B 1 271 ? -9.438 26.734 19.984 1 98.31 271 ALA B CA 1
ATOM 5852 C C . ALA B 1 271 ? -8.07 26.969 19.359 1 98.31 271 ALA B C 1
ATOM 5854 O O . ALA B 1 271 ? -7.969 27.422 18.219 1 98.31 271 ALA B O 1
ATOM 5855 N N . THR B 1 272 ? -7.07 26.688 20.109 1 98 272 THR B N 1
ATOM 5856 C CA . THR B 1 272 ? -5.719 26.891 19.609 1 98 272 THR B CA 1
ATOM 5857 C C . THR B 1 272 ? -5.477 26.047 18.359 1 98 272 THR B C 1
ATOM 5859 O O . THR B 1 272 ? -4.922 26.547 17.375 1 98 272 THR B O 1
ATOM 5862 N N . LEU B 1 273 ? -5.926 24.812 18.344 1 98.06 273 LEU B N 1
ATOM 5863 C CA . LEU B 1 273 ? -5.695 23.875 17.234 1 98.06 273 LEU B CA 1
ATOM 5864 C C . LEU B 1 273 ? -6.582 24.234 16.047 1 98.06 273 LEU B C 1
ATOM 5866 O O . LEU B 1 273 ? -6.43 23.656 14.961 1 98.06 273 LEU B O 1
ATOM 5870 N N . SER B 1 274 ? -7.434 25.109 16.172 1 97.81 274 SER B N 1
ATOM 5871 C CA . SER B 1 274 ? -8.234 25.562 15.039 1 97.81 274 SER B CA 1
ATOM 5872 C C . SER B 1 274 ? -7.473 26.594 14.203 1 97.81 274 SER B C 1
ATOM 5874 O O . SER B 1 274 ? -7.789 26.797 13.023 1 97.81 274 SER B O 1
ATOM 5876 N N . PHE B 1 275 ? -6.441 27.219 14.844 1 98 275 PHE B N 1
ATOM 5877 C CA . PHE B 1 275 ? -5.867 28.375 14.18 1 98 275 PHE B CA 1
ATOM 5878 C C . PHE B 1 275 ? -4.348 28.281 14.133 1 98 275 PHE B C 1
ATOM 5880 O O . PHE B 1 275 ? -3.689 29.094 13.492 1 98 275 PHE B O 1
ATOM 5887 N N . LEU B 1 276 ? -3.814 27.219 14.805 1 96.5 276 LEU B N 1
ATOM 5888 C CA . LEU B 1 276 ? -2.367 27.031 14.852 1 96.5 276 LEU B CA 1
ATOM 5889 C C . LEU B 1 276 ? -1.768 27.062 13.453 1 96.5 276 LEU B C 1
ATOM 5891 O O . LEU B 1 276 ? -2.311 26.453 12.523 1 96.5 276 LEU B O 1
ATOM 5895 N N . ASN B 1 277 ? -0.662 27.844 13.25 1 95.75 277 ASN B N 1
ATOM 5896 C CA . ASN B 1 277 ? -0 28.016 11.961 1 95.75 277 ASN B CA 1
ATOM 5897 C C . ASN B 1 277 ? -0.958 28.562 10.906 1 95.75 277 ASN B C 1
ATOM 5899 O O . ASN B 1 277 ? -0.925 28.141 9.75 1 95.75 277 ASN B O 1
ATOM 5903 N N . SER B 1 278 ? -1.86 29.469 11.32 1 97 278 SER B N 1
ATOM 5904 C CA . SER B 1 278 ? -2.861 30.062 10.445 1 97 278 SER B CA 1
ATOM 5905 C C . SER B 1 278 ? -3.771 29 9.836 1 97 278 SER B C 1
ATOM 5907 O O . SER B 1 278 ? -4.188 29.125 8.68 1 97 278 SER B O 1
ATOM 5909 N N . GLY B 1 279 ? -3.938 27.891 10.57 1 97.25 279 GLY B N 1
AT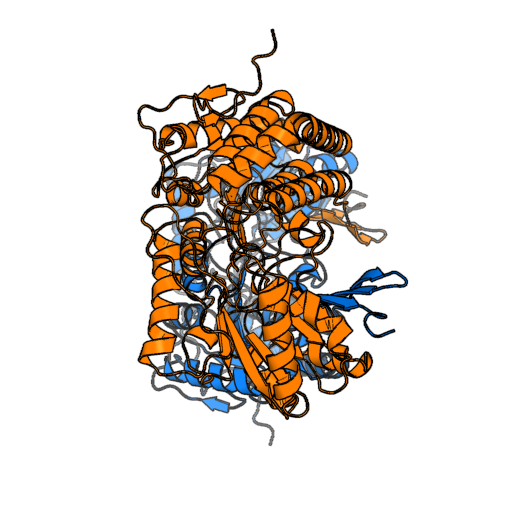OM 5910 C CA . GLY B 1 279 ? -4.789 26.812 10.102 1 97.25 279 GLY B CA 1
ATOM 5911 C C . GLY B 1 279 ? -4.121 25.938 9.047 1 97.25 279 GLY B C 1
ATOM 5912 O O . GLY B 1 279 ? -4.75 25.047 8.484 1 97.25 279 GLY B O 1
ATOM 5913 N N . GLN B 1 280 ? -2.812 26.141 8.805 1 97.81 280 GLN B N 1
ATOM 5914 C CA . GLN B 1 280 ? -2.105 25.469 7.719 1 97.81 280 GLN B CA 1
ATOM 5915 C C . GLN B 1 280 ? -1.429 24.203 8.211 1 97.81 280 GLN B C 1
ATOM 5917 O O . GLN B 1 280 ? -0.239 23.984 7.965 1 97.81 280 GLN B O 1
ATOM 5922 N N . ILE B 1 281 ? -2.148 23.375 8.906 1 97.56 281 ILE B N 1
ATOM 5923 C CA . ILE B 1 281 ? -1.802 22.016 9.328 1 97.56 281 ILE B CA 1
ATOM 5924 C C . ILE B 1 281 ? -2.941 21.062 8.992 1 97.56 281 ILE B C 1
ATOM 5926 O O . ILE B 1 281 ? -4.098 21.328 9.328 1 97.56 281 ILE B O 1
ATOM 5930 N N . CYS B 1 282 ? -2.678 20.031 8.359 1 96.88 282 CYS B N 1
ATOM 5931 C CA . CYS B 1 282 ? -3.693 19.141 7.805 1 96.88 282 CYS B CA 1
ATOM 5932 C C . CYS B 1 282 ? -4.52 18.484 8.906 1 96.88 282 CYS B C 1
ATOM 5934 O O . CYS B 1 282 ? -5.703 18.203 8.719 1 96.88 282 CYS B O 1
ATOM 5936 N N . MET B 1 283 ? -3.951 18.328 10.117 1 97 283 MET B N 1
ATOM 5937 C CA . MET B 1 283 ? -4.602 17.531 11.164 1 97 283 MET B CA 1
ATOM 5938 C C . MET B 1 283 ? -5.312 18.438 12.164 1 97 283 MET B C 1
ATOM 5940 O O . MET B 1 283 ? -5.719 17.969 13.234 1 97 283 MET B O 1
ATOM 5944 N N . LEU B 1 284 ? -5.473 19.625 11.938 1 97.94 284 LEU B N 1
ATOM 5945 C CA . LEU B 1 284 ? -6.105 20.516 12.898 1 97.94 284 LEU B CA 1
ATOM 5946 C C . LEU B 1 284 ? -7.613 20.281 12.945 1 97.94 284 LEU B C 1
ATOM 5948 O O . LEU B 1 284 ? -8.172 19.609 12.078 1 97.94 284 LEU B O 1
ATOM 5952 N N . THR B 1 285 ? -8.25 20.797 14.039 1 97.88 285 THR B N 1
ATOM 5953 C CA . THR B 1 285 ? -9.703 20.797 14.109 1 97.88 285 THR B CA 1
ATOM 5954 C C . THR B 1 285 ? -10.297 21.703 13.039 1 97.88 285 THR B C 1
ATOM 5956 O O . THR B 1 285 ? -10.125 22.922 13.07 1 97.88 285 THR B O 1
ATOM 5959 N N . LYS B 1 286 ? -11.031 21.062 12.109 1 98.06 286 LYS B N 1
ATOM 5960 C CA . LYS B 1 286 ? -11.539 21.797 10.961 1 98.06 286 LYS B CA 1
ATOM 5961 C C . LYS B 1 286 ? -13.055 21.938 11.023 1 98.06 286 LYS B C 1
ATOM 5963 O O . LYS B 1 286 ? -13.625 22.875 10.445 1 98.06 286 LYS B O 1
ATOM 5968 N N . ARG B 1 287 ? -13.719 21 11.586 1 98.56 287 ARG B N 1
ATOM 5969 C CA . ARG B 1 287 ? -15.148 21 11.875 1 98.56 287 ARG B CA 1
ATOM 5970 C C . ARG B 1 287 ? -15.406 20.641 13.336 1 98.56 287 ARG B C 1
ATOM 5972 O O . ARG B 1 287 ? -15.172 19.5 13.75 1 98.56 287 ARG B O 1
ATOM 5979 N N . ILE B 1 288 ? -15.961 21.594 14.078 1 98.94 288 ILE B N 1
ATOM 5980 C CA . ILE B 1 288 ? -16.188 21.344 15.492 1 98.94 288 ILE B CA 1
ATOM 5981 C C . ILE B 1 288 ? -17.688 21.141 15.75 1 98.94 288 ILE B C 1
ATOM 5983 O O . ILE B 1 288 ? -18.469 22.078 15.617 1 98.94 288 ILE B O 1
ATOM 5987 N N . TYR B 1 289 ? -18.031 19.922 16.047 1 98.94 289 TYR B N 1
ATOM 5988 C CA . TYR B 1 289 ? -19.406 19.578 16.422 1 98.94 289 TYR B CA 1
ATOM 5989 C C . TYR B 1 289 ? -19.609 19.672 17.938 1 98.94 289 TYR B C 1
ATOM 5991 O O . TYR B 1 289 ? -19.016 18.906 18.688 1 98.94 289 TYR B O 1
ATOM 5999 N N . ILE B 1 290 ? -20.438 20.578 18.391 1 98.94 290 ILE B N 1
ATOM 6000 C CA . ILE B 1 290 ? -20.688 20.812 19.812 1 98.94 290 ILE B CA 1
ATOM 6001 C C . ILE B 1 290 ? -22.125 20.438 20.156 1 98.94 290 ILE B C 1
ATOM 6003 O O . ILE B 1 290 ? -23.062 20.844 19.469 1 98.94 290 ILE B O 1
ATOM 6007 N N . HIS B 1 291 ? -22.281 19.672 21.219 1 98.88 291 HIS B N 1
ATOM 6008 C CA . HIS B 1 291 ? -23.625 19.297 21.641 1 98.88 291 HIS B CA 1
ATOM 6009 C C . HIS B 1 291 ? -24.5 20.531 21.875 1 98.88 291 HIS B C 1
ATOM 6011 O O . HIS B 1 291 ? -24.031 21.516 22.438 1 98.88 291 HIS B O 1
ATOM 6017 N N . GLU B 1 292 ? -25.75 20.469 21.562 1 98.69 292 GLU B N 1
ATOM 6018 C CA . GLU B 1 292 ? -26.641 21.609 21.547 1 98.69 292 GLU B CA 1
ATOM 6019 C C . GLU B 1 292 ? -26.812 22.203 22.953 1 98.69 292 GLU B C 1
ATOM 6021 O O . GLU B 1 292 ? -27 23.406 23.109 1 98.69 292 GLU B O 1
ATOM 6026 N N . LYS B 1 293 ? -26.688 21.406 23.953 1 98.75 293 LYS B N 1
ATOM 6027 C CA . LYS B 1 293 ? -26.922 21.828 25.328 1 98.75 293 LYS B CA 1
ATOM 6028 C C . LYS B 1 293 ? -25.828 22.781 25.812 1 98.75 293 LYS B C 1
ATOM 6030 O O . LYS B 1 293 ? -26.047 23.547 26.75 1 98.75 293 LYS B O 1
ATOM 6035 N N . ILE B 1 294 ? -24.688 22.719 25.203 1 98.81 294 ILE B N 1
ATOM 6036 C CA . ILE B 1 294 ? -23.594 23.562 25.656 1 98.81 294 ILE B CA 1
ATOM 6037 C C . ILE B 1 294 ? -23.094 24.438 24.516 1 98.81 294 ILE B C 1
ATOM 6039 O O . ILE B 1 294 ? -22.078 25.141 24.641 1 98.81 294 ILE B O 1
ATOM 6043 N N . TYR B 1 295 ? -23.75 24.469 23.391 1 98.81 295 TYR B N 1
ATOM 6044 C CA . TYR B 1 295 ? -23.281 25.078 22.156 1 98.81 295 TYR B CA 1
ATOM 6045 C C . TYR B 1 295 ? -23 26.578 22.359 1 98.81 295 TYR B C 1
ATOM 6047 O O . TYR B 1 295 ? -21.906 27.047 22.047 1 98.81 295 TYR B O 1
ATOM 6055 N N . ASP B 1 296 ? -24 27.297 22.938 1 98.75 296 ASP B N 1
ATOM 6056 C CA . ASP B 1 296 ? -23.891 28.75 23.047 1 98.75 296 ASP B CA 1
ATOM 6057 C C . ASP B 1 296 ? -22.75 29.141 23.984 1 98.75 296 ASP B C 1
ATOM 6059 O O . ASP B 1 296 ? -21.969 30.047 23.688 1 98.75 296 ASP B O 1
ATOM 6063 N N . THR B 1 297 ? -22.703 28.453 25.078 1 98.81 297 THR B N 1
ATOM 6064 C CA . THR B 1 297 ? -21.656 28.734 26.047 1 98.81 297 THR B CA 1
ATOM 6065 C C . THR B 1 297 ? -20.281 28.453 25.453 1 98.81 297 THR B C 1
ATOM 6067 O O . THR B 1 297 ? -19.359 29.25 25.609 1 98.81 297 THR B O 1
ATOM 6070 N N . PHE B 1 298 ? -20.109 27.297 24.812 1 98.88 298 PHE B N 1
ATOM 6071 C CA . PHE B 1 298 ? -18.859 26.906 24.188 1 98.88 298 PHE B CA 1
ATOM 6072 C C . PHE B 1 298 ? -18.453 27.922 23.125 1 98.88 298 PHE B C 1
ATOM 6074 O O . PHE B 1 298 ? -17.297 28.375 23.094 1 98.88 298 PHE B O 1
ATOM 6081 N N . ARG B 1 299 ? -19.375 28.266 22.219 1 98.81 299 ARG B N 1
ATOM 6082 C CA . ARG B 1 299 ? -19.141 29.234 21.156 1 98.81 299 ARG B CA 1
ATOM 6083 C C . ARG B 1 299 ? -18.625 30.562 21.719 1 98.81 299 ARG B C 1
ATOM 6085 O O . ARG B 1 299 ? -17.594 31.062 21.266 1 98.81 299 ARG B O 1
ATOM 6092 N N . ASP B 1 300 ? -19.359 31.125 22.719 1 98.81 300 ASP B N 1
ATOM 6093 C CA . ASP B 1 300 ? -19.031 32.438 23.266 1 98.81 300 ASP B CA 1
ATOM 6094 C C . ASP B 1 300 ? -17.656 32.406 23.953 1 98.81 300 ASP B C 1
ATOM 6096 O O . ASP B 1 300 ? -16.875 33.344 23.797 1 98.81 300 ASP B O 1
ATOM 6100 N N . LYS B 1 301 ? -17.391 31.344 24.656 1 98.81 301 LYS B N 1
ATOM 6101 C CA . LYS B 1 301 ? -16.094 31.203 25.312 1 98.81 301 LYS B CA 1
ATOM 6102 C C . LYS B 1 301 ? -14.969 31.031 24.297 1 98.81 301 LYS B C 1
ATOM 6104 O O . LYS B 1 301 ? -13.859 31.516 24.531 1 98.81 301 LYS B O 1
ATOM 6109 N N . MET B 1 302 ? -15.227 30.328 23.203 1 98.81 302 MET B N 1
ATOM 6110 C CA . MET B 1 302 ? -14.203 30.172 22.172 1 98.81 302 MET B CA 1
ATOM 6111 C C . MET B 1 302 ? -13.875 31.516 21.516 1 98.81 302 MET B C 1
ATOM 6113 O O . MET B 1 302 ? -12.711 31.797 21.234 1 98.81 302 MET B O 1
ATOM 6117 N N . VAL B 1 303 ? -14.938 32.312 21.281 1 98.75 303 VAL B N 1
ATOM 6118 C CA . VAL B 1 303 ? -14.734 33.625 20.719 1 98.75 303 VAL B CA 1
ATOM 6119 C C . VAL B 1 303 ? -13.875 34.469 21.656 1 98.75 303 VAL B C 1
ATOM 6121 O O . VAL B 1 303 ? -12.898 35.094 21.234 1 98.75 303 VAL B O 1
ATOM 6124 N N . GLU B 1 304 ? -14.258 34.406 22.906 1 98.69 304 GLU B N 1
ATOM 6125 C CA . GLU B 1 304 ? -13.516 35.188 23.906 1 98.69 304 GLU B CA 1
ATOM 6126 C C . GLU B 1 304 ? -12.07 34.719 24 1 98.69 304 GLU B C 1
ATOM 6128 O O . GLU B 1 304 ? -11.148 35.562 24.016 1 98.69 304 GLU B O 1
ATOM 6133 N N . PHE B 1 305 ? -11.883 33.469 24.062 1 98.62 305 PHE B N 1
ATOM 6134 C CA . PHE B 1 305 ? -10.539 32.906 24.125 1 98.62 305 PHE B CA 1
ATOM 6135 C C . PHE B 1 305 ? -9.727 33.312 22.906 1 98.62 305 PHE B C 1
ATOM 6137 O O . PHE B 1 305 ? -8.57 33.719 23.031 1 98.62 305 PHE B O 1
ATOM 6144 N N . THR B 1 306 ? -10.312 33.219 21.734 1 98.38 306 THR B N 1
ATOM 6145 C CA . THR B 1 306 ? -9.625 33.531 20.484 1 98.38 306 THR B CA 1
ATOM 6146 C C . THR B 1 306 ? -9.203 35 20.438 1 98.38 306 THR B C 1
ATOM 6148 O O . THR B 1 306 ? -8.055 35.312 20.125 1 98.38 306 THR B O 1
ATOM 6151 N N . LYS B 1 307 ? -10.078 35.906 20.844 1 97.62 307 LYS B N 1
ATOM 6152 C CA . LYS B 1 307 ? -9.789 37.344 20.859 1 97.62 307 LYS B CA 1
ATOM 6153 C C . LYS B 1 307 ? -8.641 37.656 21.812 1 97.62 307 LYS B C 1
ATOM 6155 O O . LYS B 1 307 ? -7.805 38.5 21.516 1 97.62 307 LYS B O 1
ATOM 6160 N N . ASN B 1 308 ? -8.586 36.875 22.828 1 97.44 308 ASN B N 1
ATOM 6161 C CA . ASN B 1 308 ? -7.664 37.25 23.906 1 97.44 308 ASN B CA 1
ATOM 6162 C C . ASN B 1 308 ? -6.316 36.531 23.75 1 97.44 308 ASN B C 1
ATOM 6164 O O . ASN B 1 308 ? -5.305 37 24.266 1 97.44 308 ASN B O 1
ATOM 6168 N N . ASN B 1 309 ? -6.305 35.438 23.016 1 96.81 309 ASN B N 1
ATOM 6169 C CA . ASN B 1 309 ? -5.113 34.594 23.109 1 96.81 309 ASN B CA 1
ATOM 6170 C C . ASN B 1 309 ? -4.531 34.312 21.719 1 96.81 309 ASN B C 1
ATOM 6172 O O . ASN B 1 309 ? -3.414 33.781 21.609 1 96.81 309 ASN B O 1
ATOM 6176 N N . ILE B 1 310 ? -5.227 34.531 20.688 1 96.88 310 ILE B N 1
ATOM 6177 C CA . ILE B 1 310 ? -4.777 34.188 19.344 1 96.88 310 ILE B CA 1
ATOM 6178 C C . ILE B 1 310 ? -4.508 35.469 18.531 1 96.88 310 ILE B C 1
ATOM 6180 O O . ILE B 1 310 ? -5.383 35.938 17.812 1 96.88 310 ILE B O 1
ATOM 6184 N N . LYS B 1 311 ? -3.264 35.875 18.609 1 95.62 311 LYS B N 1
ATOM 6185 C CA . LYS B 1 311 ? -2.836 37.094 17.938 1 95.62 311 LYS B CA 1
ATOM 6186 C C . LYS B 1 311 ? -2.283 36.812 16.547 1 95.62 311 LYS B C 1
ATOM 6188 O O . LYS B 1 311 ? -1.521 35.844 16.359 1 95.62 311 LYS B O 1
ATOM 6193 N N . THR B 1 312 ? -2.705 37.625 15.539 1 96.06 312 THR B N 1
ATOM 6194 C CA . THR B 1 312 ? -2.191 37.531 14.172 1 96.06 312 THR B CA 1
ATOM 6195 C C . THR B 1 312 ? -1.092 38.562 13.953 1 96.06 312 THR B C 1
ATOM 6197 O O . THR B 1 312 ? -1.206 39.719 14.391 1 96.06 312 THR B O 1
ATOM 6200 N N . GLY B 1 313 ? -0.028 38.156 13.352 1 95.25 313 GLY B N 1
ATOM 6201 C CA . GLY B 1 313 ? 1.068 39.062 13.039 1 95.25 313 GLY B CA 1
ATOM 6202 C C . GLY B 1 313 ? 2.248 38.375 12.391 1 95.25 313 GLY B C 1
ATOM 6203 O O . GLY B 1 313 ? 2.15 37.188 12 1 95.25 313 GLY B O 1
ATOM 6204 N N . ALA B 1 314 ? 3.287 39.156 12.219 1 94.62 314 ALA B N 1
ATOM 6205 C CA . ALA B 1 314 ? 4.508 38.562 11.68 1 94.62 314 ALA B CA 1
ATOM 6206 C C . ALA B 1 314 ? 5.102 37.531 12.648 1 94.62 314 ALA B C 1
ATOM 6208 O O . ALA B 1 314 ? 5.016 37.719 13.867 1 94.62 314 ALA B O 1
ATOM 6209 N N . GLY B 1 315 ? 5.676 36.562 12.141 1 93.81 315 GLY B N 1
ATOM 6210 C CA . GLY B 1 315 ? 6.18 35.438 12.93 1 93.81 315 GLY B CA 1
ATOM 6211 C C . GLY B 1 315 ? 7.23 35.875 13.945 1 93.81 315 GLY B C 1
ATOM 6212 O O . GLY B 1 315 ? 7.438 35.188 14.945 1 93.81 315 GLY B O 1
ATOM 6213 N N . THR B 1 316 ? 7.852 36.938 13.734 1 92.81 316 THR B N 1
ATOM 6214 C CA . THR B 1 316 ? 8.938 37.406 14.602 1 92.81 316 THR B CA 1
ATOM 6215 C C . THR B 1 316 ? 8.398 38.25 15.734 1 92.81 316 THR B C 1
ATOM 6217 O O . THR B 1 316 ? 9.141 38.625 16.641 1 92.81 316 THR B O 1
ATOM 6220 N N . GLU B 1 317 ? 7.129 38.531 15.656 1 93.06 317 GLU B N 1
ATOM 6221 C CA . GLU B 1 317 ? 6.523 39.344 16.703 1 93.06 317 GLU B CA 1
ATOM 6222 C C . GLU B 1 317 ? 6.176 38.5 17.922 1 93.06 317 GLU B C 1
ATOM 6224 O O . GLU B 1 317 ? 5.797 37.344 17.797 1 93.06 317 GLU B O 1
ATOM 6229 N N . ASP B 1 318 ? 6.254 39.125 19.016 1 91.69 318 ASP B N 1
ATOM 6230 C CA . ASP B 1 318 ? 5.996 38.438 20.281 1 91.69 318 ASP B CA 1
ATOM 6231 C C . ASP B 1 318 ? 4.52 38.062 20.422 1 91.69 318 ASP B C 1
ATOM 6233 O O . ASP B 1 318 ? 3.643 38.875 20.094 1 91.69 318 ASP B O 1
ATOM 6237 N N . GLY B 1 319 ? 4.336 36.875 20.828 1 92.12 319 GLY B N 1
ATOM 6238 C CA . GLY B 1 319 ? 3 36.438 21.219 1 92.12 319 GLY B CA 1
ATOM 6239 C C . GLY B 1 319 ? 2.143 36.031 20.031 1 92.12 319 GLY B C 1
ATOM 6240 O O . GLY B 1 319 ? 0.981 35.656 20.188 1 92.12 319 GLY B O 1
ATOM 6241 N N . VAL B 1 320 ? 2.654 36.156 18.844 1 94.94 320 VAL B N 1
ATOM 6242 C CA . VAL B 1 320 ? 1.901 35.812 17.625 1 94.94 320 VAL B CA 1
ATOM 6243 C C . VAL B 1 320 ? 1.664 34.312 17.578 1 94.94 320 VAL B C 1
ATOM 6245 O O . VAL B 1 320 ? 2.576 33.5 17.844 1 94.94 320 VAL B O 1
ATOM 6248 N N . VAL B 1 321 ? 0.393 33.906 17.281 1 94.06 321 VAL B N 1
ATOM 6249 C CA . VAL B 1 321 ? -0.015 32.531 17.141 1 94.06 321 VAL B CA 1
ATOM 6250 C C . VAL B 1 321 ? -0.337 32.219 15.672 1 94.06 321 VAL B C 1
ATOM 6252 O O . VAL B 1 321 ? -0.095 31.109 15.188 1 94.06 321 VAL B O 1
ATOM 6255 N N . VAL B 1 322 ? -0.845 33.219 15.023 1 96.44 322 VAL B N 1
ATOM 6256 C CA . VAL B 1 322 ? -1.252 33.125 13.625 1 96.44 322 VAL B CA 1
ATOM 6257 C C . VAL B 1 322 ? -0.365 34 12.758 1 96.44 322 VAL B C 1
ATOM 6259 O O . VAL B 1 322 ? -0.39 35.25 12.891 1 96.44 322 VAL B O 1
ATOM 6262 N N . GLY B 1 323 ? 0.489 33.375 11.953 1 97 323 GLY B N 1
ATOM 6263 C CA . GLY B 1 323 ? 1.288 34.094 10.984 1 97 323 GLY B CA 1
ATOM 6264 C C . GLY B 1 323 ? 0.566 34.312 9.672 1 97 323 GLY B C 1
ATOM 6265 O O . GLY B 1 323 ? -0.655 34.156 9.594 1 97 323 GLY B O 1
ATOM 6266 N N . PRO B 1 324 ? 1.284 34.781 8.703 1 97.56 324 PRO B N 1
ATOM 6267 C CA . PRO B 1 324 ? 0.678 34.938 7.375 1 97.56 324 PRO B CA 1
ATOM 6268 C C . PRO B 1 324 ? 0.388 33.594 6.703 1 97.56 324 PRO B C 1
ATOM 6270 O O . PRO B 1 324 ? 0.952 32.562 7.094 1 97.56 324 PRO B O 1
ATOM 6273 N N . ILE B 1 325 ? -0.556 33.625 5.766 1 97.62 325 ILE B N 1
ATOM 6274 C CA . ILE B 1 325 ? -0.704 32.5 4.848 1 97.62 325 ILE B CA 1
ATOM 6275 C C . ILE B 1 325 ? 0.537 32.406 3.967 1 97.62 325 ILE B C 1
ATOM 6277 O O . ILE B 1 325 ? 1.082 33.406 3.518 1 97.62 325 ILE B O 1
ATOM 6281 N N . GLN B 1 326 ? 1.049 31.25 3.727 1 97.19 326 GLN B N 1
ATOM 6282 C CA . GLN B 1 326 ? 2.406 31.031 3.242 1 97.19 326 GLN B CA 1
ATOM 6283 C C . GLN B 1 326 ? 2.561 31.5 1.8 1 97.19 326 GLN B C 1
ATOM 6285 O O . GLN B 1 326 ? 3.602 32.031 1.428 1 97.19 326 GLN B O 1
ATOM 6290 N N . ASN B 1 327 ? 1.589 31.375 0.932 1 96.5 327 ASN B N 1
ATOM 6291 C CA . ASN B 1 327 ? 1.761 31.781 -0.457 1 96.5 327 ASN B CA 1
ATOM 6292 C C . ASN B 1 327 ? 0.502 32.438 -1.004 1 96.5 327 ASN B C 1
ATOM 6294 O O . ASN B 1 327 ? -0.572 32.344 -0.409 1 96.5 327 ASN B O 1
ATOM 6298 N N . LYS B 1 328 ? 0.692 33.062 -2.152 1 95.38 328 LYS B N 1
ATOM 6299 C CA . LYS B 1 328 ? -0.355 33.875 -2.75 1 95.38 328 LYS B CA 1
ATOM 6300 C C . LYS B 1 328 ? -1.546 33.031 -3.18 1 95.38 328 LYS B C 1
ATOM 6302 O O . LYS B 1 328 ? -2.697 33.438 -3.014 1 95.38 328 LYS B O 1
ATOM 6307 N N . MET B 1 329 ? -1.268 31.938 -3.727 1 95.06 329 MET B N 1
ATOM 6308 C CA . MET B 1 329 ? -2.326 31.047 -4.195 1 95.06 329 MET B CA 1
ATOM 6309 C C . MET B 1 329 ? -3.234 30.641 -3.041 1 95.06 329 MET B C 1
ATOM 6311 O O . MET B 1 329 ? -4.457 30.75 -3.137 1 95.06 329 MET B O 1
ATOM 6315 N N . GLN B 1 330 ? -2.643 30.141 -1.967 1 96.88 330 GLN B N 1
ATOM 6316 C CA . GLN B 1 330 ? -3.41 29.719 -0.798 1 96.88 330 GLN B CA 1
ATOM 6317 C C . GLN B 1 330 ? -4.125 30.906 -0.158 1 96.88 330 GLN B C 1
ATOM 6319 O O . GLN B 1 330 ? -5.258 30.781 0.312 1 96.88 330 GLN B O 1
ATOM 6324 N N . PHE B 1 331 ? -3.459 32.062 -0.154 1 96.94 331 PHE B N 1
ATOM 6325 C CA . PHE B 1 331 ? -4.066 33.281 0.369 1 96.94 331 PHE B CA 1
ATOM 6326 C C . PHE B 1 331 ? -5.363 33.594 -0.364 1 96.94 331 PHE B C 1
ATOM 6328 O O . PHE B 1 331 ? -6.387 33.875 0.265 1 96.94 331 PHE B O 1
ATOM 6335 N N . HIS B 1 332 ? -5.344 33.5 -1.623 1 96.38 332 HIS B N 1
ATOM 6336 C CA . HIS B 1 332 ? -6.516 33.812 -2.428 1 96.38 332 HIS B CA 1
ATOM 6337 C C . HIS B 1 332 ? -7.621 32.781 -2.229 1 96.38 332 HIS B C 1
ATOM 6339 O O . HIS B 1 332 ? -8.805 33.125 -2.229 1 96.38 332 HIS B O 1
ATOM 6345 N N . LYS B 1 333 ? -7.227 31.562 -2.045 1 95.81 333 LYS B N 1
ATOM 6346 C CA . LYS B 1 333 ? -8.211 30.531 -1.754 1 95.81 333 LYS B CA 1
ATOM 6347 C C . LYS B 1 333 ? -8.938 30.812 -0.442 1 95.81 333 LYS B C 1
ATOM 6349 O O . LYS B 1 333 ? -10.164 30.719 -0.373 1 95.81 333 LYS B O 1
ATOM 6354 N N . VAL B 1 334 ? -8.18 31.125 0.598 1 97.06 334 VAL B N 1
ATOM 6355 C CA . VAL B 1 334 ? -8.758 31.406 1.911 1 97.06 334 VAL B CA 1
ATOM 6356 C C . VAL B 1 334 ? -9.586 32.688 1.854 1 97.06 334 VAL B C 1
ATOM 6358 O O . VAL B 1 334 ? -10.688 32.75 2.412 1 97.06 334 VAL B O 1
ATOM 6361 N N . LYS B 1 335 ? -9.055 33.688 1.165 1 96.56 335 LYS B N 1
ATOM 6362 C CA . LYS B 1 335 ? -9.797 34.938 0.987 1 96.56 335 LYS B CA 1
ATOM 6363 C C . LYS B 1 335 ? -11.156 34.656 0.348 1 96.56 335 LYS B C 1
ATOM 6365 O O . LYS B 1 335 ? -12.164 35.25 0.751 1 96.56 335 LYS B O 1
ATOM 6370 N N . ASN B 1 336 ? -11.164 33.844 -0.631 1 97.06 336 ASN B N 1
ATOM 6371 C CA . ASN B 1 336 ? -12.414 33.5 -1.305 1 97.06 336 ASN B CA 1
ATOM 6372 C C . ASN B 1 336 ? -13.406 32.844 -0.345 1 97.06 336 ASN B C 1
ATOM 6374 O O . ASN B 1 336 ? -14.609 33.062 -0.444 1 97.06 336 ASN B O 1
ATOM 6378 N N . MET B 1 337 ? -12.953 32.031 0.569 1 95.75 337 MET B N 1
ATOM 6379 C CA . MET B 1 337 ? -13.828 31.422 1.557 1 95.75 337 MET B CA 1
ATOM 6380 C C . MET B 1 337 ? -14.422 32.469 2.496 1 95.75 337 MET B C 1
ATOM 6382 O O . MET B 1 337 ? -15.594 32.375 2.861 1 95.75 337 MET B O 1
ATOM 6386 N N . TYR B 1 338 ? -13.586 33.375 2.893 1 96 338 TYR B N 1
ATOM 6387 C CA . TYR B 1 338 ? -14.078 34.5 3.713 1 96 338 TYR B CA 1
ATOM 6388 C C . TYR B 1 338 ? -15.148 35.281 2.977 1 96 338 TYR B C 1
ATOM 6390 O O . TYR B 1 338 ? -16.172 35.656 3.559 1 96 338 TYR B O 1
ATOM 6398 N N . ASP B 1 339 ? -14.922 35.531 1.719 1 96 339 ASP B N 1
ATOM 6399 C CA . ASP B 1 339 ? -15.883 36.25 0.897 1 96 339 ASP B CA 1
ATOM 6400 C C . ASP B 1 339 ? -17.219 35.5 0.821 1 96 339 ASP B C 1
ATOM 6402 O O . ASP B 1 339 ? -18.281 36.125 0.836 1 96 339 ASP B O 1
ATOM 6406 N N . GLN B 1 340 ? -17.141 34.281 0.747 1 95.5 340 GLN B N 1
ATOM 6407 C CA . GLN B 1 340 ? -18.344 33.438 0.644 1 95.5 340 GLN B CA 1
ATOM 6408 C C . GLN B 1 340 ? -19.172 33.531 1.922 1 95.5 340 GLN B C 1
ATOM 6410 O O . GLN B 1 340 ? -20.406 33.438 1.875 1 95.5 340 GLN B O 1
ATOM 6415 N N . VAL B 1 341 ? -18.516 33.562 3.09 1 94.44 341 VAL B N 1
ATOM 6416 C CA . VAL B 1 341 ? -19.234 33.688 4.355 1 94.44 341 VAL B CA 1
ATOM 6417 C C . VAL B 1 341 ? -20.125 34.938 4.316 1 94.44 341 VAL B C 1
ATOM 6419 O O . VAL B 1 341 ? -21.281 34.875 4.742 1 94.44 341 VAL B O 1
ATOM 6422 N N . THR B 1 342 ? -19.594 35.969 3.783 1 93.25 342 THR B N 1
ATOM 6423 C CA . THR B 1 342 ? -20.328 37.219 3.678 1 93.25 342 THR B CA 1
ATOM 6424 C C . THR B 1 342 ? -21.422 37.125 2.623 1 93.25 342 THR B C 1
ATOM 6426 O O . THR B 1 342 ? -22.578 37.5 2.871 1 93.25 342 THR B O 1
ATOM 6429 N N . THR B 1 343 ? -21.062 36.594 1.443 1 96 343 THR B N 1
ATOM 6430 C CA . THR B 1 343 ? -21.984 36.531 0.313 1 96 343 THR B CA 1
ATOM 6431 C C . THR B 1 343 ? -23.172 35.625 0.633 1 96 343 THR B C 1
ATOM 6433 O O . THR B 1 343 ? -24.297 35.906 0.231 1 96 343 THR B O 1
ATOM 6436 N N . GLN B 1 344 ? -22.922 34.594 1.346 1 95.69 344 GLN B N 1
ATOM 6437 C CA . GLN B 1 344 ? -23.969 33.625 1.671 1 95.69 344 GLN B CA 1
ATOM 6438 C C . GLN B 1 344 ? -24.688 34 2.955 1 95.69 344 GLN B C 1
ATOM 6440 O O . GLN B 1 344 ? -25.656 33.344 3.35 1 95.69 344 GLN B O 1
ATOM 6445 N N . GLN B 1 345 ? -24.219 35 3.631 1 94.94 345 GLN B N 1
ATOM 6446 C CA . GLN B 1 345 ? -24.797 35.562 4.844 1 94.94 345 GLN B CA 1
ATOM 6447 C C . GLN B 1 345 ? -24.828 34.531 5.965 1 94.94 345 GLN B C 1
ATOM 6449 O O . GLN B 1 345 ? -25.844 34.375 6.645 1 94.94 345 GLN B O 1
ATOM 6454 N N . TRP B 1 346 ? -23.781 33.812 6.047 1 95.75 346 TRP B N 1
ATOM 6455 C CA . TRP B 1 346 ? -23.656 32.906 7.195 1 95.75 346 TRP B CA 1
ATOM 6456 C C . TRP B 1 346 ? -23.406 33.719 8.477 1 95.75 346 TRP B C 1
ATOM 6458 O O . TRP B 1 346 ? -22.719 34.75 8.445 1 95.75 346 TRP B O 1
ATOM 6468 N N . THR B 1 347 ? -23.953 33.219 9.531 1 96.88 347 THR B N 1
ATOM 6469 C CA . THR B 1 347 ? -23.75 33.875 10.82 1 96.88 347 THR B CA 1
ATOM 6470 C C . THR B 1 347 ? -22.312 33.688 11.305 1 96.88 347 THR B C 1
ATOM 6472 O O . THR B 1 347 ? -21.812 32.562 11.312 1 96.88 347 THR B O 1
ATOM 6475 N N . THR B 1 348 ? -21.641 34.781 11.703 1 97.25 348 THR B N 1
ATOM 6476 C CA . THR B 1 348 ? -20.281 34.719 12.219 1 97.25 348 THR B CA 1
ATOM 6477 C C . THR B 1 348 ? -20.266 34.969 13.727 1 97.25 348 THR B C 1
ATOM 6479 O O . THR B 1 348 ? -20.922 35.875 14.211 1 97.25 348 THR B O 1
ATOM 6482 N N . ALA B 1 349 ? -19.641 34.125 14.43 1 98.31 349 ALA B N 1
ATOM 6483 C CA . ALA B 1 349 ? -19.375 34.375 15.844 1 98.31 349 ALA B CA 1
ATOM 6484 C C . ALA B 1 349 ? -18.156 35.281 16.016 1 98.31 349 ALA B C 1
ATOM 6486 O O . ALA B 1 349 ? -18.094 36.062 16.953 1 98.31 349 ALA B O 1
ATOM 6487 N N . LEU B 1 350 ? -17.234 35.062 15.195 1 97.81 350 LEU B N 1
ATOM 6488 C CA . LEU B 1 350 ? -16.062 35.906 15.039 1 97.81 350 LEU B CA 1
ATOM 6489 C C . LEU B 1 350 ? -15.75 36.125 13.562 1 97.81 350 LEU B C 1
ATOM 6491 O O . LEU B 1 350 ? -15.438 35.188 12.844 1 97.81 350 LEU B O 1
ATOM 6495 N N . ALA B 1 351 ? -15.906 37.25 12.914 1 93.25 351 ALA B N 1
ATOM 6496 C CA . ALA B 1 351 ? -15.891 37.5 11.477 1 93.25 351 ALA B CA 1
ATOM 6497 C C . ALA B 1 351 ? -14.477 37.438 10.914 1 93.25 351 ALA B C 1
ATOM 6499 O O . ALA B 1 351 ? -14.281 37.062 9.75 1 93.25 351 ALA B O 1
ATOM 6500 N N . GLY B 1 352 ? -13.383 37.562 11.617 1 93.19 352 GLY B N 1
ATOM 6501 C CA . GLY B 1 352 ? -12.039 37.656 11.086 1 93.19 352 GLY B CA 1
ATOM 6502 C C . GLY B 1 352 ? -11.906 38.688 9.984 1 93.19 352 GLY B C 1
ATOM 6503 O O . GLY B 1 352 ? -12.914 39.219 9.5 1 93.19 352 GLY B O 1
ATOM 6504 N N . THR B 1 353 ? -10.695 39.031 9.508 1 93.88 353 THR B N 1
ATOM 6505 C CA . THR B 1 353 ? -10.445 40 8.469 1 93.88 353 THR B CA 1
ATOM 6506 C C . THR B 1 353 ? -9.273 39.594 7.582 1 93.88 353 THR B C 1
ATOM 6508 O O . THR B 1 353 ? -8.32 38.969 8.062 1 93.88 353 THR B O 1
ATOM 6511 N N . VAL B 1 354 ? -9.43 39.844 6.324 1 93.69 354 VAL B N 1
ATOM 6512 C CA . VAL B 1 354 ? -8.344 39.688 5.363 1 93.69 354 VAL B CA 1
ATOM 6513 C C . VAL B 1 354 ? -7.617 41 5.168 1 93.69 354 VAL B C 1
ATOM 6515 O O . VAL B 1 354 ? -8.234 42.031 4.809 1 93.69 354 VAL B O 1
ATOM 6518 N N . SER B 1 355 ? -6.367 40.938 5.441 1 88 355 SER B N 1
ATOM 6519 C CA . SER B 1 355 ? -5.594 42.156 5.316 1 88 355 SER B CA 1
ATOM 6520 C C . SER B 1 355 ? -5.605 42.688 3.883 1 88 355 SER B C 1
ATOM 6522 O O . SER B 1 355 ? -5.531 41.906 2.934 1 88 355 SER B O 1
ATOM 6524 N N . SER B 1 356 ? -5.672 43.938 3.789 1 81.31 356 SER B N 1
ATOM 6525 C CA . SER B 1 356 ? -5.598 44.594 2.486 1 81.31 356 SER B CA 1
ATOM 6526 C C . SER B 1 356 ? -4.184 45.094 2.189 1 81.31 356 SER B C 1
ATOM 6528 O O . SER B 1 356 ? -3.906 45.562 1.09 1 81.31 356 SER B O 1
ATOM 6530 N N . SER B 1 357 ? -3.395 44.906 3.148 1 78.94 357 SER B N 1
ATOM 6531 C CA . SER B 1 357 ? -2.018 45.375 2.984 1 78.94 357 SER B CA 1
ATOM 6532 C C . SER B 1 357 ? -1.301 44.594 1.89 1 78.94 357 SER B C 1
ATOM 6534 O O . SER B 1 357 ? -1.443 43.375 1.797 1 78.94 357 SER B O 1
ATOM 6536 N N . PRO B 1 358 ? -0.671 45.375 1.068 1 79 358 PRO B N 1
ATOM 6537 C CA . PRO B 1 358 ? 0.132 44.688 0.055 1 79 358 PRO B CA 1
ATOM 6538 C C . PRO B 1 358 ? 1.326 43.969 0.653 1 79 358 PRO B C 1
ATOM 6540 O O . PRO B 1 358 ? 1.958 43.156 -0.028 1 79 358 PRO B O 1
ATOM 6543 N N . ASN B 1 359 ? 1.488 44.406 1.865 1 85.44 359 ASN B N 1
ATOM 6544 C CA . ASN B 1 359 ? 2.65 43.781 2.502 1 85.44 359 ASN B CA 1
ATOM 6545 C C . ASN B 1 359 ? 2.248 42.625 3.416 1 85.44 359 ASN B C 1
ATOM 6547 O O . ASN B 1 359 ? 1.814 42.844 4.547 1 85.44 359 ASN B O 1
ATOM 6551 N N . GLY B 1 360 ? 2.285 41.344 2.795 1 93 360 GLY B N 1
ATOM 6552 C CA . GLY B 1 360 ? 2.113 40.156 3.594 1 93 360 GLY B CA 1
ATOM 6553 C C . GLY B 1 360 ? 0.751 39.5 3.416 1 93 360 GLY B C 1
ATOM 6554 O O . GLY B 1 360 ? -0.238 40.188 3.156 1 93 360 GLY B O 1
ATOM 6555 N N . TYR B 1 361 ? 0.592 38.312 3.611 1 96.19 361 TYR B N 1
ATOM 6556 C CA . TYR B 1 361 ? -0.619 37.531 3.408 1 96.19 361 TYR B CA 1
ATOM 6557 C C . TYR B 1 361 ? -1.306 37.219 4.734 1 96.19 361 TYR B C 1
ATOM 6559 O O . TYR B 1 361 ? -1.435 36.062 5.125 1 96.19 361 TYR B O 1
ATOM 6567 N N . PHE B 1 362 ? -1.804 38.312 5.406 1 97.12 362 PHE B N 1
ATOM 6568 C CA . PHE B 1 362 ? -2.348 38.125 6.75 1 97.12 362 PHE B CA 1
ATOM 6569 C C . PHE B 1 362 ? -3.867 38.031 6.707 1 97.12 362 PHE B C 1
ATOM 6571 O O . PHE B 1 362 ? -4.531 38.781 6 1 97.12 362 PHE B O 1
ATOM 6578 N N . ILE B 1 363 ? -4.375 37.062 7.379 1 97.06 363 ILE B N 1
ATOM 6579 C CA . ILE B 1 363 ? -5.797 36.844 7.609 1 97.06 363 ILE B CA 1
ATOM 6580 C C . ILE B 1 363 ? -6.031 36.5 9.086 1 97.06 363 ILE B C 1
ATOM 6582 O O . ILE B 1 363 ? -5.301 35.719 9.672 1 97.06 363 ILE B O 1
ATOM 6586 N N . THR B 1 364 ? -6.973 37.156 9.766 1 97.38 364 THR B N 1
ATOM 6587 C CA . THR B 1 364 ? -7.23 36.906 11.18 1 97.38 364 THR B CA 1
ATOM 6588 C C . THR B 1 364 ? -8.273 35.812 11.359 1 97.38 364 THR B C 1
ATOM 6590 O O . THR B 1 364 ? -9.031 35.5 10.43 1 97.38 364 THR B O 1
ATOM 6593 N N . PRO B 1 365 ? -8.391 35.156 12.523 1 98.12 365 PRO B N 1
ATOM 6594 C CA . PRO B 1 365 ? -9.266 34.031 12.789 1 98.12 365 PRO B CA 1
ATOM 6595 C C . PRO B 1 365 ? -10.742 34.375 12.602 1 98.12 365 PRO B C 1
ATOM 6597 O O . PRO B 1 365 ? -11.188 35.438 12.984 1 98.12 365 PRO B O 1
ATOM 6600 N N . ALA B 1 366 ? -11.438 33.469 12 1 98.38 366 ALA B N 1
ATOM 6601 C CA . ALA B 1 366 ? -12.891 33.562 11.883 1 98.38 366 ALA B CA 1
ATOM 6602 C C . ALA B 1 366 ? -13.562 32.312 12.438 1 98.38 366 ALA B C 1
ATOM 6604 O O . ALA B 1 366 ? -13.047 31.188 12.273 1 98.38 366 ALA B O 1
ATOM 6605 N N . ILE B 1 367 ? -14.633 32.469 13.156 1 98.75 367 ILE B N 1
ATOM 6606 C CA . ILE B 1 367 ? -15.477 31.406 13.672 1 98.75 367 ILE B CA 1
ATOM 6607 C C . ILE B 1 367 ? -16.891 31.547 13.117 1 98.75 367 ILE B C 1
ATOM 6609 O O . ILE B 1 367 ? -17.562 32.562 13.367 1 98.75 367 ILE B O 1
ATOM 6613 N N . ILE B 1 368 ? -17.328 30.578 12.305 1 98.62 368 ILE B N 1
ATOM 6614 C CA . ILE B 1 368 ? -18.625 30.625 11.664 1 98.62 368 ILE B CA 1
ATOM 6615 C C . ILE B 1 368 ? -19.641 29.844 12.492 1 98.62 368 ILE B C 1
ATOM 6617 O O . ILE B 1 368 ? -19.406 28.688 12.828 1 98.62 368 ILE B O 1
ATOM 6621 N N . ASP B 1 369 ? -20.734 30.5 12.805 1 98.62 369 ASP B N 1
ATOM 6622 C CA . ASP B 1 369 ? -21.734 29.984 13.734 1 98.62 369 ASP B CA 1
ATOM 6623 C C . ASP B 1 369 ? -22.766 29.141 13.008 1 98.62 369 ASP B C 1
ATOM 6625 O O . ASP B 1 369 ? -23.719 29.672 12.422 1 98.62 369 ASP B O 1
ATOM 6629 N N . ASN B 1 370 ? -22.578 27.797 13.094 1 98.38 370 ASN B N 1
ATOM 6630 C CA . ASN B 1 370 ? -23.516 26.766 12.672 1 98.38 370 ASN B CA 1
ATOM 6631 C C . ASN B 1 370 ? -23.938 26.953 11.219 1 98.38 370 ASN B C 1
ATOM 6633 O O . ASN B 1 370 ? -25.125 27 10.914 1 98.38 370 ASN B O 1
ATOM 6637 N N . PRO B 1 371 ? -23.016 27.062 10.289 1 98.06 371 PRO B N 1
ATOM 6638 C CA . PRO B 1 371 ? -23.359 27.125 8.867 1 98.06 371 PRO B CA 1
ATOM 6639 C C . PRO B 1 371 ? -24.031 25.859 8.359 1 98.06 371 PRO B C 1
ATOM 6641 O O . PRO B 1 371 ? -24.031 24.828 9.047 1 98.06 371 PRO B O 1
ATOM 6644 N N . PRO B 1 372 ? -24.625 25.953 7.141 1 97.38 372 PRO B N 1
ATOM 6645 C CA . PRO B 1 372 ? -25.203 24.734 6.562 1 97.38 372 PRO B CA 1
ATOM 6646 C C . PRO B 1 372 ? -24.172 23.625 6.355 1 97.38 372 PRO B C 1
ATOM 6648 O O . PRO B 1 372 ? -23.031 23.906 5.988 1 97.38 372 PRO B O 1
ATOM 6651 N N . GLU B 1 373 ? -24.672 22.422 6.523 1 97.19 373 GLU B N 1
ATOM 6652 C CA . GLU B 1 373 ? -23.797 21.266 6.43 1 97.19 373 GLU B CA 1
ATOM 6653 C C . GLU B 1 373 ? -23.141 21.172 5.055 1 97.19 373 GLU B C 1
ATOM 6655 O O . GLU B 1 373 ? -22.016 20.688 4.922 1 97.19 373 GLU B O 1
ATOM 6660 N N . ASP B 1 374 ? -23.766 21.594 4.043 1 96.62 374 ASP B N 1
ATOM 6661 C CA . ASP B 1 374 ? -23.281 21.453 2.674 1 96.62 374 ASP B CA 1
ATOM 6662 C C . ASP B 1 374 ? -22.484 22.688 2.244 1 96.62 374 ASP B C 1
ATOM 6664 O O . ASP B 1 374 ? -22.125 22.812 1.074 1 96.62 374 ASP B O 1
ATOM 6668 N N . SER B 1 375 ? -22.297 23.641 3.189 1 97 375 SER B N 1
ATOM 6669 C CA . SER B 1 375 ? -21.5 24.828 2.889 1 97 375 SER B CA 1
ATOM 6670 C C . SER B 1 375 ? -20.047 24.453 2.607 1 97 375 SER B C 1
ATOM 6672 O O . SER B 1 375 ? -19.547 23.453 3.117 1 97 375 SER B O 1
ATOM 6674 N N . ARG B 1 376 ? -19.344 25.281 1.833 1 95.62 376 ARG B N 1
ATOM 6675 C CA . ARG B 1 376 ? -17.953 25.047 1.434 1 95.62 376 ARG B CA 1
ATOM 6676 C C . ARG B 1 376 ? -17.047 24.969 2.652 1 95.62 376 ARG B C 1
ATOM 6678 O O . ARG B 1 376 ? -16.141 24.125 2.695 1 95.62 376 ARG B O 1
ATOM 6685 N N . ILE B 1 377 ? -17.312 25.734 3.658 1 96.19 377 ILE B N 1
ATOM 6686 C CA . ILE B 1 377 ? -16.453 25.812 4.832 1 96.19 377 ILE B CA 1
ATOM 6687 C C . ILE B 1 377 ? -16.578 24.531 5.648 1 96.19 377 ILE B C 1
ATOM 6689 O O . ILE B 1 377 ? -15.703 24.219 6.457 1 96.19 377 ILE B O 1
ATOM 6693 N N . VAL B 1 378 ? -17.672 23.781 5.449 1 97.88 378 VAL B N 1
ATOM 6694 C CA . VAL B 1 378 ? -17.844 22.516 6.133 1 97.88 378 VAL B CA 1
ATOM 6695 C C . VAL B 1 378 ? -17.312 21.375 5.262 1 97.88 378 VAL B C 1
ATOM 6697 O O . VAL B 1 378 ? -16.75 20.406 5.77 1 97.88 378 VAL B O 1
ATOM 6700 N N . GLN B 1 379 ? -17.375 21.516 3.959 1 97.44 379 GLN B N 1
ATOM 6701 C CA . GLN B 1 379 ? -17.125 20.422 3.027 1 97.44 379 GLN B CA 1
ATOM 67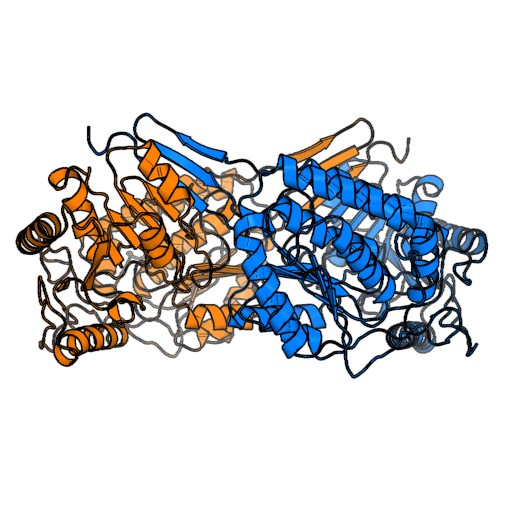02 C C . GLN B 1 379 ? -15.664 20.375 2.594 1 97.44 379 GLN B C 1
ATOM 6704 O O . GLN B 1 379 ? -15.156 19.312 2.225 1 97.44 379 GLN B O 1
ATOM 6709 N N . GLU B 1 380 ? -14.977 21.5 2.631 1 96.88 380 GLU B N 1
ATOM 6710 C CA . GLU B 1 380 ? -13.617 21.594 2.104 1 96.88 380 GLU B CA 1
ATOM 6711 C C . GLU B 1 380 ? -12.625 21.969 3.197 1 96.88 380 GLU B C 1
ATOM 6713 O O . GLU B 1 380 ? -12.984 22.656 4.156 1 96.88 380 GLU B O 1
ATOM 6718 N N . GLU B 1 381 ? -11.438 21.484 3.08 1 96.94 381 GLU B N 1
ATOM 6719 C CA . GLU B 1 381 ? -10.367 21.953 3.955 1 96.94 381 GLU B CA 1
ATOM 6720 C C . GLU B 1 381 ? -9.969 23.391 3.617 1 96.94 381 GLU B C 1
ATOM 6722 O O . GLU B 1 381 ? -9.492 23.656 2.514 1 96.94 381 GLU B O 1
ATOM 6727 N N . PRO B 1 382 ? -10.109 24.234 4.562 1 96.25 382 PRO B N 1
ATOM 6728 C CA . PRO B 1 382 ? -9.742 25.625 4.262 1 96.25 382 PRO B CA 1
ATOM 6729 C C . PRO B 1 382 ? -8.234 25.828 4.191 1 96.25 382 PRO B C 1
ATOM 6731 O O . PRO B 1 382 ? -7.75 26.609 3.357 1 96.25 382 PRO B O 1
ATOM 6734 N N . PHE B 1 383 ? -7.523 25.109 5.066 1 97.56 383 PHE B N 1
ATOM 6735 C CA . PHE B 1 383 ? -6.098 25.344 5.234 1 97.56 383 PHE B CA 1
ATOM 6736 C C . PHE B 1 383 ? -5.816 26.828 5.461 1 97.56 383 PHE B C 1
ATOM 6738 O O . PHE B 1 383 ? -4.969 27.422 4.781 1 97.56 383 PHE B O 1
ATOM 6745 N N . GLY B 1 384 ? -6.574 27.453 6.281 1 97.75 384 GLY B N 1
ATOM 6746 C CA . GLY B 1 384 ? -6.637 28.844 6.719 1 97.75 384 GLY B CA 1
ATOM 6747 C C . GLY B 1 384 ? -7.289 29 8.078 1 97.75 384 GLY B C 1
ATOM 6748 O O . GLY B 1 384 ? -7.836 28.047 8.633 1 97.75 384 GLY B O 1
ATOM 6749 N N . PRO B 1 385 ? -7.18 30.203 8.641 1 98.12 385 PRO B N 1
ATOM 6750 C CA . PRO B 1 385 ? -7.625 30.375 10.023 1 98.12 385 PRO B CA 1
ATOM 6751 C C . PRO B 1 385 ? -9.125 30.641 10.133 1 98.12 385 PRO B C 1
ATOM 6753 O O . PRO B 1 385 ? -9.531 31.625 10.75 1 98.12 385 PRO B O 1
ATOM 6756 N N . ILE B 1 386 ? -9.945 29.766 9.617 1 98.19 386 ILE B N 1
ATOM 6757 C CA . ILE B 1 386 ? -11.406 29.828 9.656 1 98.19 386 ILE B CA 1
ATOM 6758 C C . ILE B 1 386 ? -11.969 28.469 10.062 1 98.19 386 ILE B C 1
ATOM 6760 O O . ILE B 1 386 ? -11.5 27.422 9.594 1 98.19 386 ILE B O 1
ATOM 6764 N N . VAL B 1 387 ? -12.938 28.438 11.031 1 98.5 387 VAL B N 1
ATOM 6765 C CA . VAL B 1 387 ? -13.461 27.156 11.508 1 98.5 387 VAL B CA 1
ATOM 6766 C C . VAL B 1 387 ? -14.969 27.25 11.703 1 98.5 387 VAL B C 1
ATOM 6768 O O . VAL B 1 387 ? -15.477 28.266 12.203 1 98.5 387 VAL B O 1
ATOM 6771 N N . PRO B 1 388 ? -15.727 26.328 11.195 1 98.75 388 PRO B N 1
ATOM 6772 C CA . PRO B 1 388 ? -17.156 26.25 11.508 1 98.75 388 PRO B CA 1
ATOM 6773 C C . PRO B 1 388 ? -17.438 25.516 12.82 1 98.75 388 PRO B C 1
ATOM 6775 O O . PRO B 1 388 ? -16.766 24.531 13.141 1 98.75 388 PRO B O 1
ATOM 6778 N N . LEU B 1 389 ? -18.312 26.062 13.602 1 98.81 389 LEU B N 1
ATOM 6779 C CA . LEU B 1 389 ? -18.953 25.359 14.703 1 98.81 389 LEU B CA 1
ATOM 6780 C C . LEU B 1 389 ? -20.312 24.812 14.289 1 98.81 389 LEU B C 1
ATOM 6782 O O . LEU B 1 389 ? -21.109 25.516 13.656 1 98.81 389 LEU B O 1
ATOM 6786 N N . LEU B 1 390 ? -20.547 23.578 14.594 1 98.88 390 LEU B N 1
ATOM 6787 C CA . LEU B 1 390 ? -21.812 22.922 14.227 1 98.88 390 LEU B CA 1
ATOM 6788 C C . LEU B 1 390 ? -22.5 22.344 15.453 1 98.88 390 LEU B C 1
ATOM 6790 O O . LEU B 1 390 ? -21.828 21.859 16.375 1 98.88 390 LEU B O 1
ATOM 6794 N N . LYS B 1 391 ? -23.812 22.344 15.438 1 98.62 391 LYS B N 1
ATOM 6795 C CA . LYS B 1 391 ? -24.609 21.781 16.516 1 98.62 391 LYS B CA 1
ATOM 6796 C C . LYS B 1 391 ? -24.922 20.312 16.266 1 98.62 391 LYS B C 1
ATOM 6798 O O . LYS B 1 391 ? -25.062 19.891 15.125 1 98.62 391 LYS B O 1
ATOM 6803 N N . TRP B 1 392 ? -25 19.562 17.359 1 98.69 392 TRP B N 1
ATOM 6804 C CA . TRP B 1 392 ? -25.5 18.203 17.266 1 98.69 392 TRP B CA 1
ATOM 6805 C C . TRP B 1 392 ? -26.219 17.781 18.547 1 98.69 392 TRP B C 1
ATOM 6807 O O . TRP B 1 392 ? -26.078 18.438 19.578 1 98.69 392 TRP B O 1
ATOM 6817 N N . SER B 1 393 ? -27.141 16.719 18.531 1 98.44 393 SER B N 1
ATOM 6818 C CA . SER B 1 393 ? -27.844 16.25 19.719 1 98.44 393 SER B CA 1
ATOM 6819 C C . SER B 1 393 ? -27.922 14.727 19.75 1 98.44 393 SER B C 1
ATOM 6821 O O . SER B 1 393 ? -28.188 14.133 20.797 1 98.44 393 SER B O 1
ATOM 6823 N N . ASP B 1 394 ? -27.703 14.133 18.562 1 98.38 394 ASP B N 1
ATOM 6824 C CA . ASP B 1 394 ? -27.812 12.688 18.438 1 98.38 394 ASP B CA 1
ATOM 6825 C C . ASP B 1 394 ? -26.453 12.07 18.078 1 98.38 394 ASP B C 1
ATOM 6827 O O . ASP B 1 394 ? -25.797 12.508 17.125 1 98.38 394 ASP B O 1
ATOM 6831 N N . GLU B 1 395 ? -26.047 11.07 18.797 1 98.25 395 GLU B N 1
ATOM 6832 C CA . GLU B 1 395 ? -24.719 10.484 18.641 1 98.25 395 GLU B CA 1
ATOM 6833 C C . GLU B 1 395 ? -24.562 9.844 17.266 1 98.25 395 GLU B C 1
ATOM 6835 O O . GLU B 1 395 ? -23.547 10.016 16.609 1 98.25 395 GLU B O 1
ATOM 6840 N N . ASP B 1 396 ? -25.547 9.094 16.812 1 98.06 396 ASP B N 1
ATOM 6841 C CA . ASP B 1 396 ? -25.453 8.43 15.523 1 98.06 396 ASP B CA 1
ATOM 6842 C C . ASP B 1 396 ? -25.391 9.445 14.391 1 98.06 396 ASP B C 1
ATOM 6844 O O . ASP B 1 396 ? -24.609 9.273 13.438 1 98.06 396 ASP B O 1
ATOM 6848 N N . ASP B 1 397 ? -26.156 10.43 14.555 1 98.44 397 ASP B N 1
ATOM 6849 C CA . ASP B 1 397 ? -26.203 11.477 13.539 1 98.44 397 ASP B CA 1
ATOM 6850 C C . ASP B 1 397 ? -24.859 12.195 13.422 1 98.44 397 ASP B C 1
ATOM 6852 O O . ASP B 1 397 ? -24.359 12.414 12.32 1 98.44 397 ASP B O 1
ATOM 6856 N N . VAL B 1 398 ? -24.219 12.617 14.539 1 98.81 398 VAL B N 1
ATOM 6857 C CA . VAL B 1 398 ? -22.984 13.398 14.5 1 98.81 398 VAL B CA 1
ATOM 6858 C C . VAL B 1 398 ? -21.844 12.531 13.977 1 98.81 398 VAL B C 1
ATOM 6860 O O . VAL B 1 398 ? -20.953 13.023 13.273 1 98.81 398 VAL B O 1
ATOM 6863 N N . ILE B 1 399 ? -21.891 11.266 14.305 1 98.56 399 ILE B N 1
ATOM 6864 C CA . ILE B 1 399 ? -20.875 10.352 13.789 1 98.56 399 ILE B CA 1
ATOM 6865 C C . ILE B 1 399 ? -21.016 10.234 12.273 1 98.56 399 ILE B C 1
ATOM 6867 O O . ILE B 1 399 ? -20.016 10.281 11.547 1 98.56 399 ILE B O 1
ATOM 6871 N N . ASP B 1 400 ? -22.281 10.086 11.781 1 98 400 ASP B N 1
ATOM 6872 C CA . ASP B 1 400 ? -22.516 10.023 10.344 1 98 400 ASP B CA 1
ATOM 6873 C C . ASP B 1 400 ? -22.031 11.289 9.648 1 98 400 ASP B C 1
ATOM 6875 O O . ASP B 1 400 ? -21.438 11.211 8.57 1 98 400 ASP B O 1
ATOM 6879 N N . ARG B 1 401 ? -22.281 12.414 10.234 1 98.5 401 ARG B N 1
ATOM 6880 C CA . ARG B 1 401 ? -21.844 13.688 9.68 1 98.5 401 ARG B CA 1
ATOM 6881 C C . ARG B 1 401 ? -20.328 13.805 9.672 1 98.5 401 ARG B C 1
ATOM 6883 O O . ARG B 1 401 ? -19.734 14.266 8.688 1 98.5 401 ARG B O 1
ATOM 6890 N N . ALA B 1 402 ? -19.688 13.383 10.734 1 98.69 402 ALA B N 1
ATOM 6891 C CA . ALA B 1 402 ? -18.219 13.406 10.828 1 98.69 402 ALA B CA 1
ATOM 6892 C C . ALA B 1 402 ? -17.594 12.508 9.766 1 98.69 402 ALA B C 1
ATOM 6894 O O . ALA B 1 402 ? -16.531 12.828 9.227 1 98.69 402 ALA B O 1
ATOM 6895 N N . ASN B 1 403 ? -18.25 11.414 9.43 1 97.62 403 ASN B N 1
ATOM 6896 C CA . ASN B 1 403 ? -17.719 10.414 8.516 1 97.62 403 ASN B CA 1
ATOM 6897 C C . ASN B 1 403 ? -18.125 10.688 7.074 1 97.62 403 ASN B C 1
ATOM 6899 O O . ASN B 1 403 ? -17.719 9.984 6.152 1 97.62 403 ASN B O 1
ATOM 6903 N N . ALA B 1 404 ? -18.906 11.68 6.797 1 97.06 404 ALA B N 1
ATOM 6904 C CA . ALA B 1 404 ? -19.641 11.836 5.547 1 97.06 404 ALA B CA 1
ATOM 6905 C C . ALA B 1 404 ? -18.734 12.305 4.422 1 97.06 404 ALA B C 1
ATOM 6907 O O . ALA B 1 404 ? -19.047 12.148 3.244 1 97.06 404 ALA B O 1
ATOM 6908 N N . LEU B 1 405 ? -17.578 12.852 4.75 1 97.25 405 LEU B N 1
ATOM 6909 C CA . LEU B 1 405 ? -16.734 13.453 3.725 1 97.25 405 LEU B CA 1
ATOM 6910 C C . LEU B 1 405 ? -15.852 12.398 3.068 1 97.25 405 LEU B C 1
ATOM 6912 O O . LEU B 1 405 ? -15.781 11.266 3.537 1 97.25 405 LEU B O 1
ATOM 6916 N N . LYS B 1 406 ? -15.172 12.82 1.965 1 95.88 406 LYS B N 1
ATOM 6917 C CA . LYS B 1 406 ? -14.234 11.945 1.269 1 95.88 406 LYS B CA 1
ATOM 6918 C C . LYS B 1 406 ? -12.875 11.922 1.973 1 95.88 406 LYS B C 1
ATOM 6920 O O . LYS B 1 406 ? -11.992 11.141 1.599 1 95.88 406 LYS B O 1
ATOM 6925 N N . THR B 1 407 ? -12.734 12.688 2.945 1 97.5 407 THR B N 1
ATOM 6926 C CA . THR B 1 407 ? -11.492 12.75 3.703 1 97.5 407 THR B CA 1
ATOM 6927 C C . THR B 1 407 ? -11.609 11.969 5.012 1 97.5 407 THR B C 1
ATOM 6929 O O . THR B 1 407 ? -12.719 11.766 5.52 1 97.5 407 THR B 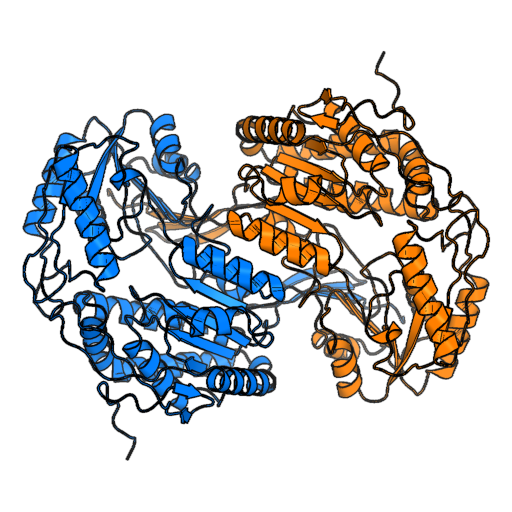O 1
ATOM 6932 N N . GLY B 1 408 ? -10.547 11.453 5.539 1 98.19 408 GLY B N 1
ATOM 6933 C CA . GLY B 1 408 ? -10.461 10.727 6.797 1 98.19 408 GLY B CA 1
ATOM 6934 C C . GLY B 1 408 ? -9.062 10.727 7.391 1 98.19 408 GLY B C 1
ATOM 6935 O O . GLY B 1 408 ? -8.484 9.664 7.621 1 98.19 408 GLY B O 1
ATOM 6936 N N . LEU B 1 409 ? -8.531 11.945 7.699 1 98.5 409 LEU B N 1
ATOM 6937 C CA . LEU B 1 409 ? -7.176 12.055 8.234 1 98.5 409 LEU B CA 1
ATOM 6938 C C . LEU B 1 409 ? -7.184 11.961 9.758 1 98.5 409 LEU B C 1
ATOM 6940 O O . LEU B 1 409 ? -6.562 11.07 10.336 1 98.5 409 LEU B O 1
ATOM 6944 N N . GLY B 1 410 ? -7.859 12.859 10.359 1 98.5 410 GLY B N 1
ATOM 6945 C CA . GLY B 1 410 ? -7.969 12.883 11.805 1 98.5 410 GLY B CA 1
ATOM 6946 C C . GLY B 1 410 ? -9.383 13.156 12.297 1 98.5 410 GLY B C 1
ATOM 6947 O O . GLY B 1 410 ? -10.219 13.648 11.539 1 98.5 410 GLY B O 1
ATOM 6948 N N . ALA B 1 411 ? -9.656 12.82 13.5 1 98.81 411 ALA B N 1
ATOM 6949 C CA . ALA B 1 411 ? -10.898 13.141 14.188 1 98.81 411 ALA B CA 1
ATOM 6950 C C . ALA B 1 411 ? -10.75 12.992 15.695 1 98.81 411 ALA B C 1
ATOM 6952 O O . ALA B 1 411 ? -9.82 12.336 16.172 1 98.81 411 ALA B O 1
ATOM 6953 N N . SER B 1 412 ? -11.633 13.609 16.469 1 98.94 412 SER B N 1
ATOM 6954 C CA . SER B 1 412 ? -11.531 13.477 17.922 1 98.94 412 SER B CA 1
ATOM 6955 C C . SER B 1 412 ? -12.914 13.508 18.578 1 98.94 412 SER B C 1
ATOM 6957 O O . SER B 1 412 ? -13.875 14.008 17.984 1 98.94 412 SER B O 1
ATOM 6959 N N . VAL B 1 413 ? -12.984 12.914 19.703 1 98.94 413 VAL B N 1
ATOM 6960 C CA . VAL B 1 413 ? -14.156 12.969 20.578 1 98.94 413 VAL B CA 1
ATOM 6961 C C . VAL B 1 413 ? -13.742 13.469 21.953 1 98.94 413 VAL B C 1
ATOM 6963 O O . VAL B 1 413 ? -12.727 13.031 22.516 1 98.94 413 VAL B O 1
ATOM 6966 N N . TRP B 1 414 ? -14.523 14.383 22.484 1 98.94 414 TRP B N 1
ATOM 6967 C CA . TRP B 1 414 ? -14.289 14.945 23.812 1 98.94 414 TRP B CA 1
ATOM 6968 C C . TRP B 1 414 ? -15.477 14.68 24.734 1 98.94 414 TRP B C 1
ATOM 6970 O O . TRP B 1 414 ? -16.609 15.07 24.438 1 98.94 414 TRP B O 1
ATOM 6980 N N . SER B 1 415 ? -15.273 14.008 25.828 1 98.81 415 SER B N 1
ATOM 6981 C CA . SER B 1 415 ? -16.281 13.68 26.828 1 98.81 415 SER B CA 1
ATOM 6982 C C . SER B 1 415 ? -15.648 13.328 28.172 1 98.81 415 SER B C 1
ATOM 6984 O O . SER B 1 415 ? -14.562 12.742 28.203 1 98.81 415 SER B O 1
ATOM 6986 N N . LYS B 1 416 ? -16.281 13.68 29.266 1 98.25 416 LYS B N 1
ATOM 6987 C CA . LYS B 1 416 ? -15.867 13.25 30.594 1 98.25 416 LYS B CA 1
ATOM 6988 C C . LYS B 1 416 ? -16.062 11.742 30.766 1 98.25 416 LYS B C 1
ATOM 6990 O O . LYS B 1 416 ? -15.289 11.094 31.484 1 98.25 416 LYS B O 1
ATOM 6995 N N . ASP B 1 417 ? -17.094 11.219 30.219 1 98.38 417 ASP B N 1
ATOM 6996 C CA . ASP B 1 417 ? -17.328 9.781 30.203 1 98.38 417 ASP B CA 1
ATOM 6997 C C . ASP B 1 417 ? -16.375 9.086 29.234 1 98.38 417 ASP B C 1
ATOM 6999 O O . ASP B 1 417 ? -16.688 8.969 28.047 1 98.38 417 ASP B O 1
ATOM 7003 N N . LEU B 1 418 ? -15.344 8.562 29.781 1 98.19 418 LEU B N 1
ATOM 7004 C CA . LEU B 1 418 ? -14.281 7.996 28.953 1 98.19 418 LEU B CA 1
ATOM 7005 C C . LEU B 1 418 ? -14.805 6.828 28.125 1 98.19 418 LEU B C 1
ATOM 7007 O O . LEU B 1 418 ? -14.406 6.656 26.969 1 98.19 418 LEU B O 1
ATOM 7011 N N . GLY B 1 419 ? -15.617 5.973 28.719 1 98.38 419 GLY B N 1
ATOM 7012 C CA . GLY B 1 419 ? -16.203 4.863 27.984 1 98.38 419 GLY B CA 1
ATOM 7013 C C . GLY B 1 419 ? -17.031 5.309 26.781 1 98.38 419 GLY B C 1
ATOM 7014 O O . GLY B 1 419 ? -16.922 4.727 25.703 1 98.38 419 GLY B O 1
ATOM 7015 N N . ARG B 1 420 ? -17.859 6.359 27 1 98.38 420 ARG B N 1
ATOM 7016 C CA . ARG B 1 420 ? -18.656 6.941 25.922 1 98.38 420 ARG B CA 1
ATOM 7017 C C . ARG B 1 420 ? -17.766 7.516 24.828 1 98.38 420 ARG B C 1
ATOM 7019 O O . ARG B 1 420 ? -18 7.27 23.641 1 98.38 420 ARG B O 1
ATOM 7026 N N . ALA B 1 421 ? -16.75 8.258 25.234 1 98.69 421 ALA B N 1
ATOM 7027 C CA . ALA B 1 421 ? -15.844 8.906 24.297 1 98.69 421 ALA B CA 1
ATOM 7028 C C . ALA B 1 421 ? -15.141 7.879 23.406 1 98.69 421 ALA B C 1
ATOM 7030 O O . ALA B 1 421 ? -15.047 8.055 22.203 1 98.69 421 ALA B O 1
ATOM 7031 N N . GLU B 1 422 ? -14.656 6.855 24 1 98.69 422 GLU B N 1
ATOM 7032 C CA . GLU B 1 422 ? -13.938 5.836 23.234 1 98.69 422 GLU B CA 1
ATOM 7033 C C . GLU B 1 422 ? -14.875 5.07 22.312 1 98.69 422 GLU B C 1
ATOM 7035 O O . GLU B 1 422 ? -14.508 4.738 21.188 1 98.69 422 GLU B O 1
ATOM 7040 N N . ARG B 1 423 ? -16.078 4.73 22.844 1 98.38 423 ARG B N 1
ATOM 7041 C CA . ARG B 1 423 ? -17.062 4.059 22 1 98.38 423 ARG B CA 1
ATOM 7042 C C . ARG B 1 423 ? -17.375 4.875 20.75 1 98.38 423 ARG B C 1
ATOM 7044 O O . ARG B 1 423 ? -17.438 4.328 19.656 1 98.38 423 ARG B O 1
ATOM 7051 N N . MET B 1 424 ? -17.562 6.164 20.891 1 98.75 424 MET B N 1
ATOM 7052 C CA . MET B 1 424 ? -17.812 7.051 19.75 1 98.75 424 MET B CA 1
ATOM 7053 C C . MET B 1 424 ? -16.594 7.141 18.844 1 98.75 424 MET B C 1
ATOM 7055 O O . MET B 1 424 ? -16.719 7.09 17.625 1 98.75 424 MET B O 1
ATOM 7059 N N . ALA B 1 425 ? -15.422 7.262 19.438 1 98.88 425 ALA B N 1
ATOM 7060 C CA . ALA B 1 425 ? -14.18 7.395 18.688 1 98.88 425 ALA B CA 1
ATOM 7061 C C . ALA B 1 425 ? -13.953 6.191 17.781 1 98.88 425 ALA B C 1
ATOM 7063 O O . ALA B 1 425 ? -13.484 6.344 16.641 1 98.88 425 ALA B O 1
ATOM 7064 N N . ARG B 1 426 ? -14.266 5.055 18.203 1 98.25 426 ARG B N 1
ATOM 7065 C CA . ARG B 1 426 ? -14.039 3.816 17.469 1 98.25 426 ARG B CA 1
ATOM 7066 C C . ARG B 1 426 ? -14.969 3.721 16.266 1 98.25 426 ARG B C 1
ATOM 7068 O O . ARG B 1 426 ? -14.766 2.881 15.383 1 98.25 426 ARG B O 1
ATOM 7075 N N . ARG B 1 427 ? -15.938 4.617 16.172 1 97.81 427 ARG B N 1
ATOM 7076 C CA . ARG B 1 427 ? -16.859 4.637 15.047 1 97.81 427 ARG B CA 1
ATOM 7077 C C . ARG B 1 427 ? -16.453 5.684 14.023 1 97.81 427 ARG B C 1
ATOM 7079 O O . ARG B 1 427 ? -17.047 5.77 12.945 1 97.81 427 ARG B O 1
ATOM 7086 N N . LEU B 1 428 ? -15.422 6.453 14.32 1 98.62 428 LEU B N 1
ATOM 7087 C CA . LEU B 1 428 ? -14.969 7.496 13.406 1 98.62 428 LEU B CA 1
ATOM 7088 C C . LEU B 1 428 ? -14.055 6.914 12.328 1 98.62 428 LEU B C 1
ATOM 7090 O O . LEU B 1 428 ? -13.234 6.039 12.609 1 98.62 428 LEU B O 1
ATOM 7094 N N . GLU B 1 429 ? -14.18 7.383 11.094 1 97.94 429 GLU B N 1
ATOM 7095 C CA . GLU B 1 429 ? -13.43 6.898 9.938 1 97.94 429 GLU B CA 1
ATOM 7096 C C . GLU B 1 429 ? -12.266 7.832 9.609 1 97.94 429 GLU B C 1
ATOM 7098 O O . GLU B 1 429 ? -12.336 8.594 8.641 1 97.94 429 GLU B O 1
ATOM 7103 N N . ALA B 1 430 ? -11.172 7.68 10.32 1 98.56 430 ALA B N 1
ATOM 7104 C CA . ALA B 1 430 ? -9.961 8.477 10.133 1 98.56 430 ALA B CA 1
ATOM 7105 C C . ALA B 1 430 ? -8.719 7.703 10.555 1 98.56 430 ALA B C 1
ATOM 7107 O O . ALA B 1 430 ? -8.812 6.738 11.32 1 98.56 430 ALA B O 1
ATOM 7108 N N . GLY B 1 431 ? -7.602 8.133 10.008 1 98.5 431 GLY B N 1
ATOM 7109 C CA . GLY B 1 431 ? -6.363 7.43 10.289 1 98.5 431 GLY B CA 1
ATOM 7110 C C . GLY B 1 431 ? -5.828 7.695 11.688 1 98.5 431 GLY B C 1
ATOM 7111 O O . GLY B 1 431 ? -5.129 6.855 12.258 1 98.5 431 GLY B O 1
ATOM 7112 N N . SER B 1 432 ? -6.082 8.844 12.234 1 98.75 432 SER B N 1
ATOM 7113 C CA . SER B 1 432 ? -5.75 9.203 13.609 1 98.75 432 SER B CA 1
ATOM 7114 C C . SER B 1 432 ? -6.977 9.703 14.367 1 98.75 432 SER B C 1
ATOM 7116 O O . SER B 1 432 ? -7.625 10.664 13.938 1 98.75 432 SER B O 1
ATOM 7118 N N . VAL B 1 433 ? -7.277 9.047 15.406 1 98.88 433 VAL B N 1
ATOM 7119 C CA . VAL B 1 433 ? -8.43 9.422 16.219 1 98.88 433 VAL B CA 1
ATOM 7120 C C . VAL B 1 433 ? -8.008 9.656 17.656 1 98.88 433 VAL B C 1
ATOM 7122 O O . VAL B 1 433 ? -7.203 8.891 18.203 1 98.88 433 VAL B O 1
ATOM 7125 N N . TRP B 1 434 ? -8.508 10.711 18.281 1 98.94 434 TRP B N 1
ATOM 7126 C CA . TRP B 1 434 ? -8.141 11.07 19.641 1 98.94 434 TRP B CA 1
ATOM 7127 C C . TRP B 1 434 ? -9.383 11.156 20.531 1 98.94 434 TRP B C 1
ATOM 7129 O O . TRP B 1 434 ? -10.422 11.664 20.109 1 98.94 434 TRP B O 1
ATOM 7139 N N . VAL B 1 435 ? -9.258 10.625 21.672 1 98.94 435 VAL B N 1
ATOM 7140 C CA . VAL B 1 435 ? -10.203 10.859 22.75 1 98.94 435 VAL B CA 1
ATOM 7141 C C . VAL B 1 435 ? -9.617 11.883 23.734 1 98.94 435 VAL B C 1
ATOM 7143 O O . VAL B 1 435 ? -8.523 11.688 24.266 1 98.94 435 VAL B O 1
ATOM 7146 N N . ASN B 1 436 ? -10.305 12.977 23.906 1 98.88 436 ASN B N 1
ATOM 7147 C CA . ASN B 1 436 ? -9.969 14.055 24.828 1 98.88 436 ASN B CA 1
ATOM 7148 C C . ASN B 1 436 ? -8.625 14.68 24.484 1 98.88 436 ASN B C 1
ATOM 7150 O O . ASN B 1 436 ? -7.848 15.031 25.375 1 98.88 436 ASN B O 1
ATOM 7154 N N . SER B 1 437 ? -8.375 14.734 23.281 1 98.75 437 SER B N 1
ATOM 7155 C CA . SER B 1 437 ? -7.266 15.445 22.656 1 98.75 437 SER B CA 1
ATOM 7156 C C . SER B 1 437 ? -7.453 15.555 21.156 1 98.75 437 SER B C 1
ATOM 7158 O O . SER B 1 437 ? -8.477 15.133 20.625 1 98.75 437 SER B O 1
ATOM 7160 N N . HIS B 1 438 ? -6.551 16.141 20.562 1 98.44 438 HIS B N 1
ATOM 7161 C CA . HIS B 1 438 ? -6.484 16.266 19.109 1 98.44 438 HIS B CA 1
ATOM 7162 C C . HIS B 1 438 ? -5.07 16.609 18.656 1 98.44 438 HIS B C 1
ATOM 7164 O O . HIS B 1 438 ? -4.344 17.328 19.328 1 98.44 438 HIS B O 1
ATOM 7170 N N . PHE B 1 439 ? -4.621 16.031 17.547 1 97.5 439 PHE B N 1
ATOM 7171 C CA . PHE B 1 439 ? -3.396 16.391 16.859 1 97.5 439 PHE B CA 1
ATOM 7172 C C . PHE B 1 439 ? -2.17 15.938 17.641 1 97.5 439 PHE B C 1
ATOM 7174 O O . PHE B 1 439 ? -1.195 16.672 17.766 1 97.5 439 PHE B O 1
ATOM 7181 N N . ASP B 1 440 ? -2.25 14.867 18.406 1 97.44 440 ASP B N 1
ATOM 7182 C CA . ASP B 1 440 ? -1.06 14.242 18.969 1 97.44 440 ASP B CA 1
ATOM 7183 C C . ASP B 1 440 ? -0.341 13.383 17.938 1 97.44 440 ASP B C 1
ATOM 7185 O O . ASP B 1 440 ? -0.968 12.578 17.25 1 97.44 440 ASP B O 1
ATOM 7189 N N . VAL B 1 441 ? 0.923 13.609 17.781 1 97.19 441 VAL B N 1
ATOM 7190 C CA . VAL B 1 441 ? 1.731 12.82 16.859 1 97.19 441 VAL B CA 1
ATOM 7191 C C . VAL B 1 441 ? 2.992 12.328 17.578 1 97.19 441 VAL B C 1
ATOM 7193 O O . VAL B 1 441 ? 3.424 12.914 18.562 1 97.19 441 VAL B O 1
ATOM 7196 N N . ASP B 1 442 ? 3.525 11.312 17.141 1 97.81 442 ASP B N 1
ATOM 7197 C CA . ASP B 1 442 ? 4.75 10.695 17.625 1 97.81 442 ASP B CA 1
ATOM 7198 C C . ASP B 1 442 ? 5.449 9.898 16.531 1 97.81 442 ASP B C 1
ATOM 7200 O O . ASP B 1 442 ? 4.789 9.258 15.703 1 97.81 442 ASP B O 1
ATOM 7204 N N . ALA B 1 443 ? 6.793 9.938 16.531 1 98.06 443 ALA B N 1
ATOM 7205 C CA . ALA B 1 443 ? 7.574 9.227 15.531 1 98.06 443 ALA B CA 1
ATOM 7206 C C . ALA B 1 443 ? 7.293 7.723 15.578 1 98.06 443 ALA B C 1
ATOM 7208 O O . ALA B 1 443 ? 7.465 7.02 14.586 1 98.06 443 ALA B O 1
ATOM 7209 N N . ARG B 1 444 ? 6.852 7.227 16.719 1 98.06 444 ARG B N 1
ATOM 7210 C CA . ARG B 1 444 ? 6.68 5.793 16.922 1 98.06 444 ARG B CA 1
ATOM 7211 C C . ARG B 1 444 ? 5.227 5.379 16.719 1 98.06 444 ARG B C 1
ATOM 7213 O O . ARG B 1 444 ? 4.871 4.219 16.922 1 98.06 444 ARG B O 1
ATOM 7220 N N . VAL B 1 445 ? 4.348 6.254 16.328 1 98.62 445 VAL B N 1
ATOM 7221 C CA . VAL B 1 445 ? 2.93 5.996 16.109 1 98.62 445 VAL B CA 1
ATOM 7222 C C . VAL B 1 445 ? 2.586 6.258 14.641 1 98.62 445 VAL B C 1
ATOM 7224 O O . VAL B 1 445 ? 2.852 7.344 14.117 1 98.62 445 VAL B O 1
ATOM 7227 N N . PRO B 1 446 ? 1.998 5.262 14 1 98.38 446 PRO B N 1
ATOM 7228 C CA . PRO B 1 446 ? 1.659 5.445 12.586 1 98.38 446 PRO B CA 1
ATOM 7229 C C . PRO B 1 446 ? 0.723 6.629 12.352 1 98.38 446 PRO B C 1
ATOM 7231 O O . PRO B 1 446 ? -0.187 6.867 13.148 1 98.38 446 PRO B O 1
ATOM 7234 N N . PHE B 1 447 ? 1.03 7.316 11.266 1 97.81 447 PHE B N 1
ATOM 7235 C CA . PHE B 1 447 ? 0.262 8.484 10.859 1 97.81 447 PHE B CA 1
ATOM 7236 C C . PHE B 1 447 ? -0.07 8.43 9.375 1 97.81 447 PHE B C 1
ATOM 7238 O O . PHE B 1 447 ? 0.808 8.18 8.547 1 97.81 447 PHE B O 1
ATOM 7245 N N . GLY B 1 448 ? -1.338 8.586 8.984 1 96.81 448 GLY B N 1
ATOM 7246 C CA . GLY B 1 448 ? -1.812 8.594 7.613 1 96.81 448 GLY B CA 1
ATOM 7247 C C . GLY B 1 448 ? -3.324 8.656 7.504 1 96.81 448 GLY B C 1
ATOM 7248 O O . GLY B 1 448 ? -4.023 8.703 8.516 1 96.81 448 GLY B O 1
ATOM 7249 N N . GLY B 1 449 ? -3.822 8.773 6.324 1 96.75 449 GLY B N 1
ATOM 7250 C CA . GLY B 1 449 ? -5.242 9.047 6.145 1 96.75 449 GLY B CA 1
ATOM 7251 C C . GLY B 1 449 ? -5.996 7.875 5.535 1 96.75 449 GLY B C 1
ATOM 7252 O O . GLY B 1 449 ? -5.398 7.008 4.898 1 96.75 449 GLY B O 1
ATOM 7253 N N . TRP B 1 450 ? -7.324 7.879 5.836 1 97.5 450 TRP B N 1
ATOM 7254 C CA . TRP B 1 450 ? -8.297 7.004 5.188 1 97.5 450 TRP B CA 1
ATOM 7255 C C . TRP B 1 450 ? -8.891 7.672 3.953 1 97.5 450 TRP B C 1
ATOM 7257 O O . TRP B 1 450 ? -8.711 8.875 3.74 1 97.5 450 TRP B O 1
ATOM 7267 N N . LYS B 1 451 ? -9.641 6.914 3.129 1 97.5 451 LYS B N 1
ATOM 7268 C CA . LYS B 1 451 ? -10.352 7.457 1.979 1 97.5 451 LYS B CA 1
ATOM 7269 C C . LYS B 1 451 ? -9.422 8.266 1.084 1 97.5 451 LYS B C 1
ATOM 7271 O O . LYS B 1 451 ? -8.367 7.777 0.67 1 97.5 451 LYS B O 1
ATOM 7276 N N . GLU B 1 452 ? -9.734 9.531 0.788 1 97.81 452 GLU B N 1
ATOM 7277 C CA . GLU B 1 452 ? -8.883 10.289 -0.124 1 97.81 452 GLU B CA 1
ATOM 7278 C C . GLU B 1 452 ? -7.84 11.102 0.639 1 97.81 452 GLU B C 1
ATOM 7280 O O . GLU B 1 452 ? -7.074 11.859 0.04 1 97.81 452 GLU B O 1
ATOM 7285 N N . SER B 1 453 ? -7.75 10.883 1.965 1 98.31 453 SER B N 1
ATOM 7286 C CA . SER B 1 453 ? -6.742 11.57 2.758 1 98.31 453 SER B CA 1
ATOM 7287 C C . SER B 1 453 ? -5.391 10.867 2.664 1 98.31 453 SER B C 1
ATOM 7289 O O . SER B 1 453 ? -4.398 11.352 3.217 1 98.31 453 SER B O 1
ATOM 7291 N N . GLY B 1 454 ? -5.398 9.734 2.016 1 97.56 454 GLY B N 1
ATOM 7292 C CA . GLY B 1 454 ? -4.066 9.211 1.758 1 97.56 454 GLY B CA 1
ATOM 7293 C C . GLY B 1 454 ? -4.051 7.715 1.526 1 97.56 454 GLY B C 1
ATOM 7294 O O . GLY B 1 454 ? -5.102 7.066 1.527 1 97.56 454 GLY B O 1
ATOM 7295 N N . VAL B 1 455 ? -2.887 7.172 1.224 1 98.12 455 VAL B N 1
ATOM 7296 C CA . VAL B 1 455 ? -2.574 5.758 1.058 1 98.12 455 VAL B CA 1
ATOM 7297 C C . VAL B 1 455 ? -1.3 5.414 1.826 1 98.12 455 VAL B C 1
ATOM 7299 O O . VAL B 1 455 ? -0.26 6.047 1.629 1 98.12 455 VAL B O 1
ATOM 7302 N N . GLY B 1 456 ? -1.391 4.41 2.695 1 97.5 456 GLY B N 1
ATOM 7303 C CA . GLY B 1 456 ? -0.252 4.047 3.525 1 97.5 456 GLY B CA 1
ATOM 7304 C C . GLY B 1 456 ? -0.104 4.926 4.754 1 97.5 456 GLY B C 1
ATOM 7305 O O . GLY B 1 456 ? -0.906 5.836 4.969 1 97.5 456 GLY B O 1
ATOM 7306 N N . MET B 1 457 ? 0.862 4.598 5.57 1 98 457 MET B N 1
ATOM 7307 C CA . MET B 1 457 ? 1.121 5.344 6.801 1 98 457 MET B CA 1
ATOM 7308 C C . MET B 1 457 ? 2.564 5.832 6.844 1 98 457 MET B C 1
ATOM 7310 O O . MET B 1 457 ? 3.471 5.156 6.355 1 98 457 MET B O 1
ATOM 7314 N N . GLU B 1 458 ? 2.705 7.004 7.371 1 98.06 458 GLU B N 1
ATOM 7315 C CA . GLU B 1 458 ? 4.016 7.496 7.781 1 98.06 458 GLU B CA 1
ATOM 7316 C C . GLU B 1 458 ? 4.281 7.199 9.258 1 98.06 458 GLU B C 1
ATOM 7318 O O . GLU B 1 458 ? 3.344 7.047 10.039 1 98.06 458 GLU B O 1
ATOM 7323 N N . TRP B 1 459 ? 5.555 7 9.594 1 98.31 459 TRP B N 1
ATOM 7324 C CA . TRP B 1 459 ? 6.066 6.891 10.953 1 98.31 459 TRP B CA 1
ATOM 7325 C C . TRP B 1 459 ? 5.605 5.594 11.609 1 98.31 459 TRP B C 1
ATOM 7327 O O . TRP B 1 459 ? 4.973 4.754 10.961 1 98.31 459 TRP B O 1
ATOM 7337 N N . GLY B 1 460 ? 6.008 5.41 12.891 1 98.06 460 GLY B N 1
ATOM 7338 C CA . GLY B 1 460 ? 5.789 4.121 13.523 1 98.06 460 GLY B CA 1
ATOM 7339 C C . GLY B 1 460 ? 6.457 2.975 12.789 1 98.06 460 GLY B C 1
ATOM 7340 O O . GLY B 1 460 ? 7.113 3.188 11.766 1 98.06 460 GLY B O 1
ATOM 7341 N N . MET B 1 461 ? 6.277 1.808 13.281 1 97.81 461 MET B N 1
ATOM 7342 C CA . MET B 1 461 ? 6.855 0.633 12.633 1 97.81 461 MET B CA 1
ATOM 7343 C C . MET B 1 461 ? 6.207 0.379 11.281 1 97.81 461 MET B C 1
ATOM 7345 O O . MET B 1 461 ? 6.871 -0.068 10.344 1 97.81 461 MET B O 1
ATOM 7349 N N . GLU B 1 462 ? 4.914 0.704 11.203 1 97.25 462 GLU B N 1
ATOM 7350 C CA . GLU B 1 462 ? 4.207 0.553 9.938 1 97.25 462 GLU B CA 1
ATOM 7351 C C . GLU B 1 462 ? 4.809 1.454 8.859 1 97.25 462 GLU B C 1
ATOM 7353 O O . GLU B 1 462 ? 5.031 1.016 7.73 1 97.25 462 GLU B O 1
ATOM 7358 N N . GLY B 1 463 ? 5.016 2.73 9.25 1 98.06 463 GLY B N 1
ATOM 7359 C CA . GLY B 1 463 ? 5.645 3.641 8.312 1 98.06 463 GLY B CA 1
ATOM 7360 C C . GLY B 1 463 ? 7.062 3.234 7.945 1 98.06 463 GLY B C 1
ATOM 7361 O O . GLY B 1 463 ? 7.484 3.396 6.801 1 98.06 463 GLY B O 1
ATOM 7362 N N . LEU B 1 464 ? 7.785 2.691 8.914 1 98.44 464 LEU B N 1
ATOM 7363 C CA . LEU B 1 464 ? 9.148 2.234 8.672 1 98.44 464 LEU B CA 1
ATOM 7364 C C . LEU B 1 464 ? 9.172 1.082 7.676 1 98.44 464 LEU B C 1
ATOM 7366 O O . LEU B 1 464 ? 9.992 1.062 6.758 1 98.44 464 LEU B O 1
ATOM 7370 N N . LYS B 1 465 ? 8.273 0.173 7.82 1 98.12 465 LYS B N 1
ATOM 7371 C CA . LYS B 1 465 ? 8.219 -1.005 6.957 1 98.12 465 LYS B CA 1
ATOM 7372 C C . LYS B 1 465 ? 7.848 -0.622 5.527 1 98.12 465 LYS B C 1
ATOM 7374 O O . LYS B 1 465 ? 8.172 -1.344 4.582 1 98.12 465 LYS B O 1
ATOM 7379 N N . SER B 1 466 ? 7.191 0.521 5.367 1 98 466 SER B N 1
ATOM 7380 C CA . SER B 1 466 ? 6.832 0.968 4.023 1 98 466 SER B CA 1
ATOM 7381 C C . SER B 1 466 ? 8.07 1.285 3.195 1 98 466 SER B C 1
ATOM 7383 O O . SER B 1 466 ? 7.988 1.414 1.972 1 98 466 SER B O 1
ATOM 7385 N N . TYR B 1 467 ? 9.234 1.351 3.814 1 98.75 467 TYR B N 1
ATOM 7386 C CA . TYR B 1 467 ? 10.492 1.595 3.123 1 98.75 467 TYR B CA 1
ATOM 7387 C C . TYR B 1 467 ? 11.242 0.29 2.881 1 98.75 467 TYR B C 1
ATOM 7389 O O . TYR B 1 467 ? 12.438 0.302 2.557 1 98.75 467 TYR B O 1
ATOM 7397 N N . THR B 1 468 ? 10.562 -0.827 3.057 1 98.44 468 THR B N 1
ATOM 7398 C CA . THR B 1 468 ? 11.164 -2.143 2.883 1 98.44 468 THR B CA 1
ATOM 7399 C C . THR B 1 468 ? 10.305 -3.023 1.986 1 98.44 468 THR B C 1
ATOM 7401 O O . THR B 1 468 ? 9.141 -2.703 1.728 1 98.44 468 THR B O 1
ATOM 7404 N N . ASN B 1 469 ? 10.898 -4.098 1.453 1 97.75 469 ASN B N 1
ATOM 7405 C CA . ASN B 1 469 ? 10.18 -5.16 0.759 1 97.75 469 ASN B CA 1
ATOM 7406 C C . ASN B 1 469 ? 9.852 -6.32 1.695 1 97.75 469 ASN B C 1
ATOM 7408 O O . ASN B 1 469 ? 10.734 -6.852 2.363 1 97.75 469 ASN B O 1
ATOM 7412 N N . SER B 1 470 ? 8.594 -6.66 1.73 1 97.94 470 SER B N 1
ATOM 7413 C CA . SER B 1 470 ? 8.203 -7.863 2.465 1 97.94 470 SER B CA 1
ATOM 7414 C C . SER B 1 470 ? 8.688 -9.125 1.752 1 97.94 470 SER B C 1
ATOM 7416 O O . SER B 1 470 ? 8.469 -9.281 0.549 1 97.94 470 SER B O 1
ATOM 7418 N N . ARG B 1 471 ? 9.367 -9.984 2.482 1 98.5 471 ARG B N 1
ATOM 7419 C CA . ARG B 1 471 ? 9.836 -11.234 1.9 1 98.5 471 ARG B CA 1
ATOM 7420 C C . ARG B 1 471 ? 9.609 -12.406 2.854 1 98.5 471 ARG B C 1
ATOM 7422 O O . ARG B 1 471 ? 10 -12.344 4.02 1 98.5 471 ARG B O 1
ATOM 7429 N N . SER B 1 472 ? 8.984 -13.406 2.389 1 98.81 472 SER B N 1
ATOM 7430 C CA . SER B 1 472 ? 8.922 -14.688 3.084 1 98.81 472 SER B CA 1
ATOM 7431 C C . SER B 1 472 ? 10.102 -15.578 2.707 1 98.81 472 SER B C 1
ATOM 7433 O O . SER B 1 472 ? 10.297 -15.891 1.529 1 98.81 472 SER B O 1
ATOM 7435 N N . LEU B 1 473 ? 10.906 -15.945 3.637 1 98.88 473 LEU B N 1
ATOM 7436 C CA . LEU B 1 473 ? 12.07 -16.812 3.436 1 98.88 473 LEU B CA 1
ATOM 7437 C C . LEU B 1 473 ? 11.844 -18.172 4.078 1 98.88 473 LEU B C 1
ATOM 7439 O O . LEU B 1 473 ? 11.766 -18.281 5.305 1 98.88 473 LEU B O 1
ATOM 7443 N N . TRP B 1 474 ? 11.68 -19.172 3.266 1 98.88 474 TRP B N 1
ATOM 7444 C CA . TRP B 1 474 ? 11.5 -20.547 3.688 1 98.88 474 TRP B CA 1
ATOM 7445 C C . TRP B 1 474 ? 12.836 -21.297 3.693 1 98.88 474 TRP B C 1
ATOM 7447 O O . TRP B 1 474 ? 13.523 -21.359 2.67 1 98.88 474 TRP B O 1
ATOM 7457 N N . VAL B 1 475 ? 13.203 -21.812 4.801 1 98.88 475 VAL B N 1
ATOM 7458 C CA . VAL B 1 475 ? 14.453 -22.562 4.895 1 98.88 475 VAL B CA 1
ATOM 7459 C C . VAL B 1 475 ? 14.164 -24.016 5.27 1 98.88 475 VAL B C 1
ATOM 7461 O O . VAL B 1 475 ? 13.859 -24.312 6.426 1 98.88 475 VAL B O 1
ATOM 7464 N N . TRP B 1 476 ? 14.195 -24.906 4.328 1 98.69 476 TRP B N 1
ATOM 7465 C CA . TRP B 1 476 ? 14.039 -26.344 4.574 1 98.69 476 TRP B CA 1
ATOM 7466 C C . TRP B 1 476 ? 15.352 -26.969 5.027 1 98.69 476 TRP B C 1
ATOM 7468 O O . TRP B 1 476 ? 16.344 -26.938 4.293 1 98.69 476 TRP B O 1
ATOM 7478 N N . LYS B 1 477 ? 15.391 -27.688 6.137 1 97.25 477 LYS B N 1
ATOM 7479 C CA . LYS B 1 477 ? 16.609 -28.016 6.875 1 97.25 477 LYS B CA 1
ATOM 7480 C C . LYS B 1 477 ? 17.109 -29.406 6.496 1 97.25 477 LYS B C 1
ATOM 7482 O O . LYS B 1 477 ? 18.312 -29.688 6.609 1 97.25 477 LYS B O 1
ATOM 7487 N N . LYS B 1 478 ? 16.266 -30.312 5.992 1 95.81 478 LYS B N 1
ATOM 7488 C CA . LYS B 1 478 ? 16.609 -31.734 5.996 1 95.81 478 LYS B CA 1
ATOM 7489 C C . LYS B 1 478 ? 16.422 -32.344 4.609 1 95.81 478 LYS B C 1
ATOM 7491 O O . LYS B 1 478 ? 16.219 -33.562 4.484 1 95.81 478 LYS B O 1
ATOM 7496 N N . VAL B 1 479 ? 16.469 -31.578 3.623 1 95.38 479 VAL B N 1
ATOM 7497 C CA . VAL B 1 479 ? 16.156 -32.031 2.277 1 95.38 479 VAL B CA 1
ATOM 7498 C C . VAL B 1 479 ? 17.219 -33 1.793 1 95.38 479 VAL B C 1
ATOM 7500 O O . VAL B 1 479 ? 16.938 -33.938 1.056 1 95.38 479 VAL B O 1
ATOM 7503 N N . PHE B 1 480 ? 18.453 -32.875 2.168 1 94.94 480 PHE B N 1
ATOM 7504 C CA . PHE B 1 480 ? 19.547 -33.688 1.651 1 94.94 480 PHE B CA 1
ATOM 7505 C C . PHE B 1 480 ? 20.016 -34.719 2.695 1 94.94 480 PHE B C 1
ATOM 7507 O O . PHE B 1 480 ? 21.062 -35.344 2.539 1 94.94 480 PHE B O 1
ATOM 7514 N N . GLU B 1 481 ? 19.219 -34.875 3.795 1 90.12 481 GLU B N 1
ATOM 7515 C CA . GLU B 1 481 ? 19.469 -35.906 4.77 1 90.12 481 GLU B CA 1
ATOM 7516 C C . GLU B 1 481 ? 18.734 -37.188 4.406 1 90.12 481 GLU B C 1
ATOM 7518 O O . GLU B 1 481 ? 17.688 -37.156 3.75 1 90.12 481 GLU B O 1
#

Nearest PDB structures (foldseek):
  6c43-assembly1_B  TM=9.570E-01  e=6.700E-53  Salmonella enterica
  4v37-assembly2_D  TM=9.605E-01  e=3.507E-52  Spinacia oleracea
  3iwk-assembly3_F  TM=9.544E-01  e=1.287E-51  Pisum sativum
  4i8p-assembly1_B  TM=9.447E-01  e=1.453E-50  Zea mays
  4dal-assembly1_B  TM=9.548E-01  e=3.133E-50  Sinorhizobium meliloti 1021

Radius of gyration: 29.88 Å; Cα contacts (8 Å, |Δi|>4): 2413; chains: 2; bounding box: 75×86×72 Å

Sequence (962 aa):
MASKFDTEIYPGNIINNQLVPTPETRHSINPATSQPLYEVPIAREEDLDAAVTAARKAFKSWSSTPFSERASLLLKYAETIESHRNDLEQLLTKEQGKPLSLSKSEMDMTLTWLRAFATMEIKDEILQEDDEKIIYSTHPPIGVCAGIVPWNWPILLGLGKLGPALITGNTFIMKPSPYTPYCDLKLGELAMEVFPPGVVQVLSGDYRLGPWITEHPGINKIAFTGSIATGKLVAASCAKTLKRYVLELGGNDAAIVCEDVDIDKCLPKIATLSFLNSGQICMLTKRIYIHEKIYDTFRDKMVEFTKNNIKTGAGTEDGVVVGPIQNKMQFHKVKNMYDQVTTQQWTTALAGTVSSSPNGYFITPAIIDNPPEDSRIVQEEPFGPIVPLLKWSDEDDVIDRANALKTGLGASVWSKDLGRAERMARRLEAGSVWVNSHFDVDARVPFGGWKESGVGMEWGMEGLKSYTNSRSLWVWKKVFEMASKFDTEIYPGNIINNQLVPTPETRHSINPATSQPLYEVPIAREEDLDAAVTAARKAFKSWSSTPFSERASLLLKYAETIESHRNDLEQLLTKEQGKPLSLSKSEMDMTLTWLRAFATMEIKDEILQEDDEKIIYSTHPPIGVCAGIVPWNWPILLGLGKLGPALITGNTFIMKPSPYTPYCDLKLGELAMEVFPPGVVQVLSGDYRLGPWITEHPGINKIAFTGSIATGKLVAASCAKTLKRYVLELGGNDAAIVCEDVDIDKCLPKIATLSFLNSGQICMLTKRIYIHEKIYDTFRDKMVEFTKNNIKTGAGTEDGVVVGPIQNKMQFHKVKNMYDQVTTQQWTTALAGTVSSSPNGYFITPAIIDNPPEDSRIVQEEPFGPIVPLLKWSDEDDVIDRANALKTGLGASVWSKDLGRAERMARRLEAGSVWVNSHFDVDARVPFGGWKESGVGMEWGMEGLKSYTNSRSLWVWKKVFE